Protein AF-A0A4Y3FW91-F1 (afdb_monomer)

Mean predicted aligned error: 18.72 Å

pLDDT: mean 85.09, std 14.17, range [27.62, 98.56]

Nearest PDB structures (foldseek):
  7sqc-assembly1_W1  TM=8.719E-02  e=3.219E+00  Chlamydomonas reinhardtii

Structure (mmCIF, N/CA/C/O backbone):
data_AF-A0A4Y3FW91-F1
#
_entry.id   AF-A0A4Y3FW91-F1
#
loop_
_atom_site.group_PDB
_atom_site.id
_atom_site.type_symbol
_atom_site.label_atom_id
_atom_site.label_alt_id
_atom_site.label_comp_id
_atom_site.label_asym_id
_atom_site.label_entity_id
_atom_site.label_seq_id
_atom_site.pdbx_PDB_ins_code
_atom_site.Cartn_x
_atom_site.Cartn_y
_atom_site.Cartn_z
_atom_site.occupancy
_atom_site.B_iso_or_equiv
_atom_site.auth_seq_id
_atom_site.auth_comp_id
_atom_site.auth_asym_id
_atom_site.auth_atom_id
_atom_site.pdbx_PDB_model_num
ATOM 1 N N . MET A 1 1 ? 51.019 -15.599 -94.701 1.00 34.81 1 MET A N 1
ATOM 2 C CA . MET A 1 1 ? 52.059 -14.638 -94.290 1.00 34.81 1 MET A CA 1
ATOM 3 C C . MET A 1 1 ? 51.343 -13.572 -93.481 1.00 34.81 1 MET A C 1
ATOM 5 O O . MET A 1 1 ? 50.465 -12.952 -94.054 1.00 34.81 1 MET A O 1
ATOM 9 N N . THR A 1 2 ? 51.531 -13.318 -92.194 1.00 36.22 2 THR A N 1
ATOM 10 C CA . THR A 1 2 ? 52.292 -13.896 -91.067 1.00 36.22 2 THR A CA 1
ATOM 11 C C . THR A 1 2 ? 52.089 -12.850 -89.962 1.00 36.22 2 THR A C 1
ATOM 13 O O . THR A 1 2 ? 52.355 -11.680 -90.214 1.00 36.22 2 THR A O 1
ATOM 16 N N . ASP A 1 3 ? 51.582 -13.279 -88.807 1.00 40.41 3 ASP A N 1
ATOM 17 C CA . ASP A 1 3 ? 51.814 -12.746 -87.458 1.00 40.41 3 ASP A CA 1
ATOM 18 C C . ASP A 1 3 ? 51.840 -11.232 -87.194 1.00 40.41 3 ASP A C 1
ATOM 20 O O . ASP A 1 3 ? 52.858 -10.568 -87.379 1.00 40.41 3 ASP A O 1
ATOM 24 N N . SER A 1 4 ? 50.786 -10.740 -86.531 1.00 42.44 4 SER A N 1
ATOM 25 C CA . SER A 1 4 ? 50.918 -9.692 -85.503 1.00 42.44 4 SER A CA 1
ATOM 26 C C . SER A 1 4 ? 49.680 -9.569 -84.602 1.00 42.44 4 SER A C 1
ATOM 28 O O . SER A 1 4 ? 49.011 -8.548 -84.599 1.00 42.44 4 SER A O 1
ATOM 30 N N . PHE A 1 5 ? 49.383 -10.575 -83.772 1.00 35.53 5 PHE A N 1
ATOM 31 C CA . PHE A 1 5 ? 48.575 -10.360 -82.559 1.00 35.53 5 PHE A CA 1
ATOM 32 C C . PHE A 1 5 ? 48.982 -11.368 -81.474 1.00 35.53 5 PHE A C 1
ATOM 34 O O . PHE A 1 5 ? 48.595 -12.533 -81.506 1.00 35.53 5 PHE A O 1
ATOM 41 N N . ARG A 1 6 ? 49.808 -10.920 -80.519 1.00 34.97 6 ARG A N 1
ATOM 42 C CA . ARG A 1 6 ? 50.038 -11.615 -79.244 1.00 34.97 6 ARG A CA 1
ATOM 43 C C . ARG A 1 6 ? 49.071 -11.022 -78.212 1.00 34.97 6 ARG A C 1
ATOM 45 O O . ARG A 1 6 ? 49.166 -9.818 -77.973 1.00 34.97 6 ARG A O 1
ATOM 52 N N . PRO A 1 7 ? 48.161 -11.800 -77.604 1.00 37.38 7 PRO A N 1
ATOM 53 C CA . PRO A 1 7 ? 47.387 -11.317 -76.469 1.00 37.38 7 PRO A CA 1
ATOM 54 C C . PRO A 1 7 ? 48.315 -11.092 -75.268 1.00 37.38 7 PRO A C 1
ATOM 56 O O . PRO A 1 7 ? 49.225 -11.883 -75.013 1.00 37.38 7 PRO A O 1
ATOM 59 N N . LEU A 1 8 ? 48.095 -9.988 -74.551 1.00 34.44 8 LEU A N 1
ATOM 60 C CA . LEU A 1 8 ? 48.742 -9.697 -73.275 1.00 34.44 8 LEU A CA 1
ATOM 61 C C . LEU A 1 8 ? 48.387 -10.814 -72.287 1.00 34.44 8 LEU A C 1
ATOM 63 O O . LEU A 1 8 ? 47.245 -10.930 -71.852 1.00 34.44 8 LEU A O 1
ATOM 67 N N . THR A 1 9 ? 49.369 -11.645 -71.949 1.00 37.00 9 THR A N 1
ATOM 68 C CA . THR A 1 9 ? 49.290 -12.569 -70.818 1.00 37.00 9 THR A CA 1
ATOM 69 C C . THR A 1 9 ? 49.131 -11.757 -69.540 1.00 37.00 9 THR A C 1
ATOM 71 O O . THR A 1 9 ? 49.909 -10.827 -69.305 1.00 37.00 9 THR A O 1
ATOM 74 N N . ALA A 1 10 ? 48.135 -12.108 -68.725 1.00 34.97 10 ALA A N 1
ATOM 75 C CA . ALA A 1 10 ? 47.963 -11.571 -67.385 1.00 34.97 10 ALA A CA 1
ATOM 76 C C . ALA A 1 10 ? 49.301 -11.616 -66.627 1.00 34.97 10 ALA A C 1
ATOM 78 O O . ALA A 1 10 ? 50.032 -12.605 -66.701 1.00 34.97 10 ALA A O 1
ATOM 79 N N . SER A 1 11 ? 49.635 -10.521 -65.942 1.00 42.62 11 SER A N 1
ATOM 80 C CA . SER A 1 11 ? 50.773 -10.457 -65.028 1.00 42.62 11 SER A CA 1
ATOM 81 C C . SER A 1 11 ? 50.636 -11.598 -64.021 1.00 42.62 11 SER A C 1
ATOM 83 O O . SER A 1 11 ? 49.738 -11.601 -63.182 1.00 42.62 11 SER A O 1
ATOM 85 N N . ASN A 1 12 ? 51.491 -12.607 -64.169 1.00 45.09 12 ASN A N 1
ATOM 86 C CA . ASN A 1 12 ? 51.511 -13.782 -63.319 1.00 45.09 12 ASN A CA 1
ATOM 87 C C . ASN A 1 12 ? 52.171 -13.397 -61.987 1.00 45.09 12 ASN A C 1
ATOM 89 O O . ASN A 1 12 ? 53.368 -13.606 -61.796 1.00 45.09 12 ASN A O 1
ATOM 93 N N . TYR A 1 13 ? 51.402 -12.766 -61.096 1.00 42.22 13 TYR A N 1
ATOM 94 C CA . TYR A 1 13 ? 51.836 -12.389 -59.744 1.00 42.22 13 TYR A CA 1
ATOM 95 C C . TYR A 1 13 ? 52.320 -13.621 -58.947 1.00 42.22 13 TYR A C 1
ATOM 97 O O . TYR A 1 13 ? 53.230 -13.512 -58.126 1.00 42.22 13 TYR A O 1
ATOM 105 N N . ASN A 1 14 ? 51.816 -14.816 -59.288 1.00 45.81 14 ASN A N 1
ATOM 106 C CA . ASN A 1 14 ? 52.245 -16.089 -58.706 1.00 45.81 14 ASN A CA 1
ATOM 107 C C . ASN A 1 14 ? 53.683 -16.483 -59.069 1.00 45.81 14 ASN A C 1
ATOM 109 O O . ASN A 1 14 ? 54.344 -17.111 -58.255 1.00 45.81 14 ASN A O 1
ATOM 113 N N . ALA A 1 15 ? 54.230 -16.058 -60.214 1.00 48.12 15 ALA A N 1
ATOM 114 C CA . ALA A 1 15 ? 55.590 -16.448 -60.610 1.00 48.12 15 ALA A CA 1
ATOM 115 C C . ALA A 1 15 ? 56.685 -15.786 -59.747 1.00 48.12 15 ALA A C 1
ATOM 117 O O . ALA A 1 15 ? 57.778 -16.329 -59.591 1.00 48.12 15 ALA A O 1
ATOM 118 N N . GLY A 1 16 ? 56.407 -14.602 -59.187 1.00 53.84 16 GLY A N 1
ATOM 119 C CA . GLY A 1 16 ? 57.301 -13.947 -58.226 1.00 53.84 16 GLY A CA 1
ATOM 120 C C . GLY A 1 16 ? 57.242 -14.596 -56.842 1.00 53.84 16 GLY A C 1
ATOM 121 O O . GLY A 1 16 ? 58.267 -14.719 -56.178 1.00 53.84 16 GLY A O 1
ATOM 122 N N . PHE A 1 17 ? 56.054 -15.051 -56.441 1.00 49.22 17 PHE A N 1
ATOM 123 C CA . PHE A 1 17 ? 55.827 -15.739 -55.173 1.00 49.22 17 PHE A CA 1
ATOM 124 C C . PHE A 1 17 ? 56.384 -17.168 -55.176 1.00 49.22 17 PHE A C 1
ATOM 126 O O . PHE A 1 17 ? 57.053 -17.552 -54.223 1.00 49.22 17 PHE A O 1
ATOM 133 N N . GLU A 1 18 ? 56.202 -17.916 -56.266 1.00 56.44 18 GLU A N 1
ATOM 134 C CA . GLU A 1 18 ? 56.804 -19.242 -56.456 1.00 56.44 18 GLU A CA 1
ATOM 135 C C . GLU A 1 18 ? 58.334 -19.163 -56.408 1.00 56.44 18 GLU A C 1
ATOM 137 O O . GLU A 1 18 ? 58.954 -19.943 -55.694 1.00 56.44 18 GLU A O 1
ATOM 142 N N . ARG A 1 19 ? 58.950 -18.152 -57.045 1.00 60.62 19 ARG A N 1
ATOM 143 C CA . ARG A 1 19 ? 60.401 -17.910 -56.927 1.00 60.62 19 ARG A CA 1
ATOM 144 C C . ARG A 1 19 ? 60.843 -17.561 -55.512 1.00 60.62 19 ARG A C 1
ATOM 146 O O . ARG A 1 19 ? 61.874 -18.044 -55.070 1.00 60.62 19 ARG A O 1
ATOM 153 N N . TYR A 1 20 ? 60.079 -16.740 -54.796 1.00 63.84 20 TYR A N 1
ATOM 154 C CA . TYR A 1 20 ? 60.393 -16.413 -53.406 1.00 63.84 20 TYR A CA 1
ATOM 155 C C . TYR A 1 20 ? 60.282 -17.645 -52.493 1.00 63.84 20 TYR A C 1
ATOM 157 O O . TYR A 1 20 ? 61.147 -17.860 -51.648 1.00 63.84 20 TYR A O 1
ATOM 165 N N . GLN A 1 21 ? 59.262 -18.490 -52.687 1.00 57.19 21 GLN A N 1
ATOM 166 C CA . GLN A 1 21 ? 59.138 -19.765 -51.977 1.00 57.19 21 GLN A CA 1
ATOM 167 C C . GLN A 1 21 ? 60.266 -20.735 -52.340 1.00 57.19 21 GLN A C 1
ATOM 169 O O . GLN A 1 21 ? 60.803 -21.389 -51.450 1.00 57.19 21 GLN A O 1
ATOM 174 N N . GLU A 1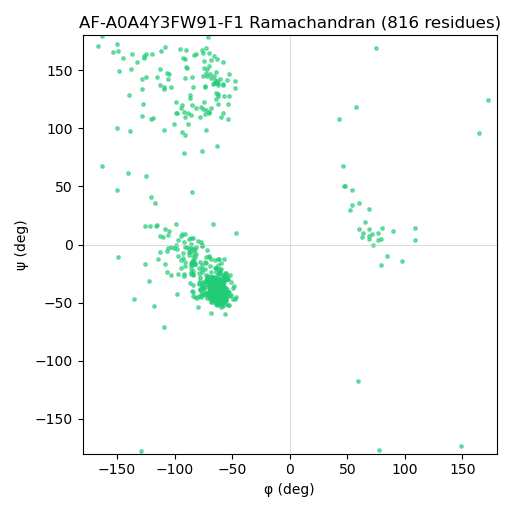 22 ? 60.658 -20.815 -53.611 1.00 66.69 22 GLU A N 1
ATOM 175 C CA . GLU A 1 22 ? 61.807 -21.610 -54.050 1.00 66.69 22 GLU A CA 1
ATOM 176 C C . GLU A 1 22 ? 63.113 -21.104 -53.428 1.00 66.69 22 GLU A C 1
ATOM 178 O O . GLU A 1 22 ? 63.874 -21.921 -52.920 1.00 66.69 22 GLU A O 1
ATOM 183 N N . ASP A 1 23 ? 63.344 -19.790 -53.367 1.00 66.25 23 ASP A N 1
ATOM 184 C CA . ASP A 1 23 ? 64.542 -19.192 -52.762 1.00 66.25 23 ASP A CA 1
ATOM 185 C C . ASP A 1 23 ? 64.594 -19.412 -51.240 1.00 66.25 23 ASP A C 1
ATOM 187 O O . ASP A 1 23 ? 65.653 -19.724 -50.689 1.00 66.25 23 ASP A O 1
ATOM 191 N N . VAL A 1 24 ? 63.455 -19.311 -50.543 1.00 63.94 24 VAL A N 1
ATOM 192 C CA . VAL A 1 24 ? 63.357 -19.607 -49.102 1.00 63.94 24 VAL A CA 1
ATOM 193 C C . VAL A 1 24 ? 63.562 -21.099 -48.839 1.00 63.94 24 VAL A C 1
ATOM 195 O O . VAL A 1 24 ? 64.344 -21.463 -47.960 1.00 63.94 24 VAL A O 1
ATOM 198 N N . ASN A 1 25 ? 62.929 -21.973 -49.624 1.00 64.81 25 ASN A N 1
ATOM 199 C CA . ASN A 1 25 ? 63.102 -23.421 -49.510 1.00 64.81 25 ASN A CA 1
ATOM 200 C C . ASN A 1 25 ? 64.535 -23.845 -49.851 1.00 64.81 25 ASN A C 1
ATOM 202 O O . ASN A 1 25 ? 65.088 -24.722 -49.189 1.00 64.81 25 ASN A O 1
ATOM 206 N N . PHE A 1 26 ? 65.167 -23.193 -50.828 1.00 69.75 26 PHE A N 1
ATOM 207 C CA . PHE A 1 26 ? 66.565 -23.403 -51.185 1.00 69.75 26 PHE A CA 1
ATOM 208 C C . PHE A 1 26 ? 67.512 -22.909 -50.085 1.00 69.75 26 PHE A C 1
ATOM 210 O O . PHE A 1 26 ? 68.466 -23.608 -49.749 1.00 69.75 26 PHE A O 1
ATOM 217 N N . GLY A 1 27 ? 67.224 -21.763 -49.460 1.00 67.81 27 GLY A N 1
ATOM 218 C CA . GLY A 1 27 ? 67.971 -21.252 -48.309 1.00 67.81 27 GLY A CA 1
ATOM 219 C C . GLY A 1 27 ? 67.869 -22.168 -47.086 1.00 67.81 27 GLY A C 1
ATOM 220 O O . GLY A 1 27 ? 68.883 -22.478 -46.461 1.00 67.81 27 GLY A O 1
ATOM 221 N N . ILE A 1 28 ? 66.671 -22.678 -46.784 1.00 60.88 28 ILE A N 1
ATOM 222 C CA . ILE A 1 28 ? 66.444 -23.657 -45.709 1.00 60.88 28 ILE A CA 1
ATOM 223 C C . ILE A 1 28 ? 67.153 -24.977 -46.030 1.00 60.88 28 ILE A C 1
ATOM 225 O O . ILE A 1 28 ? 67.824 -25.535 -45.164 1.00 60.88 28 ILE A O 1
ATOM 229 N N . ALA A 1 29 ? 67.076 -25.453 -47.275 1.00 65.44 29 ALA A N 1
ATOM 230 C CA . ALA A 1 29 ? 67.770 -26.660 -47.713 1.00 65.44 29 ALA A CA 1
ATOM 231 C C . ALA A 1 29 ? 69.299 -26.508 -47.650 1.00 65.44 29 ALA A C 1
ATOM 233 O O . ALA A 1 29 ? 69.969 -27.437 -47.210 1.00 65.44 29 ALA A O 1
ATOM 234 N N . GLN A 1 30 ? 69.859 -25.346 -48.011 1.00 67.19 30 GLN A N 1
ATOM 235 C CA . GLN A 1 30 ? 71.290 -25.060 -47.852 1.00 67.19 30 GLN A CA 1
ATOM 236 C C . GLN A 1 30 ? 71.705 -25.002 -46.385 1.00 67.19 30 GLN A C 1
ATOM 238 O O . GLN A 1 30 ? 72.748 -25.542 -46.025 1.00 67.19 30 GLN A O 1
ATOM 243 N N . MET A 1 31 ? 70.886 -24.392 -45.528 1.00 63.59 31 MET A N 1
ATOM 244 C CA . MET A 1 31 ? 71.171 -24.308 -44.098 1.00 63.59 31 MET A CA 1
ATOM 245 C C . MET A 1 31 ? 71.136 -25.702 -43.450 1.00 63.59 31 MET A C 1
ATOM 247 O O . MET A 1 31 ? 72.038 -26.054 -42.691 1.00 63.59 31 MET A O 1
ATOM 251 N N . LEU A 1 32 ? 70.162 -26.540 -43.823 1.00 59.34 32 LEU A N 1
ATOM 252 C CA . LEU A 1 32 ? 70.063 -27.936 -43.386 1.00 59.34 32 LEU A CA 1
ATOM 253 C C . LEU A 1 32 ? 71.181 -28.816 -43.964 1.00 59.34 32 LEU A C 1
ATOM 255 O O . LEU A 1 32 ? 71.705 -29.665 -43.250 1.00 59.34 32 LEU A O 1
ATOM 259 N N . ALA A 1 33 ? 71.596 -28.589 -45.213 1.00 65.25 33 ALA A N 1
ATOM 260 C CA . ALA A 1 33 ? 72.728 -29.284 -45.824 1.00 65.25 33 ALA A CA 1
ATOM 261 C C . ALA A 1 33 ? 74.061 -28.899 -45.158 1.00 65.25 33 ALA A C 1
ATOM 263 O O . ALA A 1 33 ? 74.860 -29.780 -44.854 1.00 65.25 33 ALA A O 1
ATOM 264 N N . SER A 1 34 ? 74.263 -27.617 -44.826 1.00 61.38 34 SER A N 1
ATOM 265 C CA . SER A 1 34 ? 75.440 -27.162 -44.068 1.00 61.38 34 SER A CA 1
ATOM 266 C C . SER A 1 34 ? 75.467 -27.684 -42.629 1.00 61.38 34 SER A C 1
ATOM 268 O O . SER A 1 34 ? 76.538 -27.912 -42.079 1.00 61.38 34 SER A O 1
ATOM 270 N N . ALA A 1 35 ? 74.297 -27.930 -42.030 1.00 54.00 35 ALA A N 1
ATOM 271 C CA . ALA A 1 35 ? 74.184 -28.544 -40.710 1.00 54.00 35 ALA A CA 1
ATOM 272 C C . ALA A 1 35 ? 74.381 -30.073 -40.746 1.00 54.00 35 ALA A C 1
ATOM 274 O O . ALA A 1 35 ? 74.693 -30.671 -39.718 1.00 54.00 35 ALA A O 1
ATOM 275 N N . ALA A 1 36 ? 74.206 -30.709 -41.911 1.00 53.88 36 ALA A N 1
ATOM 276 C CA . ALA A 1 36 ? 74.364 -32.150 -42.102 1.00 53.88 36 ALA A CA 1
ATOM 277 C C . ALA A 1 36 ? 75.815 -32.586 -42.393 1.00 53.88 36 ALA A C 1
ATOM 279 O O . ALA A 1 36 ? 76.131 -33.753 -42.175 1.00 53.88 36 ALA A O 1
ATOM 280 N N . GLU A 1 37 ? 76.690 -31.681 -42.852 1.00 56.41 37 GLU A N 1
ATOM 281 C CA . GLU A 1 37 ? 78.118 -31.964 -43.104 1.00 56.41 37 GLU A CA 1
ATOM 282 C C . GLU A 1 37 ? 79.014 -31.850 -41.856 1.00 56.41 37 GLU A C 1
ATOM 284 O O . GLU A 1 37 ? 80.169 -32.279 -41.888 1.00 56.41 37 GLU A O 1
ATOM 289 N N . ASP A 1 38 ? 78.502 -31.324 -40.739 1.00 58.03 38 ASP A N 1
ATOM 290 C CA . ASP A 1 38 ? 79.265 -31.209 -39.495 1.00 58.03 38 ASP A CA 1
ATOM 291 C C . ASP A 1 38 ? 79.015 -32.430 -38.586 1.00 58.03 38 ASP A C 1
ATOM 293 O O . ASP A 1 38 ? 78.038 -32.511 -37.837 1.00 58.03 38 ASP A O 1
ATOM 297 N N . ASP A 1 39 ? 79.920 -33.411 -38.650 1.00 53.84 39 ASP A N 1
ATOM 298 C CA . ASP A 1 39 ? 79.868 -34.713 -37.953 1.00 53.84 39 ASP A CA 1
ATOM 299 C C . ASP A 1 39 ? 79.752 -34.608 -36.411 1.00 53.84 39 ASP A C 1
ATOM 301 O O . ASP A 1 39 ? 79.464 -35.590 -35.715 1.00 53.84 39 ASP A O 1
ATOM 305 N N . ARG A 1 40 ? 79.960 -33.411 -35.845 1.00 53.44 40 ARG A N 1
ATOM 306 C CA . ARG A 1 40 ? 79.715 -33.117 -34.423 1.00 53.44 40 ARG A CA 1
ATOM 307 C C . ARG A 1 40 ? 78.243 -32.881 -34.087 1.00 53.44 40 ARG A C 1
ATOM 309 O O . ARG A 1 40 ? 77.854 -33.139 -32.950 1.00 53.44 40 ARG A O 1
ATOM 316 N N . VAL A 1 41 ? 77.421 -32.461 -35.045 1.00 54.47 41 VAL A N 1
ATOM 317 C CA . VAL A 1 41 ? 76.008 -32.125 -34.822 1.00 54.47 41 VAL A CA 1
ATOM 318 C C . VAL A 1 41 ? 75.139 -33.387 -34.751 1.00 54.47 41 VAL A C 1
ATOM 320 O O . VAL A 1 41 ? 74.227 -33.456 -33.933 1.00 54.47 41 VAL A O 1
ATOM 323 N N . GLN A 1 42 ? 75.462 -34.460 -35.482 1.00 52.06 42 GLN A N 1
ATOM 324 C CA . GLN A 1 42 ? 74.634 -35.680 -35.487 1.00 52.06 42 GLN A CA 1
ATOM 325 C C . GLN A 1 42 ? 74.534 -36.419 -34.138 1.00 52.06 42 GLN A C 1
ATOM 327 O O . GLN A 1 42 ? 73.591 -37.187 -33.943 1.00 52.06 42 GLN A O 1
ATOM 332 N N . ARG A 1 43 ? 75.456 -36.208 -33.187 1.00 53.56 43 ARG A N 1
ATOM 333 C CA . ARG A 1 43 ? 75.439 -36.933 -31.897 1.00 53.56 43 ARG A CA 1
ATOM 334 C C . ARG A 1 43 ? 74.690 -36.227 -30.767 1.00 53.56 43 ARG A C 1
ATOM 336 O O . ARG A 1 43 ? 74.395 -36.886 -29.775 1.00 53.56 43 ARG A O 1
ATOM 343 N N . GLU A 1 44 ? 74.324 -34.954 -30.914 1.00 53.31 44 GLU A N 1
ATOM 344 C CA . GLU A 1 44 ? 73.582 -34.213 -29.875 1.00 53.31 44 GLU A CA 1
ATOM 345 C C . GLU A 1 44 ? 72.091 -33.987 -30.196 1.00 53.31 44 GLU A C 1
ATOM 347 O O . GLU A 1 44 ? 71.348 -33.509 -29.342 1.00 53.31 44 GLU A O 1
ATOM 352 N N . LEU A 1 45 ? 71.595 -34.401 -31.370 1.00 49.34 45 LEU A N 1
ATOM 353 C CA . LEU A 1 45 ? 70.210 -34.122 -31.795 1.00 49.34 45 LEU A CA 1
ATOM 354 C C . LEU A 1 45 ? 69.198 -35.262 -31.576 1.00 49.34 45 LEU A C 1
ATOM 356 O O . LEU A 1 45 ? 68.094 -35.221 -32.116 1.00 49.34 45 LEU A O 1
ATOM 360 N N . GLY A 1 46 ? 69.513 -36.240 -30.723 1.00 54.91 46 GLY A N 1
ATOM 361 C CA . GLY A 1 46 ? 68.545 -37.244 -30.251 1.00 54.91 46 GLY A CA 1
ATOM 362 C C . GLY A 1 46 ? 67.255 -36.672 -29.619 1.00 54.91 46 GLY A C 1
ATOM 363 O O . GLY A 1 46 ? 66.206 -37.298 -29.767 1.00 54.91 46 GLY A O 1
ATOM 364 N N . PRO A 1 47 ? 67.261 -35.481 -28.977 1.00 52.12 47 PRO A N 1
ATOM 365 C CA . PRO A 1 47 ? 66.040 -34.843 -28.470 1.00 52.12 47 PRO A CA 1
ATOM 366 C C . PRO A 1 47 ? 65.309 -33.916 -29.467 1.00 52.12 47 PRO A C 1
ATOM 368 O O . PRO A 1 47 ? 64.254 -33.384 -29.125 1.00 52.12 47 PRO A O 1
ATOM 371 N N . LEU A 1 48 ? 65.814 -33.692 -30.691 1.00 48.91 48 LEU A N 1
ATOM 372 C CA . LEU A 1 48 ? 65.245 -32.699 -31.626 1.00 48.91 48 LEU A CA 1
ATOM 373 C C . LEU A 1 48 ? 64.081 -33.187 -32.499 1.00 48.91 48 LEU A C 1
ATOM 375 O O . LEU A 1 48 ? 63.505 -32.385 -33.236 1.00 48.91 48 LEU A O 1
ATOM 379 N N . ALA A 1 49 ? 63.644 -34.440 -32.370 1.00 52.00 49 ALA A N 1
ATOM 380 C CA . ALA A 1 49 ? 62.404 -34.888 -33.013 1.00 52.00 49 ALA A CA 1
ATOM 381 C C . ALA A 1 49 ? 61.180 -34.040 -32.579 1.00 52.00 49 ALA A C 1
ATOM 383 O O . ALA A 1 49 ? 60.251 -33.848 -33.361 1.00 52.00 49 ALA A O 1
ATOM 384 N N . GLY A 1 50 ? 61.212 -33.444 -31.377 1.00 53.97 50 GLY A N 1
ATOM 385 C CA . GLY A 1 50 ? 60.203 -32.482 -30.912 1.00 53.97 50 GLY A CA 1
ATOM 386 C C . GLY A 1 50 ? 60.321 -31.074 -31.516 1.00 53.97 50 GLY A C 1
ATOM 387 O O . GLY A 1 50 ? 59.335 -30.345 -31.550 1.00 53.97 50 GLY A O 1
ATOM 388 N N . LEU A 1 51 ? 61.488 -30.689 -32.043 1.00 51.66 51 LEU A N 1
ATOM 389 C CA . LEU A 1 51 ? 61.715 -29.370 -32.648 1.00 51.66 51 LEU A CA 1
ATOM 390 C C . LEU A 1 51 ? 61.299 -29.328 -34.123 1.00 51.66 51 LEU A C 1
ATOM 392 O O . LEU A 1 51 ? 60.881 -28.277 -34.590 1.00 51.66 51 LEU A O 1
ATOM 396 N N . ALA A 1 52 ? 61.297 -30.469 -34.819 1.00 52.94 52 ALA A N 1
ATOM 397 C CA . ALA A 1 52 ? 60.620 -30.604 -36.111 1.00 52.94 52 ALA A CA 1
ATOM 398 C C . ALA A 1 52 ? 59.090 -30.463 -35.965 1.00 52.94 52 ALA A C 1
ATOM 400 O O . ALA A 1 52 ? 58.459 -29.774 -36.761 1.00 52.94 52 ALA A O 1
ATOM 401 N N . ALA A 1 53 ? 58.498 -31.028 -34.903 1.00 54.69 53 ALA A N 1
ATOM 402 C CA . ALA A 1 53 ? 57.079 -30.836 -34.584 1.00 54.69 53 ALA A CA 1
ATOM 403 C C . ALA A 1 53 ? 56.768 -29.394 -34.131 1.00 54.69 53 ALA A C 1
ATOM 405 O O . ALA A 1 53 ? 55.769 -28.819 -34.555 1.00 54.69 53 ALA A O 1
ATOM 406 N N . PHE A 1 54 ? 57.648 -28.771 -33.337 1.00 60.31 54 PHE A N 1
ATOM 407 C CA . PHE A 1 54 ? 57.540 -27.353 -32.977 1.00 60.31 54 PHE A CA 1
ATOM 408 C C . PHE A 1 54 ? 57.687 -26.440 -34.202 1.00 60.31 54 PHE A C 1
ATOM 410 O O . PHE A 1 54 ? 56.878 -25.541 -34.383 1.00 60.31 54 PHE A O 1
ATOM 417 N N . SER A 1 55 ? 58.658 -26.705 -35.079 1.00 58.34 55 SER A N 1
ATOM 418 C CA . SER A 1 55 ? 58.867 -26.008 -36.355 1.00 58.34 55 SER A CA 1
ATOM 419 C C . SER A 1 55 ? 57.666 -26.150 -37.287 1.00 58.34 55 SER A C 1
ATOM 421 O O . SER A 1 55 ? 57.286 -25.157 -37.900 1.00 58.34 55 SER A O 1
ATOM 423 N N . GLY A 1 56 ? 57.048 -27.334 -37.355 1.00 63.09 56 GLY A N 1
ATOM 424 C CA . GLY A 1 56 ? 55.791 -27.554 -38.070 1.00 63.09 56 GLY A CA 1
ATOM 425 C C . GLY A 1 56 ? 54.655 -26.723 -37.477 1.00 63.09 56 GLY A C 1
ATOM 426 O O . GLY A 1 56 ? 54.055 -25.926 -38.186 1.00 63.09 56 GLY A O 1
ATOM 427 N N . SER A 1 57 ? 54.441 -26.794 -36.158 1.00 65.94 57 SER A N 1
ATOM 428 C CA . SER A 1 57 ? 53.390 -26.021 -35.476 1.00 65.94 57 SER A CA 1
ATOM 429 C C . SER A 1 57 ? 53.608 -24.503 -35.531 1.00 65.94 57 SER A C 1
ATOM 431 O O . SER A 1 57 ? 52.651 -23.742 -35.610 1.00 65.94 57 SER A O 1
ATOM 433 N N . LEU A 1 58 ? 54.863 -24.045 -35.527 1.00 62.75 58 LEU A N 1
ATOM 434 C CA . LEU A 1 58 ? 55.227 -22.638 -35.644 1.00 62.75 58 LEU A CA 1
ATOM 435 C C . LEU A 1 58 ? 55.089 -22.165 -37.091 1.00 62.75 58 LEU A C 1
ATOM 437 O O . LEU A 1 58 ? 54.633 -21.052 -37.305 1.00 62.75 58 LEU A O 1
ATOM 441 N N . SER A 1 59 ? 55.437 -22.992 -38.080 1.00 66.19 59 SER A N 1
ATOM 442 C CA . SER A 1 59 ? 55.215 -22.693 -39.498 1.00 66.19 59 SER A CA 1
ATOM 443 C C . SER A 1 59 ? 53.724 -22.661 -39.828 1.00 66.19 59 SER A C 1
ATOM 445 O O . SER A 1 59 ? 53.282 -21.721 -40.479 1.00 66.19 59 SER A O 1
ATOM 447 N N . GLU A 1 60 ? 52.925 -23.594 -39.307 1.00 72.56 60 GLU A N 1
ATOM 448 C CA . GLU A 1 60 ? 51.461 -23.571 -39.405 1.00 72.56 60 GLU A CA 1
ATOM 449 C C . GLU A 1 60 ? 50.869 -22.358 -38.679 1.00 72.56 60 GLU A C 1
ATOM 451 O O . GLU A 1 60 ? 50.005 -21.675 -39.225 1.00 72.56 60 GLU A O 1
ATOM 456 N N . LEU A 1 61 ? 51.369 -22.017 -37.485 1.00 71.69 61 LEU A N 1
ATOM 457 C CA . LEU A 1 61 ? 50.949 -20.816 -36.765 1.00 71.69 61 LEU A CA 1
ATOM 458 C C . LEU A 1 61 ? 51.293 -19.551 -37.559 1.00 71.69 61 LEU A C 1
ATOM 460 O O . LEU A 1 61 ? 50.410 -18.724 -37.757 1.00 71.69 61 LEU A O 1
ATOM 464 N N . LEU A 1 62 ? 52.528 -19.411 -38.046 1.00 68.31 62 LEU A N 1
ATOM 465 C CA . LEU A 1 62 ? 52.988 -18.264 -38.833 1.00 68.31 62 LEU A CA 1
ATOM 466 C C . LEU A 1 62 ? 52.248 -18.159 -40.167 1.00 68.31 62 LEU A C 1
ATOM 468 O O . LEU A 1 62 ? 51.844 -17.061 -40.530 1.00 68.31 62 LEU A O 1
ATOM 472 N N . THR A 1 63 ? 51.993 -19.279 -40.846 1.00 74.62 63 THR A N 1
ATOM 473 C CA . THR A 1 63 ? 51.180 -19.325 -42.071 1.00 74.62 63 THR A CA 1
ATOM 474 C C . THR A 1 63 ? 49.743 -18.925 -41.759 1.00 74.62 63 THR A C 1
ATOM 476 O O . THR A 1 63 ? 49.198 -18.058 -42.425 1.00 74.62 63 THR A O 1
ATOM 479 N N . SER A 1 64 ? 49.152 -19.429 -40.671 1.00 75.38 64 SER A N 1
ATOM 480 C CA . SER A 1 64 ? 47.800 -19.037 -40.255 1.00 75.38 64 SER A CA 1
ATOM 481 C C . SER A 1 64 ? 47.703 -17.577 -39.799 1.00 75.38 64 SER A C 1
ATOM 483 O O . SER A 1 64 ? 46.626 -16.990 -39.863 1.00 75.38 64 SER A O 1
ATOM 485 N N . VAL A 1 65 ? 48.790 -16.993 -39.280 1.00 73.00 65 VAL A N 1
ATOM 486 C CA . VAL A 1 65 ? 48.872 -15.576 -38.902 1.00 73.00 65 VAL A CA 1
ATOM 487 C C . VAL A 1 65 ? 49.034 -14.718 -40.153 1.00 73.00 65 VAL A C 1
ATOM 489 O O . VAL A 1 65 ? 48.326 -13.725 -40.269 1.00 73.00 65 VAL A O 1
ATOM 492 N N . ALA A 1 66 ? 49.886 -15.125 -41.098 1.00 76.38 66 ALA A N 1
ATOM 493 C CA . ALA A 1 66 ? 50.056 -14.465 -42.389 1.00 76.38 66 ALA A CA 1
ATOM 494 C C . ALA A 1 66 ? 48.757 -14.499 -43.205 1.00 76.38 66 ALA A C 1
ATOM 496 O O . ALA A 1 66 ? 48.267 -13.450 -43.591 1.00 76.38 66 ALA A O 1
ATOM 497 N N . GLU A 1 67 ? 48.110 -15.660 -43.341 1.00 77.62 67 GLU A N 1
ATOM 498 C CA . GLU A 1 67 ? 46.807 -15.790 -44.004 1.00 77.62 67 GLU A CA 1
ATOM 499 C C . GLU A 1 67 ? 45.717 -14.957 -43.318 1.00 77.62 67 GLU A C 1
ATOM 501 O O . GLU A 1 67 ? 44.844 -14.396 -43.982 1.00 77.62 67 GLU A O 1
ATOM 506 N N . ARG A 1 68 ? 45.734 -14.874 -41.979 1.00 78.06 68 ARG A N 1
ATOM 507 C CA . ARG A 1 68 ? 44.811 -14.007 -41.233 1.00 78.06 68 ARG A CA 1
ATOM 508 C C . ARG A 1 68 ? 45.093 -12.532 -41.494 1.00 78.06 68 ARG A C 1
ATOM 510 O O . ARG A 1 68 ? 44.145 -11.763 -41.624 1.00 78.06 68 ARG A O 1
ATOM 517 N N . GLU A 1 69 ? 46.356 -12.136 -41.570 1.00 79.88 69 GLU A N 1
ATOM 518 C CA . GLU A 1 69 ? 46.741 -10.757 -41.859 1.00 79.88 69 GLU A CA 1
ATOM 519 C C . GLU A 1 69 ? 46.427 -10.377 -43.312 1.00 79.88 69 GLU A C 1
ATOM 521 O O . GLU A 1 69 ? 45.842 -9.322 -43.537 1.00 79.88 69 GLU A O 1
ATOM 526 N N . ASP A 1 70 ? 46.683 -11.258 -44.278 1.00 80.81 70 ASP A N 1
ATOM 527 C CA . ASP A 1 70 ? 46.335 -11.059 -45.689 1.00 80.81 70 ASP A CA 1
ATOM 528 C C . ASP A 1 70 ? 44.820 -10.917 -45.866 1.00 80.81 70 ASP A C 1
ATOM 530 O O . ASP A 1 70 ? 44.353 -9.981 -46.517 1.00 80.81 70 ASP A O 1
ATOM 534 N N . LYS A 1 71 ? 44.025 -11.775 -45.207 1.00 80.50 71 LYS A N 1
ATOM 535 C CA . LYS A 1 71 ? 42.556 -11.657 -45.189 1.00 80.50 71 LYS A CA 1
ATOM 536 C C . LYS A 1 71 ? 42.096 -10.332 -44.587 1.00 80.50 71 LYS A C 1
ATOM 538 O O . LYS A 1 71 ? 41.193 -9.702 -45.133 1.00 80.50 71 LYS A O 1
ATOM 543 N N . ARG A 1 72 ? 42.728 -9.875 -43.503 1.00 81.12 72 ARG A N 1
ATOM 544 C CA . ARG A 1 72 ? 42.428 -8.575 -42.881 1.00 81.12 72 ARG A CA 1
ATOM 545 C C . ARG A 1 72 ? 42.803 -7.405 -43.779 1.00 81.12 72 ARG A C 1
ATOM 547 O O . ARG A 1 72 ? 42.034 -6.453 -43.879 1.00 81.12 72 ARG A O 1
ATOM 554 N N . GLN A 1 73 ? 43.959 -7.448 -44.437 1.00 82.31 73 GLN A N 1
ATOM 555 C CA . GLN A 1 73 ? 44.381 -6.405 -45.373 1.00 82.31 73 GLN A CA 1
ATOM 556 C C . GLN A 1 73 ? 43.476 -6.362 -46.603 1.00 82.31 73 GLN A C 1
ATOM 558 O O . GLN A 1 73 ? 43.078 -5.279 -47.033 1.00 82.31 73 GLN A O 1
ATOM 563 N N . TYR A 1 74 ? 43.075 -7.527 -47.110 1.00 84.62 74 TYR A N 1
ATOM 564 C CA . TYR A 1 74 ? 42.090 -7.636 -48.177 1.00 84.62 74 TYR A CA 1
ATOM 565 C C . TYR A 1 74 ? 40.735 -7.051 -47.758 1.00 84.62 74 TYR A C 1
ATOM 567 O O . TYR A 1 74 ? 40.197 -6.187 -48.450 1.00 84.62 74 TYR A O 1
ATOM 575 N N . ALA A 1 75 ? 40.221 -7.433 -46.584 1.00 85.06 75 ALA A N 1
ATOM 576 C CA . ALA A 1 75 ? 38.980 -6.895 -46.029 1.00 85.06 75 ALA A CA 1
ATOM 577 C C . ALA A 1 75 ? 39.050 -5.372 -45.826 1.00 85.06 75 ALA A C 1
ATOM 579 O O . ALA A 1 75 ? 38.106 -4.667 -46.175 1.00 85.06 75 ALA A O 1
ATOM 580 N N . ARG A 1 76 ? 40.187 -4.834 -45.362 1.00 83.94 76 ARG A N 1
ATOM 581 C CA . ARG A 1 76 ? 40.427 -3.381 -45.296 1.00 83.94 76 ARG A CA 1
ATOM 582 C C . ARG A 1 76 ? 40.368 -2.728 -46.677 1.00 83.94 76 ARG A C 1
ATOM 584 O O . ARG A 1 76 ? 39.701 -1.709 -46.832 1.00 83.94 76 ARG A O 1
ATOM 591 N N . GLY A 1 77 ? 40.990 -3.329 -47.691 1.00 84.38 77 GLY A N 1
ATOM 592 C CA . GLY A 1 77 ? 40.897 -2.863 -49.078 1.00 84.38 77 GLY A CA 1
ATOM 593 C C . GLY A 1 77 ? 39.459 -2.863 -49.618 1.00 84.38 77 GLY A C 1
ATOM 594 O O . GLY A 1 77 ? 39.065 -1.952 -50.357 1.00 84.38 77 GLY A O 1
ATOM 595 N N . LEU A 1 78 ? 38.641 -3.836 -49.203 1.00 86.81 78 LEU A N 1
ATOM 596 C CA . LEU A 1 78 ? 37.208 -3.870 -49.499 1.00 86.81 78 LEU A CA 1
ATOM 597 C C . LEU A 1 78 ? 36.433 -2.777 -48.756 1.00 86.81 78 LEU A C 1
ATOM 599 O O . LEU A 1 78 ? 35.618 -2.110 -49.390 1.00 86.81 78 LEU A O 1
ATOM 603 N N . THR A 1 79 ? 36.710 -2.528 -47.473 1.00 88.69 79 THR A N 1
ATOM 604 C CA . THR A 1 79 ? 36.131 -1.408 -46.707 1.00 88.69 79 THR A CA 1
ATOM 605 C C . THR A 1 79 ? 36.469 -0.058 -47.353 1.00 88.69 79 THR A C 1
ATOM 607 O O . THR A 1 79 ? 35.596 0.796 -47.530 1.00 88.69 79 THR A O 1
ATOM 610 N N . ASP A 1 80 ? 37.706 0.121 -47.815 1.00 86.75 80 ASP A N 1
ATOM 611 C CA . ASP A 1 80 ? 38.129 1.325 -48.533 1.00 86.75 80 ASP A CA 1
ATOM 612 C C . ASP A 1 80 ? 37.402 1.497 -49.873 1.00 86.75 80 ASP A C 1
ATOM 614 O O . ASP A 1 80 ? 37.023 2.612 -50.248 1.00 86.75 80 ASP A O 1
ATOM 618 N N . SER A 1 81 ? 37.199 0.398 -50.603 1.00 86.94 81 SER A N 1
ATOM 619 C CA . SER A 1 81 ? 36.432 0.378 -51.857 1.00 86.94 81 SER A CA 1
ATOM 620 C C . SER A 1 81 ? 34.942 0.625 -51.603 1.00 86.94 81 SER A C 1
ATOM 622 O O . SER A 1 81 ? 34.278 1.329 -52.364 1.00 86.94 81 SER A O 1
ATOM 624 N N . PHE A 1 82 ? 34.410 0.118 -50.491 1.00 92.75 82 PHE A N 1
ATOM 625 C CA . PHE A 1 82 ? 33.053 0.385 -50.030 1.00 92.75 82 PHE A CA 1
ATOM 626 C C . PHE A 1 82 ? 32.845 1.871 -49.721 1.00 92.75 82 PHE A C 1
ATOM 628 O O . PHE A 1 82 ? 31.784 2.409 -50.036 1.00 92.75 82 PHE A O 1
ATOM 635 N N . ARG A 1 83 ? 33.844 2.565 -49.170 1.00 90.25 83 ARG A N 1
ATOM 636 C CA . ARG A 1 83 ? 33.759 4.007 -48.889 1.00 90.25 83 ARG A CA 1
ATOM 637 C C . ARG A 1 83 ? 33.935 4.874 -50.132 1.00 90.25 83 ARG A C 1
ATOM 639 O O . ARG A 1 83 ? 33.168 5.810 -50.336 1.00 90.25 83 ARG A O 1
ATOM 646 N N . ARG A 1 84 ? 34.931 4.568 -50.966 1.00 89.56 84 ARG A N 1
ATOM 647 C CA . ARG A 1 84 ? 35.296 5.393 -52.134 1.00 89.56 84 ARG A CA 1
ATOM 648 C C . ARG A 1 84 ? 34.493 5.069 -53.395 1.00 89.56 84 ARG A C 1
ATOM 650 O O . ARG A 1 84 ? 34.472 5.875 -54.322 1.00 89.56 84 ARG A O 1
ATOM 657 N N . GLY A 1 85 ? 33.814 3.923 -53.417 1.00 88.38 85 GLY A N 1
ATOM 658 C CA . GLY A 1 85 ? 33.260 3.346 -54.637 1.00 88.38 85 GLY A CA 1
ATOM 659 C C . GLY A 1 85 ? 34.351 2.723 -55.509 1.00 88.38 85 GLY A C 1
ATOM 660 O O . GLY A 1 85 ? 35.545 2.897 -55.269 1.00 88.38 85 GLY A O 1
ATOM 661 N N . VAL A 1 86 ? 33.928 1.983 -56.531 1.00 89.19 86 VAL A N 1
ATOM 662 C CA . VAL A 1 86 ? 34.839 1.426 -57.537 1.00 89.19 86 VAL A CA 1
ATOM 663 C C . VAL A 1 86 ? 34.974 2.413 -58.692 1.00 89.19 86 VAL A C 1
ATOM 665 O O . VAL A 1 86 ? 34.004 3.094 -59.037 1.00 89.19 86 VAL A O 1
ATOM 668 N N . SER A 1 87 ? 36.168 2.529 -59.281 1.00 91.12 87 SER A N 1
ATOM 669 C CA . SER A 1 87 ? 36.358 3.475 -60.378 1.00 91.12 87 SER A CA 1
ATOM 670 C C . SER A 1 87 ? 35.522 3.065 -61.604 1.00 91.12 87 SER A C 1
ATOM 672 O O . SER A 1 87 ? 35.389 1.869 -61.881 1.00 91.12 87 SER A O 1
ATOM 674 N N . PRO A 1 88 ? 34.985 4.023 -62.388 1.00 89.31 88 PRO A N 1
ATOM 675 C CA . PRO A 1 88 ? 34.179 3.702 -63.568 1.00 89.31 88 PRO A CA 1
ATOM 676 C C . PRO A 1 88 ? 34.897 2.774 -64.554 1.00 89.31 88 PRO A C 1
ATOM 678 O O . PRO A 1 88 ? 34.296 1.841 -65.067 1.00 89.31 88 PRO A O 1
ATOM 681 N N . LYS A 1 89 ? 36.208 2.966 -64.748 1.00 89.00 89 LYS A N 1
ATOM 682 C CA . LYS A 1 89 ? 37.027 2.146 -65.651 1.00 89.00 89 LYS A CA 1
ATOM 683 C C . LYS A 1 89 ? 37.132 0.686 -65.196 1.00 89.00 89 LYS A C 1
ATOM 685 O O . LYS A 1 89 ? 37.098 -0.222 -66.020 1.00 89.00 89 LYS A O 1
ATOM 690 N N . GLU A 1 90 ? 37.289 0.454 -63.896 1.00 85.69 90 GLU A N 1
ATOM 691 C CA . GLU A 1 90 ? 37.326 -0.900 -63.338 1.00 85.69 90 GLU A CA 1
ATOM 692 C C . GLU A 1 90 ? 35.951 -1.573 -63.415 1.00 85.69 90 GLU A C 1
ATOM 694 O O . GLU A 1 90 ? 35.870 -2.762 -63.720 1.00 85.69 90 GLU A O 1
ATOM 699 N N . GLN A 1 91 ? 34.877 -0.809 -63.188 1.00 90.00 91 GLN A N 1
ATOM 700 C CA . GLN A 1 91 ? 33.506 -1.294 -63.335 1.00 90.00 91 GLN A CA 1
ATOM 701 C C . GLN A 1 91 ? 33.194 -1.660 -64.794 1.00 90.00 91 GLN A C 1
ATOM 703 O O . GLN A 1 91 ? 32.680 -2.744 -65.045 1.00 90.00 91 GLN A O 1
ATOM 708 N N . GLU A 1 92 ? 33.584 -0.823 -65.759 1.00 87.44 92 GLU A N 1
ATOM 709 C CA . GLU A 1 92 ? 33.435 -1.096 -67.196 1.00 87.44 92 GLU A CA 1
ATOM 710 C C . GLU A 1 92 ? 34.195 -2.358 -67.626 1.00 87.44 92 GLU A C 1
ATOM 712 O O . GLU A 1 92 ? 33.660 -3.180 -68.371 1.00 87.44 92 GLU A O 1
ATOM 717 N N . ALA A 1 93 ? 35.429 -2.543 -67.141 1.00 86.38 93 ALA A N 1
ATOM 718 C CA . ALA A 1 93 ? 36.220 -3.739 -67.430 1.00 86.38 93 ALA A CA 1
ATOM 719 C C . ALA A 1 93 ? 35.554 -5.012 -66.879 1.00 86.38 93 ALA A C 1
ATOM 721 O O . ALA A 1 93 ? 35.510 -6.041 -67.556 1.00 86.38 93 ALA A O 1
ATOM 722 N N . TYR A 1 94 ? 34.996 -4.934 -65.671 1.00 90.94 94 TYR A N 1
ATOM 723 C CA . TYR A 1 94 ? 34.248 -6.032 -65.071 1.00 90.94 94 TYR A CA 1
ATOM 724 C C . TYR A 1 94 ? 32.945 -6.327 -65.825 1.00 90.94 94 TYR A C 1
ATOM 726 O O . TYR A 1 94 ? 32.687 -7.480 -66.169 1.00 90.94 94 TYR A O 1
ATOM 734 N N . ASP A 1 95 ? 32.156 -5.303 -66.153 1.00 88.81 95 ASP A N 1
ATOM 735 C CA . ASP A 1 95 ? 30.895 -5.448 -66.886 1.00 88.81 95 ASP A CA 1
ATOM 736 C C . ASP A 1 95 ? 31.122 -6.021 -68.300 1.00 88.81 95 ASP A C 1
ATOM 738 O O . ASP A 1 95 ? 30.314 -6.816 -68.799 1.00 88.81 95 ASP A O 1
ATOM 742 N N . ALA A 1 96 ? 32.251 -5.679 -68.935 1.00 88.12 96 ALA A N 1
ATOM 743 C CA . ALA A 1 96 ? 32.692 -6.283 -70.188 1.00 88.12 96 ALA A CA 1
ATOM 744 C C . ALA A 1 96 ? 32.987 -7.785 -70.023 1.00 88.12 96 ALA A C 1
ATOM 746 O O . ALA A 1 96 ? 32.485 -8.585 -70.815 1.00 88.12 96 ALA A O 1
ATOM 747 N N . GLY A 1 97 ? 33.707 -8.180 -68.966 1.00 85.31 97 GLY A N 1
ATOM 748 C CA . GLY A 1 97 ? 33.959 -9.590 -68.643 1.00 85.31 97 GLY A CA 1
ATOM 749 C C . GLY A 1 97 ? 32.674 -10.375 -68.345 1.00 85.31 97 GLY A C 1
ATOM 750 O O . GLY A 1 97 ? 32.468 -11.467 -68.872 1.00 85.31 97 GLY A O 1
ATOM 751 N N . VAL A 1 98 ? 31.740 -9.797 -67.583 1.00 86.06 98 VAL A N 1
ATOM 752 C CA . VAL A 1 98 ? 30.408 -10.386 -67.329 1.00 86.06 98 VAL A CA 1
ATOM 753 C C . VAL A 1 98 ? 29.621 -10.555 -68.636 1.00 86.06 98 VAL A C 1
ATOM 755 O O . VAL A 1 98 ? 28.958 -11.575 -68.845 1.00 86.06 98 VAL A O 1
ATOM 758 N N . SER A 1 99 ? 29.713 -9.586 -69.549 1.00 85.94 99 SER A N 1
ATOM 759 C CA . SER A 1 99 ? 29.084 -9.662 -70.873 1.00 85.94 99 SER A CA 1
ATOM 760 C C . SER A 1 99 ? 29.708 -10.744 -71.759 1.00 85.94 99 SER A C 1
ATOM 762 O O . SER A 1 99 ? 28.995 -11.398 -72.520 1.00 85.94 99 SER A O 1
ATOM 764 N N . GLU A 1 100 ? 31.016 -10.970 -71.652 1.00 83.25 100 GLU A N 1
ATOM 765 C CA . GLU A 1 100 ? 31.723 -12.050 -72.343 1.00 83.25 100 GLU A CA 1
ATOM 766 C C . GLU A 1 100 ? 31.317 -13.434 -71.809 1.00 83.25 100 GLU A C 1
ATOM 768 O O . GLU A 1 100 ? 30.981 -14.317 -72.601 1.00 83.25 100 GLU A O 1
ATOM 773 N N . LEU A 1 101 ? 31.183 -13.601 -70.485 1.00 82.62 101 LEU A N 1
ATOM 774 C CA . LEU A 1 101 ? 30.644 -14.829 -69.873 1.00 82.62 101 LEU A CA 1
ATOM 775 C C . LEU A 1 101 ? 29.228 -15.162 -70.386 1.00 82.62 101 LEU A C 1
ATOM 777 O O . LEU A 1 101 ? 28.908 -16.327 -70.655 1.00 82.62 101 LEU A O 1
ATOM 781 N N . ARG A 1 102 ? 28.381 -14.141 -70.588 1.00 83.69 102 ARG A N 1
ATOM 782 C CA . ARG A 1 102 ? 27.054 -14.305 -71.217 1.00 83.69 102 ARG A CA 1
ATOM 783 C C . ARG A 1 102 ? 27.131 -14.718 -72.684 1.00 83.69 102 ARG A C 1
ATOM 785 O O . ARG A 1 102 ? 26.238 -15.416 -73.153 1.00 83.69 102 ARG A O 1
ATOM 792 N N . ARG A 1 103 ? 28.155 -14.301 -73.430 1.00 81.81 103 ARG A N 1
ATOM 793 C CA . ARG A 1 103 ? 28.334 -14.739 -74.826 1.00 81.81 103 ARG A CA 1
ATOM 794 C C . ARG A 1 103 ? 28.774 -16.198 -74.891 1.00 81.81 103 ARG A C 1
ATOM 796 O O . ARG A 1 103 ? 28.156 -16.965 -75.622 1.00 81.81 103 ARG A O 1
ATOM 803 N N . HIS A 1 104 ? 29.728 -16.602 -74.051 1.00 78.38 104 HIS A N 1
ATOM 804 C CA . HIS A 1 104 ? 30.182 -17.996 -73.962 1.00 78.38 104 HIS A CA 1
ATOM 805 C C . HIS A 1 104 ? 29.077 -18.974 -73.550 1.00 78.38 104 HIS A C 1
ATOM 807 O O . HIS A 1 104 ? 29.070 -20.115 -73.997 1.00 78.38 104 HIS A O 1
ATOM 813 N N . THR A 1 105 ? 28.096 -18.517 -72.769 1.00 77.19 105 THR A N 1
ATOM 814 C CA . THR A 1 105 ? 26.854 -19.264 -72.493 1.00 77.19 105 THR A CA 1
ATOM 815 C C . THR A 1 105 ? 26.134 -19.668 -73.782 1.00 77.19 105 THR A C 1
ATOM 817 O O . THR A 1 105 ? 25.711 -20.811 -73.930 1.00 77.19 105 THR A O 1
ATOM 820 N N . GLY A 1 106 ? 26.032 -18.752 -74.750 1.00 80.56 106 GLY A N 1
ATOM 821 C CA . GLY A 1 106 ? 25.437 -19.045 -76.052 1.00 80.56 106 GLY A CA 1
ATOM 822 C C . GLY A 1 106 ? 26.215 -20.106 -76.829 1.00 80.56 106 GLY A C 1
ATOM 823 O O . GLY A 1 106 ? 25.607 -20.939 -77.495 1.00 80.56 106 GLY A O 1
ATOM 824 N N . ASP A 1 107 ? 27.542 -20.112 -76.715 1.00 82.31 107 ASP A N 1
ATOM 825 C CA . ASP A 1 107 ? 28.395 -21.087 -77.399 1.00 82.31 107 ASP A CA 1
ATOM 826 C C . ASP A 1 107 ? 28.366 -22.467 -76.724 1.00 82.31 107 ASP A C 1
ATOM 828 O O . ASP A 1 107 ? 28.323 -23.482 -77.416 1.00 82.31 107 ASP A O 1
ATOM 832 N N . ILE A 1 108 ? 28.290 -22.520 -75.390 1.00 80.62 108 ILE A N 1
ATOM 833 C CA . ILE A 1 108 ? 28.112 -23.768 -74.630 1.00 80.62 108 ILE A CA 1
ATOM 834 C C . ILE A 1 108 ? 26.736 -24.373 -74.893 1.00 80.62 108 ILE A C 1
ATOM 836 O O . ILE A 1 108 ? 26.640 -25.582 -75.077 1.00 80.62 108 ILE A O 1
ATOM 840 N N . ASN A 1 109 ? 25.684 -23.553 -74.976 1.00 82.81 109 ASN A N 1
ATOM 841 C CA . ASN A 1 109 ? 24.352 -24.037 -75.333 1.00 82.81 109 ASN A CA 1
ATOM 842 C C . ASN A 1 109 ? 24.335 -24.604 -76.754 1.00 82.81 109 ASN A C 1
ATOM 844 O O . ASN A 1 109 ? 23.869 -25.719 -76.939 1.00 82.81 109 ASN A O 1
ATOM 848 N N . LYS A 1 110 ? 24.948 -23.923 -77.733 1.00 86.50 110 LYS A N 1
ATOM 849 C CA . LYS A 1 110 ? 25.105 -24.474 -79.092 1.00 86.50 110 LYS A CA 1
ATOM 850 C C . LYS A 1 110 ? 25.878 -25.795 -79.101 1.00 86.50 110 LYS A C 1
ATOM 852 O O . LYS A 1 110 ? 25.515 -26.701 -79.844 1.00 86.50 110 LYS A O 1
ATOM 857 N N . LEU A 1 111 ? 26.938 -25.912 -78.298 1.00 83.00 111 LEU A N 1
ATOM 858 C CA . LEU A 1 111 ? 27.703 -27.152 -78.169 1.00 83.00 111 LEU A CA 1
ATOM 859 C C . LEU A 1 111 ? 26.850 -28.267 -77.549 1.00 83.00 111 LEU A C 1
ATOM 861 O O . LEU A 1 111 ? 26.805 -29.365 -78.096 1.00 83.00 111 LEU A O 1
ATOM 865 N N . ALA A 1 112 ? 26.138 -27.985 -76.459 1.00 81.31 112 ALA A N 1
ATOM 866 C CA . ALA A 1 112 ? 25.231 -28.931 -75.816 1.00 81.31 112 ALA A CA 1
ATOM 867 C C . ALA A 1 112 ? 24.109 -29.381 -76.767 1.00 81.31 112 ALA A C 1
ATOM 869 O O . ALA A 1 112 ? 23.867 -30.579 -76.890 1.00 81.31 112 ALA A O 1
ATOM 870 N N . ASP A 1 113 ? 23.503 -28.449 -77.507 1.00 86.62 113 ASP A N 1
ATOM 871 C CA . ASP A 1 113 ? 22.484 -28.731 -78.523 1.00 86.62 113 ASP A CA 1
ATOM 872 C C . ASP A 1 113 ? 23.054 -29.592 -79.662 1.00 86.62 113 ASP A C 1
ATOM 874 O O . ASP A 1 113 ? 22.376 -30.483 -80.177 1.00 86.62 113 ASP A O 1
ATOM 878 N N . SER A 1 114 ? 24.320 -29.370 -80.041 1.00 84.75 114 SER A N 1
ATOM 879 C CA . SER A 1 114 ? 25.003 -30.185 -81.052 1.00 84.75 114 SER A CA 1
ATOM 880 C C . SER A 1 114 ? 25.279 -31.615 -80.573 1.00 84.75 114 SER A C 1
ATOM 882 O O . SER A 1 114 ? 25.085 -32.546 -81.349 1.00 84.75 114 SER A O 1
ATOM 884 N N . ILE A 1 115 ? 25.647 -31.805 -79.299 1.00 82.56 115 ILE A N 1
ATOM 885 C CA . ILE A 1 115 ? 25.839 -33.128 -78.675 1.00 82.56 115 ILE A CA 1
ATOM 886 C C . ILE A 1 115 ? 24.498 -33.869 -78.586 1.00 82.56 115 ILE A C 1
ATOM 888 O O . ILE A 1 115 ? 24.410 -35.048 -78.923 1.00 82.56 115 ILE A O 1
ATOM 892 N N . GLU A 1 116 ? 23.436 -33.165 -78.187 1.00 87.00 116 GLU A N 1
ATOM 893 C CA . GLU A 1 116 ? 22.079 -33.713 -78.104 1.00 87.00 116 GLU A CA 1
ATOM 894 C C . GLU A 1 116 ? 21.558 -34.153 -79.480 1.00 87.00 116 GLU A C 1
ATOM 896 O O . GLU A 1 116 ? 20.968 -35.224 -79.608 1.00 87.00 116 GLU A O 1
ATOM 901 N N . SER A 1 117 ? 21.845 -33.361 -80.518 1.00 84.75 117 SER A N 1
ATOM 902 C CA . SER A 1 117 ? 21.441 -33.646 -81.900 1.00 84.75 117 SER A CA 1
ATOM 903 C C . SER A 1 117 ? 22.262 -34.758 -82.562 1.00 84.75 117 SER A C 1
ATOM 905 O O . SER A 1 117 ? 21.732 -35.469 -83.414 1.00 84.75 117 SER A O 1
ATOM 907 N N . ALA A 1 118 ? 23.546 -34.893 -82.216 1.00 82.12 118 ALA A N 1
ATOM 908 C CA . ALA A 1 118 ? 24.449 -35.869 -82.826 1.00 82.12 118 ALA A CA 1
ATOM 909 C C . ALA A 1 118 ? 24.318 -37.268 -82.204 1.00 82.12 118 ALA A C 1
ATOM 911 O O . ALA A 1 118 ? 24.215 -38.247 -82.940 1.00 82.12 118 ALA A O 1
ATOM 912 N N . ASP A 1 119 ? 24.275 -37.353 -80.870 1.00 71.44 119 ASP A N 1
ATOM 913 C CA . ASP A 1 119 ? 24.366 -38.628 -80.147 1.00 71.44 119 ASP A CA 1
ATOM 914 C C . ASP A 1 119 ? 23.062 -39.019 -79.421 1.00 71.44 119 ASP A C 1
ATOM 916 O O . ASP A 1 119 ? 22.963 -40.111 -78.864 1.00 71.44 119 ASP A O 1
ATOM 920 N N . GLY A 1 120 ? 22.042 -38.148 -79.389 1.00 70.81 120 GLY A N 1
ATOM 921 C CA . GLY A 1 120 ? 20.750 -38.416 -78.734 1.00 70.81 120 GLY A CA 1
ATOM 922 C C . GLY A 1 120 ? 20.804 -38.501 -77.200 1.00 70.81 120 GLY A C 1
ATOM 923 O O . GLY A 1 120 ? 19.814 -38.852 -76.554 1.00 70.81 120 GLY A O 1
ATOM 924 N N . HIS A 1 121 ? 21.949 -38.187 -76.587 1.00 75.44 121 HIS A N 1
ATOM 925 C CA . HIS A 1 121 ? 22.166 -38.285 -75.144 1.00 75.44 121 HIS A CA 1
ATOM 926 C C . HIS A 1 121 ? 21.835 -36.972 -74.417 1.00 75.44 121 HIS A C 1
ATOM 928 O O . HIS A 1 121 ? 22.728 -36.238 -73.994 1.00 75.44 121 HIS A O 1
ATOM 934 N N . ALA A 1 122 ? 20.543 -36.717 -74.195 1.00 80.31 122 ALA A N 1
ATOM 935 C CA . ALA A 1 122 ? 20.050 -35.533 -73.473 1.00 80.31 122 ALA A CA 1
ATOM 936 C C . ALA A 1 122 ? 20.648 -35.358 -72.057 1.00 80.31 122 ALA A C 1
ATOM 938 O O . ALA A 1 122 ? 20.799 -34.246 -71.565 1.00 80.31 122 ALA A O 1
ATOM 939 N N . LEU A 1 123 ? 21.044 -36.450 -71.392 1.00 73.88 123 LEU A N 1
ATOM 940 C CA . LEU A 1 123 ? 21.707 -36.381 -70.082 1.00 73.88 123 LEU A CA 1
ATOM 941 C C . LEU A 1 123 ? 23.122 -35.789 -70.162 1.00 73.88 123 LEU A C 1
ATOM 943 O O . LEU A 1 123 ? 23.539 -35.083 -69.249 1.00 73.88 123 LEU A O 1
ATOM 947 N N . VAL A 1 124 ? 23.856 -36.056 -71.246 1.00 79.62 124 VAL A N 1
ATOM 948 C CA . VAL A 1 124 ? 25.222 -35.545 -71.431 1.00 79.62 124 VAL A CA 1
ATOM 949 C C . VAL A 1 124 ? 25.184 -34.079 -71.857 1.00 79.62 124 VAL A C 1
ATOM 951 O O . VAL A 1 124 ? 25.978 -33.291 -71.347 1.00 79.62 124 VAL A O 1
ATOM 954 N N . SER A 1 125 ? 24.239 -33.682 -72.720 1.00 79.81 125 SER A N 1
ATOM 955 C CA . SER A 1 125 ? 24.040 -32.266 -73.062 1.00 79.81 125 SER A CA 1
ATOM 956 C C . SER A 1 125 ? 23.663 -31.449 -71.827 1.00 79.81 125 SER A C 1
ATOM 958 O O . SER A 1 125 ? 24.258 -30.398 -71.588 1.00 79.81 125 SER A O 1
ATOM 960 N N . GLU A 1 126 ? 22.779 -31.971 -70.975 1.00 78.81 126 GLU A N 1
ATOM 961 C CA . GLU A 1 126 ? 22.410 -31.311 -69.722 1.00 78.81 126 GLU A CA 1
ATOM 962 C C . GLU A 1 126 ? 23.580 -31.247 -68.732 1.00 78.81 126 GLU A C 1
ATOM 964 O O . GLU A 1 126 ? 23.793 -30.224 -68.087 1.00 78.81 126 GLU A O 1
ATOM 969 N N . GLN A 1 127 ? 24.417 -32.285 -68.662 1.00 78.75 127 GLN A N 1
ATOM 970 C CA . GLN A 1 127 ? 25.622 -32.266 -67.831 1.00 78.75 127 GLN A CA 1
ATOM 971 C C . GLN A 1 127 ? 26.666 -31.256 -68.338 1.00 78.75 127 GLN A C 1
ATOM 973 O O . GLN A 1 127 ? 27.333 -30.611 -67.529 1.00 78.75 127 GLN A O 1
ATOM 978 N N . VAL A 1 128 ? 26.781 -31.053 -69.656 1.00 78.56 128 VAL A N 1
ATOM 979 C CA . VAL A 1 128 ? 27.616 -29.995 -70.253 1.00 78.56 128 VAL A CA 1
ATOM 980 C C . VAL A 1 128 ? 27.050 -28.604 -69.941 1.00 78.56 128 VAL A C 1
ATOM 982 O O . VAL A 1 128 ? 27.822 -27.708 -69.589 1.00 78.56 128 VAL A O 1
ATOM 985 N N . ARG A 1 129 ? 25.719 -28.430 -69.979 1.00 79.69 129 ARG A N 1
ATOM 986 C CA . ARG A 1 129 ? 25.043 -27.190 -69.550 1.00 79.69 129 ARG A CA 1
ATOM 987 C C . ARG A 1 129 ? 25.183 -26.934 -68.044 1.00 79.69 129 ARG A C 1
ATOM 989 O O . ARG A 1 129 ? 25.286 -25.783 -67.643 1.00 79.69 129 ARG A O 1
ATOM 996 N N . ALA A 1 130 ? 25.214 -27.970 -67.209 1.00 73.12 130 ALA A N 1
ATOM 997 C CA . ALA A 1 130 ? 25.285 -27.825 -65.754 1.00 73.12 130 ALA A CA 1
ATOM 998 C C . ALA A 1 130 ? 26.719 -27.634 -65.227 1.00 73.12 130 ALA A C 1
ATOM 1000 O O . ALA A 1 130 ? 26.953 -26.770 -64.385 1.00 73.12 130 ALA A O 1
ATOM 1001 N N . ASN A 1 131 ? 27.691 -28.409 -65.723 1.00 74.25 131 ASN A N 1
ATOM 1002 C CA . ASN A 1 131 ? 29.029 -28.480 -65.120 1.00 74.25 131 ASN A CA 1
ATOM 1003 C C . ASN A 1 131 ? 30.041 -27.492 -65.710 1.00 74.25 131 ASN A C 1
ATOM 1005 O O . ASN A 1 131 ? 30.988 -27.123 -65.021 1.00 74.25 131 ASN A O 1
ATOM 1009 N N . ASN A 1 132 ? 29.857 -27.051 -66.959 1.00 73.94 132 ASN A N 1
ATOM 1010 C CA . ASN A 1 132 ? 30.847 -26.222 -67.657 1.00 73.94 132 ASN A CA 1
ATOM 1011 C C . ASN A 1 132 ? 30.380 -24.794 -67.925 1.00 73.94 132 ASN A C 1
ATOM 1013 O O . ASN A 1 132 ? 31.065 -24.069 -68.634 1.00 73.94 132 ASN A O 1
ATOM 1017 N N . HIS A 1 133 ? 29.230 -24.382 -67.394 1.00 78.44 133 HIS A N 1
ATOM 1018 C CA . HIS A 1 133 ? 28.605 -23.109 -67.732 1.00 78.44 133 HIS A CA 1
ATOM 1019 C C . HIS A 1 133 ? 29.124 -21.982 -66.822 1.00 78.44 133 HIS A C 1
ATOM 1021 O O . HIS A 1 133 ? 28.685 -21.864 -65.674 1.00 78.44 133 HIS A O 1
ATOM 1027 N N . PRO A 1 134 ? 30.027 -21.096 -67.295 1.00 77.44 134 PRO A N 1
ATOM 1028 C CA . PRO A 1 134 ? 30.665 -20.086 -66.449 1.00 77.44 134 PRO A CA 1
ATOM 1029 C C . PRO A 1 134 ? 29.649 -19.099 -65.871 1.00 77.44 134 PRO A C 1
ATOM 1031 O O . PRO A 1 134 ? 29.812 -18.584 -64.769 1.00 77.44 134 PRO A O 1
ATOM 1034 N N . TRP A 1 135 ? 28.547 -18.879 -66.590 1.00 80.62 135 TRP A N 1
ATOM 1035 C CA . TRP A 1 135 ? 27.440 -18.053 -66.126 1.00 80.62 135 TRP A CA 1
ATOM 1036 C C . TRP A 1 135 ? 26.612 -18.715 -65.016 1.00 80.62 135 TRP A C 1
ATOM 1038 O O . TRP A 1 135 ? 26.034 -18.016 -64.189 1.00 80.62 135 TRP A O 1
ATOM 1048 N N . TYR A 1 136 ? 26.585 -20.050 -64.949 1.00 77.88 136 TYR A N 1
ATOM 1049 C CA . TYR A 1 136 ? 25.948 -20.758 -63.839 1.00 77.88 136 TYR A CA 1
ATOM 1050 C C . TYR A 1 136 ? 26.795 -20.609 -62.570 1.00 77.88 136 TYR A C 1
ATOM 1052 O O . TYR A 1 136 ? 26.265 -20.205 -61.539 1.00 77.88 136 TYR A O 1
ATOM 1060 N N . ALA A 1 137 ? 28.117 -20.801 -62.672 1.00 77.56 137 ALA A N 1
ATOM 1061 C CA . ALA A 1 137 ? 29.053 -20.545 -61.574 1.00 77.56 137 ALA A CA 1
ATOM 1062 C C . ALA A 1 137 ? 29.001 -19.079 -61.097 1.00 77.56 137 ALA A C 1
ATOM 1064 O O . ALA A 1 137 ? 28.929 -18.815 -59.898 1.00 77.56 137 ALA A O 1
ATOM 1065 N N . TYR A 1 138 ? 28.939 -18.117 -62.027 1.00 84.12 138 TYR A N 1
ATOM 1066 C CA . TYR A 1 138 ? 28.717 -16.704 -61.709 1.00 84.12 138 TYR A CA 1
ATOM 1067 C C . TYR A 1 138 ? 27.377 -16.471 -60.991 1.00 84.12 138 TYR A C 1
ATOM 1069 O O . TYR A 1 138 ? 27.320 -15.751 -59.998 1.00 84.12 138 TYR A O 1
ATOM 1077 N N . GLY A 1 139 ? 26.295 -17.104 -61.455 1.00 79.81 139 GLY A N 1
ATOM 1078 C CA . GLY A 1 139 ? 24.981 -17.031 -60.816 1.00 79.81 139 GLY A CA 1
ATOM 1079 C C . GLY A 1 139 ? 24.967 -17.608 -59.397 1.00 79.81 139 GLY A C 1
ATOM 1080 O O . GLY A 1 139 ? 24.392 -16.992 -58.500 1.00 79.81 139 GLY A O 1
ATOM 1081 N N . GLN A 1 140 ? 25.638 -18.742 -59.169 1.00 81.88 140 GLN A N 1
ATOM 1082 C CA . GLN A 1 140 ? 25.825 -19.317 -57.833 1.00 81.88 140 GLN A CA 1
ATOM 1083 C C . GLN A 1 140 ? 26.601 -18.360 -56.923 1.00 81.88 140 GLN A C 1
ATOM 1085 O O . GLN A 1 140 ? 26.153 -18.084 -55.812 1.00 81.88 140 GLN A O 1
ATOM 1090 N N . LEU A 1 141 ? 27.689 -17.772 -57.429 1.00 84.44 141 LEU A N 1
ATOM 1091 C CA . LEU A 1 141 ? 28.487 -16.782 -56.708 1.00 84.44 141 LEU A CA 1
ATOM 1092 C C . LEU A 1 141 ? 27.659 -15.552 -56.309 1.00 84.44 141 LEU A C 1
ATOM 1094 O O . LEU A 1 141 ? 27.654 -15.156 -55.146 1.00 84.44 141 LEU A O 1
ATOM 1098 N N . VAL A 1 142 ? 26.907 -14.972 -57.251 1.00 89.88 142 VAL A N 1
ATOM 1099 C CA . VAL A 1 142 ? 26.006 -13.836 -56.990 1.00 89.88 142 VAL A CA 1
ATOM 1100 C C . VAL A 1 142 ? 24.935 -14.216 -55.967 1.00 89.88 142 VAL A C 1
ATOM 1102 O O . VAL A 1 142 ? 24.668 -13.442 -55.048 1.00 89.88 142 VAL A O 1
ATOM 1105 N N . SER A 1 143 ? 24.337 -15.403 -56.089 1.00 84.38 143 SER A N 1
ATOM 1106 C CA . SER A 1 143 ? 23.325 -15.898 -55.152 1.00 84.38 143 SER A CA 1
ATOM 1107 C C . SER A 1 143 ? 23.885 -16.058 -53.734 1.00 84.38 143 SER A C 1
ATOM 1109 O O . SER A 1 143 ? 23.253 -15.622 -52.768 1.00 84.38 143 SER A O 1
ATOM 1111 N N . ASP A 1 144 ? 25.085 -16.620 -53.592 1.00 87.38 144 ASP A N 1
ATOM 1112 C CA . ASP A 1 144 ? 25.763 -16.782 -52.304 1.00 87.38 144 ASP A CA 1
ATOM 1113 C C . ASP A 1 144 ? 26.111 -15.432 -51.668 1.00 87.38 144 ASP A C 1
ATOM 1115 O O . ASP A 1 144 ? 25.867 -15.220 -50.475 1.00 87.38 144 ASP A O 1
ATOM 1119 N N . VAL A 1 145 ? 26.600 -14.488 -52.475 1.00 91.38 145 VAL A N 1
ATOM 1120 C CA . VAL A 1 145 ? 26.871 -13.108 -52.061 1.00 91.38 145 VAL A CA 1
ATOM 1121 C C . VAL A 1 145 ? 25.587 -12.419 -51.589 1.00 91.38 145 VAL A C 1
ATOM 1123 O O . VAL A 1 145 ? 25.535 -11.893 -50.478 1.00 91.38 145 VAL A O 1
ATOM 1126 N N . GLN A 1 146 ? 24.510 -12.483 -52.374 1.00 90.88 146 GLN A N 1
ATOM 1127 C CA . GLN A 1 146 ? 23.212 -11.904 -52.014 1.00 90.88 146 GLN A CA 1
ATOM 1128 C C . GLN A 1 146 ? 22.587 -12.568 -50.781 1.00 90.88 146 GLN A C 1
ATOM 1130 O O . GLN A 1 146 ? 21.876 -11.910 -50.019 1.00 90.88 146 GLN A O 1
ATOM 1135 N N . ARG A 1 147 ? 22.817 -13.870 -50.566 1.00 90.25 147 ARG A N 1
ATOM 1136 C CA . ARG A 1 147 ? 22.386 -14.567 -49.347 1.00 90.25 147 ARG A CA 1
ATOM 1137 C C . ARG A 1 147 ? 23.103 -13.999 -48.124 1.00 90.25 147 ARG A C 1
ATOM 1139 O O . ARG A 1 147 ? 22.435 -13.686 -47.147 1.00 90.25 147 ARG A O 1
ATOM 1146 N N . ARG A 1 148 ? 24.424 -13.799 -48.189 1.00 92.69 148 ARG A N 1
ATOM 1147 C CA . ARG A 1 148 ? 25.202 -13.182 -47.097 1.00 92.69 148 ARG A CA 1
ATOM 1148 C C . ARG A 1 148 ? 24.773 -11.738 -46.825 1.00 92.69 148 ARG A C 1
ATOM 1150 O O . ARG A 1 148 ? 24.590 -11.371 -45.672 1.00 92.69 148 ARG A O 1
ATOM 1157 N N . VAL A 1 149 ? 24.514 -10.949 -47.869 1.00 93.81 149 VAL A N 1
ATOM 1158 C CA . VAL A 1 149 ? 23.977 -9.579 -47.740 1.00 93.81 149 VAL A CA 1
ATOM 1159 C C . VAL A 1 149 ? 22.632 -9.557 -47.021 1.00 93.81 149 VAL A C 1
ATOM 1161 O O . VAL A 1 149 ? 22.418 -8.721 -46.147 1.00 93.81 149 VAL A O 1
ATOM 1164 N N . ARG A 1 150 ? 21.728 -10.493 -47.339 1.00 92.44 150 ARG A N 1
ATOM 1165 C CA . ARG A 1 150 ? 20.432 -10.616 -46.650 1.00 92.44 150 ARG A CA 1
ATOM 1166 C C . ARG A 1 150 ? 20.573 -10.915 -45.155 1.00 92.44 150 ARG A C 1
ATOM 1168 O O . ARG A 1 150 ? 19.669 -10.579 -44.398 1.00 92.44 150 ARG A O 1
ATOM 1175 N N . LEU A 1 151 ? 21.691 -11.506 -44.734 1.00 94.00 151 LEU A N 1
ATOM 1176 C CA . LEU A 1 151 ? 22.005 -11.777 -43.330 1.00 94.00 151 LEU A CA 1
ATOM 1177 C C . LEU A 1 151 ? 22.718 -10.608 -42.631 1.00 94.00 151 LEU A C 1
ATOM 1179 O O . LEU A 1 151 ? 22.880 -10.655 -41.415 1.00 94.00 151 LEU A O 1
ATOM 1183 N N . PHE A 1 152 ? 23.100 -9.548 -43.353 1.00 97.06 152 PHE A N 1
ATOM 1184 C CA . PHE A 1 152 ? 23.820 -8.414 -42.772 1.00 97.06 152 PHE A CA 1
ATOM 1185 C C . PHE A 1 152 ? 23.091 -7.746 -41.591 1.00 97.06 152 PHE A C 1
ATOM 1187 O O . PHE A 1 152 ? 23.758 -7.458 -40.605 1.00 97.06 152 PHE A O 1
ATOM 1194 N N . PRO A 1 153 ? 21.753 -7.552 -41.587 1.00 96.88 153 PRO A N 1
ATOM 1195 C CA . PRO A 1 153 ? 21.068 -7.016 -40.407 1.00 96.88 153 PRO A CA 1
ATOM 1196 C C . PRO A 1 153 ? 21.214 -7.891 -39.152 1.00 96.88 153 PRO A C 1
ATOM 1198 O O . PRO A 1 153 ? 21.344 -7.362 -38.051 1.00 96.88 153 PRO A O 1
ATOM 1201 N N . ALA A 1 154 ? 21.216 -9.221 -39.307 1.00 93.88 154 ALA A N 1
ATOM 1202 C CA . ALA A 1 154 ? 21.413 -10.148 -38.192 1.00 93.88 154 ALA A CA 1
ATOM 1203 C C . ALA A 1 154 ? 22.867 -10.115 -37.701 1.00 93.88 154 ALA A C 1
ATOM 1205 O O . ALA A 1 154 ? 23.106 -10.025 -36.500 1.00 93.88 154 ALA A O 1
ATOM 1206 N N . PHE A 1 155 ? 23.821 -10.092 -38.637 1.00 97.00 155 PHE A N 1
ATOM 1207 C CA . PHE A 1 155 ? 25.239 -9.900 -38.337 1.00 97.00 155 PHE A CA 1
ATOM 1208 C C . PHE A 1 155 ? 25.490 -8.577 -37.600 1.00 97.00 155 PHE A C 1
ATOM 1210 O O . PHE A 1 155 ? 26.191 -8.551 -36.599 1.00 97.00 155 PHE A O 1
ATOM 1217 N N . LEU A 1 156 ? 24.876 -7.479 -38.045 1.00 97.31 156 LEU A N 1
ATOM 1218 C CA . LEU A 1 156 ? 24.996 -6.171 -37.406 1.00 97.31 156 LEU A CA 1
ATOM 1219 C C . LEU A 1 156 ? 24.448 -6.193 -35.972 1.00 97.31 156 LEU A C 1
ATOM 1221 O O . LEU A 1 156 ? 25.049 -5.603 -35.080 1.00 97.31 156 LEU A O 1
ATOM 1225 N N . ALA A 1 157 ? 23.329 -6.885 -35.734 1.00 94.56 157 ALA A N 1
ATOM 1226 C CA . ALA A 1 157 ? 22.771 -7.046 -34.393 1.00 94.56 157 ALA A CA 1
ATOM 1227 C C . ALA A 1 157 ? 23.703 -7.836 -33.457 1.00 94.56 157 ALA A C 1
ATOM 1229 O O . ALA A 1 157 ? 23.818 -7.494 -32.283 1.00 94.56 157 ALA A O 1
ATOM 1230 N N . GLU A 1 158 ? 24.386 -8.860 -33.970 1.00 94.38 158 GLU A N 1
ATOM 1231 C CA . GLU A 1 158 ? 25.420 -9.594 -33.236 1.00 94.38 158 GLU A CA 1
ATOM 1232 C C . GLU A 1 158 ? 26.644 -8.711 -32.967 1.00 94.38 158 GLU A C 1
ATOM 1234 O O . GLU A 1 158 ? 27.069 -8.571 -31.822 1.00 94.38 158 GLU A O 1
ATOM 1239 N N . ALA A 1 159 ? 27.119 -7.996 -33.986 1.00 96.38 159 ALA A N 1
ATOM 1240 C CA . ALA A 1 159 ? 28.273 -7.117 -33.886 1.00 96.38 159 ALA A CA 1
ATOM 1241 C C . ALA A 1 159 ? 28.085 -5.969 -32.876 1.00 96.38 159 ALA A C 1
ATOM 1243 O O . ALA A 1 159 ? 29.046 -5.570 -32.225 1.00 96.38 159 ALA A O 1
ATOM 1244 N N . LYS A 1 160 ? 26.857 -5.469 -32.671 1.00 96.88 160 LYS A N 1
ATOM 1245 C CA . LYS A 1 160 ? 26.555 -4.502 -31.593 1.00 96.88 160 LYS A CA 1
ATOM 1246 C C . LYS A 1 160 ? 26.870 -5.039 -30.196 1.00 96.88 160 LYS A C 1
ATOM 1248 O O . LYS A 1 160 ? 27.177 -4.250 -29.308 1.00 96.88 160 LYS A O 1
ATOM 1253 N N . ARG A 1 161 ? 26.783 -6.355 -29.996 1.00 95.25 161 ARG A N 1
ATOM 1254 C CA . ARG A 1 161 ? 27.082 -7.006 -28.714 1.00 95.25 161 ARG A CA 1
ATOM 1255 C C . ARG A 1 161 ? 28.574 -7.280 -28.561 1.00 95.25 161 ARG A C 1
ATOM 1257 O O . ARG A 1 161 ? 29.120 -7.066 -27.484 1.00 95.25 161 ARG A O 1
ATOM 1264 N N . ASP A 1 162 ? 29.210 -7.722 -29.642 1.00 95.19 162 ASP A N 1
ATOM 1265 C CA . ASP A 1 162 ? 30.521 -8.370 -29.556 1.00 95.19 162 ASP A CA 1
ATOM 1266 C C . ASP A 1 162 ? 31.687 -7.462 -29.975 1.00 95.19 162 ASP A C 1
ATOM 1268 O O . ASP A 1 162 ? 32.819 -7.649 -29.523 1.00 95.19 162 ASP A O 1
ATOM 1272 N N . VAL A 1 163 ? 31.439 -6.462 -30.826 1.00 96.31 163 VAL A N 1
ATOM 1273 C CA . VAL A 1 163 ? 32.478 -5.543 -31.309 1.00 96.31 163 VAL A CA 1
ATOM 1274 C C . VAL A 1 163 ? 32.642 -4.384 -30.334 1.00 96.31 163 VAL A C 1
ATOM 1276 O O . VAL A 1 163 ? 31.680 -3.695 -29.988 1.00 96.31 163 VAL A O 1
ATOM 1279 N N . THR A 1 164 ? 33.887 -4.142 -29.924 1.00 96.62 164 THR A N 1
ATOM 1280 C CA . THR A 1 164 ? 34.258 -3.053 -29.015 1.00 96.62 164 THR A CA 1
ATOM 1281 C C . THR A 1 164 ? 35.339 -2.175 -29.633 1.00 96.62 164 THR A C 1
ATOM 1283 O O . THR A 1 164 ? 36.237 -2.662 -30.319 1.00 96.62 164 THR A O 1
ATOM 1286 N N . VAL A 1 165 ? 35.273 -0.872 -29.364 1.00 94.94 165 VAL A N 1
ATOM 1287 C CA . VAL A 1 165 ? 36.268 0.109 -29.807 1.00 94.94 165 VAL A CA 1
ATOM 1288 C C . VAL A 1 165 ? 37.229 0.406 -28.668 1.00 94.94 165 VAL A C 1
ATOM 1290 O O . VAL A 1 165 ? 36.810 0.846 -27.600 1.00 94.94 165 VAL A O 1
ATOM 1293 N N . THR A 1 166 ? 38.525 0.194 -28.887 1.00 93.81 166 THR A N 1
ATOM 1294 C CA . THR A 1 166 ? 39.559 0.550 -27.909 1.00 93.81 166 THR A CA 1
ATOM 1295 C C . THR A 1 166 ? 39.957 2.019 -28.065 1.00 93.81 166 THR A C 1
ATOM 1297 O O . THR A 1 166 ? 40.467 2.413 -29.115 1.00 93.81 166 THR A O 1
ATOM 1300 N N . ARG A 1 167 ? 39.778 2.825 -27.013 1.00 89.75 167 ARG A N 1
ATOM 1301 C CA . ARG A 1 167 ? 40.227 4.224 -26.932 1.00 89.75 167 ARG A CA 1
ATOM 1302 C C . ARG A 1 167 ? 40.778 4.518 -25.543 1.00 89.75 167 ARG A C 1
ATOM 1304 O O . ARG A 1 167 ? 40.100 4.254 -24.556 1.00 89.75 167 ARG A O 1
ATOM 1311 N N . GLU A 1 168 ? 41.986 5.086 -25.474 1.00 87.44 168 GLU A N 1
ATOM 1312 C CA . GLU A 1 168 ? 42.630 5.490 -24.207 1.00 87.44 168 GLU A CA 1
ATOM 1313 C C . GLU A 1 168 ? 42.554 4.383 -23.132 1.00 87.44 168 GLU A C 1
ATOM 1315 O O . GLU A 1 168 ? 42.062 4.602 -22.027 1.00 87.44 168 GLU A O 1
ATOM 1320 N N . ASP A 1 169 ? 42.959 3.163 -23.501 1.00 90.75 169 ASP A N 1
ATOM 1321 C CA . ASP A 1 169 ? 42.952 1.952 -22.661 1.00 90.75 169 ASP A CA 1
ATOM 1322 C C . ASP A 1 169 ? 41.571 1.444 -22.197 1.00 90.75 169 ASP A C 1
ATOM 1324 O O . ASP A 1 169 ? 41.483 0.514 -21.392 1.00 90.75 169 ASP A O 1
ATOM 1328 N N . ARG A 1 170 ? 40.471 1.993 -22.727 1.00 89.62 170 ARG A N 1
ATOM 1329 C CA . ARG A 1 170 ? 39.105 1.508 -22.477 1.00 89.62 170 ARG A CA 1
ATOM 1330 C C . ARG A 1 170 ? 38.525 0.846 -23.721 1.00 89.62 170 ARG A C 1
ATOM 1332 O O . ARG A 1 170 ? 38.618 1.391 -24.815 1.00 89.62 170 ARG A O 1
ATOM 1339 N N . ASN A 1 171 ? 37.878 -0.302 -23.535 1.00 95.00 171 ASN A N 1
ATOM 1340 C CA . ASN A 1 171 ? 37.064 -0.942 -24.567 1.00 95.00 171 ASN A CA 1
ATOM 1341 C C . ASN A 1 171 ? 35.621 -0.458 -24.425 1.00 95.00 171 ASN A C 1
ATOM 1343 O O . ASN A 1 171 ? 34.967 -0.734 -23.420 1.00 95.00 171 ASN A O 1
ATOM 1347 N N . LEU A 1 172 ? 35.148 0.283 -25.420 1.00 94.62 172 LEU A N 1
ATOM 1348 C CA . LEU A 1 172 ? 33.797 0.817 -25.492 1.00 94.62 172 LEU A CA 1
ATOM 1349 C C . LEU A 1 172 ? 32.927 -0.141 -26.306 1.00 94.62 172 LEU A C 1
ATOM 1351 O O . LEU A 1 172 ? 33.182 -0.374 -27.487 1.00 94.62 172 LEU A O 1
ATOM 1355 N N . SER A 1 173 ? 31.904 -0.702 -25.672 1.00 95.38 173 SER A N 1
ATOM 1356 C CA . SER A 1 173 ? 30.815 -1.395 -26.373 1.00 95.38 173 SER A CA 1
ATOM 1357 C C . SER A 1 173 ? 29.939 -0.403 -27.145 1.00 95.38 173 SER A C 1
ATOM 1359 O O . SER A 1 173 ? 29.986 0.801 -26.890 1.00 95.38 173 SER A O 1
ATOM 1361 N N . TYR A 1 174 ? 29.110 -0.906 -28.063 1.00 95.88 174 TYR A N 1
ATOM 1362 C CA . TYR A 1 174 ? 28.225 -0.090 -28.901 1.00 95.88 174 TYR A CA 1
ATOM 1363 C C . TYR A 1 174 ? 27.366 0.918 -28.104 1.00 95.88 174 TYR A C 1
ATOM 1365 O O . TYR A 1 174 ? 27.296 2.096 -28.458 1.00 95.88 174 TYR A O 1
ATOM 1373 N N . ASP A 1 175 ? 26.789 0.497 -26.974 1.00 93.12 175 ASP A N 1
ATOM 1374 C CA . ASP A 1 175 ? 25.933 1.346 -26.124 1.00 93.12 175 ASP A CA 1
ATOM 1375 C C . ASP A 1 175 ? 26.718 2.399 -25.313 1.00 93.12 175 ASP A C 1
ATOM 1377 O O . ASP A 1 175 ? 26.151 3.357 -24.770 1.00 93.12 175 ASP A O 1
ATOM 1381 N N . GLN A 1 176 ? 28.040 2.230 -25.221 1.00 93.56 176 GLN A N 1
ATOM 1382 C CA . GLN A 1 176 ? 28.954 3.149 -24.541 1.00 93.56 176 GLN A CA 1
ATOM 1383 C C . GLN A 1 176 ? 29.546 4.200 -25.483 1.00 93.56 176 GLN A C 1
ATOM 1385 O O . GLN A 1 176 ? 30.206 5.123 -25.008 1.00 93.56 176 GLN A O 1
ATOM 1390 N N . LEU A 1 177 ? 29.311 4.097 -26.793 1.00 94.00 177 LEU A N 1
ATOM 1391 C CA . LEU A 1 177 ? 29.815 5.063 -27.762 1.00 94.00 177 LEU A CA 1
ATOM 1392 C C . LEU A 1 177 ? 29.096 6.403 -27.570 1.00 94.00 177 LEU A C 1
ATOM 1394 O O . LEU A 1 177 ? 27.877 6.510 -27.726 1.00 94.00 177 LEU A O 1
ATOM 1398 N N . THR A 1 178 ? 29.857 7.440 -27.225 1.00 89.69 178 THR A N 1
ATOM 1399 C CA . THR A 1 178 ? 29.335 8.801 -27.027 1.00 89.69 178 THR A CA 1
ATOM 1400 C C . THR A 1 178 ? 29.859 9.807 -28.042 1.00 89.69 178 THR A C 1
ATOM 1402 O O . THR A 1 178 ? 29.335 10.911 -28.121 1.00 89.69 178 THR A O 1
ATOM 1405 N N . GLU A 1 179 ? 30.882 9.469 -28.823 1.00 91.62 179 GLU A N 1
ATOM 1406 C CA . GLU A 1 179 ? 31.436 10.371 -29.829 1.00 91.62 179 GLU A CA 1
ATOM 1407 C C . GLU A 1 179 ? 31.231 9.812 -31.236 1.00 91.62 179 GLU A C 1
ATOM 1409 O O . GLU A 1 179 ? 31.335 8.610 -31.475 1.00 91.62 179 GLU A O 1
ATOM 1414 N N . LEU A 1 180 ? 30.976 10.706 -32.198 1.00 90.50 180 LEU A N 1
ATOM 1415 C CA . LEU A 1 180 ? 30.797 10.324 -33.603 1.00 90.50 180 LEU A CA 1
ATOM 1416 C C . LEU A 1 180 ? 32.051 9.638 -34.175 1.00 90.50 180 LEU A C 1
ATOM 1418 O O . LEU A 1 180 ? 31.938 8.768 -35.033 1.00 90.50 180 LEU A O 1
ATOM 1422 N N . GLY A 1 181 ? 33.236 10.018 -33.684 1.00 93.19 181 GLY A N 1
ATOM 1423 C CA . GLY A 1 181 ? 34.497 9.376 -34.050 1.00 93.19 181 GLY A CA 1
ATOM 1424 C C . GLY A 1 181 ? 34.553 7.908 -33.625 1.00 93.19 181 GLY A C 1
ATOM 1425 O O . GLY A 1 181 ? 34.942 7.067 -34.428 1.00 93.19 181 GLY A O 1
ATOM 1426 N N . ASP A 1 182 ? 34.092 7.584 -32.414 1.00 93.94 182 ASP A N 1
ATOM 1427 C CA . ASP A 1 182 ? 34.100 6.205 -31.910 1.00 93.94 182 ASP A CA 1
ATOM 1428 C C . ASP A 1 182 ? 33.093 5.333 -32.664 1.00 93.94 182 ASP A C 1
ATOM 1430 O O . ASP A 1 182 ? 33.397 4.191 -33.002 1.00 93.94 182 ASP A O 1
ATOM 1434 N N . TYR A 1 183 ? 31.925 5.890 -33.007 1.00 95.62 183 TYR A N 1
ATOM 1435 C CA . TYR A 1 183 ? 30.954 5.213 -33.870 1.00 95.62 183 TYR A CA 1
ATOM 1436 C C . TYR A 1 183 ? 31.538 4.882 -35.248 1.00 95.62 183 TYR A C 1
ATOM 1438 O O . TYR A 1 183 ? 31.374 3.763 -35.727 1.00 95.62 183 TYR A O 1
ATOM 1446 N N . ALA A 1 184 ? 32.266 5.815 -35.869 1.00 94.69 184 ALA A N 1
ATOM 1447 C CA . ALA A 1 184 ? 32.897 5.572 -37.166 1.00 94.69 184 ALA A CA 1
ATOM 1448 C C . ALA A 1 184 ? 33.968 4.466 -37.102 1.00 94.69 184 ALA A C 1
ATOM 1450 O O . ALA A 1 184 ? 34.072 3.661 -38.028 1.00 94.69 184 ALA A O 1
ATOM 1451 N N . VAL A 1 185 ? 34.735 4.398 -36.005 1.00 94.81 185 VAL A N 1
ATOM 1452 C CA . VAL A 1 185 ? 35.715 3.323 -35.770 1.00 94.81 185 VAL A CA 1
ATOM 1453 C C . VAL A 1 185 ? 35.017 1.981 -35.541 1.00 94.81 185 VAL A C 1
ATOM 1455 O O . VAL A 1 185 ? 35.458 0.968 -36.083 1.00 94.81 185 VAL A O 1
ATOM 1458 N N . TRP A 1 186 ? 33.917 1.964 -34.783 1.00 96.75 186 TRP A N 1
ATOM 1459 C CA . TRP A 1 186 ? 33.096 0.767 -34.595 1.00 96.75 186 TRP A CA 1
ATOM 1460 C C . TRP A 1 186 ? 32.543 0.265 -35.933 1.00 96.75 186 TRP A C 1
ATOM 1462 O O . TRP A 1 186 ? 32.723 -0.902 -36.274 1.00 96.75 186 TRP A O 1
ATOM 1472 N N . GLU A 1 187 ? 31.945 1.151 -36.734 1.00 96.69 187 GLU A N 1
ATOM 1473 C CA . GLU A 1 187 ? 31.404 0.822 -38.058 1.00 96.69 187 GLU A CA 1
ATOM 1474 C C . GLU A 1 187 ? 32.485 0.222 -38.975 1.00 96.69 187 GLU A C 1
ATOM 1476 O O . GLU A 1 187 ? 32.233 -0.773 -39.656 1.00 96.69 187 GLU A O 1
ATOM 1481 N N . ASP A 1 188 ? 33.710 0.761 -38.943 1.00 94.12 188 ASP A N 1
ATOM 1482 C CA . ASP A 1 188 ? 34.852 0.226 -39.695 1.00 94.12 188 ASP A CA 1
ATOM 1483 C C . ASP A 1 188 ? 35.249 -1.189 -39.275 1.00 94.12 188 ASP A C 1
ATOM 1485 O O . ASP A 1 188 ? 35.572 -2.029 -40.124 1.00 94.12 188 ASP A O 1
ATOM 1489 N N . GLN A 1 189 ? 35.225 -1.476 -37.975 1.00 95.25 189 GLN A N 1
ATOM 1490 C CA . GLN A 1 189 ? 35.503 -2.815 -37.462 1.00 95.25 189 GLN A CA 1
ATOM 1491 C C . GLN A 1 189 ? 34.406 -3.801 -37.874 1.00 95.25 189 GLN A C 1
ATOM 1493 O O . GLN A 1 189 ? 34.719 -4.896 -38.341 1.00 95.25 189 GLN A O 1
ATOM 1498 N N . VAL A 1 190 ? 33.136 -3.397 -37.780 1.00 96.25 190 VAL A N 1
ATOM 1499 C CA . VAL A 1 190 ? 31.990 -4.203 -38.228 1.00 96.25 190 VAL A CA 1
ATOM 1500 C C . VAL A 1 190 ? 32.085 -4.509 -39.723 1.00 96.25 190 VAL A C 1
ATOM 1502 O O . VAL A 1 190 ? 31.917 -5.661 -40.124 1.00 96.25 190 VAL A O 1
ATOM 1505 N N . LEU A 1 191 ? 32.388 -3.505 -40.550 1.00 95.62 191 LEU A N 1
ATOM 1506 C CA . LEU A 1 191 ? 32.570 -3.679 -41.992 1.00 95.62 191 LEU A CA 1
ATOM 1507 C C . LEU A 1 191 ? 33.740 -4.609 -42.309 1.00 95.62 191 LEU A C 1
ATOM 1509 O O . LEU A 1 191 ? 33.598 -5.493 -43.149 1.00 95.62 191 LEU A O 1
ATOM 1513 N N . SER A 1 192 ? 34.865 -4.452 -41.611 1.00 93.12 192 SER A N 1
ATOM 1514 C CA . SER A 1 192 ? 36.033 -5.316 -41.798 1.00 93.12 192 SER A CA 1
ATOM 1515 C C . SER A 1 192 ? 35.697 -6.775 -41.472 1.00 93.12 192 SER A C 1
ATOM 1517 O O . SER A 1 192 ? 35.937 -7.647 -42.302 1.00 93.12 192 SER A O 1
ATOM 1519 N N . LEU A 1 193 ? 35.050 -7.036 -40.329 1.00 94.12 193 LEU A N 1
ATOM 1520 C CA . LEU A 1 193 ? 34.607 -8.381 -39.933 1.00 94.12 193 LEU A CA 1
ATOM 1521 C C . LEU A 1 193 ? 33.583 -8.973 -40.910 1.00 94.12 193 LEU A C 1
ATOM 1523 O O . LEU A 1 193 ? 33.626 -10.162 -41.218 1.00 94.12 193 LEU A O 1
ATOM 1527 N N . PHE A 1 194 ? 32.669 -8.154 -41.433 1.00 96.19 194 PHE A N 1
ATOM 1528 C CA . PHE A 1 194 ? 31.719 -8.609 -42.443 1.00 96.19 194 PHE A CA 1
ATOM 1529 C C . PHE A 1 194 ? 32.422 -8.975 -43.758 1.00 96.19 194 PHE A C 1
ATOM 1531 O O . PHE A 1 194 ? 32.117 -10.010 -44.359 1.00 96.19 194 PHE A O 1
ATOM 1538 N N . PHE A 1 195 ? 33.376 -8.149 -44.204 1.00 94.81 195 PHE A N 1
ATOM 1539 C CA . PHE A 1 195 ? 34.097 -8.351 -45.460 1.00 94.81 195 PHE A CA 1
ATOM 1540 C C . PHE A 1 195 ? 35.127 -9.485 -45.418 1.00 94.81 195 PHE A C 1
ATOM 1542 O O . PHE A 1 195 ? 35.392 -10.075 -46.464 1.00 94.81 195 PHE A O 1
ATOM 1549 N N . GLU A 1 196 ? 35.601 -9.897 -44.238 1.00 92.50 196 GLU A N 1
ATOM 1550 C CA . GLU A 1 196 ? 36.358 -11.152 -44.068 1.00 92.50 196 GLU A CA 1
ATOM 1551 C C . GLU A 1 196 ? 35.573 -12.385 -44.573 1.00 92.50 196 GLU A C 1
ATOM 1553 O O . GLU A 1 196 ? 36.165 -13.381 -44.989 1.00 92.50 196 GLU A O 1
ATOM 1558 N N . GLY A 1 197 ? 34.236 -12.312 -44.618 1.00 90.88 197 GLY A N 1
ATOM 1559 C CA . GLY A 1 197 ? 33.364 -13.355 -45.163 1.00 90.88 197 GLY A CA 1
ATOM 1560 C C . GLY A 1 197 ? 33.308 -13.448 -46.696 1.00 90.88 197 GLY A C 1
ATOM 1561 O O . GLY A 1 197 ? 32.580 -14.305 -47.207 1.00 90.88 197 GLY A O 1
ATOM 1562 N N . PHE A 1 198 ? 34.032 -12.587 -47.421 1.00 91.69 198 PHE A N 1
ATOM 1563 C CA . PHE A 1 198 ? 34.046 -12.495 -48.888 1.00 91.69 198 PHE A CA 1
ATOM 1564 C C . PHE A 1 198 ? 35.476 -12.628 -49.455 1.00 91.69 198 PHE A C 1
ATOM 1566 O O . PHE A 1 198 ? 35.953 -11.708 -50.128 1.00 91.69 198 PHE A O 1
ATOM 1573 N N . PRO A 1 199 ? 36.182 -13.745 -49.192 1.00 88.19 199 PRO A N 1
ATOM 1574 C CA . PRO A 1 199 ? 37.549 -13.928 -49.672 1.00 88.19 199 PRO A CA 1
ATOM 1575 C C . PRO A 1 199 ? 37.594 -13.923 -51.205 1.00 88.19 199 PRO A C 1
ATOM 1577 O O . PRO A 1 199 ? 36.716 -14.490 -51.855 1.00 88.19 199 PRO A O 1
ATOM 1580 N N . ASP A 1 200 ? 38.608 -13.261 -51.764 1.00 87.69 200 ASP A N 1
ATOM 1581 C CA . ASP A 1 200 ? 38.960 -13.278 -53.193 1.00 87.69 200 ASP A CA 1
ATOM 1582 C C . ASP A 1 200 ? 37.879 -12.765 -54.167 1.00 87.69 200 ASP A C 1
ATOM 1584 O O . ASP A 1 200 ? 37.978 -12.950 -55.382 1.00 87.69 200 ASP A O 1
ATOM 1588 N N . LEU A 1 201 ? 36.832 -12.095 -53.668 1.00 90.25 201 LEU A N 1
ATOM 1589 C CA . LEU A 1 201 ? 35.776 -11.549 -54.522 1.00 90.25 201 LEU A CA 1
ATOM 1590 C C . LEU A 1 201 ? 36.122 -10.153 -55.042 1.00 90.25 201 LEU A C 1
ATOM 1592 O O . LEU A 1 201 ? 36.351 -9.256 -54.228 1.00 90.25 201 LEU A O 1
ATOM 1596 N N . PRO A 1 202 ? 36.079 -9.917 -56.368 1.00 89.06 202 PRO A N 1
ATOM 1597 C CA . PRO A 1 202 ? 36.476 -8.639 -56.938 1.00 89.06 202 PRO A CA 1
ATOM 1598 C C . PRO A 1 202 ? 35.575 -7.502 -56.419 1.00 89.06 202 PRO A C 1
ATOM 1600 O O . PRO A 1 202 ? 34.346 -7.664 -56.391 1.00 89.06 202 PRO A O 1
ATOM 1603 N N . PRO A 1 203 ? 36.135 -6.330 -56.060 1.00 89.25 203 PRO A N 1
ATOM 1604 C CA . PRO A 1 203 ? 35.366 -5.200 -55.535 1.00 89.25 203 PRO A CA 1
ATOM 1605 C C . PRO A 1 203 ? 34.191 -4.776 -56.424 1.00 89.25 203 PRO A C 1
ATOM 1607 O O . PRO A 1 203 ? 33.182 -4.307 -55.913 1.00 89.25 203 PRO A O 1
ATOM 1610 N N . GLN A 1 204 ? 34.281 -4.972 -57.743 1.00 92.81 204 GLN A N 1
ATOM 1611 C CA . GLN A 1 204 ? 33.240 -4.651 -58.728 1.00 92.81 204 GLN A CA 1
ATOM 1612 C C . GLN A 1 204 ? 31.982 -5.519 -58.540 1.00 92.81 204 GLN A C 1
ATOM 1614 O O . GLN A 1 204 ? 30.858 -5.016 -58.603 1.00 92.81 204 GLN A O 1
ATOM 1619 N N . LEU A 1 205 ? 32.157 -6.815 -58.246 1.00 91.00 205 LEU A N 1
ATOM 1620 C CA . LEU A 1 205 ? 31.050 -7.729 -57.936 1.00 91.00 205 LEU A CA 1
ATOM 1621 C C . LEU A 1 205 ? 30.353 -7.298 -56.638 1.00 91.00 205 LEU A C 1
ATOM 1623 O O . LEU A 1 205 ? 29.123 -7.242 -56.572 1.00 91.00 205 LEU A O 1
ATOM 1627 N N . LEU A 1 206 ? 31.144 -6.965 -55.612 1.00 92.69 206 LEU A N 1
ATOM 1628 C CA . LEU A 1 206 ? 30.628 -6.500 -54.326 1.00 92.69 206 LEU A CA 1
ATOM 1629 C C . LEU A 1 206 ? 29.961 -5.124 -54.452 1.00 92.69 206 LEU A C 1
ATOM 1631 O O . LEU A 1 206 ? 28.916 -4.894 -53.851 1.00 92.69 206 LEU A O 1
ATOM 1635 N N . ASN A 1 207 ? 30.481 -4.232 -55.292 1.00 92.75 207 ASN A N 1
ATOM 1636 C CA . ASN A 1 207 ? 29.872 -2.935 -55.572 1.00 92.75 207 ASN A CA 1
ATOM 1637 C C . ASN A 1 207 ? 28.464 -3.078 -56.167 1.00 92.75 207 ASN A C 1
ATOM 1639 O O . ASN A 1 207 ? 27.539 -2.403 -55.716 1.00 92.75 207 ASN A O 1
ATOM 1643 N N . ASN A 1 208 ? 28.282 -4.022 -57.094 1.00 92.50 208 ASN A N 1
ATOM 1644 C CA . ASN A 1 208 ? 26.997 -4.267 -57.749 1.00 92.50 208 ASN A CA 1
ATOM 1645 C C . ASN A 1 208 ? 25.954 -4.953 -56.849 1.00 92.50 208 ASN A C 1
ATOM 1647 O O . ASN A 1 208 ? 24.755 -4.738 -57.037 1.00 92.50 208 ASN A O 1
ATOM 1651 N N . HIS A 1 209 ? 26.372 -5.792 -55.893 1.00 93.81 209 HIS A N 1
ATOM 1652 C CA . HIS A 1 209 ? 25.440 -6.671 -55.165 1.00 93.81 209 HIS A CA 1
ATOM 1653 C C . HIS A 1 209 ? 25.473 -6.566 -53.634 1.00 93.81 209 HIS A C 1
ATOM 1655 O O . HIS A 1 209 ? 24.527 -7.013 -52.987 1.00 93.81 209 HIS A O 1
ATOM 1661 N N . VAL A 1 210 ? 26.518 -5.977 -53.050 1.00 94.12 210 VAL A N 1
ATOM 1662 C CA . VAL A 1 210 ? 26.756 -5.918 -51.595 1.00 94.12 210 VAL A CA 1
ATOM 1663 C C . VAL A 1 210 ? 26.758 -4.487 -51.085 1.00 94.12 210 VAL A C 1
ATOM 1665 O O . VAL A 1 210 ? 26.011 -4.168 -50.163 1.00 94.12 210 VAL A O 1
ATOM 1668 N N . PHE A 1 211 ? 27.567 -3.611 -51.686 1.00 95.56 211 PHE A N 1
ATOM 1669 C CA . PHE A 1 211 ? 27.852 -2.292 -51.121 1.00 95.56 211 PHE A CA 1
ATOM 1670 C C . PHE A 1 211 ? 26.591 -1.435 -50.993 1.00 95.56 211 PHE A C 1
ATOM 1672 O O . PHE A 1 211 ? 26.359 -0.862 -49.936 1.00 95.56 211 PHE A O 1
ATOM 1679 N N . GLY A 1 212 ? 25.738 -1.386 -52.021 1.00 95.38 212 GLY A N 1
ATOM 1680 C CA . GLY A 1 212 ? 24.481 -0.628 -51.978 1.00 95.38 212 GLY A CA 1
ATOM 1681 C C . GLY A 1 212 ? 23.558 -1.036 -50.816 1.00 95.38 212 GLY A C 1
ATOM 1682 O O . GLY A 1 212 ? 23.261 -0.195 -49.965 1.00 95.38 212 GLY A O 1
ATOM 1683 N N . PRO A 1 213 ? 23.127 -2.311 -50.733 1.00 96.12 213 PRO A N 1
ATOM 1684 C CA . PRO A 1 213 ? 22.301 -2.795 -49.627 1.00 96.12 213 PRO A CA 1
ATOM 1685 C C . PRO A 1 213 ? 22.926 -2.591 -48.239 1.00 96.12 213 PRO A C 1
ATOM 1687 O O . PRO A 1 213 ? 22.239 -2.133 -47.327 1.00 96.12 213 PRO A O 1
ATOM 1690 N N . VAL A 1 214 ? 24.225 -2.871 -48.082 1.00 96.12 214 VAL A N 1
ATOM 1691 C CA . VAL A 1 214 ? 24.944 -2.701 -46.806 1.00 96.12 214 VAL A CA 1
ATOM 1692 C C . VAL A 1 214 ? 25.004 -1.226 -46.394 1.00 96.12 214 VAL A C 1
ATOM 1694 O O . VAL A 1 214 ? 24.683 -0.914 -45.249 1.00 96.12 214 VAL A O 1
ATOM 1697 N N . ARG A 1 215 ? 25.300 -0.300 -47.324 1.00 96.19 215 ARG A N 1
ATOM 1698 C CA . ARG A 1 215 ? 25.229 1.156 -47.070 1.00 96.19 215 ARG A CA 1
ATOM 1699 C C . ARG A 1 215 ? 23.840 1.577 -46.605 1.00 96.19 215 ARG A C 1
ATOM 1701 O O . ARG A 1 215 ? 23.736 2.399 -45.706 1.00 96.19 215 ARG A O 1
ATOM 1708 N N . GLY A 1 216 ? 22.781 1.020 -47.195 1.00 95.25 216 GLY A N 1
ATOM 1709 C CA . GLY A 1 216 ? 21.406 1.311 -46.785 1.00 95.25 216 GLY A CA 1
ATOM 1710 C C . GLY A 1 216 ? 21.130 0.919 -45.331 1.00 95.25 216 GLY A C 1
ATOM 1711 O O . GLY A 1 216 ? 20.566 1.709 -44.577 1.00 95.25 216 GLY A O 1
ATOM 1712 N N . VAL A 1 217 ? 21.569 -0.275 -44.917 1.00 96.19 217 VAL A N 1
ATOM 1713 C CA . VAL A 1 217 ? 21.420 -0.745 -43.529 1.00 96.19 217 VAL A CA 1
ATOM 1714 C C . VAL A 1 217 ? 22.252 0.107 -42.566 1.00 96.19 217 VAL A C 1
ATOM 1716 O O . VAL A 1 217 ? 21.715 0.563 -41.560 1.00 96.19 217 VAL A O 1
ATOM 1719 N N . LEU A 1 218 ? 23.520 0.381 -42.888 1.00 95.38 218 LEU A N 1
ATOM 1720 C CA . LEU A 1 218 ? 24.398 1.198 -42.043 1.00 95.38 218 LEU A CA 1
ATOM 1721 C C . LEU A 1 218 ? 23.941 2.656 -41.940 1.00 95.38 218 LEU A C 1
ATOM 1723 O O . LEU A 1 218 ? 23.981 3.225 -40.859 1.00 95.38 218 LEU A O 1
ATOM 1727 N N . ALA A 1 219 ? 23.431 3.257 -43.017 1.00 95.25 219 ALA A N 1
ATOM 1728 C CA . ALA A 1 219 ? 22.894 4.617 -42.971 1.00 95.25 219 ALA A CA 1
ATOM 1729 C C . ALA A 1 219 ? 21.662 4.719 -42.054 1.00 95.25 219 ALA A C 1
ATOM 1731 O O . ALA A 1 219 ? 21.531 5.679 -41.289 1.00 95.25 219 ALA A O 1
ATOM 1732 N N . ASN A 1 220 ? 20.772 3.720 -42.100 1.00 94.94 220 ASN A N 1
ATOM 1733 C CA . ASN A 1 220 ? 19.631 3.638 -41.187 1.00 94.94 220 ASN A CA 1
ATOM 1734 C C . ASN A 1 220 ? 20.095 3.456 -39.738 1.00 94.94 220 ASN A C 1
ATOM 1736 O O . ASN A 1 220 ? 19.579 4.118 -38.837 1.00 94.94 220 ASN A O 1
ATOM 1740 N N . GLU A 1 221 ? 21.094 2.601 -39.527 1.00 96.00 221 GLU A N 1
ATOM 1741 C CA . GLU A 1 221 ? 21.684 2.362 -38.215 1.00 96.00 221 GLU A CA 1
ATOM 1742 C C . GLU A 1 221 ? 22.337 3.624 -37.641 1.00 96.00 221 GLU A C 1
ATOM 1744 O O . GLU A 1 221 ? 22.028 4.010 -36.519 1.00 96.00 221 GLU A O 1
ATOM 1749 N N . ALA A 1 222 ? 23.167 4.317 -38.419 1.00 94.44 222 ALA A N 1
ATOM 1750 C CA . ALA A 1 222 ? 23.821 5.557 -38.014 1.00 94.44 222 ALA A CA 1
ATOM 1751 C C . ALA A 1 222 ? 22.801 6.651 -37.680 1.00 94.44 222 ALA A C 1
ATOM 1753 O O . ALA A 1 222 ? 22.972 7.396 -36.714 1.00 94.44 222 ALA A O 1
ATOM 1754 N N . SER A 1 223 ? 21.701 6.729 -38.440 1.00 94.00 223 SER A N 1
ATOM 1755 C CA . SER A 1 223 ? 20.593 7.636 -38.130 1.00 94.00 223 SER A CA 1
ATOM 1756 C C . SER A 1 223 ? 19.919 7.278 -36.803 1.00 94.00 223 SER A C 1
ATOM 1758 O O . SER A 1 223 ? 19.704 8.163 -35.972 1.00 94.00 223 SER A O 1
ATOM 1760 N N . SER A 1 224 ? 19.631 5.992 -36.577 1.00 93.44 224 SER A N 1
ATOM 1761 C CA . SER A 1 224 ? 19.044 5.493 -35.328 1.00 93.44 224 SER A CA 1
ATOM 1762 C C . SER A 1 224 ? 19.954 5.774 -34.131 1.00 93.44 224 SER A C 1
ATOM 1764 O O . SER A 1 224 ? 19.510 6.367 -33.147 1.00 93.44 224 SER A O 1
ATOM 1766 N N . TRP A 1 225 ? 21.239 5.430 -34.234 1.00 94.75 225 TRP A N 1
ATOM 1767 C CA . TRP A 1 225 ? 22.240 5.700 -33.206 1.00 94.75 225 TRP A CA 1
ATOM 1768 C C . TRP A 1 225 ? 22.342 7.195 -32.902 1.00 94.75 225 TRP A C 1
ATOM 1770 O O . TRP A 1 225 ? 22.250 7.599 -31.747 1.00 94.75 225 TRP A O 1
ATOM 1780 N N . ALA A 1 226 ? 22.437 8.048 -33.927 1.00 91.62 226 ALA A N 1
ATOM 1781 C CA . ALA A 1 226 ? 22.524 9.493 -33.738 1.00 91.62 226 ALA A CA 1
ATOM 1782 C C . ALA A 1 226 ? 21.272 10.071 -33.056 1.00 91.62 226 ALA A C 1
ATOM 1784 O O . ALA A 1 226 ? 21.383 11.003 -32.257 1.00 91.62 226 ALA A O 1
ATOM 1785 N N . GLN A 1 227 ? 20.080 9.537 -33.343 1.00 92.31 227 GLN A N 1
ATOM 1786 C CA . GLN A 1 227 ? 18.844 9.929 -32.659 1.00 92.31 227 GLN A CA 1
ATOM 1787 C C . GLN A 1 227 ? 18.851 9.503 -31.187 1.00 92.31 227 GLN A C 1
ATOM 1789 O O . GLN A 1 227 ? 18.574 10.332 -30.318 1.00 92.31 227 GLN A O 1
ATOM 1794 N N . GLN A 1 228 ? 19.216 8.251 -30.902 1.00 89.25 228 GLN A N 1
ATOM 1795 C CA . GLN A 1 228 ? 19.326 7.725 -29.537 1.00 89.25 228 GLN A CA 1
ATOM 1796 C C . GLN A 1 228 ? 20.375 8.491 -28.726 1.00 89.25 228 GLN A C 1
ATOM 1798 O O . GLN A 1 228 ? 20.110 8.923 -27.606 1.00 89.25 228 GLN A O 1
ATOM 1803 N N . HIS A 1 229 ? 21.537 8.748 -29.320 1.00 89.25 229 HIS A N 1
ATOM 1804 C CA . HIS A 1 229 ? 22.614 9.502 -28.701 1.00 89.25 229 HIS A CA 1
ATOM 1805 C C . HIS A 1 229 ? 22.205 10.955 -28.416 1.00 89.25 229 HIS A C 1
ATOM 1807 O O . HIS A 1 229 ? 22.398 11.444 -27.305 1.00 89.25 229 HIS A O 1
ATOM 1813 N N . ARG A 1 230 ? 21.554 11.643 -29.368 1.00 87.69 230 ARG A N 1
ATOM 1814 C CA . ARG A 1 230 ? 20.999 12.990 -29.128 1.00 87.69 230 ARG A CA 1
ATOM 1815 C C . ARG A 1 230 ? 19.979 12.995 -27.995 1.00 87.69 230 ARG A C 1
ATOM 1817 O O . ARG A 1 230 ? 19.974 13.938 -27.209 1.00 87.69 230 ARG A O 1
ATOM 1824 N N . ALA A 1 231 ? 19.126 11.974 -27.913 1.00 88.19 231 ALA A N 1
ATOM 1825 C CA . ALA A 1 231 ? 18.168 11.839 -26.822 1.00 88.19 231 ALA A CA 1
ATOM 1826 C C . ALA A 1 231 ? 18.884 11.646 -25.476 1.00 88.19 231 ALA A C 1
ATOM 1828 O O . ALA A 1 231 ? 18.567 12.352 -24.523 1.00 88.19 231 ALA A O 1
ATOM 1829 N N . LYS A 1 232 ? 19.901 10.778 -25.418 1.00 87.62 232 LYS A N 1
ATOM 1830 C CA . LYS A 1 232 ? 20.723 10.548 -24.222 1.00 87.62 232 LYS A CA 1
ATOM 1831 C C . LYS A 1 232 ? 21.441 11.818 -23.758 1.00 87.62 232 LYS A C 1
ATOM 1833 O O . LYS A 1 232 ? 21.259 12.230 -22.620 1.00 87.62 232 LYS A O 1
ATOM 1838 N N . VAL A 1 233 ? 22.167 12.496 -24.647 1.00 87.31 233 VAL A N 1
ATOM 1839 C CA . VAL A 1 233 ? 22.866 13.755 -24.323 1.00 87.31 233 VAL A CA 1
ATOM 1840 C C . VAL A 1 233 ? 21.883 14.846 -23.904 1.00 87.31 233 VAL A C 1
ATOM 1842 O O . VAL A 1 233 ? 22.180 15.651 -23.023 1.00 87.31 233 VAL A O 1
ATOM 1845 N N . ARG A 1 234 ? 20.694 14.897 -24.519 1.00 89.81 234 ARG A N 1
ATOM 1846 C CA . ARG A 1 234 ? 19.638 15.819 -24.092 1.00 89.81 234 ARG A CA 1
ATOM 1847 C C . ARG A 1 234 ? 19.183 15.513 -22.665 1.00 89.81 234 ARG A C 1
ATOM 1849 O O . ARG A 1 234 ? 19.096 16.453 -21.886 1.00 89.81 234 ARG A O 1
ATOM 1856 N N . LEU A 1 235 ? 18.934 14.248 -22.324 1.00 89.69 235 LEU A N 1
ATOM 1857 C CA . LEU A 1 235 ? 18.565 13.840 -20.964 1.00 89.69 235 LEU A CA 1
ATOM 1858 C C . LEU A 1 235 ? 19.669 14.185 -19.957 1.00 89.69 235 LEU A C 1
ATOM 1860 O O . LEU A 1 235 ? 19.385 14.787 -18.931 1.00 89.69 235 LEU A O 1
ATOM 1864 N N . GLU A 1 236 ? 20.933 13.901 -20.271 1.00 88.88 236 GLU A N 1
ATOM 1865 C CA . GLU A 1 236 ? 22.072 14.257 -19.410 1.00 88.88 236 GLU A CA 1
ATOM 1866 C C . GLU A 1 236 ? 22.153 15.773 -19.166 1.00 88.88 236 GLU A C 1
ATOM 1868 O O . GLU A 1 236 ? 22.352 16.217 -18.037 1.00 88.88 236 GLU A O 1
ATOM 1873 N N . ARG A 1 237 ? 21.934 16.593 -20.202 1.00 92.00 237 ARG A N 1
ATOM 1874 C CA . ARG A 1 237 ? 21.864 18.059 -20.059 1.00 92.00 237 ARG A CA 1
ATOM 1875 C C . ARG A 1 237 ? 20.666 18.511 -19.230 1.00 92.00 237 ARG A C 1
ATOM 1877 O O . ARG A 1 237 ? 20.803 19.458 -18.461 1.00 92.00 237 ARG A O 1
ATOM 1884 N N . GLN A 1 238 ? 19.516 17.854 -19.384 1.00 94.00 238 GLN A N 1
ATOM 1885 C CA . GLN A 1 238 ? 18.323 18.122 -18.581 1.00 94.00 238 GLN A CA 1
ATOM 1886 C C . GLN A 1 238 ? 18.582 17.832 -17.101 1.00 94.00 238 GLN A C 1
ATOM 1888 O O . GLN A 1 238 ? 18.273 18.675 -16.265 1.00 94.00 238 GLN A O 1
ATOM 1893 N N . GLU A 1 239 ? 19.207 16.700 -16.777 1.00 91.81 239 GLU A N 1
ATOM 1894 C CA . GLU A 1 239 ? 19.566 16.350 -15.399 1.00 91.81 239 GLU A CA 1
ATOM 1895 C C . GLU A 1 239 ? 20.602 17.324 -14.819 1.00 91.81 239 GLU A C 1
ATOM 1897 O O . GLU A 1 239 ? 20.386 17.883 -13.748 1.00 91.81 239 GLU A O 1
ATOM 1902 N N . LEU A 1 240 ? 21.654 17.670 -15.567 1.00 92.25 240 LEU A N 1
ATOM 1903 C CA . LEU A 1 240 ? 22.621 18.691 -15.137 1.00 92.25 240 LEU A CA 1
ATOM 1904 C C . LEU A 1 240 ? 21.983 20.078 -14.940 1.00 92.25 240 LEU A C 1
ATOM 1906 O O . LEU A 1 240 ? 22.407 20.853 -14.080 1.00 92.25 240 LEU A O 1
ATOM 1910 N N . ALA A 1 241 ? 20.986 20.438 -15.749 1.00 95.81 241 ALA A N 1
ATOM 1911 C CA . ALA A 1 241 ? 20.222 21.672 -15.586 1.00 95.81 241 ALA A CA 1
ATOM 1912 C C . ALA A 1 241 ? 19.346 21.641 -14.323 1.00 95.81 241 ALA A C 1
ATOM 1914 O O . ALA A 1 241 ? 19.351 22.610 -13.559 1.00 95.81 241 ALA A O 1
ATOM 1915 N N . LYS A 1 242 ? 18.658 20.522 -14.062 1.00 96.88 242 LYS A N 1
ATOM 1916 C CA . LYS A 1 242 ? 17.897 20.293 -12.825 1.00 96.88 242 LYS A CA 1
ATOM 1917 C C . LYS A 1 242 ? 18.799 20.370 -11.592 1.00 96.88 242 LYS A C 1
ATOM 1919 O O . LYS A 1 242 ? 18.473 21.087 -10.649 1.00 96.88 242 LYS A O 1
ATOM 1924 N N . ASP A 1 243 ? 19.962 19.723 -11.625 1.00 94.25 243 ASP A N 1
ATOM 1925 C CA . ASP A 1 243 ? 20.938 19.748 -10.532 1.00 94.25 243 ASP A CA 1
ATOM 1926 C C . ASP A 1 243 ? 21.469 21.157 -10.268 1.00 94.25 243 ASP A C 1
ATOM 1928 O O . ASP A 1 243 ? 21.543 21.592 -9.117 1.00 94.25 243 ASP A O 1
ATOM 1932 N N . ARG A 1 244 ? 21.795 21.915 -11.323 1.00 96.62 244 ARG A N 1
ATOM 1933 C CA . ARG A 1 244 ? 22.198 23.323 -11.187 1.00 96.62 244 ARG A CA 1
ATOM 1934 C C . ARG A 1 244 ? 21.102 24.165 -10.543 1.00 96.62 244 ARG A C 1
ATOM 1936 O O . ARG A 1 244 ? 21.404 24.923 -9.623 1.00 96.62 244 ARG A O 1
ATOM 1943 N N . LEU A 1 245 ? 19.850 24.020 -10.982 1.00 97.25 245 LEU A N 1
ATOM 1944 C CA . LEU A 1 245 ? 18.721 24.748 -10.398 1.00 97.25 245 LEU A CA 1
ATOM 1945 C C . LEU A 1 245 ? 18.499 24.366 -8.932 1.00 97.25 245 LEU A C 1
ATOM 1947 O O . LEU A 1 245 ? 18.331 25.243 -8.087 1.00 97.25 245 LEU A O 1
ATOM 1951 N N . TYR A 1 246 ? 18.548 23.072 -8.617 1.00 97.06 246 TYR A N 1
ATOM 1952 C CA . TYR A 1 246 ? 18.416 22.581 -7.250 1.00 97.06 246 TYR A CA 1
ATOM 1953 C C . TYR A 1 246 ? 19.516 23.136 -6.339 1.00 97.06 246 TYR A C 1
ATOM 1955 O O . TYR A 1 246 ? 19.221 23.683 -5.278 1.00 97.06 246 TYR A O 1
ATOM 1963 N N . ASN A 1 247 ? 20.778 23.068 -6.765 1.00 94.25 247 ASN A N 1
ATOM 1964 C CA . ASN A 1 247 ? 21.900 23.609 -6.000 1.00 94.25 247 ASN A CA 1
ATOM 1965 C C . ASN A 1 247 ? 21.783 25.132 -5.818 1.00 94.25 247 ASN A C 1
ATOM 1967 O O . ASN A 1 247 ? 22.088 25.649 -4.744 1.00 94.25 247 ASN A O 1
ATOM 1971 N N . ALA A 1 248 ? 21.280 25.850 -6.825 1.00 96.56 248 ALA A N 1
ATOM 1972 C CA . ALA A 1 248 ? 21.040 27.288 -6.737 1.00 96.56 248 ALA A CA 1
ATOM 1973 C C . ALA A 1 248 ? 19.907 27.650 -5.759 1.00 96.56 248 ALA A C 1
ATOM 1975 O O . ALA A 1 248 ? 20.015 28.660 -5.063 1.00 96.56 248 ALA A O 1
ATOM 1976 N N . LEU A 1 249 ? 18.861 26.818 -5.652 1.00 96.12 249 LEU A N 1
ATOM 1977 C CA . LEU A 1 249 ? 17.816 26.940 -4.622 1.00 96.12 249 LEU A CA 1
ATOM 1978 C C . LEU A 1 249 ? 18.381 26.774 -3.211 1.00 96.12 249 LEU A C 1
ATOM 1980 O O . LEU A 1 249 ? 17.980 27.501 -2.306 1.00 96.12 249 LEU A O 1
ATOM 1984 N N . GLN A 1 250 ? 19.341 25.869 -3.015 1.00 95.25 250 GLN A N 1
ATOM 1985 C CA . GLN A 1 250 ? 20.000 25.704 -1.713 1.00 95.25 250 GLN A CA 1
ATOM 1986 C C . GLN A 1 250 ? 20.940 26.871 -1.369 1.00 95.25 250 GLN A C 1
ATOM 1988 O O . GLN A 1 250 ? 21.143 27.165 -0.196 1.00 95.25 250 GLN A O 1
ATOM 1993 N N . ALA A 1 251 ? 21.498 27.545 -2.377 1.00 94.25 251 ALA A N 1
ATOM 1994 C CA . ALA A 1 251 ? 22.432 28.658 -2.209 1.00 94.25 251 ALA A CA 1
ATOM 1995 C C . ALA A 1 251 ? 21.772 30.056 -2.235 1.00 94.25 251 ALA A C 1
ATOM 1997 O O . ALA A 1 251 ? 22.493 31.052 -2.291 1.00 94.25 251 ALA A O 1
ATOM 1998 N N . SER A 1 252 ? 20.434 30.147 -2.257 1.00 91.62 252 SER A N 1
ATOM 1999 C CA . SER A 1 252 ? 19.676 31.404 -2.442 1.00 91.62 252 SER A CA 1
ATOM 2000 C C . SER A 1 252 ? 20.101 32.212 -3.685 1.00 91.62 252 SER A C 1
ATOM 2002 O O . SER A 1 252 ? 19.991 33.435 -3.727 1.00 91.62 252 SER A O 1
ATOM 2004 N N . ALA A 1 253 ? 20.574 31.520 -4.727 1.00 94.69 253 ALA A N 1
ATOM 2005 C CA . ALA A 1 253 ? 20.996 32.083 -6.015 1.00 94.69 253 ALA A CA 1
ATOM 2006 C C . ALA A 1 253 ? 20.105 31.602 -7.180 1.00 94.69 253 ALA A C 1
ATOM 2008 O O . ALA A 1 253 ? 20.477 31.679 -8.351 1.00 94.69 253 ALA A O 1
ATOM 2009 N N . ALA A 1 254 ? 18.922 31.063 -6.865 1.00 94.88 254 ALA A N 1
ATOM 2010 C CA . ALA A 1 254 ? 18.051 30.397 -7.830 1.00 94.88 254 ALA A CA 1
ATOM 2011 C C . ALA A 1 254 ? 17.504 31.316 -8.923 1.00 94.88 254 ALA A C 1
ATOM 2013 O O . ALA A 1 254 ? 17.233 30.834 -10.016 1.00 94.88 254 ALA A O 1
ATOM 2014 N N . GLY A 1 255 ? 17.346 32.615 -8.655 1.00 97.19 255 GLY A N 1
ATOM 2015 C CA . GLY A 1 255 ? 16.760 33.555 -9.610 1.00 97.19 255 GLY A CA 1
ATOM 2016 C C . GLY A 1 255 ? 17.544 33.669 -10.917 1.00 97.19 255 GLY A C 1
ATOM 2017 O O . GLY A 1 255 ? 16.963 33.531 -11.992 1.00 97.19 255 GLY A O 1
ATOM 2018 N N . ASP A 1 256 ? 18.865 33.842 -10.832 1.00 96.62 256 ASP A N 1
ATOM 2019 C CA . ASP A 1 256 ? 19.729 33.946 -12.013 1.00 96.62 256 ASP A CA 1
ATOM 2020 C C . ASP A 1 256 ? 19.774 32.629 -12.798 1.00 96.62 256 ASP A C 1
ATOM 2022 O O . ASP A 1 256 ? 19.600 32.628 -14.016 1.00 96.62 256 ASP A O 1
ATOM 2026 N N . VAL A 1 257 ? 19.932 31.496 -12.103 1.00 97.44 257 VAL A N 1
ATOM 2027 C CA . VAL A 1 257 ? 19.973 30.165 -12.735 1.00 97.44 257 VAL A CA 1
ATOM 2028 C C . VAL A 1 257 ? 18.630 29.809 -13.370 1.00 97.44 257 VAL A C 1
ATOM 2030 O O . VAL A 1 257 ? 18.592 29.276 -14.473 1.00 97.44 257 VAL A O 1
ATOM 2033 N N . PHE A 1 258 ? 17.515 30.144 -12.721 1.00 97.69 258 PHE A N 1
ATOM 2034 C CA . PHE A 1 258 ? 16.183 29.961 -13.288 1.00 97.69 258 PHE A CA 1
ATOM 2035 C C . PHE A 1 258 ? 16.021 30.755 -14.589 1.00 97.69 258 PHE A C 1
ATOM 2037 O O . PHE A 1 258 ? 15.539 30.213 -15.581 1.00 97.69 258 PHE A O 1
ATOM 2044 N N . LEU A 1 259 ? 16.436 32.026 -14.613 1.00 97.06 259 LEU A N 1
ATOM 2045 C CA . LEU A 1 259 ? 16.324 32.867 -15.807 1.00 97.06 259 LEU A CA 1
ATOM 2046 C C . LEU A 1 259 ? 17.252 32.412 -16.937 1.00 97.06 259 LEU A C 1
ATOM 2048 O O . LEU A 1 259 ? 16.839 32.463 -18.097 1.00 97.06 259 LEU A O 1
ATOM 2052 N N . ASP A 1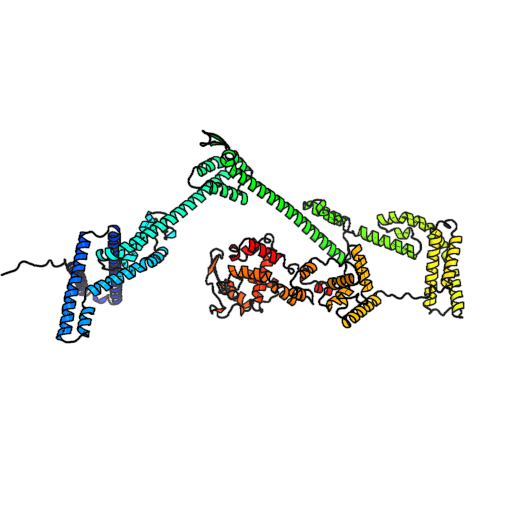 260 ? 18.456 31.941 -16.607 1.00 97.06 260 ASP A N 1
ATOM 2053 C CA . ASP A 1 260 ? 19.374 31.319 -17.565 1.00 97.06 260 ASP A CA 1
ATOM 2054 C C . ASP A 1 260 ? 18.740 30.073 -18.198 1.00 97.06 260 ASP A C 1
ATOM 2056 O O . ASP A 1 260 ? 18.659 29.971 -19.421 1.00 97.06 260 ASP A O 1
ATOM 2060 N N . LEU A 1 261 ? 18.165 29.183 -17.382 1.00 96.62 261 LEU A N 1
ATOM 2061 C CA . LEU A 1 261 ? 17.503 27.964 -17.855 1.00 96.62 261 LEU A CA 1
ATOM 2062 C C . LEU A 1 261 ? 16.240 28.239 -18.675 1.00 96.62 261 LEU A C 1
ATOM 2064 O O . LEU A 1 261 ? 16.026 27.582 -19.687 1.00 96.62 261 LEU A O 1
ATOM 2068 N N . VAL A 1 262 ? 15.418 29.225 -18.297 1.00 95.56 262 VAL A N 1
ATOM 2069 C CA . VAL A 1 262 ? 14.251 29.626 -19.107 1.00 95.56 262 VAL A CA 1
ATOM 2070 C C . VAL A 1 262 ? 14.682 30.206 -20.461 1.00 95.56 262 VAL A C 1
ATOM 2072 O O . VAL A 1 262 ? 13.943 30.100 -21.442 1.00 95.56 262 VAL A O 1
ATOM 2075 N N . GLY A 1 263 ? 15.859 30.834 -20.521 1.00 92.88 263 GLY A N 1
ATOM 2076 C CA . GLY A 1 263 ? 16.459 31.333 -21.757 1.00 92.88 263 GLY A CA 1
ATOM 2077 C C . GLY A 1 263 ? 17.211 30.275 -22.571 1.00 92.88 263 GLY A C 1
ATOM 2078 O O . GLY A 1 263 ? 17.476 30.514 -23.753 1.00 92.88 263 GLY A O 1
ATOM 2079 N N . SER A 1 264 ? 17.557 29.132 -21.972 1.00 94.50 264 SER A N 1
ATOM 2080 C CA . SER A 1 264 ? 18.325 28.063 -22.608 1.00 94.50 264 SER A CA 1
ATOM 2081 C C . SER A 1 264 ? 17.421 27.043 -23.312 1.00 94.50 264 SER A C 1
ATOM 2083 O O . SER A 1 264 ? 16.201 27.024 -23.162 1.00 94.50 264 SER A O 1
ATOM 2085 N N . SER A 1 265 ? 18.020 26.183 -24.140 1.00 92.12 265 SER A N 1
ATOM 2086 C CA . SER A 1 265 ? 17.325 25.045 -24.758 1.00 92.12 265 SER A CA 1
ATOM 2087 C C . SER A 1 265 ? 17.471 23.750 -23.950 1.00 92.12 265 SER A C 1
ATOM 2089 O O . SER A 1 265 ? 17.173 22.677 -24.472 1.00 92.12 265 SER A O 1
ATOM 2091 N N . GLU A 1 266 ? 18.026 23.817 -22.737 1.00 92.94 266 GLU A N 1
ATOM 2092 C CA . GLU A 1 266 ? 18.313 22.634 -21.920 1.00 92.94 266 GLU A CA 1
ATOM 2093 C C . GLU A 1 266 ? 17.045 22.116 -21.245 1.00 92.94 266 GLU A C 1
ATOM 2095 O O . GLU A 1 266 ? 16.780 20.920 -21.305 1.00 92.94 266 GLU A O 1
ATOM 2100 N N . LEU A 1 267 ? 16.228 23.014 -20.688 1.00 94.75 267 LEU A N 1
ATOM 2101 C CA . LEU A 1 267 ? 14.907 22.707 -20.148 1.00 94.75 267 LEU A CA 1
ATOM 2102 C C . LEU A 1 267 ? 13.877 23.665 -20.739 1.00 94.75 267 LEU A C 1
ATOM 2104 O O . LEU A 1 267 ? 14.066 24.877 -20.773 1.00 94.75 267 LEU A O 1
ATOM 2108 N N . SER A 1 268 ? 12.748 23.126 -21.178 1.00 95.81 268 SER A N 1
ATOM 2109 C CA . SER A 1 268 ? 11.588 23.947 -21.498 1.00 95.81 268 SER A CA 1
ATOM 2110 C C . SER A 1 268 ? 10.978 24.525 -20.219 1.00 95.81 268 SER A C 1
ATOM 2112 O O . SER A 1 268 ? 11.055 23.934 -19.143 1.00 95.81 268 SER A O 1
ATOM 2114 N N . ARG A 1 269 ? 10.304 25.674 -20.333 1.00 95.88 269 ARG A N 1
ATOM 2115 C CA . ARG A 1 269 ? 9.596 26.296 -19.202 1.00 95.88 269 ARG A CA 1
ATOM 2116 C C . ARG A 1 269 ? 8.679 25.312 -18.444 1.00 95.88 269 ARG A C 1
ATOM 2118 O O . ARG A 1 269 ? 8.771 25.298 -17.221 1.00 95.88 269 ARG A O 1
ATOM 2125 N N . PRO A 1 270 ? 7.834 24.488 -19.100 1.00 97.12 270 PRO A N 1
ATOM 2126 C CA . PRO A 1 270 ? 7.047 23.475 -18.396 1.00 97.12 270 PRO A CA 1
ATOM 2127 C C . PRO A 1 270 ? 7.905 22.484 -17.601 1.00 97.12 270 PRO A C 1
ATOM 2129 O O . PRO A 1 270 ? 7.611 22.263 -16.433 1.00 97.12 270 PRO A O 1
ATOM 2132 N N . GLU A 1 271 ? 8.999 21.972 -18.179 1.00 95.75 271 GLU A N 1
ATOM 2133 C CA . GLU A 1 271 ? 9.907 21.032 -17.498 1.00 95.75 271 GLU A CA 1
ATOM 2134 C C . GLU A 1 271 ? 10.553 21.656 -16.248 1.00 95.75 271 GLU A C 1
ATOM 2136 O O . GLU A 1 271 ? 10.686 20.978 -15.232 1.00 95.75 271 GLU A O 1
ATOM 2141 N N . ILE A 1 272 ? 10.899 22.950 -16.283 1.00 97.69 272 ILE A N 1
ATOM 2142 C CA . ILE A 1 272 ? 11.423 23.670 -15.109 1.00 97.69 272 ILE A CA 1
ATOM 2143 C C . ILE A 1 272 ? 10.374 23.702 -13.991 1.00 97.69 272 ILE A C 1
ATOM 2145 O O . ILE A 1 272 ? 10.675 23.370 -12.848 1.00 97.69 272 ILE A O 1
ATOM 2149 N N . PHE A 1 273 ? 9.135 24.087 -14.305 1.00 97.88 273 PHE A N 1
ATOM 2150 C CA . PHE A 1 273 ? 8.073 24.181 -13.299 1.00 97.88 273 PHE A CA 1
ATOM 2151 C C . PHE A 1 273 ? 7.605 22.816 -12.788 1.00 97.88 273 PHE A C 1
ATOM 2153 O O . PHE A 1 273 ? 7.292 22.694 -11.605 1.00 97.88 273 PHE A O 1
ATOM 2160 N N . ASP A 1 274 ? 7.586 21.790 -13.638 1.00 96.25 274 ASP A N 1
ATOM 2161 C CA . ASP A 1 274 ? 7.296 20.418 -13.218 1.00 96.25 274 ASP A CA 1
ATOM 2162 C C . ASP A 1 274 ? 8.393 19.885 -12.282 1.00 96.25 274 ASP A C 1
ATOM 2164 O O . ASP A 1 274 ? 8.075 19.263 -11.270 1.00 96.25 274 ASP A O 1
ATOM 2168 N N . PHE A 1 275 ? 9.663 20.221 -12.530 1.00 97.50 275 PHE A N 1
ATOM 2169 C CA . PHE A 1 275 ? 10.752 19.908 -11.603 1.00 97.50 275 PHE A CA 1
ATOM 2170 C C . PHE A 1 275 ? 10.633 20.668 -10.269 1.00 97.50 275 PHE A C 1
ATOM 2172 O O . PHE A 1 275 ? 10.816 20.079 -9.208 1.00 97.50 275 PHE A O 1
ATOM 2179 N N . LEU A 1 276 ? 10.257 21.952 -10.275 1.00 97.88 276 LEU A N 1
ATOM 2180 C CA . LEU A 1 276 ? 10.001 22.694 -9.028 1.00 97.88 276 LEU A CA 1
ATOM 2181 C C . LEU A 1 276 ? 8.850 22.072 -8.213 1.00 97.88 276 LEU A C 1
ATOM 2183 O O . LEU A 1 276 ? 8.940 21.986 -6.988 1.00 97.88 276 LEU A O 1
ATOM 2187 N N . LEU A 1 277 ? 7.795 21.584 -8.875 1.00 97.38 277 LEU A N 1
ATOM 2188 C CA . LEU A 1 277 ? 6.714 20.837 -8.220 1.00 97.38 277 LEU A CA 1
ATOM 2189 C C . LEU A 1 277 ? 7.199 19.503 -7.645 1.00 97.38 277 LEU A C 1
ATOM 2191 O O . LEU A 1 277 ? 6.811 19.140 -6.536 1.00 97.38 277 LEU A O 1
ATOM 2195 N N . GLU A 1 278 ? 8.061 18.783 -8.365 1.00 95.62 278 GLU A N 1
ATOM 2196 C CA . GLU A 1 278 ? 8.710 17.565 -7.867 1.00 95.62 278 GLU A CA 1
ATOM 2197 C C . GLU A 1 278 ? 9.518 17.846 -6.588 1.00 95.62 278 GLU A C 1
ATOM 2199 O O . GLU A 1 278 ? 9.411 17.114 -5.597 1.00 95.62 278 GLU A O 1
ATOM 2204 N N . LEU A 1 279 ? 10.275 18.948 -6.561 1.00 96.38 279 LEU A N 1
ATOM 2205 C CA . LEU A 1 279 ? 11.030 19.364 -5.380 1.00 96.38 279 LEU A CA 1
ATOM 2206 C C . LEU A 1 279 ? 10.117 19.726 -4.197 1.00 96.38 279 LEU A C 1
ATOM 2208 O O . LEU A 1 279 ? 10.418 19.339 -3.069 1.00 96.38 279 LEU A O 1
ATOM 2212 N N . GLN A 1 280 ? 8.988 20.405 -4.427 1.00 97.06 280 GLN A N 1
ATOM 2213 C CA . GLN A 1 280 ? 7.993 20.660 -3.375 1.00 97.06 280 GLN A CA 1
ATOM 2214 C C . GLN A 1 280 ? 7.391 19.356 -2.837 1.00 97.06 280 GLN A C 1
ATOM 2216 O O . GLN A 1 280 ? 7.358 19.144 -1.626 1.00 97.06 280 GLN A O 1
ATOM 2221 N N . ASN A 1 281 ? 6.959 18.457 -3.727 1.00 93.69 281 ASN A N 1
ATOM 2222 C CA . ASN A 1 281 ? 6.316 17.193 -3.354 1.00 93.69 281 ASN A CA 1
ATOM 2223 C C . ASN A 1 281 ? 7.253 16.264 -2.570 1.00 93.69 281 ASN A C 1
ATOM 2225 O O . ASN A 1 281 ? 6.803 15.507 -1.712 1.00 93.69 281 ASN A O 1
ATOM 2229 N N . SER A 1 282 ? 8.556 16.336 -2.845 1.00 93.50 282 SER A N 1
ATOM 2230 C CA . SER A 1 282 ? 9.593 15.608 -2.106 1.00 93.50 282 SER A CA 1
ATOM 2231 C C . SER A 1 282 ? 10.086 16.329 -0.844 1.00 93.50 282 SER A C 1
ATOM 2233 O O . SER A 1 282 ? 10.921 15.781 -0.126 1.00 93.50 282 SER A O 1
ATOM 2235 N N . GLY A 1 283 ? 9.599 17.542 -0.555 1.00 93.81 283 GLY A N 1
ATOM 2236 C CA . GLY A 1 283 ? 10.062 18.366 0.568 1.00 93.81 283 GLY A CA 1
ATOM 2237 C C . GLY A 1 283 ? 11.489 18.907 0.405 1.00 93.81 283 GLY A C 1
ATOM 2238 O O . GLY A 1 283 ? 12.077 19.392 1.368 1.00 93.81 283 GLY A O 1
ATOM 2239 N N . ARG A 1 284 ? 12.059 18.825 -0.804 1.00 95.00 284 ARG A N 1
ATOM 2240 C CA . ARG A 1 284 ? 13.406 19.308 -1.153 1.00 95.00 284 ARG A CA 1
ATOM 2241 C C . ARG A 1 284 ? 13.451 20.803 -1.483 1.00 95.00 284 ARG A C 1
ATOM 2243 O O . ARG A 1 284 ? 14.534 21.348 -1.681 1.00 95.00 284 ARG A O 1
ATOM 2250 N N . MET A 1 285 ? 12.291 21.449 -1.548 1.00 97.12 285 MET A N 1
ATOM 2251 C CA . MET A 1 285 ? 12.138 22.889 -1.716 1.00 97.12 285 MET A CA 1
ATOM 2252 C C . MET A 1 285 ? 11.220 23.437 -0.625 1.00 97.12 285 MET A C 1
ATOM 2254 O O . MET A 1 285 ? 10.069 23.017 -0.506 1.00 97.12 285 MET A O 1
ATOM 2258 N N . SER A 1 286 ? 11.739 24.364 0.175 1.00 96.06 286 SER A N 1
ATOM 2259 C CA . SER A 1 286 ? 11.000 25.000 1.264 1.00 96.06 28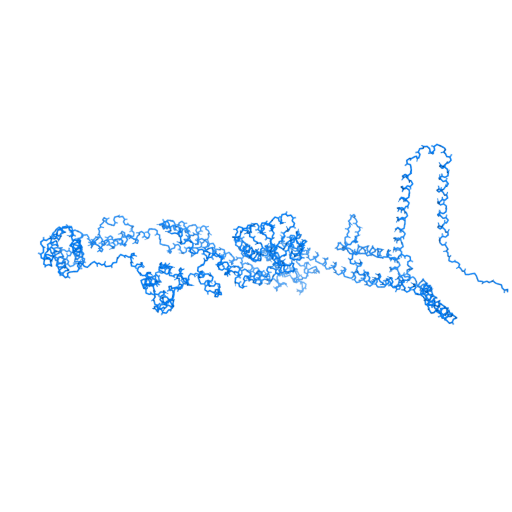6 SER A CA 1
ATOM 2260 C C . SER A 1 286 ? 10.105 26.143 0.773 1.00 96.06 286 SER A C 1
ATOM 2262 O O . SER A 1 286 ? 10.273 26.673 -0.328 1.00 96.06 286 SER A O 1
ATOM 2264 N N . GLU A 1 287 ? 9.163 26.561 1.622 1.00 96.44 287 GLU A N 1
ATOM 2265 C CA . GLU A 1 287 ? 8.347 27.760 1.392 1.00 96.44 287 GLU A CA 1
ATOM 2266 C C . GLU A 1 287 ? 9.218 29.015 1.227 1.00 96.44 287 GLU A C 1
ATOM 2268 O O . GLU A 1 287 ? 8.997 29.802 0.309 1.00 96.44 287 GLU A O 1
ATOM 2273 N N . THR A 1 288 ? 10.264 29.158 2.048 1.00 96.81 288 THR A N 1
ATOM 2274 C CA . THR A 1 288 ? 11.221 30.268 1.951 1.00 96.81 288 THR A CA 1
ATOM 2275 C C . THR A 1 288 ? 11.939 30.274 0.603 1.00 96.81 288 THR A C 1
ATOM 2277 O O . THR A 1 288 ? 12.021 31.318 -0.032 1.00 96.81 288 THR A O 1
ATOM 2280 N N . GLN A 1 289 ? 12.391 29.112 0.118 1.00 97.12 289 GLN A N 1
ATOM 2281 C CA . GLN A 1 289 ? 13.053 29.001 -1.188 1.00 97.12 289 GLN A CA 1
ATOM 2282 C C . GLN A 1 289 ? 12.109 29.354 -2.346 1.00 97.12 289 GLN A C 1
ATOM 2284 O O . GLN A 1 289 ? 12.525 30.012 -3.299 1.00 97.12 289 GLN A O 1
ATOM 2289 N N . LEU A 1 290 ? 10.831 28.960 -2.262 1.00 97.25 290 LEU A N 1
ATOM 2290 C CA . LEU A 1 290 ? 9.817 29.372 -3.237 1.00 97.25 290 LEU A CA 1
ATOM 2291 C C . LEU A 1 290 ? 9.603 30.887 -3.222 1.00 97.25 290 LEU A C 1
ATOM 2293 O O . LEU A 1 290 ? 9.531 31.488 -4.291 1.00 97.25 290 LEU A O 1
ATOM 2297 N N . ALA A 1 291 ? 9.491 31.488 -2.037 1.00 97.06 291 ALA A N 1
ATOM 2298 C CA . ALA A 1 291 ? 9.290 32.925 -1.880 1.00 97.06 291 ALA A CA 1
ATOM 2299 C C . ALA A 1 291 ? 10.496 33.727 -2.397 1.00 97.06 291 ALA A C 1
ATOM 2301 O O . ALA A 1 291 ? 10.318 34.663 -3.169 1.00 97.06 291 ALA A O 1
ATOM 2302 N N . GLU A 1 292 ? 11.721 33.310 -2.063 1.00 96.88 292 GLU A N 1
ATOM 2303 C CA . GLU A 1 292 ? 12.956 33.923 -2.571 1.00 96.88 292 GLU A CA 1
ATOM 2304 C C . GLU A 1 292 ? 13.031 33.872 -4.102 1.00 96.88 292 GLU A C 1
ATOM 2306 O O . GLU A 1 292 ? 13.326 34.882 -4.745 1.00 96.88 292 GLU A O 1
ATOM 2311 N N . LEU A 1 293 ? 12.718 32.717 -4.704 1.00 97.62 293 LEU A N 1
ATOM 2312 C CA . LEU A 1 293 ? 12.673 32.579 -6.159 1.00 97.62 293 LEU A CA 1
ATOM 2313 C C . LEU A 1 293 ? 11.562 33.444 -6.777 1.00 97.62 293 LEU A C 1
ATOM 2315 O O . LEU A 1 293 ? 11.779 34.071 -7.812 1.00 97.62 293 LEU A O 1
ATOM 2319 N N . ALA A 1 294 ? 10.382 33.482 -6.157 1.00 97.88 294 ALA A N 1
ATOM 2320 C CA . ALA A 1 294 ? 9.235 34.262 -6.613 1.00 97.88 294 ALA A CA 1
ATOM 2321 C C . ALA A 1 294 ? 9.522 35.770 -6.632 1.00 97.88 294 ALA A C 1
ATOM 2323 O O . ALA A 1 294 ? 9.204 36.441 -7.620 1.00 97.88 294 ALA A O 1
ATOM 2324 N N . ASP A 1 295 ? 10.149 36.278 -5.570 1.00 97.94 295 ASP A N 1
ATOM 2325 C CA . ASP A 1 295 ? 10.419 37.701 -5.347 1.00 97.94 295 ASP A CA 1
ATOM 2326 C C . ASP A 1 295 ? 11.662 38.213 -6.083 1.00 97.94 295 ASP A C 1
ATOM 2328 O O . ASP A 1 295 ? 11.882 39.429 -6.162 1.00 97.94 295 ASP A O 1
ATOM 2332 N N . PHE A 1 296 ? 12.471 37.315 -6.650 1.00 97.88 296 PHE A N 1
ATOM 2333 C CA . PHE A 1 296 ? 13.654 37.685 -7.415 1.00 97.88 296 PHE A CA 1
ATOM 2334 C C . PHE A 1 296 ? 13.289 38.612 -8.583 1.00 97.88 296 PHE A C 1
ATOM 2336 O O . PHE A 1 296 ? 12.412 38.310 -9.395 1.00 97.88 296 PHE A O 1
ATOM 2343 N N . LYS A 1 297 ? 13.968 39.761 -8.685 1.00 97.81 297 LYS A N 1
ATOM 2344 C CA . LYS A 1 297 ? 13.651 40.813 -9.662 1.00 97.81 297 LYS A CA 1
ATOM 2345 C C . LYS A 1 297 ? 14.623 40.811 -10.830 1.00 97.81 297 LYS A C 1
ATOM 2347 O O . LYS A 1 297 ? 15.831 40.814 -10.630 1.00 97.81 297 LYS A O 1
ATOM 2352 N N . PHE A 1 298 ? 14.098 40.929 -12.046 1.00 97.25 298 PHE A N 1
ATOM 2353 C CA . PHE A 1 298 ? 14.908 40.982 -13.263 1.00 97.25 298 PHE A CA 1
ATOM 2354 C C . PHE A 1 298 ? 14.311 41.911 -14.322 1.00 97.25 298 PHE A C 1
ATOM 2356 O O . PHE A 1 298 ? 13.125 42.241 -14.292 1.00 97.25 298 PHE A O 1
ATOM 2363 N N . SER A 1 299 ? 15.141 42.343 -15.276 1.00 96.62 299 SER A N 1
ATOM 2364 C CA . SER A 1 299 ? 14.693 43.148 -16.418 1.00 96.62 299 SER A CA 1
ATOM 2365 C C . SER A 1 299 ? 14.021 42.255 -17.467 1.00 96.62 299 SER A C 1
ATOM 2367 O O . SER A 1 299 ? 14.675 41.463 -18.148 1.00 96.62 299 SER A O 1
ATOM 2369 N N . HIS A 1 300 ? 12.699 42.374 -17.609 1.00 95.00 300 HIS A N 1
ATOM 2370 C CA . HIS A 1 300 ? 11.917 41.510 -18.489 1.00 95.00 300 HIS A CA 1
ATOM 2371 C C . HIS A 1 300 ? 11.840 42.073 -19.916 1.00 95.00 300 HIS A C 1
ATOM 2373 O O . HIS A 1 300 ? 11.181 43.085 -20.177 1.00 95.00 300 HIS A O 1
ATOM 2379 N N . ARG A 1 301 ? 12.454 41.376 -20.884 1.00 91.38 301 ARG A N 1
ATOM 2380 C CA . ARG A 1 301 ? 12.505 41.816 -22.296 1.00 91.38 301 ARG A CA 1
ATOM 2381 C C . ARG A 1 301 ? 11.122 42.042 -22.915 1.00 91.38 301 ARG A C 1
ATOM 2383 O O . ARG A 1 301 ? 10.919 43.042 -23.590 1.00 91.38 301 ARG A O 1
ATOM 2390 N N . GLY A 1 302 ? 10.148 41.176 -22.625 1.00 89.81 302 GLY A N 1
ATOM 2391 C CA . GLY A 1 302 ? 8.769 41.315 -23.121 1.00 89.81 302 GLY A CA 1
ATOM 2392 C C . GLY A 1 302 ? 7.953 42.455 -22.489 1.00 89.81 302 GLY A C 1
ATOM 2393 O O . GLY A 1 302 ? 6.826 42.686 -22.906 1.00 89.81 302 GLY A O 1
ATOM 2394 N N . GLN A 1 303 ? 8.494 43.160 -21.488 1.00 90.88 303 GLN A N 1
ATOM 2395 C CA . GLN A 1 303 ? 7.854 44.317 -20.848 1.00 90.88 303 GLN A CA 1
ATOM 2396 C C . GLN A 1 303 ? 8.731 45.572 -20.979 1.00 90.88 303 GLN A C 1
ATOM 2398 O O . GLN A 1 303 ? 8.887 46.337 -20.028 1.00 90.88 303 GLN A O 1
ATOM 2403 N N . ASN A 1 304 ? 9.348 45.769 -22.149 1.00 93.19 304 ASN A N 1
ATOM 2404 C CA . ASN A 1 304 ? 10.210 46.920 -22.452 1.00 93.19 304 ASN A CA 1
ATOM 2405 C C . ASN A 1 304 ? 11.357 47.119 -21.440 1.00 93.19 304 ASN A C 1
ATOM 2407 O O . ASN A 1 304 ? 11.726 48.248 -21.127 1.00 93.19 304 ASN A O 1
ATOM 2411 N N . GLY A 1 305 ? 11.900 46.028 -20.890 1.00 93.31 305 GLY A N 1
ATOM 2412 C CA . GLY A 1 305 ? 13.005 46.077 -19.929 1.00 93.31 305 GLY A CA 1
ATOM 2413 C C . GLY A 1 305 ? 12.606 46.495 -18.510 1.00 93.31 305 GLY A C 1
ATOM 2414 O O . GLY A 1 305 ? 13.488 46.725 -17.679 1.00 93.31 305 GLY A O 1
ATOM 2415 N N . LYS A 1 306 ? 11.304 46.574 -18.199 1.00 96.19 306 LYS A N 1
ATOM 2416 C CA . LYS A 1 306 ? 10.825 46.837 -16.838 1.00 96.19 306 LYS A CA 1
ATOM 2417 C C . LYS A 1 306 ? 11.354 45.773 -15.871 1.00 96.19 306 LYS A C 1
ATOM 2419 O O . LYS A 1 306 ? 11.340 44.582 -16.181 1.00 96.19 306 LYS A O 1
ATOM 2424 N N . VAL A 1 307 ? 11.798 46.219 -14.697 1.00 97.06 307 VAL A N 1
ATOM 2425 C CA . VAL A 1 307 ? 12.182 45.333 -13.594 1.00 97.06 307 VAL A CA 1
ATOM 2426 C C . VAL A 1 307 ? 10.913 44.782 -12.944 1.00 97.06 307 VAL A C 1
ATOM 2428 O O . VAL A 1 307 ? 10.108 45.552 -12.417 1.00 97.06 307 VAL A O 1
ATOM 2431 N N . VAL A 1 308 ? 10.725 43.466 -13.006 1.00 97.75 308 VAL A N 1
ATOM 2432 C CA . VAL A 1 308 ? 9.577 42.745 -12.430 1.00 97.75 308 VAL A CA 1
ATOM 2433 C C . VAL A 1 308 ? 10.056 41.530 -11.644 1.00 97.75 308 VAL A C 1
ATOM 2435 O O . VAL A 1 308 ? 11.160 41.042 -11.889 1.00 97.75 308 VAL A O 1
ATOM 2438 N N . ALA A 1 309 ? 9.245 41.058 -10.697 1.00 98.06 309 ALA A N 1
ATOM 2439 C CA . ALA A 1 309 ? 9.511 39.810 -9.990 1.00 98.06 309 ALA A CA 1
ATOM 2440 C C . ALA A 1 309 ? 9.286 38.599 -10.917 1.00 98.06 309 ALA A C 1
ATOM 2442 O O . ALA A 1 309 ? 8.454 38.657 -11.832 1.00 98.06 309 ALA A O 1
ATOM 2443 N N . ILE A 1 310 ? 9.999 37.492 -10.687 1.00 97.62 310 ILE A N 1
ATOM 2444 C CA . ILE A 1 310 ? 9.814 36.237 -11.431 1.00 97.62 310 ILE A CA 1
ATOM 2445 C C . ILE A 1 310 ? 8.359 35.764 -11.323 1.00 97.62 310 ILE A C 1
ATOM 2447 O O . ILE A 1 310 ? 7.751 35.441 -12.347 1.00 97.62 310 ILE A O 1
ATOM 2451 N N . ALA A 1 311 ? 7.761 35.799 -10.131 1.00 97.56 311 ALA A N 1
ATOM 2452 C CA . ALA A 1 311 ? 6.366 35.404 -9.961 1.00 97.56 311 ALA A CA 1
ATOM 2453 C C . ALA A 1 311 ? 5.390 36.283 -10.757 1.00 97.56 311 ALA A C 1
ATOM 2455 O O . ALA A 1 311 ? 4.402 35.768 -11.270 1.00 97.56 311 ALA A O 1
ATOM 2456 N N . ASP A 1 312 ? 5.670 37.575 -10.952 1.00 97.12 312 ASP A N 1
ATOM 2457 C CA . ASP A 1 312 ? 4.824 38.444 -11.781 1.00 97.12 312 ASP A CA 1
ATOM 2458 C C . ASP A 1 312 ? 4.954 38.116 -13.274 1.00 97.12 312 ASP A C 1
ATOM 2460 O O . ASP A 1 312 ? 3.956 38.064 -14.000 1.00 97.12 312 ASP A O 1
ATOM 2464 N N . ALA A 1 313 ? 6.181 37.866 -13.739 1.00 96.69 313 ALA A N 1
ATOM 2465 C CA . ALA A 1 313 ? 6.455 37.482 -15.122 1.00 96.69 313 ALA A CA 1
ATOM 2466 C C . ALA A 1 313 ? 5.845 36.114 -15.481 1.00 96.69 313 ALA A C 1
ATOM 2468 O O . ALA A 1 313 ? 5.345 35.920 -16.593 1.00 96.69 313 ALA A O 1
ATOM 2469 N N . TYR A 1 314 ? 5.836 35.181 -14.525 1.00 96.75 314 TYR A N 1
ATOM 2470 C CA . TYR A 1 314 ? 5.384 33.797 -14.689 1.00 96.75 314 TYR A CA 1
ATOM 2471 C C . TYR A 1 314 ? 4.169 33.465 -13.807 1.00 96.75 314 TYR A C 1
ATOM 2473 O O . TYR A 1 314 ? 4.013 32.337 -13.336 1.00 96.75 314 TYR A O 1
ATOM 2481 N N . LYS A 1 315 ? 3.261 34.436 -13.629 1.00 97.00 315 LYS A N 1
ATOM 2482 C CA . LYS A 1 315 ? 2.135 34.392 -12.674 1.00 97.00 315 LYS A CA 1
ATOM 2483 C C . LYS A 1 315 ? 1.333 33.096 -12.670 1.00 97.00 315 LYS A C 1
ATOM 2485 O O . LYS A 1 315 ? 1.022 32.567 -11.605 1.00 97.00 315 LYS A O 1
ATOM 2490 N N . ARG A 1 316 ? 0.988 32.577 -13.851 1.00 97.19 316 ARG A N 1
ATOM 2491 C CA . ARG A 1 316 ? 0.193 31.344 -13.979 1.00 97.19 316 ARG A CA 1
ATOM 2492 C C . ARG A 1 316 ? 0.904 30.132 -13.368 1.00 97.19 316 ARG A C 1
ATOM 2494 O O . ARG A 1 316 ? 0.253 29.344 -12.692 1.00 97.19 316 ARG A O 1
ATOM 2501 N N . ASP A 1 317 ? 2.206 29.993 -13.592 1.00 97.81 317 ASP A N 1
ATOM 2502 C CA . ASP A 1 317 ? 2.960 28.824 -13.133 1.00 97.81 317 ASP A CA 1
ATOM 2503 C C . ASP A 1 317 ? 3.279 28.921 -11.638 1.00 97.81 317 ASP A C 1
ATOM 2505 O O . ASP A 1 317 ? 3.131 27.940 -10.913 1.00 97.81 317 ASP A O 1
ATOM 2509 N N . PHE A 1 318 ? 3.595 30.120 -11.137 1.00 97.75 318 PHE A N 1
ATOM 2510 C CA . PHE A 1 318 ? 3.755 30.340 -9.694 1.00 97.75 318 PHE A CA 1
ATOM 2511 C C . PHE A 1 318 ? 2.453 30.127 -8.923 1.00 97.75 318 PHE A C 1
ATOM 2513 O O . PHE A 1 318 ? 2.476 29.548 -7.845 1.00 97.75 318 PHE A O 1
ATOM 2520 N N . THR A 1 319 ? 1.300 30.487 -9.496 1.00 97.38 319 THR A N 1
ATOM 2521 C CA . THR A 1 319 ? -0.007 30.158 -8.896 1.00 97.38 319 THR A CA 1
ATOM 2522 C C . THR A 1 319 ? -0.170 28.642 -8.710 1.00 97.38 319 THR A C 1
ATOM 2524 O O . THR A 1 319 ? -0.663 28.201 -7.676 1.00 97.38 319 THR A O 1
ATOM 2527 N N . ARG A 1 320 ? 0.298 27.824 -9.669 1.00 97.25 320 ARG A N 1
ATOM 2528 C CA . ARG A 1 320 ? 0.302 26.353 -9.552 1.00 97.25 320 ARG A CA 1
ATOM 2529 C C . ARG A 1 320 ? 1.243 25.872 -8.437 1.00 97.25 320 ARG A C 1
ATOM 2531 O O . ARG A 1 320 ? 0.847 24.988 -7.685 1.00 97.25 320 ARG A O 1
ATOM 2538 N N . LEU A 1 321 ? 2.436 26.460 -8.301 1.00 97.38 321 LEU A N 1
ATOM 2539 C CA . LEU A 1 321 ? 3.378 26.145 -7.213 1.00 97.38 321 LEU A CA 1
ATOM 2540 C C . LEU A 1 321 ? 2.822 26.504 -5.825 1.00 97.38 321 LEU A C 1
ATOM 2542 O O . LEU A 1 321 ? 2.986 25.726 -4.888 1.00 97.38 321 LEU A O 1
ATOM 2546 N N . TYR A 1 322 ? 2.144 27.648 -5.687 1.00 97.62 322 TYR A N 1
ATOM 2547 C CA . TYR A 1 322 ? 1.514 28.044 -4.422 1.00 97.62 322 TYR A CA 1
ATOM 2548 C C . TYR A 1 322 ? 0.350 27.123 -4.052 1.00 97.62 322 TYR A C 1
ATOM 2550 O O . TYR A 1 322 ? 0.309 26.623 -2.935 1.00 97.62 322 TYR A O 1
ATOM 2558 N N . HIS A 1 323 ? -0.535 26.796 -4.999 1.00 96.31 323 HIS A N 1
ATOM 2559 C CA . HIS A 1 323 ? -1.610 25.833 -4.741 1.00 96.31 323 HIS A CA 1
ATOM 2560 C C . HIS A 1 323 ? -1.090 24.447 -4.342 1.00 96.31 323 HIS A C 1
ATOM 2562 O O . HIS A 1 323 ? -1.696 23.784 -3.503 1.00 96.31 323 HIS A O 1
ATOM 2568 N N . ASN A 1 324 ? 0.024 24.003 -4.930 1.00 95.88 324 ASN A N 1
ATOM 2569 C CA . ASN A 1 324 ? 0.653 22.745 -4.542 1.00 95.88 324 ASN A CA 1
ATOM 2570 C C . ASN A 1 324 ? 1.218 22.810 -3.113 1.00 95.88 324 ASN A C 1
ATOM 2572 O O . ASN A 1 324 ? 1.026 21.874 -2.340 1.00 95.88 324 ASN A O 1
ATOM 2576 N N . LEU A 1 325 ? 1.848 23.927 -2.735 1.00 94.56 325 LEU A N 1
ATOM 2577 C CA . LEU A 1 325 ? 2.324 24.150 -1.369 1.00 94.56 325 LEU A CA 1
ATOM 2578 C C . LEU A 1 325 ? 1.170 24.134 -0.354 1.00 94.56 325 LEU A C 1
ATOM 2580 O O . LEU A 1 325 ? 1.256 23.410 0.638 1.00 94.56 325 LEU A O 1
ATOM 2584 N N . ASP A 1 326 ? 0.072 24.842 -0.636 1.00 94.75 326 ASP A N 1
ATOM 2585 C CA . ASP A 1 326 ? -1.136 24.841 0.202 1.00 94.75 326 ASP A CA 1
ATOM 2586 C C . ASP A 1 326 ? -1.694 23.418 0.369 1.00 94.75 326 ASP A C 1
ATOM 2588 O O . ASP A 1 326 ? -2.059 23.000 1.471 1.00 94.75 326 ASP A O 1
ATOM 2592 N N . ALA A 1 327 ? -1.733 22.640 -0.719 1.00 92.31 327 ALA A N 1
ATOM 2593 C CA . ALA A 1 327 ? -2.192 21.255 -0.694 1.00 92.31 327 ALA A CA 1
ATOM 2594 C C . ALA A 1 327 ? -1.280 20.354 0.158 1.00 92.31 327 ALA A C 1
ATOM 2596 O O . ALA A 1 327 ? -1.785 19.540 0.935 1.00 92.31 327 ALA A O 1
ATOM 2597 N N . ILE A 1 328 ? 0.046 20.517 0.065 1.00 90.00 328 ILE A N 1
ATOM 2598 C CA . ILE A 1 328 ? 1.022 19.791 0.894 1.00 90.00 328 ILE A CA 1
ATOM 2599 C C . ILE A 1 328 ? 0.840 20.143 2.375 1.00 90.00 328 ILE A C 1
ATOM 2601 O O . ILE A 1 328 ? 0.797 19.240 3.214 1.00 90.00 328 ILE A O 1
ATOM 2605 N N . GLN A 1 329 ? 0.698 21.430 2.705 1.00 92.06 329 GLN A N 1
ATOM 2606 C CA . GLN A 1 329 ? 0.496 21.895 4.081 1.00 92.06 329 GLN A CA 1
ATOM 2607 C C . GLN A 1 329 ? -0.825 21.378 4.662 1.00 92.06 329 GLN A C 1
ATOM 2609 O O . GLN A 1 329 ? -0.854 20.858 5.779 1.00 92.06 329 GLN A O 1
ATOM 2614 N N . LEU A 1 330 ? -1.910 21.429 3.885 1.00 92.00 330 LEU A N 1
ATOM 2615 C CA . LEU A 1 330 ? -3.200 20.871 4.281 1.00 92.00 330 LEU A CA 1
ATOM 2616 C C . LEU A 1 330 ? -3.121 19.350 4.485 1.00 92.00 330 LEU A C 1
ATOM 2618 O O . LEU A 1 330 ? -3.673 18.822 5.450 1.00 92.00 330 LEU A O 1
ATOM 2622 N N . ALA A 1 331 ? -2.416 18.632 3.608 1.00 88.12 331 ALA A N 1
ATOM 2623 C CA . ALA A 1 331 ? -2.203 17.195 3.747 1.00 88.12 331 ALA A CA 1
ATOM 2624 C C . ALA A 1 331 ? -1.347 16.845 4.978 1.00 88.12 331 ALA A C 1
ATOM 2626 O O . ALA A 1 331 ? -1.612 15.836 5.631 1.00 88.12 331 ALA A O 1
ATOM 2627 N N . ALA A 1 332 ? -0.342 17.658 5.318 1.00 87.75 332 ALA A N 1
ATOM 2628 C CA . ALA A 1 332 ? 0.433 17.516 6.550 1.00 87.75 332 ALA A CA 1
ATOM 2629 C C . ALA A 1 332 ? -0.447 17.740 7.791 1.00 87.75 332 ALA A C 1
ATOM 2631 O O . ALA A 1 332 ? -0.552 16.841 8.619 1.00 87.75 332 ALA A O 1
ATOM 2632 N N . ALA A 1 333 ? -1.199 18.842 7.847 1.00 89.94 333 ALA A N 1
ATOM 2633 C CA . ALA A 1 333 ? -2.125 19.119 8.947 1.00 89.94 333 ALA A CA 1
ATOM 2634 C C . ALA A 1 333 ? -3.191 18.018 9.113 1.00 89.94 333 ALA A C 1
ATOM 2636 O O . ALA A 1 333 ? -3.542 17.631 10.227 1.00 89.94 333 ALA A O 1
ATOM 2637 N N . ASN A 1 334 ? -3.700 17.469 8.006 1.00 88.31 334 ASN A N 1
ATOM 2638 C CA . ASN A 1 334 ? -4.633 16.344 8.038 1.00 88.31 334 ASN A CA 1
ATOM 2639 C C . ASN A 1 334 ? -3.982 15.052 8.547 1.00 88.31 334 ASN A C 1
ATOM 2641 O O . ASN A 1 334 ? -4.641 14.299 9.264 1.00 88.31 334 ASN A O 1
ATOM 2645 N N . ARG A 1 335 ? -2.716 14.784 8.202 1.00 86.56 335 ARG A N 1
ATOM 2646 C CA . ARG A 1 335 ? -1.962 13.647 8.751 1.00 86.56 335 ARG A CA 1
ATOM 2647 C C . ARG A 1 335 ? -1.750 13.800 10.251 1.00 86.56 335 ARG A C 1
ATOM 2649 O O . ARG A 1 335 ? -2.060 12.859 10.970 1.00 86.56 335 ARG A O 1
ATOM 2656 N N . ASP A 1 336 ? -1.345 14.975 10.718 1.00 85.81 336 ASP A N 1
ATOM 2657 C CA . ASP A 1 336 ? -1.151 15.243 12.147 1.00 85.81 336 ASP A CA 1
ATOM 2658 C C . ASP A 1 336 ? -2.467 15.088 12.922 1.00 85.81 336 ASP A C 1
ATOM 2660 O O . ASP A 1 336 ? -2.514 14.438 13.965 1.00 85.81 336 ASP A O 1
ATOM 2664 N N . ASN A 1 337 ? -3.577 15.598 12.374 1.00 86.62 337 ASN A N 1
ATOM 2665 C CA . ASN A 1 337 ? -4.906 15.405 12.958 1.00 86.62 337 ASN A CA 1
ATOM 2666 C C . ASN A 1 337 ? -5.318 13.924 13.006 1.00 86.62 337 ASN A C 1
ATOM 2668 O O . ASN A 1 337 ? -5.897 13.489 14.001 1.00 86.62 337 ASN A O 1
ATOM 2672 N N . ARG A 1 338 ? -5.025 13.139 11.957 1.00 86.88 338 ARG A N 1
ATOM 2673 C CA . ARG A 1 338 ? -5.288 11.689 11.943 1.00 86.88 338 ARG A CA 1
ATOM 2674 C C . ARG A 1 338 ? -4.411 10.945 12.943 1.00 86.88 338 ARG A C 1
ATOM 2676 O O . ARG A 1 338 ? -4.934 10.100 13.653 1.00 86.88 338 ARG A O 1
ATOM 2683 N N . GLN A 1 339 ? -3.128 11.284 13.044 1.00 87.94 339 GLN A N 1
ATOM 2684 C CA . GLN A 1 339 ? -2.218 10.696 14.028 1.00 87.94 339 GLN A CA 1
ATOM 2685 C C . GLN A 1 339 ? -2.667 11.013 15.455 1.00 87.94 339 GLN A C 1
ATOM 2687 O O . GLN A 1 339 ? -2.721 10.114 16.282 1.00 87.94 339 GLN A O 1
ATOM 2692 N N . GLN A 1 340 ? -3.081 12.251 15.743 1.00 88.25 340 GLN A N 1
ATOM 2693 C CA . GLN A 1 340 ? -3.657 12.600 17.046 1.00 88.25 340 GLN A CA 1
ATOM 2694 C C . GLN A 1 340 ? -4.965 11.856 17.337 1.00 88.25 340 GLN A C 1
ATOM 2696 O O . GLN A 1 340 ? -5.219 11.500 18.487 1.00 88.25 340 GLN A O 1
ATOM 2701 N N . ALA A 1 341 ? -5.817 11.652 16.328 1.00 87.38 341 ALA A N 1
ATOM 2702 C CA . ALA A 1 341 ? -7.042 10.871 16.480 1.00 87.38 341 ALA A CA 1
ATOM 2703 C C . ALA A 1 341 ? -6.724 9.396 16.760 1.00 87.38 341 ALA A C 1
ATOM 2705 O O . ALA A 1 341 ? -7.253 8.837 17.713 1.00 87.38 341 ALA A O 1
ATOM 2706 N N . GLN A 1 342 ? -5.790 8.812 16.009 1.00 90.44 342 GLN A N 1
ATOM 2707 C CA . GLN A 1 342 ? -5.329 7.442 16.203 1.00 90.44 342 GLN A CA 1
ATOM 2708 C C . GLN A 1 342 ? -4.674 7.254 17.574 1.00 90.44 342 GLN A C 1
ATOM 2710 O O . GLN A 1 342 ? -5.044 6.339 18.293 1.00 90.44 342 GLN A O 1
ATOM 2715 N N . MET A 1 343 ? -3.793 8.164 18.001 1.00 91.75 343 MET A N 1
ATOM 2716 C CA . MET A 1 343 ? -3.222 8.143 19.352 1.00 91.75 343 MET A CA 1
ATOM 2717 C C . MET A 1 343 ? -4.308 8.209 20.431 1.00 91.75 343 MET A C 1
ATOM 2719 O O . MET A 1 343 ? -4.192 7.532 21.448 1.00 91.75 343 MET A O 1
ATOM 2723 N N . ALA A 1 344 ? -5.365 9.005 20.231 1.00 92.69 344 ALA A N 1
ATOM 2724 C CA . ALA A 1 344 ? -6.488 9.056 21.164 1.00 92.69 344 ALA A CA 1
ATOM 2725 C C . ALA A 1 344 ? -7.270 7.734 21.200 1.00 92.69 344 ALA A C 1
ATOM 2727 O O . ALA A 1 344 ? -7.643 7.282 22.283 1.00 92.69 344 ALA A O 1
ATOM 2728 N N . ASP A 1 345 ? -7.501 7.116 20.041 1.00 91.50 345 ASP A N 1
ATOM 2729 C CA . ASP A 1 345 ? -8.195 5.834 19.922 1.00 91.50 345 ASP A CA 1
ATOM 2730 C C . ASP A 1 345 ? -7.368 4.682 20.514 1.00 91.50 345 ASP A C 1
ATOM 2732 O O . ASP A 1 345 ? -7.906 3.888 21.285 1.00 91.50 345 ASP A O 1
ATOM 2736 N N . ASP A 1 346 ? -6.059 4.642 20.261 1.00 91.19 346 ASP A N 1
ATOM 2737 C CA . ASP A 1 346 ? -5.118 3.665 20.823 1.00 91.19 346 ASP A CA 1
ATOM 2738 C C . ASP A 1 346 ? -5.013 3.814 22.345 1.00 91.19 346 ASP A C 1
ATOM 2740 O O . ASP A 1 346 ? -5.077 2.834 23.095 1.00 91.19 346 ASP A O 1
ATOM 2744 N N . PHE A 1 347 ? -4.916 5.057 22.825 1.00 96.25 347 PHE A N 1
ATOM 2745 C CA . PHE A 1 347 ? -4.919 5.368 24.251 1.00 96.25 347 PHE A CA 1
ATOM 2746 C C . PHE A 1 347 ? -6.225 4.917 24.914 1.00 96.25 347 PHE A C 1
ATOM 2748 O O . PHE A 1 347 ? -6.215 4.271 25.965 1.00 96.25 347 PHE A O 1
ATOM 2755 N N . ARG A 1 348 ? -7.363 5.198 24.268 1.00 95.00 348 ARG A N 1
ATOM 2756 C CA . ARG A 1 348 ? -8.690 4.763 24.710 1.00 95.00 348 ARG A CA 1
ATOM 2757 C C . ARG A 1 348 ? -8.805 3.238 24.733 1.00 95.00 348 ARG A C 1
ATOM 2759 O O . ARG A 1 348 ? -9.314 2.692 25.712 1.00 95.00 348 ARG A O 1
ATOM 2766 N N . ALA A 1 349 ? -8.344 2.547 23.694 1.00 91.19 349 ALA A N 1
ATOM 2767 C CA . ALA A 1 349 ? -8.366 1.090 23.608 1.00 91.19 349 ALA A CA 1
ATOM 2768 C C . ALA A 1 349 ? -7.523 0.457 24.722 1.00 91.19 349 ALA A C 1
ATOM 2770 O O . ALA A 1 349 ? -8.023 -0.397 25.453 1.00 91.19 349 ALA A O 1
ATOM 2771 N N . THR A 1 350 ? -6.301 0.958 24.921 1.00 93.44 350 THR A N 1
ATOM 2772 C CA . THR A 1 350 ? -5.388 0.521 25.990 1.00 93.44 350 THR A CA 1
ATOM 2773 C C . THR A 1 350 ? -6.027 0.696 27.366 1.00 93.44 350 THR A C 1
ATOM 2775 O O . THR A 1 350 ? -6.029 -0.224 28.188 1.00 93.44 350 THR A O 1
ATOM 2778 N N . PHE A 1 351 ? -6.637 1.860 27.612 1.00 96.06 351 PHE A N 1
ATOM 2779 C CA . PHE A 1 351 ? -7.372 2.110 28.846 1.00 96.06 351 PHE A CA 1
ATOM 2780 C C . PHE A 1 351 ? -8.508 1.094 29.047 1.00 96.06 351 PHE A C 1
ATOM 2782 O O . PHE A 1 351 ? -8.617 0.498 30.120 1.00 96.06 351 PHE A O 1
ATOM 2789 N N . PHE A 1 352 ? -9.356 0.870 28.035 1.00 92.38 352 PHE A N 1
ATOM 2790 C CA . PHE A 1 352 ? -10.495 -0.046 28.157 1.00 92.38 352 PHE A CA 1
ATOM 2791 C C . PHE A 1 352 ? -10.077 -1.509 28.284 1.00 92.38 352 PHE A C 1
ATOM 2793 O O . PHE A 1 352 ? -10.753 -2.267 28.984 1.00 92.38 352 PHE A O 1
ATOM 2800 N N . GLU A 1 353 ? -8.967 -1.907 27.672 1.00 90.44 353 GLU A N 1
ATOM 2801 C CA . GLU A 1 353 ? -8.390 -3.230 27.857 1.00 90.44 353 GLU A CA 1
ATOM 2802 C C . GLU A 1 353 ? -7.959 -3.436 29.313 1.00 90.44 353 GLU A C 1
ATOM 2804 O O . GLU A 1 353 ? -8.394 -4.399 29.950 1.00 90.44 353 GLU A O 1
ATOM 2809 N N . LEU A 1 354 ? -7.176 -2.509 29.871 1.00 88.75 354 LEU A N 1
ATOM 2810 C CA . LEU A 1 354 ? -6.707 -2.578 31.259 1.00 88.75 354 LEU A CA 1
ATOM 2811 C C . LEU A 1 354 ? -7.864 -2.491 32.258 1.00 88.75 354 LEU A C 1
ATOM 2813 O O . LEU A 1 354 ? -7.936 -3.272 33.211 1.00 88.75 354 LEU A O 1
ATOM 2817 N N . HIS A 1 355 ? -8.825 -1.601 32.012 1.00 88.81 355 HIS A N 1
ATOM 2818 C CA . HIS A 1 355 ? -10.060 -1.523 32.787 1.00 88.81 355 HIS A CA 1
ATOM 2819 C C . HIS A 1 355 ? -10.855 -2.841 32.704 1.00 88.81 355 HIS A C 1
ATOM 2821 O O . HIS A 1 355 ? -11.362 -3.335 33.713 1.00 88.81 355 HIS A O 1
ATOM 2827 N N . GLY A 1 356 ? -10.927 -3.467 31.525 1.00 84.88 356 GLY A N 1
ATOM 2828 C CA . GLY A 1 356 ? -11.548 -4.775 31.319 1.00 84.88 356 GLY A CA 1
ATOM 2829 C C . GLY A 1 356 ? -10.828 -5.908 32.055 1.00 84.88 356 GLY A C 1
ATOM 2830 O O . GLY A 1 356 ? -11.483 -6.735 32.689 1.00 84.88 356 GLY A O 1
ATOM 2831 N N . GLN A 1 357 ? -9.493 -5.935 32.029 1.00 86.06 357 GLN A N 1
ATOM 2832 C CA . GLN A 1 357 ? -8.674 -6.885 32.789 1.00 86.06 357 GLN A CA 1
ATOM 2833 C C . GLN A 1 357 ? -8.940 -6.770 34.292 1.00 86.06 357 GLN A C 1
ATOM 2835 O O . GLN A 1 357 ? -9.190 -7.784 34.943 1.00 86.06 357 GLN A O 1
ATOM 2840 N N . ARG A 1 358 ? -8.992 -5.545 34.826 1.00 86.88 358 ARG A N 1
ATOM 2841 C CA . ARG A 1 358 ? -9.340 -5.312 36.234 1.00 86.88 358 ARG A CA 1
ATOM 2842 C C . ARG A 1 358 ? -10.731 -5.811 36.578 1.00 86.88 358 ARG A C 1
ATOM 2844 O O . ARG A 1 358 ? -10.877 -6.532 37.560 1.00 86.88 358 ARG A O 1
ATOM 2851 N N . ARG A 1 359 ? -11.732 -5.521 35.739 1.00 83.31 359 ARG A N 1
ATOM 2852 C CA . ARG A 1 359 ? -13.096 -6.032 35.954 1.00 83.31 359 ARG A CA 1
ATOM 2853 C C . ARG A 1 359 ? -13.146 -7.555 35.989 1.00 83.31 359 ARG A C 1
ATOM 2855 O O . ARG A 1 359 ? -13.872 -8.107 36.808 1.00 83.31 359 ARG A O 1
ATOM 2862 N N . ARG A 1 360 ? -12.354 -8.238 35.155 1.00 80.44 360 ARG A N 1
ATOM 2863 C CA . ARG A 1 360 ? -12.231 -9.708 35.186 1.00 80.44 360 ARG A CA 1
ATOM 2864 C C . ARG A 1 360 ? -11.598 -10.227 36.479 1.00 80.44 360 ARG A C 1
ATOM 2866 O O . ARG A 1 360 ? -11.927 -11.324 36.905 1.00 80.44 360 ARG A O 1
ATOM 2873 N N . GLN A 1 361 ? -10.741 -9.435 37.115 1.00 84.62 361 GLN A N 1
ATOM 2874 C CA . GLN A 1 361 ? -10.141 -9.733 38.419 1.00 84.62 361 GLN A CA 1
ATOM 2875 C C . GLN A 1 361 ? -11.022 -9.291 39.605 1.00 84.62 361 GLN A C 1
ATOM 2877 O O . GLN A 1 361 ? -10.582 -9.357 40.748 1.00 84.62 361 GLN A O 1
ATOM 2882 N N . GLY A 1 362 ? -12.248 -8.812 39.357 1.00 84.19 362 GLY A N 1
ATOM 2883 C CA . GLY A 1 362 ? -13.139 -8.274 40.392 1.00 84.19 362 GLY A CA 1
ATOM 2884 C C . GLY A 1 362 ? -12.783 -6.859 40.865 1.00 84.19 362 GLY A C 1
ATOM 2885 O O . GLY A 1 362 ? -13.429 -6.339 41.769 1.00 84.19 362 GLY A O 1
ATOM 2886 N N . GLY A 1 363 ? -11.783 -6.217 40.257 1.00 83.94 363 GLY A N 1
ATOM 2887 C CA . GLY A 1 363 ? -11.386 -4.841 40.543 1.00 83.94 363 GLY A CA 1
ATOM 2888 C C . GLY A 1 363 ? -12.066 -3.818 39.629 1.00 83.94 363 GLY A C 1
ATOM 2889 O O . GLY A 1 363 ? -12.529 -4.126 38.530 1.00 83.94 363 GLY A O 1
ATOM 2890 N N . ARG A 1 364 ? -12.085 -2.557 40.060 1.00 88.75 364 ARG A N 1
ATOM 2891 C CA . ARG A 1 364 ? -12.459 -1.394 39.238 1.00 88.75 364 ARG A CA 1
ATOM 2892 C C . ARG A 1 364 ? -11.329 -0.368 39.268 1.00 88.75 364 ARG A C 1
ATOM 2894 O O . ARG A 1 364 ? -10.423 -0.474 40.092 1.00 88.75 364 ARG A O 1
ATOM 2901 N N . VAL A 1 365 ? -11.349 0.572 38.330 1.00 90.69 365 VAL A N 1
ATOM 2902 C CA . VAL A 1 365 ? -10.414 1.707 38.331 1.00 90.69 365 VAL A CA 1
ATOM 2903 C C . VAL A 1 365 ? -10.835 2.677 39.432 1.00 90.69 365 VAL A C 1
ATOM 2905 O O . VAL A 1 365 ? -12.029 2.926 39.585 1.00 90.69 365 VAL A O 1
ATOM 2908 N N . SER A 1 366 ? -9.885 3.179 40.216 1.00 91.75 366 SER A N 1
ATOM 2909 C CA . SER A 1 366 ? -10.159 4.196 41.237 1.00 91.75 366 SER A CA 1
ATOM 2910 C C . SER A 1 366 ? -10.192 5.609 40.664 1.00 91.75 366 SER A C 1
ATOM 2912 O O . SER A 1 366 ? -9.649 5.862 39.587 1.00 91.75 366 SER A O 1
ATOM 2914 N N . ASP A 1 367 ? -10.767 6.556 41.404 1.00 88.62 367 ASP A N 1
ATOM 2915 C CA . ASP A 1 367 ? -10.724 7.986 41.059 1.00 88.62 367 ASP A CA 1
ATOM 2916 C C . ASP A 1 367 ? -9.282 8.481 40.832 1.00 88.62 367 ASP A C 1
ATOM 2918 O O . ASP A 1 367 ? -9.000 9.220 39.886 1.00 88.62 367 ASP A O 1
ATOM 2922 N N . ALA A 1 368 ? -8.345 8.036 41.677 1.00 90.75 368 ALA A N 1
ATOM 2923 C CA . ALA A 1 368 ? -6.932 8.399 41.575 1.00 90.75 368 ALA A CA 1
ATOM 2924 C C . ALA A 1 368 ? -6.284 7.843 40.299 1.00 90.75 368 ALA A C 1
ATOM 2926 O O . ALA A 1 368 ? -5.486 8.516 39.651 1.00 90.75 368 ALA A O 1
ATOM 2927 N N . GLU A 1 369 ? -6.637 6.620 39.912 1.00 91.50 369 GLU A N 1
ATOM 2928 C CA . GLU A 1 369 ? -6.142 6.017 38.679 1.00 91.50 369 GLU A CA 1
ATOM 2929 C C . GLU A 1 369 ? -6.754 6.669 37.443 1.00 91.50 369 GLU A C 1
ATOM 2931 O O . GLU A 1 369 ? -6.037 6.924 36.481 1.00 91.50 369 GLU A O 1
ATOM 2936 N N . ALA A 1 370 ? -8.050 6.988 37.467 1.00 92.44 370 ALA A N 1
ATOM 2937 C CA . ALA A 1 370 ? -8.708 7.732 36.397 1.00 92.44 370 ALA A CA 1
ATOM 2938 C C . ALA A 1 370 ? -8.029 9.091 36.144 1.00 92.44 370 ALA A C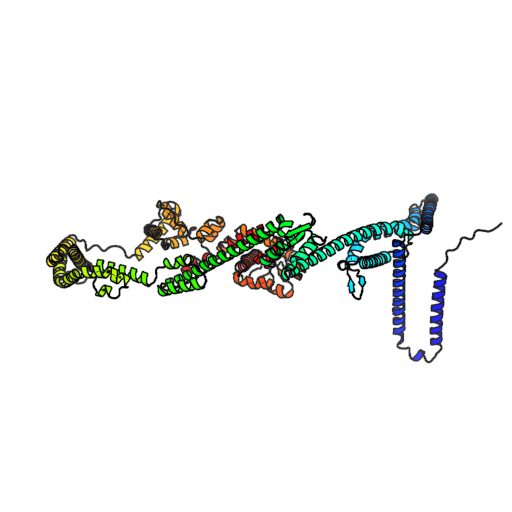 1
ATOM 2940 O O . ALA A 1 370 ? -7.861 9.503 34.994 1.00 92.44 370 ALA A O 1
ATOM 2941 N N . GLU A 1 371 ? -7.594 9.765 37.210 1.00 93.31 371 GLU A N 1
ATOM 2942 C CA . GLU A 1 371 ? -6.816 11.002 37.133 1.00 93.31 371 GLU A CA 1
ATOM 2943 C C . GLU A 1 371 ? -5.395 10.775 36.590 1.00 93.31 371 GLU A C 1
ATOM 2945 O O . GLU A 1 371 ? -4.941 11.542 35.744 1.00 93.31 371 GLU A O 1
ATOM 2950 N N . LEU A 1 372 ? -4.708 9.696 36.987 1.00 95.31 372 LEU A N 1
ATOM 2951 C CA . LEU A 1 372 ? -3.407 9.337 36.403 1.00 95.31 372 LEU A CA 1
ATOM 2952 C C . LEU A 1 372 ? -3.510 9.088 34.892 1.00 95.31 372 LEU A C 1
ATOM 2954 O O . LEU A 1 372 ? -2.674 9.573 34.134 1.00 95.31 372 LEU A O 1
ATOM 2958 N N . TRP A 1 373 ? -4.559 8.395 34.441 1.00 96.00 373 TRP A N 1
ATOM 2959 C CA . TRP A 1 373 ? -4.833 8.210 33.014 1.00 96.00 373 TRP A CA 1
ATOM 2960 C C . TRP A 1 373 ? -5.106 9.538 32.306 1.00 96.00 373 TRP A C 1
ATOM 2962 O O . TRP A 1 373 ? -4.628 9.756 31.198 1.00 96.00 373 TRP A O 1
ATOM 2972 N N . ARG A 1 374 ? -5.817 10.472 32.940 1.00 96.19 374 ARG A N 1
ATOM 2973 C CA . ARG A 1 374 ? -6.023 11.811 32.372 1.00 96.19 374 ARG A CA 1
ATOM 2974 C C . ARG A 1 374 ? -4.695 12.540 32.160 1.00 96.19 374 ARG A C 1
ATOM 2976 O O . ARG A 1 374 ? -4.440 13.019 31.059 1.00 96.19 374 ARG A O 1
ATOM 2983 N N . GLN A 1 375 ? -3.836 12.550 33.177 1.00 96.12 375 GLN A N 1
ATOM 2984 C CA . GLN A 1 375 ? -2.517 13.184 33.112 1.00 96.12 375 GLN A CA 1
ATOM 2985 C C . GLN A 1 375 ? -1.611 12.528 32.066 1.00 96.12 375 GLN A C 1
ATOM 2987 O O . GLN A 1 375 ? -0.865 13.219 31.376 1.00 96.12 375 GLN A O 1
ATOM 2992 N N . GLU A 1 376 ? -1.675 11.204 31.920 1.00 95.88 376 GLU A N 1
ATOM 2993 C CA . GLU A 1 376 ? -0.890 10.493 30.910 1.00 95.88 376 GLU A CA 1
ATOM 2994 C C . GLU A 1 376 ? -1.356 10.824 29.486 1.00 95.88 376 GLU A C 1
ATOM 2996 O O . GLU A 1 376 ? -0.531 11.088 28.613 1.00 95.88 376 GLU A O 1
ATOM 3001 N N . GLY A 1 377 ? -2.669 10.923 29.263 1.00 95.62 377 GLY A N 1
ATOM 3002 C CA . GLY A 1 377 ? -3.219 11.379 27.988 1.00 95.62 377 GLY A CA 1
ATOM 3003 C C . GLY A 1 377 ? -2.801 12.813 27.638 1.00 95.62 377 GLY A C 1
ATOM 3004 O O . GLY A 1 377 ? -2.430 13.091 26.499 1.00 95.62 377 GLY A O 1
ATOM 3005 N N . GLU A 1 378 ? -2.792 13.720 28.618 1.00 95.69 378 GLU A N 1
ATOM 3006 C CA . GLU A 1 378 ? -2.336 15.105 28.426 1.00 95.69 378 GLU A CA 1
ATOM 3007 C C . GLU A 1 378 ? -0.842 15.184 28.070 1.00 95.69 378 GLU A C 1
ATOM 3009 O O . GLU A 1 378 ? -0.466 15.944 27.175 1.00 95.69 378 GLU A O 1
ATOM 3014 N N . LYS A 1 379 ? 0.014 14.360 28.695 1.00 95.94 379 LYS A N 1
ATOM 3015 C CA . LYS A 1 379 ? 1.443 14.263 28.332 1.00 95.94 379 LYS A CA 1
ATOM 3016 C C . LYS A 1 379 ? 1.663 13.761 26.905 1.00 95.94 379 LYS A C 1
ATOM 3018 O O . LYS A 1 379 ? 2.638 14.160 26.275 1.00 95.94 379 LYS A O 1
ATOM 3023 N N . LEU A 1 380 ? 0.762 12.922 26.391 1.00 93.94 380 LEU A N 1
ATOM 3024 C CA . LEU A 1 380 ? 0.765 12.458 24.998 1.00 93.94 380 LEU A CA 1
ATOM 3025 C C . LEU A 1 380 ? 0.234 13.511 24.008 1.00 93.94 380 LEU A C 1
ATOM 3027 O O . LEU A 1 380 ? 0.144 13.240 22.812 1.00 93.94 380 LEU A O 1
ATOM 3031 N N . GLY A 1 381 ? -0.117 14.712 24.479 1.00 95.06 381 GLY A N 1
ATOM 3032 C CA . GLY A 1 381 ? -0.637 15.797 23.646 1.00 95.06 381 GLY A CA 1
ATOM 3033 C C . GLY A 1 381 ? -2.122 15.660 23.300 1.00 95.06 381 GLY A C 1
ATOM 3034 O O . GLY A 1 381 ? -2.602 16.357 22.403 1.00 95.06 381 GLY A O 1
ATOM 3035 N N . LEU A 1 382 ? -2.864 14.784 23.988 1.00 94.62 382 LEU A N 1
ATOM 3036 C CA . LEU A 1 382 ? -4.302 14.631 23.774 1.00 94.62 382 LEU A CA 1
ATOM 3037 C C . LEU A 1 382 ? -5.069 15.814 24.373 1.00 94.62 382 LEU A C 1
ATOM 3039 O O . LEU A 1 382 ? -4.815 16.263 25.491 1.00 94.62 382 LEU A O 1
ATOM 3043 N N . ARG A 1 383 ? -6.052 16.321 23.626 1.00 94.12 383 ARG A N 1
ATOM 3044 C CA . ARG A 1 383 ? -6.916 17.423 24.068 1.00 94.12 383 ARG A CA 1
ATOM 3045 C C . ARG A 1 383 ? -7.935 16.934 25.109 1.00 94.12 383 ARG A C 1
ATOM 3047 O O . ARG A 1 383 ? -8.410 15.802 25.001 1.00 94.12 383 ARG A O 1
ATOM 3054 N N . PRO A 1 384 ? -8.415 17.796 26.028 1.00 94.94 384 PRO A N 1
ATOM 3055 C CA . PRO A 1 384 ? -9.432 17.417 27.017 1.00 94.94 384 PRO A CA 1
ATOM 3056 C C . PRO A 1 384 ? -10.719 16.819 26.425 1.00 94.94 384 PRO A C 1
ATOM 3058 O O . PRO A 1 384 ? -11.356 15.979 27.056 1.00 94.94 384 PRO A O 1
ATOM 3061 N N . SER A 1 385 ? -11.105 17.218 25.206 1.00 94.00 385 SER A N 1
ATOM 3062 C CA . SER A 1 385 ? -12.249 16.633 24.493 1.00 94.00 385 SER A CA 1
ATOM 3063 C C . SER A 1 385 ? -12.020 15.175 24.077 1.00 94.00 385 SER A C 1
ATOM 3065 O O . SER A 1 385 ? -12.970 14.399 24.071 1.00 94.00 385 SER A O 1
ATOM 3067 N N . GLN A 1 386 ? -10.777 14.785 23.774 1.00 94.25 386 GLN A N 1
ATOM 3068 C CA . GLN A 1 386 ? -10.396 13.412 23.413 1.00 94.25 386 GLN A CA 1
ATOM 3069 C C . GLN A 1 386 ? -10.342 12.491 24.644 1.00 94.25 386 GLN A C 1
ATOM 3071 O O . GLN A 1 386 ? -10.542 11.287 24.525 1.00 94.25 386 GLN A O 1
ATOM 3076 N N . LEU A 1 387 ? -10.157 13.060 25.840 1.00 95.94 387 LEU A N 1
ATOM 3077 C CA . LEU A 1 387 ? -10.154 12.349 27.126 1.00 95.94 387 LEU A CA 1
ATOM 3078 C C . LEU A 1 387 ? -11.538 12.289 27.795 1.00 95.94 387 LEU A C 1
ATOM 3080 O O . LEU A 1 387 ? -11.660 11.873 28.948 1.00 95.94 387 LEU A O 1
ATOM 3084 N N . GLY A 1 388 ? -12.598 12.698 27.088 1.00 92.88 388 GLY A N 1
ATOM 3085 C CA . GLY A 1 388 ? -13.961 12.742 27.624 1.00 92.88 388 GLY A CA 1
ATOM 3086 C C . GLY A 1 388 ? -14.469 11.392 28.141 1.00 92.88 388 GLY A C 1
ATOM 3087 O O . GLY A 1 388 ? -15.172 11.366 29.147 1.00 92.88 388 GLY A O 1
ATOM 3088 N N . PHE A 1 389 ? -14.037 10.282 27.529 1.00 92.69 389 PHE A N 1
ATOM 3089 C CA . PHE A 1 389 ? -14.455 8.923 27.901 1.00 92.69 389 PHE A CA 1
ATOM 3090 C C . PHE A 1 389 ? -14.073 8.531 29.338 1.00 92.69 389 PHE A C 1
ATOM 3092 O O . PHE A 1 389 ? -14.720 7.671 29.929 1.00 92.69 389 PHE A O 1
ATOM 3099 N N . LEU A 1 390 ? -13.052 9.168 29.927 1.00 91.62 390 LEU A N 1
ATOM 3100 C CA . LEU A 1 390 ? -12.657 8.941 31.322 1.00 91.62 390 LEU A CA 1
ATOM 3101 C C . LEU A 1 390 ? -13.696 9.463 32.325 1.00 91.62 390 LEU A C 1
ATOM 3103 O O . LEU A 1 390 ? -13.582 9.170 33.507 1.00 91.62 390 LEU A O 1
ATOM 3107 N N . LYS A 1 391 ? -14.681 10.260 31.891 1.00 88.75 391 LYS A N 1
ATOM 3108 C CA . LYS A 1 391 ? -15.798 10.708 32.741 1.00 88.75 391 LYS A CA 1
ATOM 3109 C C . LYS A 1 391 ? -16.955 9.711 32.777 1.00 88.75 391 LYS A C 1
ATOM 3111 O O . LYS A 1 391 ? -17.786 9.800 33.669 1.00 88.75 391 LYS A O 1
ATOM 3116 N N . ASP A 1 392 ? -17.008 8.790 31.817 1.00 88.00 392 ASP A N 1
ATOM 3117 C CA . ASP A 1 392 ? -18.106 7.828 31.677 1.00 88.00 392 ASP A CA 1
ATOM 3118 C C . ASP A 1 392 ? -17.836 6.513 32.434 1.00 88.00 392 ASP A C 1
ATOM 3120 O O . ASP A 1 392 ? -18.661 5.594 32.422 1.00 88.00 392 ASP A O 1
ATOM 3124 N N . ILE A 1 393 ? -16.669 6.387 33.073 1.00 89.25 393 ILE A N 1
ATOM 3125 C CA . ILE A 1 393 ? -16.298 5.201 33.848 1.00 89.25 393 ILE A CA 1
ATOM 3126 C C . ILE A 1 393 ? -16.876 5.294 35.256 1.00 89.25 393 ILE A C 1
ATOM 3128 O O . ILE A 1 393 ? -16.766 6.323 35.906 1.00 89.25 393 ILE A O 1
ATOM 3132 N N . THR A 1 394 ? -17.452 4.193 35.738 1.00 85.81 394 THR A N 1
ATOM 3133 C CA . THR A 1 394 ? -17.846 4.073 37.145 1.00 85.81 394 THR A CA 1
ATOM 3134 C C . THR A 1 394 ? -16.649 3.592 37.951 1.00 85.81 394 THR A C 1
ATOM 3136 O O . THR A 1 394 ? -16.233 2.434 37.786 1.00 85.81 394 THR A O 1
ATOM 3139 N N . THR A 1 395 ? -16.104 4.449 38.809 1.00 89.56 395 THR A N 1
ATOM 3140 C CA . THR A 1 395 ? -14.924 4.109 39.616 1.00 89.56 395 THR A CA 1
ATOM 3141 C C . THR A 1 395 ? -15.258 3.132 40.745 1.00 89.56 395 THR A C 1
ATOM 3143 O O . THR A 1 395 ? -16.425 2.805 40.990 1.00 89.56 395 THR A O 1
ATOM 3146 N N . ILE A 1 396 ? -14.240 2.580 41.415 1.00 85.69 396 ILE A N 1
ATOM 3147 C CA . ILE A 1 396 ? -14.462 1.700 42.571 1.00 85.69 396 ILE A CA 1
ATOM 3148 C C . ILE A 1 396 ? -15.125 2.462 43.720 1.00 85.69 396 ILE A C 1
ATOM 3150 O O . ILE A 1 396 ? -15.997 1.915 44.387 1.00 85.69 396 ILE A O 1
ATOM 3154 N N . GLU A 1 397 ? -14.768 3.729 43.922 1.00 85.25 397 GLU A N 1
ATOM 3155 C CA . GLU A 1 397 ? -15.365 4.591 44.936 1.00 85.25 397 GLU A CA 1
ATOM 3156 C C . GLU A 1 397 ? -16.845 4.852 44.643 1.00 85.25 397 GLU A C 1
ATOM 3158 O O . GLU A 1 397 ? -17.679 4.732 45.543 1.00 85.25 397 GLU A O 1
ATOM 3163 N N . GLU A 1 398 ? -17.184 5.142 43.385 1.00 81.88 398 GLU A N 1
ATOM 3164 C CA . GLU A 1 398 ? -18.569 5.313 42.942 1.00 81.88 398 GLU A CA 1
ATOM 3165 C C . GLU A 1 398 ? -19.370 4.014 43.047 1.00 81.88 398 GLU A C 1
ATOM 3167 O O . GLU A 1 398 ? -20.487 4.016 43.560 1.00 81.88 398 GLU A O 1
ATOM 3172 N N . HIS A 1 399 ? -18.797 2.886 42.626 1.00 79.19 399 HIS A N 1
ATOM 3173 C CA . HIS A 1 399 ? -19.475 1.597 42.701 1.00 79.19 399 HIS A CA 1
ATOM 3174 C C . HIS A 1 399 ? -19.704 1.140 44.141 1.00 79.19 399 HIS A C 1
ATOM 3176 O O . HIS A 1 399 ? -20.810 0.731 44.477 1.00 79.19 399 HIS A O 1
ATOM 3182 N N . ASN A 1 400 ? -18.692 1.256 45.003 1.00 82.12 400 ASN A N 1
ATOM 3183 C CA . ASN A 1 400 ? -18.832 0.958 46.425 1.00 82.12 400 ASN A CA 1
ATOM 3184 C C . ASN A 1 400 ? -19.865 1.888 47.066 1.00 82.12 400 ASN A C 1
ATOM 3186 O O . ASN A 1 400 ? -20.600 1.467 47.953 1.00 82.12 400 ASN A O 1
ATOM 3190 N N . ALA A 1 401 ? -19.948 3.147 46.623 1.00 83.38 401 ALA A N 1
ATOM 3191 C CA . ALA A 1 401 ? -20.989 4.059 47.071 1.00 83.38 401 ALA A CA 1
ATOM 3192 C C . ALA A 1 401 ? -22.391 3.600 46.636 1.00 83.38 401 ALA A C 1
ATOM 3194 O O . ALA A 1 401 ? -23.307 3.634 47.454 1.00 83.38 401 ALA A O 1
ATOM 3195 N N . GLU A 1 402 ? -22.566 3.136 45.398 1.00 82.38 402 GLU A N 1
ATOM 3196 C CA . GLU A 1 402 ? -23.832 2.560 44.922 1.00 82.38 402 GLU A CA 1
ATOM 3197 C C . GLU A 1 402 ? -24.210 1.280 45.683 1.00 82.38 402 GLU A C 1
ATOM 3199 O O . GLU A 1 402 ? -25.320 1.190 46.201 1.00 82.38 402 GLU A O 1
ATOM 3204 N N . GLU A 1 403 ? -23.291 0.321 45.825 1.00 80.06 403 GLU A N 1
ATOM 3205 C CA . GLU A 1 403 ? -23.552 -0.935 46.544 1.00 80.06 403 GLU A CA 1
ATOM 3206 C C . GLU A 1 403 ? -23.858 -0.697 48.023 1.00 80.06 403 GLU A C 1
ATOM 3208 O O . GLU A 1 403 ? -24.755 -1.326 48.585 1.00 80.06 403 GLU A O 1
ATOM 3213 N N . PHE A 1 404 ? -23.149 0.237 48.663 1.00 83.06 404 PHE A N 1
ATOM 3214 C CA . PHE A 1 404 ? -23.424 0.603 50.047 1.00 83.06 404 PHE A CA 1
ATOM 3215 C C . PHE A 1 404 ? -24.779 1.314 50.171 1.00 83.06 404 PHE A C 1
ATOM 3217 O O . PHE A 1 404 ? -25.514 1.061 51.122 1.00 83.06 404 PHE A O 1
ATOM 3224 N N . ASP A 1 405 ? -25.154 2.171 49.215 1.00 86.56 405 ASP A N 1
ATOM 3225 C CA . ASP A 1 405 ? -26.484 2.797 49.167 1.00 86.56 405 ASP A CA 1
ATOM 3226 C C . ASP A 1 405 ? -27.599 1.747 49.043 1.00 86.56 405 ASP A C 1
ATOM 3228 O O . ASP A 1 405 ? -28.587 1.814 49.781 1.00 86.56 405 ASP A O 1
ATOM 3232 N N . ASP A 1 406 ? -27.415 0.752 48.171 1.00 81.69 406 ASP A N 1
ATOM 3233 C CA . ASP A 1 406 ? -28.339 -0.368 47.983 1.00 81.69 406 ASP A CA 1
ATOM 3234 C C . ASP A 1 406 ? -28.413 -1.263 49.226 1.00 81.69 406 ASP A C 1
ATOM 3236 O O . ASP A 1 406 ? -29.511 -1.627 49.657 1.00 81.69 406 ASP A O 1
ATOM 3240 N N . TYR A 1 407 ? -27.273 -1.571 49.854 1.00 84.38 407 TYR A N 1
ATOM 3241 C CA . TYR A 1 407 ? -27.216 -2.295 51.125 1.00 84.38 407 TYR A CA 1
ATOM 3242 C C . TYR A 1 407 ? -28.018 -1.571 52.208 1.00 84.38 407 TYR A C 1
ATOM 3244 O O . TYR A 1 407 ? -28.854 -2.188 52.867 1.00 84.38 407 TYR A O 1
ATOM 3252 N N . LEU A 1 408 ? -27.835 -0.256 52.363 1.00 87.25 408 LEU A N 1
ATOM 3253 C CA . LEU A 1 408 ? -28.586 0.536 53.340 1.00 87.25 408 LEU A CA 1
ATOM 3254 C C . LEU A 1 408 ? -30.084 0.576 53.020 1.00 87.25 408 LEU A C 1
ATOM 3256 O O . LEU A 1 408 ? -30.909 0.528 53.935 1.00 87.25 408 LEU A O 1
ATOM 3260 N N . TRP A 1 409 ? -30.464 0.610 51.741 1.00 87.25 409 TRP A N 1
ATOM 3261 C CA . TRP A 1 409 ? -31.863 0.482 51.330 1.00 87.25 409 TRP A CA 1
ATOM 3262 C C . TRP A 1 409 ? -32.458 -0.876 51.690 1.00 87.25 409 TRP A C 1
ATOM 3264 O O . TRP A 1 409 ? -33.552 -0.922 52.258 1.00 87.25 409 TRP A O 1
ATOM 3274 N N . GLN A 1 410 ? -31.750 -1.968 51.406 1.00 78.31 410 GLN A N 1
ATOM 3275 C CA . GLN A 1 410 ? -32.186 -3.317 51.762 1.00 78.31 410 GLN A CA 1
ATOM 3276 C C . GLN A 1 410 ? -32.272 -3.488 53.278 1.00 78.31 410 GLN A C 1
ATOM 3278 O O . GLN A 1 410 ? -33.271 -4.002 53.781 1.00 78.31 410 GLN A O 1
ATOM 3283 N N . LEU A 1 411 ? -31.276 -2.993 54.015 1.00 81.38 411 LEU A N 1
ATOM 3284 C CA . LEU A 1 411 ? -31.250 -3.017 55.472 1.00 81.38 411 LEU A CA 1
ATOM 3285 C C . LEU A 1 411 ? -32.442 -2.250 56.049 1.00 81.38 411 LEU A C 1
ATOM 3287 O O . LEU A 1 411 ? -33.134 -2.759 56.929 1.00 81.38 411 LEU A O 1
ATOM 3291 N N . ARG A 1 412 ? -32.755 -1.076 55.488 1.00 86.56 412 ARG A N 1
ATOM 3292 C CA . ARG A 1 412 ? -33.936 -0.295 55.867 1.00 86.56 412 ARG A CA 1
ATOM 3293 C C . ARG A 1 412 ? -35.244 -1.009 55.560 1.00 86.56 412 ARG A C 1
ATOM 3295 O O . ARG A 1 412 ? -36.161 -0.943 56.368 1.00 86.56 412 ARG A O 1
ATOM 3302 N N . GLN A 1 413 ? -35.356 -1.670 54.408 1.00 77.62 413 GLN A N 1
ATOM 3303 C CA . GLN A 1 413 ? -36.546 -2.452 54.055 1.00 77.62 413 GLN A CA 1
ATOM 3304 C C . GLN A 1 413 ? -36.707 -3.696 54.937 1.00 77.62 413 GLN A C 1
ATOM 3306 O O . GLN A 1 413 ? -37.831 -4.113 55.214 1.00 77.62 413 GLN A O 1
ATOM 3311 N N . TYR A 1 414 ? -35.594 -4.291 55.368 1.00 73.25 414 TYR A N 1
ATOM 3312 C CA . TYR A 1 414 ? -35.583 -5.506 56.173 1.00 73.25 414 TYR A CA 1
ATOM 3313 C C . TYR A 1 414 ? -35.839 -5.236 57.661 1.00 73.25 414 TYR A C 1
ATOM 3315 O O . TYR A 1 414 ? -36.644 -5.935 58.272 1.00 73.25 414 TYR A O 1
ATOM 3323 N N . ASN A 1 415 ? -35.166 -4.232 58.234 1.00 79.25 415 ASN A N 1
ATOM 3324 C CA . ASN A 1 415 ? -35.269 -3.868 59.652 1.00 79.25 415 ASN A CA 1
ATOM 3325 C C . ASN A 1 415 ? -36.354 -2.818 59.929 1.00 79.25 415 ASN A C 1
ATOM 3327 O O . ASN A 1 415 ? -36.748 -2.623 61.077 1.00 79.25 415 ASN A O 1
ATOM 3331 N N . GLY A 1 416 ? -36.792 -2.091 58.900 1.00 79.69 416 GLY A N 1
ATOM 3332 C CA . GLY A 1 416 ? -37.655 -0.917 59.016 1.00 79.69 416 GLY A CA 1
ATOM 3333 C C . GLY A 1 416 ? -36.903 0.393 59.294 1.00 79.69 416 GLY A C 1
ATOM 3334 O O . GLY A 1 416 ? -37.515 1.461 59.208 1.00 79.69 416 GLY A O 1
ATOM 3335 N N . TYR A 1 417 ? -35.604 0.342 59.600 1.00 88.62 417 TYR A N 1
ATOM 3336 C CA . TYR A 1 417 ? -34.780 1.493 59.976 1.00 88.62 417 TYR A CA 1
ATOM 3337 C C . TYR A 1 417 ? -33.295 1.268 59.647 1.00 88.62 417 TYR A C 1
ATOM 3339 O O . TYR A 1 417 ? -32.872 0.135 59.415 1.00 88.62 417 TYR A O 1
ATOM 3347 N N . VAL A 1 418 ? -32.512 2.348 59.663 1.00 91.56 418 VAL A N 1
ATOM 3348 C CA . VAL A 1 418 ? -31.040 2.343 59.580 1.00 91.56 418 VAL A CA 1
ATOM 3349 C C . VAL A 1 418 ? -30.474 3.170 60.733 1.00 91.56 418 VAL A C 1
ATOM 3351 O O . VAL A 1 418 ? -31.044 4.195 61.104 1.00 91.56 418 VAL A O 1
ATOM 3354 N N . THR A 1 419 ? -29.363 2.732 61.315 1.00 93.25 419 THR A N 1
ATOM 3355 C CA . THR A 1 419 ? -28.718 3.357 62.477 1.00 93.25 419 THR A CA 1
ATOM 3356 C C . THR A 1 419 ? -27.416 4.070 62.113 1.00 93.25 419 THR A C 1
ATOM 3358 O O . THR A 1 419 ? -26.894 3.934 61.007 1.00 93.25 419 THR A O 1
ATOM 3361 N N . SER A 1 420 ? -26.874 4.845 63.056 1.00 91.88 420 SER A N 1
ATOM 3362 C CA . SER A 1 420 ? -25.580 5.518 62.886 1.00 91.88 420 SER A CA 1
ATOM 3363 C C . SER A 1 420 ? -24.431 4.528 62.696 1.00 91.88 420 SER A C 1
ATOM 3365 O O . SER A 1 420 ? -23.514 4.816 61.932 1.00 91.88 420 SER A O 1
ATOM 3367 N N . ASP A 1 421 ? -24.507 3.362 63.341 1.00 90.19 421 ASP A N 1
ATOM 3368 C CA . ASP A 1 421 ? -23.494 2.312 63.225 1.00 90.19 421 ASP A CA 1
ATOM 3369 C C . ASP A 1 421 ? -23.503 1.693 61.818 1.00 90.19 421 ASP A C 1
ATOM 3371 O O . ASP A 1 421 ? -22.443 1.445 61.246 1.00 90.19 421 ASP A O 1
ATOM 3375 N N . ASP A 1 422 ? -24.689 1.537 61.214 1.00 89.56 422 ASP A N 1
ATOM 3376 C CA . ASP A 1 422 ? -24.846 0.979 59.862 1.00 89.56 422 ASP A CA 1
ATOM 3377 C C . ASP A 1 422 ? -24.198 1.861 58.782 1.00 89.56 422 ASP A C 1
ATOM 3379 O O . ASP A 1 422 ? -23.757 1.357 57.751 1.00 89.56 422 ASP A O 1
ATOM 3383 N N . ILE A 1 423 ? -24.117 3.178 59.016 1.00 92.94 423 ILE A N 1
ATOM 3384 C CA . ILE A 1 423 ? -23.495 4.130 58.086 1.00 92.94 423 ILE A CA 1
ATOM 3385 C C . ILE A 1 423 ? -22.074 4.534 58.481 1.00 92.94 423 ILE A C 1
ATOM 3387 O O . ILE A 1 423 ? -21.448 5.281 57.737 1.00 92.94 423 ILE A O 1
ATOM 3391 N N . ALA A 1 424 ? -21.542 4.072 59.617 1.00 88.12 424 ALA A N 1
ATOM 3392 C CA . ALA A 1 424 ? -20.255 4.539 60.143 1.00 88.12 424 ALA A CA 1
ATOM 3393 C C . ALA A 1 424 ? -19.085 4.324 59.164 1.00 88.12 424 ALA A C 1
ATOM 3395 O O . ALA A 1 424 ? -18.158 5.129 59.125 1.00 88.12 424 ALA A O 1
ATOM 3396 N N . ASN A 1 425 ? -19.174 3.279 58.335 1.00 81.88 425 ASN A N 1
ATOM 3397 C CA . ASN A 1 425 ? -18.181 2.933 57.314 1.00 81.88 425 ASN A CA 1
ATOM 3398 C C . ASN A 1 425 ? -18.628 3.287 55.882 1.00 81.88 425 ASN A C 1
ATOM 3400 O O . ASN A 1 425 ? -18.011 2.837 54.918 1.00 81.88 425 ASN A O 1
ATOM 3404 N N . ALA A 1 426 ? -19.709 4.057 55.720 1.00 83.75 426 ALA A N 1
ATOM 3405 C CA . ALA A 1 426 ? -20.217 4.434 54.406 1.00 83.75 426 ALA A CA 1
ATOM 3406 C C . ALA A 1 426 ? -19.249 5.400 53.694 1.00 83.75 426 ALA A C 1
ATOM 3408 O O . ALA A 1 426 ? -18.715 6.313 54.337 1.00 83.75 426 ALA A O 1
ATOM 3409 N N . PRO A 1 427 ? -19.080 5.298 52.361 1.00 86.75 427 PRO A N 1
ATOM 3410 C CA . PRO A 1 427 ? -18.382 6.319 51.582 1.00 86.75 427 PRO A CA 1
ATOM 3411 C C . PRO A 1 427 ? -18.966 7.713 51.842 1.00 86.75 427 PRO A C 1
ATOM 3413 O O . PRO A 1 427 ? -20.170 7.852 52.059 1.00 86.75 427 PRO A O 1
ATOM 3416 N N . SER A 1 428 ? -18.144 8.770 51.812 1.00 80.31 428 SER A N 1
ATOM 3417 C CA . SER A 1 428 ? -18.575 10.101 52.289 1.00 80.31 428 SER A CA 1
ATOM 3418 C C . SER A 1 428 ? -19.816 10.655 51.568 1.00 80.31 428 SER A C 1
ATOM 3420 O O . SER A 1 428 ? -20.634 11.350 52.180 1.00 80.31 428 SER A O 1
ATOM 3422 N N . SER A 1 429 ? -19.981 10.323 50.284 1.00 85.94 429 SER A N 1
ATOM 3423 C CA . SER A 1 429 ? -21.152 10.653 49.466 1.00 85.94 429 SER A CA 1
ATOM 3424 C C . SER A 1 429 ? -22.421 9.979 50.003 1.00 85.94 429 SER A C 1
ATOM 3426 O O . SER A 1 429 ? -23.438 10.646 50.216 1.00 85.94 429 SER A O 1
ATOM 3428 N N . VAL A 1 430 ? -22.342 8.682 50.307 1.00 88.88 430 VAL A N 1
ATOM 3429 C CA . VAL A 1 430 ? -23.426 7.876 50.887 1.00 88.88 430 VAL A CA 1
ATOM 3430 C C . VAL A 1 430 ? -23.717 8.309 52.319 1.00 88.88 430 VAL A C 1
ATOM 3432 O O . VAL A 1 430 ? -24.876 8.537 52.659 1.00 88.88 430 VAL A O 1
ATOM 3435 N N . TYR A 1 431 ? -22.684 8.519 53.139 1.00 88.94 431 TYR A N 1
ATOM 3436 C CA . TYR A 1 431 ? -22.826 8.995 54.515 1.00 88.94 431 TYR A CA 1
ATOM 3437 C C . TYR A 1 431 ? -23.646 10.288 54.567 1.00 88.94 431 TYR A C 1
ATOM 3439 O O . TYR A 1 431 ? -24.657 10.359 55.266 1.00 88.94 431 TYR A O 1
ATOM 3447 N N . LYS A 1 432 ? -23.274 11.300 53.767 1.00 88.75 432 LYS A N 1
ATOM 3448 C CA . LYS A 1 432 ? -24.006 12.578 53.690 1.00 88.75 432 LYS A CA 1
ATOM 3449 C C . LYS A 1 432 ? -25.460 12.382 53.252 1.00 88.75 432 LYS A C 1
ATOM 3451 O O . LYS A 1 432 ? -26.352 13.004 53.826 1.00 88.75 432 LYS A O 1
ATOM 3456 N N . LYS A 1 433 ? -25.703 11.509 52.268 1.00 90.81 433 LYS A N 1
ATOM 3457 C CA . LYS A 1 433 ? -27.046 11.186 51.757 1.00 90.81 433 LYS A CA 1
ATOM 3458 C C . LYS A 1 433 ? -27.924 10.493 52.809 1.00 90.81 433 LYS A C 1
ATOM 3460 O O . LYS A 1 433 ? -29.124 10.764 52.874 1.00 90.81 433 LYS A O 1
ATOM 3465 N N . TRP A 1 434 ? -27.352 9.613 53.629 1.00 92.56 434 TRP A N 1
ATOM 3466 C CA . TRP A 1 434 ? -28.090 8.792 54.595 1.00 92.56 434 TRP A CA 1
ATOM 3467 C C . TRP A 1 434 ? -28.180 9.373 55.999 1.00 92.56 434 TRP A C 1
ATOM 3469 O O . TRP A 1 434 ? -29.113 9.034 56.724 1.00 92.56 434 TRP A O 1
ATOM 3479 N N . TYR A 1 435 ? -27.295 10.294 56.369 1.00 93.00 435 TYR A N 1
ATOM 3480 C CA . TYR A 1 435 ? -27.253 10.889 57.703 1.00 93.00 435 TYR A CA 1
ATOM 3481 C C . TYR A 1 435 ? -28.607 11.460 58.162 1.00 93.00 435 TYR A C 1
ATOM 3483 O O . TYR A 1 435 ? -29.056 11.203 59.280 1.00 93.00 435 TYR A O 1
ATOM 3491 N N . THR A 1 436 ? -29.315 12.182 57.286 1.00 89.88 436 THR A N 1
ATOM 3492 C CA . THR A 1 436 ? -30.647 12.729 57.600 1.00 89.88 436 THR A CA 1
ATOM 3493 C C . THR A 1 436 ? -31.697 11.630 57.791 1.00 89.88 436 THR A C 1
ATOM 3495 O O . THR A 1 436 ? -32.572 11.765 58.643 1.00 89.88 436 THR A O 1
ATOM 3498 N N . ARG A 1 437 ? -31.603 10.522 57.039 1.00 91.62 437 ARG A N 1
ATOM 3499 C CA . ARG A 1 437 ? -32.515 9.373 57.179 1.00 91.62 437 ARG A CA 1
ATOM 3500 C C . ARG A 1 437 ? -32.271 8.630 58.485 1.00 91.62 437 ARG A C 1
ATOM 3502 O O . ARG A 1 437 ? -33.230 8.352 59.187 1.00 91.62 437 ARG A O 1
ATOM 3509 N N . VAL A 1 438 ? -31.009 8.394 58.842 1.00 92.12 438 VAL A N 1
ATOM 3510 C CA . VAL A 1 438 ? -30.631 7.773 60.119 1.00 92.12 438 VAL A CA 1
ATOM 3511 C C . VAL A 1 438 ? -31.163 8.578 61.306 1.00 92.12 438 VAL A C 1
ATOM 3513 O O . VAL A 1 438 ? -31.724 8.006 62.235 1.00 92.12 438 VAL A O 1
ATOM 3516 N N . LYS A 1 439 ? -31.082 9.915 61.259 1.00 90.00 439 LYS A N 1
ATOM 3517 C CA . LYS A 1 439 ? -31.687 10.769 62.297 1.00 90.00 439 LYS A CA 1
ATOM 3518 C C . LYS A 1 439 ? -33.204 10.608 62.407 1.00 90.00 439 LYS A C 1
ATOM 3520 O O . LYS A 1 439 ? -33.727 10.635 63.516 1.00 90.00 439 LYS A O 1
ATOM 3525 N N . ALA A 1 440 ? -33.899 10.462 61.281 1.00 88.12 440 ALA A N 1
ATOM 3526 C CA . ALA A 1 440 ? -35.344 10.230 61.266 1.00 88.12 440 ALA A CA 1
ATOM 3527 C C . ALA A 1 440 ? -35.718 8.815 61.746 1.00 88.12 440 ALA A C 1
ATOM 3529 O O . ALA A 1 440 ? -36.787 8.619 62.316 1.00 88.12 440 ALA A O 1
ATOM 3530 N N . ASP A 1 441 ? -34.829 7.847 61.538 1.00 91.31 441 ASP A N 1
ATOM 3531 C CA . ASP A 1 441 ? -35.007 6.443 61.900 1.00 91.31 441 ASP A CA 1
ATOM 3532 C C . ASP A 1 441 ? -34.612 6.148 63.374 1.00 91.31 441 ASP A C 1
ATOM 3534 O O . ASP A 1 441 ? -35.005 5.122 63.931 1.00 91.31 441 ASP A O 1
ATOM 3538 N N . ASP A 1 442 ? -33.894 7.051 64.054 1.00 89.44 442 ASP A N 1
ATOM 3539 C CA . ASP A 1 442 ? -33.445 6.870 65.446 1.00 89.44 442 ASP A CA 1
ATOM 3540 C C . ASP A 1 442 ? -34.587 6.654 66.471 1.00 89.44 442 ASP A C 1
ATOM 3542 O O . ASP A 1 442 ? -34.500 5.707 67.264 1.00 89.44 442 ASP A O 1
ATOM 3546 N N . PRO A 1 443 ? -35.698 7.426 66.457 1.00 87.62 443 PRO A N 1
ATOM 3547 C CA . PRO A 1 443 ? -36.852 7.152 67.320 1.00 87.62 443 PRO A CA 1
ATOM 3548 C C . PRO A 1 443 ? -37.471 5.769 67.071 1.00 87.62 443 PRO A C 1
ATOM 3550 O O . PRO A 1 443 ? -37.955 5.131 68.006 1.00 87.62 443 PRO A O 1
ATOM 3553 N N . ILE A 1 444 ? -37.418 5.276 65.828 1.00 88.56 444 ILE A N 1
ATOM 3554 C CA . ILE A 1 444 ? -37.945 3.961 65.436 1.00 88.56 444 ILE A CA 1
ATOM 3555 C C . ILE A 1 444 ? -37.105 2.853 66.060 1.00 88.56 444 ILE A C 1
ATOM 3557 O O . ILE A 1 444 ? -37.647 1.956 66.700 1.00 88.56 444 ILE A O 1
ATOM 3561 N N . ASN A 1 445 ? -35.781 2.931 65.916 1.00 89.38 445 ASN A N 1
ATOM 3562 C CA . ASN A 1 445 ? -34.853 1.969 66.507 1.00 89.38 445 ASN A CA 1
ATOM 3563 C C . ASN A 1 445 ? -34.999 1.917 68.036 1.00 89.38 445 ASN A C 1
ATOM 3565 O O . ASN A 1 445 ? -35.061 0.833 68.618 1.00 89.38 445 ASN A O 1
ATOM 3569 N N . ARG A 1 446 ? -35.100 3.085 68.690 1.00 88.38 446 ARG A N 1
ATOM 3570 C CA . ARG A 1 446 ? -35.344 3.170 70.138 1.00 88.38 446 ARG A CA 1
ATOM 3571 C C . ARG A 1 446 ? -36.665 2.510 70.529 1.00 88.38 446 ARG A C 1
ATOM 3573 O O . ARG A 1 446 ? -36.654 1.647 71.404 1.00 88.38 446 ARG A O 1
ATOM 3580 N N . GLY A 1 447 ? -37.754 2.830 69.829 1.00 85.44 447 GLY A N 1
ATOM 3581 C CA . GLY A 1 447 ? -39.060 2.209 70.054 1.00 85.44 447 GLY A CA 1
ATOM 3582 C C . GLY A 1 447 ? -39.040 0.691 69.847 1.00 85.44 447 GLY A C 1
ATOM 3583 O O . GLY A 1 447 ? -39.510 -0.053 70.702 1.00 85.44 447 GLY A O 1
ATOM 3584 N N . ILE A 1 448 ? -38.420 0.192 68.772 1.00 85.25 448 ILE A N 1
ATOM 3585 C CA . ILE A 1 448 ? -38.286 -1.255 68.545 1.00 85.25 448 ILE A CA 1
ATOM 3586 C C . ILE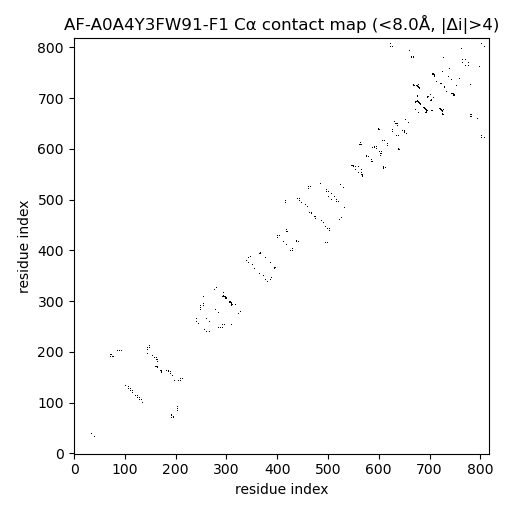 A 1 448 ? -37.512 -1.898 69.694 1.00 85.25 448 ILE A C 1
ATOM 3588 O O . ILE A 1 448 ? -37.967 -2.907 70.220 1.00 85.25 448 ILE A O 1
ATOM 3592 N N . LYS A 1 449 ? -36.379 -1.336 70.134 1.00 87.56 449 LYS A N 1
ATOM 3593 C CA . LYS A 1 449 ? -35.614 -1.890 71.267 1.00 87.56 449 LYS A CA 1
ATOM 3594 C C . LYS A 1 449 ? -36.433 -1.937 72.560 1.00 87.56 449 LYS A C 1
ATOM 3596 O O . LYS A 1 449 ? -36.324 -2.919 73.290 1.00 87.56 449 LYS A O 1
ATOM 3601 N N . GLU A 1 450 ? -37.249 -0.917 72.815 1.00 91.88 450 GLU A N 1
ATOM 3602 C CA . GLU A 1 450 ? -38.120 -0.831 73.990 1.00 91.88 450 GLU A CA 1
ATOM 3603 C C . GLU A 1 450 ? -39.247 -1.878 73.953 1.00 91.88 450 GLU A C 1
ATOM 3605 O O . GLU A 1 450 ? -39.420 -2.634 74.909 1.00 91.88 450 GLU A O 1
ATOM 3610 N N . TYR A 1 451 ? -39.968 -1.991 72.831 1.00 90.81 451 TYR A N 1
ATOM 3611 C CA . TYR A 1 451 ? -41.176 -2.823 72.739 1.00 90.81 451 TYR A CA 1
ATOM 3612 C C . TYR A 1 451 ? -40.938 -4.242 72.213 1.00 90.81 451 TYR A C 1
ATOM 3614 O O . TYR A 1 451 ? -41.815 -5.092 72.348 1.00 90.81 451 TYR A O 1
ATOM 3622 N N . ARG A 1 452 ? -39.767 -4.557 71.638 1.00 89.44 452 ARG A N 1
ATOM 3623 C CA . ARG A 1 452 ? -39.502 -5.846 70.966 1.00 89.44 452 ARG A CA 1
ATOM 3624 C C . ARG A 1 452 ? -39.784 -7.056 71.840 1.00 89.44 452 ARG A C 1
ATOM 3626 O O . ARG A 1 452 ? -40.368 -8.020 71.358 1.00 89.44 452 ARG A O 1
ATOM 3633 N N . LYS A 1 453 ? -39.374 -7.035 73.110 1.00 90.50 453 LYS A N 1
ATOM 3634 C CA . LYS A 1 453 ? -39.571 -8.189 73.999 1.00 90.50 453 LYS A CA 1
ATOM 3635 C C . LYS A 1 453 ? -41.059 -8.458 74.245 1.00 90.50 453 LYS A C 1
ATOM 3637 O O . LYS A 1 453 ? -41.476 -9.614 74.218 1.00 90.50 453 LYS A O 1
ATOM 3642 N N . ASP A 1 454 ? -41.844 -7.400 74.442 1.00 92.31 454 ASP A N 1
ATOM 3643 C CA . ASP A 1 454 ? -43.294 -7.503 74.615 1.00 92.31 454 ASP A CA 1
ATOM 3644 C C . ASP A 1 454 ? -43.976 -7.926 73.304 1.00 92.31 454 ASP A C 1
ATOM 3646 O O . ASP A 1 454 ? -44.742 -8.890 73.278 1.00 92.31 454 ASP A O 1
ATOM 3650 N N . ALA A 1 455 ? -43.590 -7.306 72.185 1.00 92.62 455 ALA A N 1
ATOM 3651 C CA . ALA A 1 455 ? -44.077 -7.638 70.853 1.00 92.62 455 ALA A CA 1
ATOM 3652 C C . ALA A 1 455 ? -43.862 -9.111 70.510 1.00 92.62 455 ALA A C 1
ATOM 3654 O O . ALA A 1 455 ? -44.792 -9.804 70.112 1.00 92.62 455 ALA A O 1
ATOM 3655 N N . GLU A 1 456 ? -42.638 -9.613 70.679 1.00 93.06 456 GLU A N 1
ATOM 3656 C CA . GLU A 1 456 ? -42.296 -10.994 70.360 1.00 93.06 456 GLU A CA 1
ATOM 3657 C C . GLU A 1 456 ? -43.077 -11.989 71.223 1.00 93.06 456 GLU A C 1
ATOM 3659 O O . GLU A 1 456 ? -43.489 -13.029 70.708 1.00 93.06 456 GLU A O 1
ATOM 3664 N N . SER A 1 457 ? -43.327 -11.657 72.494 1.00 92.56 457 SER A N 1
ATOM 3665 C CA . SER A 1 457 ? -44.171 -12.450 73.393 1.00 92.56 457 SER A CA 1
ATOM 3666 C C . SER A 1 457 ? -45.627 -12.486 72.913 1.00 92.56 457 SER A C 1
ATOM 3668 O O . SER A 1 457 ? -46.229 -13.555 72.789 1.00 92.56 457 SER A O 1
ATOM 3670 N N . ARG A 1 458 ? -46.191 -11.328 72.547 1.00 94.81 458 ARG A N 1
ATOM 3671 C CA . ARG A 1 458 ? -47.575 -11.233 72.056 1.00 94.81 458 ARG A CA 1
ATOM 3672 C C . ARG A 1 458 ? -47.746 -11.880 70.682 1.00 94.81 458 ARG A C 1
ATOM 3674 O O . ARG A 1 458 ? -48.741 -12.561 70.460 1.00 94.81 458 ARG A O 1
ATOM 3681 N N . ILE A 1 459 ? -46.777 -11.731 69.779 1.00 94.94 459 ILE A N 1
ATOM 3682 C CA . ILE A 1 459 ? -46.761 -12.386 68.461 1.00 94.94 459 ILE A CA 1
ATOM 3683 C C . ILE A 1 459 ? -46.656 -13.899 68.615 1.00 94.94 459 ILE A C 1
ATOM 3685 O O . ILE A 1 459 ? -47.367 -14.620 67.921 1.00 94.94 459 ILE A O 1
ATOM 3689 N N . LEU A 1 460 ? -45.816 -14.385 69.534 1.00 93.19 460 LEU A N 1
ATOM 3690 C CA . LEU A 1 460 ? -45.754 -15.807 69.860 1.00 93.19 460 LEU A CA 1
ATOM 3691 C C . LEU A 1 460 ? -47.130 -16.315 70.301 1.00 93.19 460 LEU A C 1
ATOM 3693 O O . LEU A 1 460 ? -47.603 -17.300 69.746 1.00 93.19 460 LEU A O 1
ATOM 3697 N N . GLY A 1 461 ? -47.803 -15.598 71.207 1.00 91.12 461 GLY A N 1
ATOM 3698 C CA . GLY A 1 461 ? -49.170 -15.922 71.623 1.00 91.12 461 GLY A CA 1
ATOM 3699 C C . GLY A 1 461 ? -50.179 -15.911 70.467 1.00 91.12 461 GLY A C 1
ATOM 3700 O O . GLY A 1 461 ? -50.990 -16.825 70.363 1.00 91.12 461 GLY A O 1
ATOM 3701 N N . ILE A 1 462 ? -50.102 -14.929 69.559 1.00 94.38 462 ILE A N 1
ATOM 3702 C CA . ILE A 1 462 ? -50.962 -14.839 68.362 1.00 94.38 462 ILE A CA 1
ATOM 3703 C C . ILE A 1 462 ? -50.752 -16.049 67.441 1.00 94.38 462 ILE A C 1
ATOM 3705 O O . ILE A 1 462 ? -51.719 -16.683 67.025 1.00 94.38 462 ILE A O 1
ATOM 3709 N N . VAL A 1 463 ? -49.498 -16.381 67.124 1.00 92.12 463 VAL A N 1
ATOM 3710 C CA . VAL A 1 463 ? -49.164 -17.499 66.229 1.00 92.12 463 VAL A CA 1
ATOM 3711 C C . VAL A 1 463 ? -49.515 -18.841 66.874 1.00 92.12 463 VAL A C 1
ATOM 3713 O O . VAL A 1 463 ? -50.041 -19.717 66.194 1.00 92.12 463 VAL A O 1
ATOM 3716 N N . GLN A 1 464 ? -49.290 -18.996 68.183 1.00 89.25 464 GLN A N 1
ATOM 3717 C CA . GLN A 1 464 ? -49.682 -20.193 68.934 1.00 89.25 464 GLN A CA 1
ATOM 3718 C C . GLN A 1 464 ? -51.197 -20.378 68.980 1.00 89.25 464 GLN A C 1
ATOM 3720 O O . GLN A 1 464 ? -51.664 -21.488 68.743 1.00 89.25 464 GLN A O 1
ATOM 3725 N N . ALA A 1 465 ? -51.958 -19.312 69.245 1.00 87.81 465 ALA A N 1
ATOM 3726 C CA . ALA A 1 465 ? -53.417 -19.365 69.261 1.00 87.81 465 ALA A CA 1
ATOM 3727 C C . ALA A 1 465 ? -53.973 -19.779 67.893 1.00 87.81 465 ALA A C 1
ATOM 3729 O O . ALA A 1 465 ? -54.785 -20.697 67.824 1.00 87.81 465 ALA A O 1
ATOM 3730 N N . GLN A 1 466 ? -53.465 -19.184 66.807 1.00 89.62 466 GLN A N 1
ATOM 3731 C CA . GLN A 1 466 ? -53.884 -19.549 65.452 1.00 89.62 466 GLN A CA 1
ATOM 3732 C C . GLN A 1 466 ? -53.513 -20.990 65.099 1.00 89.62 466 GLN A C 1
ATOM 3734 O O . GLN A 1 466 ? -54.284 -21.711 64.471 1.00 89.62 466 GLN A O 1
ATOM 3739 N N . TYR A 1 467 ? -52.312 -21.420 65.483 1.00 85.81 467 TYR A N 1
ATOM 3740 C CA . TYR A 1 467 ? -51.870 -22.784 65.234 1.00 85.81 467 TYR A CA 1
ATOM 3741 C C . TYR A 1 467 ? -52.735 -23.796 65.997 1.00 85.81 467 TYR A C 1
ATOM 3743 O O . TYR A 1 467 ? -53.123 -24.817 65.430 1.00 85.81 467 TYR A O 1
ATOM 3751 N N . LEU A 1 468 ? -53.064 -23.508 67.259 1.00 83.94 468 LEU A N 1
ATOM 3752 C CA . LEU A 1 468 ? -53.954 -24.331 68.076 1.00 83.94 468 LEU A CA 1
ATOM 3753 C C . LEU A 1 468 ? -55.358 -24.408 67.462 1.00 83.94 468 LEU A C 1
ATOM 3755 O O . LEU A 1 468 ? -55.915 -25.498 67.377 1.00 83.94 468 LEU A O 1
ATOM 3759 N N . GLU A 1 469 ? -55.896 -23.281 66.992 1.00 85.44 469 GLU A N 1
ATOM 3760 C CA . GLU A 1 469 ? -57.193 -23.215 66.309 1.00 85.44 469 GLU A CA 1
ATOM 3761 C C . GLU A 1 469 ? -57.210 -24.057 65.023 1.00 85.44 469 GLU A C 1
ATOM 3763 O O . GLU A 1 469 ? -58.156 -24.805 64.787 1.00 85.44 469 GLU A O 1
ATOM 3768 N N . ASN A 1 470 ? -56.136 -24.006 64.228 1.00 83.62 470 ASN A N 1
ATOM 3769 C CA . ASN A 1 470 ? -56.057 -24.717 62.950 1.00 83.62 470 ASN A CA 1
ATOM 3770 C C . ASN A 1 470 ? -55.741 -26.217 63.091 1.00 83.62 470 ASN A C 1
ATOM 3772 O O . ASN A 1 470 ? -56.182 -27.013 62.266 1.00 83.62 470 ASN A O 1
ATOM 3776 N N . SER A 1 471 ? -54.937 -26.610 64.085 1.00 80.31 471 SER A N 1
ATOM 3777 C CA . SER A 1 471 ? -54.407 -27.981 64.208 1.00 80.31 471 SER A CA 1
ATOM 3778 C C . SER A 1 471 ? -55.024 -28.804 65.342 1.00 80.31 471 SER A C 1
ATOM 3780 O O . SER A 1 471 ? -54.851 -30.022 65.371 1.00 80.31 471 SER A O 1
ATOM 3782 N N . GLY A 1 472 ? -55.700 -28.167 66.305 1.00 81.19 472 GLY A N 1
ATOM 3783 C CA . GLY A 1 472 ? -56.220 -28.814 67.513 1.00 81.19 472 GLY A CA 1
ATOM 3784 C C . GLY A 1 472 ? -55.149 -29.293 68.506 1.00 81.19 472 GLY A C 1
ATOM 3785 O O . GLY A 1 472 ? -55.494 -29.923 69.505 1.00 81.19 472 GLY A O 1
ATOM 3786 N N . ALA A 1 473 ? -53.861 -29.015 68.263 1.00 76.44 473 ALA A N 1
ATOM 3787 C CA . ALA A 1 473 ? -52.745 -29.480 69.087 1.00 76.44 473 ALA A CA 1
ATOM 3788 C C . ALA A 1 473 ? -52.083 -28.340 69.883 1.00 76.44 473 ALA A C 1
ATOM 3790 O O . ALA A 1 473 ? -51.740 -27.288 69.338 1.00 76.44 473 ALA A O 1
ATOM 3791 N N . ASN A 1 474 ? -51.834 -28.577 71.176 1.00 68.88 474 ASN A N 1
ATOM 3792 C CA . ASN A 1 474 ? -51.065 -27.673 72.034 1.00 68.88 474 ASN A CA 1
ATOM 3793 C C . ASN A 1 474 ? -49.578 -27.747 71.677 1.00 68.88 474 ASN A C 1
ATOM 3795 O O . ASN A 1 474 ? -48.888 -28.636 72.159 1.00 68.88 474 ASN A O 1
ATOM 3799 N N . ILE A 1 475 ? -49.122 -26.781 70.871 1.00 62.69 475 ILE A N 1
ATOM 3800 C CA . ILE A 1 475 ? -47.734 -26.528 70.444 1.00 62.69 475 ILE A CA 1
ATOM 3801 C C . ILE A 1 475 ? -47.097 -27.738 69.733 1.00 62.69 475 ILE A C 1
ATOM 3803 O O . ILE A 1 475 ? -46.904 -28.798 70.328 1.00 62.69 475 ILE A O 1
ATOM 3807 N N . PRO A 1 476 ? -46.696 -27.606 68.461 1.00 55.94 476 PRO A N 1
ATOM 3808 C CA . PRO A 1 476 ? -46.038 -28.710 67.797 1.00 55.94 476 PRO A CA 1
ATOM 3809 C C . PRO A 1 476 ? -44.686 -28.986 68.455 1.00 55.94 476 PRO A C 1
ATOM 3811 O O . PRO A 1 476 ? -43.928 -28.068 68.778 1.00 55.94 476 PRO A O 1
ATOM 3814 N N . ASN A 1 477 ? -44.377 -30.272 68.623 1.00 60.19 477 ASN A N 1
ATOM 3815 C CA . ASN A 1 477 ? -43.020 -30.737 68.896 1.00 60.19 477 ASN A CA 1
ATOM 3816 C C . ASN A 1 477 ? -42.072 -30.042 67.894 1.00 60.19 477 ASN A C 1
ATOM 3818 O O . ASN A 1 477 ? -42.469 -29.881 66.742 1.00 60.19 477 ASN A O 1
ATOM 3822 N N . TYR A 1 478 ? -40.876 -29.619 68.325 1.00 50.97 478 TYR A N 1
ATOM 3823 C CA . TYR A 1 478 ? -39.911 -28.677 67.700 1.00 50.97 478 TYR A CA 1
ATOM 3824 C C . TYR A 1 478 ? -39.551 -28.831 66.188 1.00 50.97 478 TYR A C 1
ATOM 3826 O O . TYR A 1 478 ? -38.629 -28.176 65.712 1.00 50.97 478 TYR A O 1
ATOM 3834 N N . GLN A 1 479 ? -40.241 -29.658 65.402 1.00 53.00 479 GLN A N 1
ATOM 3835 C CA . GLN A 1 479 ? -39.917 -30.047 64.028 1.00 53.00 479 GLN A CA 1
ATOM 3836 C C . GLN A 1 479 ? -40.848 -29.494 62.931 1.00 53.00 479 GLN A C 1
ATOM 3838 O O . GLN A 1 479 ? -40.675 -29.857 61.771 1.00 53.00 479 GLN A O 1
ATOM 3843 N N . ILE A 1 480 ? -41.810 -28.611 63.226 1.00 74.50 480 ILE A N 1
ATOM 3844 C CA . ILE A 1 480 ? -42.650 -28.025 62.163 1.00 74.50 480 ILE A CA 1
ATOM 3845 C C . ILE A 1 480 ? -42.014 -26.731 61.644 1.00 74.50 480 ILE A C 1
ATOM 3847 O O . ILE A 1 480 ? -42.220 -25.647 62.192 1.00 74.50 480 ILE A O 1
ATOM 3851 N N . GLU A 1 481 ? -41.238 -26.860 60.563 1.00 76.12 481 GLU A N 1
ATOM 3852 C CA . GLU A 1 481 ? -40.604 -25.759 59.813 1.00 76.12 481 GLU A CA 1
ATOM 3853 C C . GLU A 1 481 ? -41.603 -24.629 59.492 1.00 76.12 481 GLU A C 1
ATOM 3855 O O . GLU A 1 481 ? -41.268 -23.445 59.567 1.00 76.12 481 GLU A O 1
ATOM 3860 N N . GLU A 1 482 ? -42.860 -24.984 59.213 1.00 81.81 482 GLU A N 1
ATOM 3861 C CA . GLU A 1 482 ? -43.939 -24.041 58.914 1.00 81.81 482 GLU A CA 1
ATOM 3862 C C . GLU A 1 482 ? -44.262 -23.109 60.094 1.00 81.81 482 GLU A C 1
ATOM 3864 O O . GLU A 1 482 ? -44.356 -21.897 59.904 1.00 81.81 482 GLU A O 1
ATOM 3869 N N . TYR A 1 483 ? -44.344 -23.628 61.325 1.00 85.50 483 TYR A N 1
ATOM 3870 C CA . TYR A 1 483 ? -44.637 -22.827 62.520 1.00 85.50 483 TYR A CA 1
ATOM 3871 C C . TYR A 1 483 ? -43.558 -21.765 62.755 1.00 85.50 483 TYR A C 1
ATOM 3873 O O . TYR A 1 483 ? -43.856 -20.581 62.930 1.00 85.50 483 TYR A O 1
ATOM 3881 N N . TYR A 1 484 ? -42.287 -22.172 62.705 1.00 85.00 484 TYR A N 1
ATOM 3882 C CA . TYR A 1 484 ? -41.170 -21.245 62.883 1.00 85.00 484 TYR A CA 1
ATOM 3883 C C . TYR A 1 484 ? -41.058 -20.253 61.722 1.00 85.00 484 TYR A C 1
ATOM 3885 O O . TYR A 1 484 ? -40.722 -19.090 61.948 1.00 85.00 484 TYR A O 1
ATOM 3893 N N . THR A 1 485 ? -41.415 -20.668 60.504 1.00 82.62 485 THR A N 1
ATOM 3894 C CA . THR A 1 485 ? -41.492 -19.780 59.337 1.00 82.62 485 THR A CA 1
ATOM 3895 C C . THR A 1 485 ? -42.568 -18.709 59.519 1.00 82.62 485 THR A C 1
ATOM 3897 O O . THR A 1 485 ? -42.295 -17.524 59.309 1.00 82.62 485 THR A O 1
ATOM 3900 N N . VAL A 1 486 ? -43.770 -19.089 59.965 1.00 88.38 486 VAL A N 1
ATOM 3901 C CA . VAL A 1 486 ? -44.871 -18.158 60.261 1.00 88.38 486 VAL A CA 1
ATOM 3902 C C . VAL A 1 486 ? -44.484 -17.203 61.388 1.00 88.38 486 VAL A C 1
ATOM 3904 O O . VAL A 1 486 ? -44.670 -15.995 61.251 1.00 88.38 486 VAL A O 1
ATOM 3907 N N . LEU A 1 487 ? -43.887 -17.713 62.468 1.00 90.56 487 LEU A N 1
ATOM 3908 C CA . LEU A 1 487 ? -43.440 -16.902 63.599 1.00 90.56 487 LEU A CA 1
ATOM 3909 C C . LEU A 1 487 ? -42.364 -15.886 63.190 1.00 90.56 487 LEU A C 1
ATOM 3911 O O . LEU A 1 487 ? -42.464 -14.709 63.540 1.00 90.56 487 LEU A O 1
ATOM 3915 N N . ALA A 1 488 ? -41.357 -16.309 62.423 1.00 85.88 488 ALA A N 1
ATOM 3916 C CA . ALA A 1 488 ? -40.306 -15.421 61.930 1.00 85.88 488 ALA A CA 1
ATOM 3917 C C . ALA A 1 488 ? -40.870 -14.330 61.001 1.00 85.88 488 ALA A C 1
ATOM 3919 O O . ALA A 1 488 ? -40.511 -13.157 61.134 1.00 85.88 488 ALA A O 1
ATOM 3920 N N . ARG A 1 489 ? -41.798 -14.691 60.102 1.00 86.69 489 ARG A N 1
ATOM 3921 C CA . ARG A 1 489 ? -42.492 -13.742 59.214 1.00 86.69 489 ARG A CA 1
ATOM 3922 C C . ARG A 1 489 ? -43.353 -12.755 60.004 1.00 86.69 489 ARG A C 1
ATOM 3924 O O . ARG A 1 489 ? -43.272 -11.558 59.749 1.00 86.69 489 ARG A O 1
ATOM 3931 N N . ALA A 1 490 ? -44.106 -13.226 60.996 1.00 92.12 490 ALA A N 1
ATOM 3932 C CA . ALA A 1 490 ? -44.944 -12.389 61.850 1.00 92.12 490 ALA A CA 1
ATOM 3933 C C . ALA A 1 490 ? -44.121 -11.364 62.649 1.00 92.12 490 ALA A C 1
ATOM 3935 O O . ALA A 1 490 ? -44.478 -10.186 62.680 1.00 92.12 490 ALA A O 1
ATOM 3936 N N . LYS A 1 491 ? -42.980 -11.778 63.224 1.00 92.00 491 LYS A N 1
ATOM 3937 C CA . LYS A 1 491 ? -42.042 -10.865 63.903 1.00 92.00 491 LYS A CA 1
ATOM 3938 C C . LYS A 1 491 ? -41.520 -9.775 62.963 1.00 92.00 491 LYS A C 1
ATOM 3940 O O . LYS A 1 491 ? -41.532 -8.603 63.332 1.00 92.00 491 LYS A O 1
ATOM 3945 N N . ARG A 1 492 ? -41.122 -10.143 61.741 1.00 83.94 492 ARG A N 1
ATOM 3946 C CA . ARG A 1 492 ? -40.637 -9.190 60.728 1.00 83.94 492 ARG A CA 1
ATOM 3947 C C . ARG A 1 492 ? -41.721 -8.201 60.299 1.00 83.94 492 ARG A C 1
ATOM 3949 O O . ARG A 1 492 ? -41.466 -7.008 60.199 1.00 83.94 492 ARG A O 1
ATOM 3956 N N . VAL A 1 493 ? -42.944 -8.679 60.072 1.00 87.69 493 VAL A N 1
ATOM 3957 C CA . VAL A 1 493 ? -44.053 -7.809 59.658 1.00 87.69 493 VAL A CA 1
ATOM 3958 C C . VAL A 1 493 ? -44.437 -6.820 60.757 1.00 87.69 493 VAL A C 1
ATOM 3960 O O . VAL A 1 493 ? -44.708 -5.664 60.445 1.00 87.69 493 VAL A O 1
ATOM 3963 N N . TRP A 1 494 ? -44.390 -7.222 62.033 1.00 94.06 494 TRP A N 1
ATOM 3964 C CA . TRP A 1 494 ? -44.551 -6.271 63.137 1.00 94.06 494 TRP A CA 1
ATOM 3965 C C . TRP A 1 494 ? -43.488 -5.169 63.094 1.00 94.06 494 TRP A C 1
ATOM 3967 O O . TRP A 1 494 ? -43.847 -3.998 63.157 1.00 94.06 494 TRP A O 1
ATOM 3977 N N . GLN A 1 495 ? -42.207 -5.526 62.941 1.00 87.94 495 GLN A N 1
ATOM 3978 C CA . GLN A 1 495 ? -41.114 -4.546 62.876 1.00 87.94 495 GLN A CA 1
ATOM 3979 C C . GLN A 1 495 ? -41.324 -3.541 61.737 1.00 87.94 495 GLN A C 1
ATOM 3981 O O . GLN A 1 495 ? -41.203 -2.335 61.951 1.00 87.94 495 GLN A O 1
ATOM 3986 N N . ASN A 1 496 ? -41.718 -4.025 60.558 1.00 84.38 496 ASN A N 1
ATOM 3987 C CA . ASN A 1 496 ? -41.969 -3.175 59.397 1.00 84.38 496 ASN A CA 1
ATOM 3988 C C . ASN A 1 496 ? -43.173 -2.251 59.606 1.00 84.38 496 ASN A C 1
ATOM 3990 O O . ASN A 1 496 ? -43.049 -1.049 59.390 1.00 84.38 496 ASN A O 1
ATOM 3994 N N . HIS A 1 497 ? -44.305 -2.771 60.090 1.00 90.31 497 HIS A N 1
ATOM 3995 C CA . HIS A 1 497 ? -45.478 -1.936 60.355 1.00 90.31 497 HIS A CA 1
ATOM 3996 C C . HIS A 1 497 ? -45.239 -0.928 61.472 1.00 90.31 497 HIS A C 1
ATOM 3998 O O . HIS A 1 497 ? -45.662 0.215 61.350 1.00 90.31 497 HIS A O 1
ATOM 4004 N N . PHE A 1 498 ? -44.529 -1.311 62.531 1.00 90.88 498 PHE A N 1
ATOM 4005 C CA . PHE A 1 498 ? -44.151 -0.377 63.584 1.00 90.88 498 PHE A CA 1
ATOM 4006 C C . PHE A 1 498 ? -43.307 0.767 63.017 1.00 90.88 498 PHE A C 1
ATOM 4008 O O . PHE A 1 498 ? -43.570 1.937 63.290 1.00 90.88 498 PHE A O 1
ATOM 4015 N N . ALA A 1 499 ? -42.325 0.436 62.177 1.00 85.75 499 ALA A N 1
ATOM 4016 C CA . ALA A 1 499 ? -41.498 1.432 61.524 1.00 85.75 499 ALA A CA 1
ATOM 4017 C C . ALA A 1 499 ? -42.292 2.328 60.562 1.00 85.75 499 ALA A C 1
ATOM 4019 O O . ALA A 1 499 ? -42.065 3.535 60.539 1.00 85.75 499 ALA A O 1
ATOM 4020 N N . ASP A 1 500 ? -43.240 1.779 59.803 1.00 87.88 500 ASP A N 1
ATOM 4021 C CA . ASP A 1 500 ? -44.104 2.548 58.901 1.00 87.88 500 ASP A CA 1
ATOM 4022 C C . ASP A 1 500 ? -45.028 3.507 59.670 1.00 87.88 500 ASP A C 1
ATOM 4024 O O . ASP A 1 500 ? -45.139 4.680 59.310 1.00 87.88 500 ASP A O 1
ATOM 4028 N N . GLU A 1 501 ? -45.632 3.045 60.767 1.00 89.00 501 GLU A N 1
ATOM 4029 C CA . GLU A 1 501 ? -46.479 3.861 61.643 1.00 89.00 501 GLU A CA 1
ATOM 4030 C C . GLU A 1 501 ? -45.674 4.998 62.287 1.00 89.00 501 GLU A C 1
ATOM 4032 O O . GLU A 1 501 ? -46.119 6.148 62.287 1.00 89.00 501 GLU A O 1
ATOM 4037 N N . MET A 1 502 ? -44.450 4.727 62.747 1.00 87.69 502 MET A N 1
ATOM 4038 C CA . MET A 1 502 ? -43.548 5.768 63.248 1.00 87.69 502 MET A CA 1
ATOM 4039 C C . MET A 1 502 ? -43.125 6.748 62.136 1.00 87.69 502 MET A C 1
ATOM 4041 O O . MET A 1 502 ? -43.132 7.959 62.354 1.00 87.69 502 MET A O 1
ATOM 4045 N N . ARG A 1 503 ? -42.821 6.265 60.919 1.00 85.88 503 ARG A N 1
ATOM 4046 C CA . ARG A 1 503 ? -42.444 7.113 59.764 1.00 85.88 503 ARG A CA 1
ATOM 4047 C C . ARG A 1 503 ? -43.589 7.962 59.227 1.00 85.88 503 ARG A C 1
ATOM 4049 O O . ARG A 1 503 ? -43.326 8.997 58.620 1.00 85.88 503 ARG A O 1
ATOM 4056 N N . SER A 1 504 ? -44.839 7.565 59.457 1.00 87.06 504 SER A N 1
ATOM 4057 C CA . SER A 1 504 ? -46.017 8.333 59.036 1.00 87.06 504 SER A CA 1
ATOM 4058 C C . SER A 1 504 ? -46.104 9.723 59.683 1.00 87.06 504 SER A C 1
ATOM 4060 O O . SER A 1 504 ? -46.924 10.542 59.272 1.00 87.06 504 SER A O 1
ATOM 4062 N N . GLY A 1 505 ? -45.296 9.994 60.716 1.00 82.25 505 GLY A N 1
ATOM 4063 C CA . GLY A 1 505 ? -45.343 11.236 61.488 1.00 82.25 505 GLY A CA 1
ATOM 4064 C C . GLY A 1 505 ? -46.467 11.258 62.528 1.00 82.25 505 GLY A C 1
ATOM 4065 O O . GLY A 1 505 ? -46.407 12.037 63.473 1.00 82.25 505 GLY A O 1
ATOM 4066 N N . LYS A 1 506 ? -47.470 10.379 62.399 1.00 86.25 506 LYS A N 1
ATOM 4067 C CA . LYS A 1 506 ? -48.668 10.348 63.250 1.00 86.25 506 LYS A CA 1
ATOM 4068 C C . LYS A 1 506 ? -48.372 9.961 64.700 1.00 86.25 506 LYS A C 1
ATOM 4070 O O . LYS A 1 506 ? -49.041 10.446 65.608 1.00 86.25 506 LYS A O 1
ATOM 4075 N N . TRP A 1 507 ? -47.379 9.098 64.905 1.00 85.00 507 TRP A N 1
ATOM 4076 C CA . TRP A 1 507 ? -47.095 8.478 66.202 1.00 85.00 507 TRP A CA 1
ATOM 4077 C C . TRP A 1 507 ? -45.652 8.679 66.672 1.00 85.00 507 TRP A C 1
ATOM 4079 O O . TRP A 1 507 ? -45.211 7.982 67.582 1.00 85.00 507 TRP A O 1
ATOM 4089 N N . VAL A 1 508 ? -44.914 9.626 66.079 1.00 79.94 508 VAL A N 1
ATOM 4090 C CA . VAL A 1 508 ? -43.500 9.885 66.424 1.00 79.94 508 VAL A CA 1
ATOM 4091 C C . VAL A 1 508 ? -43.329 10.157 67.922 1.00 79.94 508 VAL A C 1
ATOM 4093 O O . VAL A 1 508 ? -42.411 9.617 68.534 1.00 79.94 508 VAL A O 1
ATOM 4096 N N . ASP A 1 509 ? -44.262 10.899 68.525 1.00 83.00 509 ASP A N 1
ATOM 4097 C CA . ASP A 1 509 ? -44.268 11.213 69.963 1.00 83.00 509 ASP A CA 1
ATOM 4098 C C . ASP A 1 509 ? -45.072 10.205 70.807 1.00 83.00 509 ASP A C 1
ATOM 4100 O O . ASP A 1 509 ? -45.237 10.381 72.015 1.00 83.00 509 ASP A O 1
ATOM 4104 N N . LYS A 1 510 ? -45.621 9.156 70.180 1.00 89.25 510 LYS A N 1
ATOM 4105 C CA . LYS A 1 510 ? -46.543 8.192 70.800 1.00 89.25 510 LYS A CA 1
ATOM 4106 C C . LYS A 1 510 ? -46.261 6.752 70.344 1.00 89.25 510 LYS A C 1
ATOM 4108 O O . LYS A 1 510 ? -47.133 6.091 69.773 1.00 89.25 510 LYS A O 1
ATOM 4113 N N . PRO A 1 511 ? -45.060 6.218 70.615 1.00 87.75 511 PRO A N 1
ATOM 4114 C CA . PRO A 1 511 ? -44.634 4.929 70.075 1.00 87.75 511 PRO A CA 1
ATOM 4115 C C . PRO A 1 511 ? -45.481 3.747 70.575 1.00 87.75 511 PRO A C 1
ATOM 4117 O O . PRO A 1 511 ? -45.619 2.754 69.867 1.00 87.75 511 PRO A O 1
ATOM 4120 N N . VAL A 1 512 ? -46.135 3.866 71.736 1.00 90.00 512 VAL A N 1
ATOM 4121 C CA . VAL A 1 512 ? -47.088 2.858 72.235 1.00 90.00 512 VAL A CA 1
ATOM 4122 C C . VAL A 1 512 ? -48.281 2.670 71.282 1.00 90.00 512 VAL A C 1
ATOM 4124 O O . VAL A 1 512 ? -48.752 1.553 71.081 1.00 90.00 512 VAL A O 1
ATOM 4127 N N . GLU A 1 513 ? -48.762 3.744 70.652 1.00 91.25 513 GLU A N 1
ATOM 4128 C CA . GLU A 1 513 ? -49.909 3.684 69.736 1.00 91.25 513 GLU A CA 1
ATOM 4129 C C . GLU A 1 513 ? -49.504 3.051 68.389 1.00 91.25 513 GLU A C 1
ATOM 4131 O O . GLU A 1 513 ? -50.236 2.213 67.857 1.00 91.25 513 GLU A O 1
ATOM 4136 N N . ALA A 1 514 ? -48.297 3.350 67.888 1.00 89.81 514 ALA A N 1
ATOM 4137 C CA . ALA A 1 514 ? -47.706 2.665 66.730 1.00 89.81 514 ALA A CA 1
ATOM 4138 C C . ALA A 1 514 ? -47.471 1.168 66.996 1.00 89.81 514 ALA A C 1
ATOM 4140 O O . ALA A 1 514 ? -47.690 0.323 66.124 1.00 89.81 514 ALA A O 1
ATOM 4141 N N . TYR A 1 515 ? -47.048 0.832 68.216 1.00 93.25 515 TYR A N 1
ATOM 4142 C CA . TYR A 1 515 ? -46.836 -0.537 68.674 1.00 93.25 515 TYR A CA 1
ATOM 4143 C C . TYR A 1 515 ? -48.114 -1.380 68.610 1.00 93.25 515 TYR A C 1
ATOM 4145 O O . TYR A 1 515 ? -48.110 -2.460 68.006 1.00 93.25 515 TYR A O 1
ATOM 4153 N N . GLU A 1 516 ? -49.215 -0.879 69.171 1.00 93.94 516 GLU A N 1
ATOM 4154 C CA . GLU A 1 516 ? -50.503 -1.580 69.150 1.00 93.94 516 GLU A CA 1
ATOM 4155 C C . GLU A 1 516 ? -51.077 -1.693 67.730 1.00 93.94 516 GLU A C 1
ATOM 4157 O O . GLU A 1 516 ? -51.604 -2.746 67.353 1.00 93.94 516 GLU A O 1
ATOM 4162 N N . ALA A 1 517 ? -50.915 -0.655 66.900 1.00 92.38 517 ALA A N 1
ATOM 4163 C CA . ALA A 1 517 ? -51.325 -0.689 65.496 1.00 92.38 517 ALA A CA 1
ATOM 4164 C C . ALA A 1 517 ? -50.584 -1.785 64.703 1.00 92.38 517 ALA A C 1
ATOM 4166 O O . ALA A 1 517 ? -51.208 -2.572 63.982 1.00 92.38 517 ALA A O 1
ATOM 4167 N N . ALA A 1 518 ? -49.266 -1.907 64.890 1.00 93.56 518 ALA A N 1
ATOM 4168 C CA . ALA A 1 518 ? -48.461 -2.939 64.241 1.00 93.56 518 ALA A CA 1
ATOM 4169 C C . ALA A 1 518 ? -48.854 -4.360 64.686 1.00 93.56 518 ALA A C 1
ATOM 4171 O O . ALA A 1 518 ? -48.937 -5.276 63.863 1.00 93.56 518 ALA A O 1
ATOM 4172 N N . LEU A 1 519 ? -49.145 -4.560 65.977 1.00 95.44 519 LEU A N 1
ATOM 4173 C CA . LEU A 1 519 ? -49.617 -5.853 66.486 1.00 95.44 519 LEU A CA 1
ATOM 4174 C C . LEU A 1 519 ? -50.999 -6.232 65.955 1.00 95.44 519 LEU A C 1
ATOM 4176 O O . LEU A 1 519 ? -51.232 -7.403 65.642 1.00 95.44 519 LEU A O 1
ATOM 4180 N N . SER A 1 520 ? -51.899 -5.257 65.816 1.00 94.88 520 SER A N 1
ATOM 4181 C CA . SER A 1 520 ? -53.205 -5.461 65.188 1.00 94.88 520 SER A CA 1
ATOM 4182 C C . SER A 1 520 ? -53.050 -6.012 63.763 1.00 94.88 520 SER A C 1
ATOM 4184 O O . SER A 1 520 ? -53.671 -7.023 63.428 1.00 94.88 520 SER A O 1
ATOM 4186 N N . LYS A 1 521 ? -52.122 -5.460 62.967 1.00 93.75 521 LYS A N 1
ATOM 4187 C CA . LYS A 1 521 ? -51.834 -5.943 61.604 1.00 93.75 521 LYS A CA 1
ATOM 4188 C C . LYS A 1 521 ? -51.230 -7.341 61.551 1.00 93.75 521 LYS A C 1
ATOM 4190 O O . LYS A 1 521 ? -51.575 -8.127 60.661 1.00 93.75 521 LYS A O 1
ATOM 4195 N N . VAL A 1 522 ? -50.356 -7.684 62.499 1.00 94.75 522 VAL A N 1
ATOM 4196 C CA . VAL A 1 522 ? -49.842 -9.057 62.596 1.00 94.75 522 VAL A CA 1
ATOM 4197 C C . VAL A 1 522 ? -50.964 -10.035 62.910 1.00 94.75 522 VAL A C 1
ATOM 4199 O O . VAL A 1 522 ? -51.048 -11.064 62.244 1.00 94.75 522 VAL A O 1
ATOM 4202 N N . ARG A 1 523 ? -51.856 -9.703 63.850 1.00 94.94 523 ARG A N 1
ATOM 4203 C CA . ARG A 1 523 ? -53.014 -10.544 64.182 1.00 94.94 523 ARG A CA 1
ATOM 4204 C C . ARG A 1 523 ? -53.903 -10.790 62.963 1.00 94.94 523 ARG A C 1
ATOM 4206 O O . ARG A 1 523 ? -54.197 -11.942 62.666 1.00 94.94 523 ARG A O 1
ATOM 4213 N N . GLU A 1 524 ? -54.255 -9.736 62.227 1.00 92.81 524 GLU A N 1
ATOM 4214 C CA . GLU A 1 524 ? -55.033 -9.839 60.982 1.00 92.81 524 GLU A CA 1
ATOM 4215 C C . GLU A 1 524 ? -54.355 -10.756 59.947 1.00 92.81 524 GLU A C 1
ATOM 4217 O O . GLU A 1 524 ? -55.004 -11.589 59.318 1.00 92.81 524 GLU A O 1
ATOM 4222 N N . SER A 1 525 ? -53.036 -10.628 59.772 1.00 91.81 525 SER A N 1
ATOM 4223 C CA . SER A 1 525 ? -52.292 -11.366 58.741 1.00 91.81 525 SER A CA 1
ATOM 4224 C C . SER A 1 525 ? -52.045 -12.833 59.095 1.00 91.81 525 SER A C 1
ATOM 4226 O O . SER A 1 525 ? -52.057 -13.683 58.201 1.00 91.81 525 SER A O 1
ATOM 4228 N N . VAL A 1 526 ? -51.837 -13.130 60.383 1.00 92.38 526 VAL A N 1
ATOM 4229 C CA . VAL A 1 526 ? -51.746 -14.504 60.897 1.00 92.38 526 VAL A CA 1
ATOM 4230 C C . VAL A 1 526 ? -53.100 -15.203 60.759 1.00 92.38 526 VAL A C 1
ATOM 4232 O O . VAL A 1 526 ? -53.140 -16.298 60.205 1.00 92.38 526 VAL A O 1
ATOM 4235 N N . ALA A 1 527 ? -54.198 -14.548 61.158 1.00 90.31 527 ALA A N 1
ATOM 4236 C CA . ALA A 1 527 ? -55.553 -15.091 61.019 1.00 90.31 527 ALA A CA 1
ATOM 4237 C C . ALA A 1 527 ? -55.939 -15.360 59.556 1.00 90.31 527 ALA A C 1
ATOM 4239 O O . ALA A 1 527 ? -56.611 -16.338 59.248 1.00 90.31 527 ALA A O 1
ATOM 4240 N N . ALA A 1 528 ? -55.452 -14.533 58.629 1.00 90.31 528 ALA A N 1
ATOM 4241 C CA . ALA A 1 528 ? -55.662 -14.719 57.196 1.00 90.31 528 ALA A CA 1
ATOM 4242 C C . ALA A 1 528 ? -54.730 -15.764 56.540 1.00 90.31 528 ALA A C 1
ATOM 4244 O O . ALA A 1 528 ? -54.753 -15.896 55.316 1.00 90.31 528 ALA A O 1
ATOM 4245 N N . GLY A 1 529 ? -53.862 -16.456 57.293 1.00 87.88 529 GLY A N 1
ATOM 4246 C CA . GLY A 1 529 ? -52.964 -17.488 56.753 1.00 87.88 529 GLY A CA 1
ATOM 4247 C C . GLY A 1 529 ? -51.898 -16.967 55.779 1.00 87.88 529 GLY A C 1
ATOM 4248 O O . GLY A 1 529 ? -51.332 -17.726 54.999 1.00 87.88 529 GLY A O 1
ATOM 4249 N N . ARG A 1 530 ? -51.582 -15.665 55.789 1.00 85.75 530 ARG A N 1
ATOM 4250 C CA . ARG A 1 530 ? -50.702 -15.050 54.772 1.00 85.75 530 ARG A CA 1
ATOM 4251 C C . ARG A 1 530 ? -49.231 -15.466 54.873 1.00 85.75 530 ARG A C 1
ATOM 4253 O O . ARG A 1 530 ? -48.443 -15.150 53.985 1.00 85.75 530 ARG A O 1
ATOM 4260 N N . TYR A 1 531 ? -48.844 -16.147 55.950 1.00 83.75 531 TYR A N 1
ATOM 4261 C CA . TYR A 1 531 ? -47.451 -16.478 56.246 1.00 83.75 531 TYR A CA 1
ATOM 4262 C C . TYR A 1 531 ? -47.076 -17.950 56.036 1.00 83.75 531 TYR A C 1
ATOM 4264 O O . TYR A 1 531 ? -45.887 -18.245 56.128 1.00 83.75 531 TYR A O 1
ATOM 4272 N N . SER A 1 532 ? -48.013 -18.848 55.718 1.00 74.06 532 SER A N 1
ATOM 4273 C CA . SER A 1 532 ? -47.752 -20.288 55.516 1.00 74.06 532 SER A CA 1
ATOM 4274 C C . SER A 1 532 ? -47.306 -20.653 54.093 1.00 74.06 532 SER A C 1
ATOM 4276 O O . SER A 1 532 ? -46.584 -21.627 53.906 1.00 74.06 532 SER A O 1
ATOM 4278 N N . ASN A 1 533 ? -47.624 -19.844 53.076 1.00 65.44 533 ASN A N 1
ATOM 4279 C CA . ASN A 1 533 ? -47.247 -20.162 51.693 1.00 65.44 533 ASN A CA 1
ATOM 4280 C C . ASN A 1 533 ? -45.722 -20.025 51.475 1.00 65.44 533 ASN A C 1
ATOM 4282 O O . ASN A 1 533 ? -45.148 -18.929 51.580 1.00 65.44 533 ASN A O 1
ATOM 4286 N N . ARG A 1 534 ? -45.041 -21.147 51.196 1.00 48.50 534 ARG A N 1
ATOM 4287 C CA . ARG A 1 534 ? -43.663 -21.185 50.671 1.00 48.50 534 ARG A CA 1
ATOM 4288 C C . ARG A 1 534 ? -43.701 -20.524 49.287 1.00 48.50 534 ARG A C 1
ATOM 4290 O O . ARG A 1 534 ? -44.524 -20.890 48.460 1.00 48.50 534 ARG A O 1
ATOM 4297 N N . ARG A 1 535 ? -42.874 -19.504 49.049 1.00 47.16 535 ARG A N 1
ATOM 4298 C CA . ARG A 1 535 ? -42.729 -18.932 47.703 1.00 47.16 535 ARG A CA 1
ATOM 4299 C C . ARG A 1 535 ? -41.857 -19.886 46.887 1.00 47.16 535 ARG A C 1
ATOM 4301 O O . ARG A 1 535 ? -40.708 -20.099 47.265 1.00 47.16 535 ARG A O 1
ATOM 4308 N N . ASP A 1 536 ? -42.408 -20.433 45.810 1.00 41.25 536 ASP A N 1
ATOM 4309 C CA . ASP A 1 536 ? -41.667 -21.085 44.731 1.00 41.25 536 ASP A CA 1
ATOM 4310 C C . ASP A 1 536 ? -40.661 -20.094 44.130 1.00 41.25 536 ASP A C 1
ATOM 4312 O O . ASP A 1 536 ? -41.092 -19.099 43.557 1.00 41.25 536 ASP A O 1
ATOM 4316 N N . SER A 1 537 ? -39.353 -20.334 44.290 1.00 41.91 537 SER A N 1
ATOM 4317 C CA . SER A 1 537 ? -38.296 -19.991 43.314 1.00 41.91 537 SER A CA 1
ATOM 4318 C C . SER A 1 537 ? -36.906 -20.054 43.964 1.00 41.91 537 SER A C 1
ATOM 4320 O O . SER A 1 537 ? -36.447 -19.069 44.546 1.00 41.91 537 SER A O 1
ATOM 4322 N N . ASP A 1 538 ? -36.207 -21.181 43.820 1.00 48.44 538 ASP A N 1
ATOM 4323 C CA . ASP A 1 538 ? -34.741 -21.153 43.779 1.00 48.44 538 ASP A CA 1
ATOM 4324 C C . ASP A 1 538 ? -34.344 -20.767 42.333 1.00 48.44 538 ASP A C 1
ATOM 4326 O O . ASP A 1 538 ? -34.736 -21.471 41.388 1.00 48.44 538 ASP A O 1
ATOM 4330 N N . PRO A 1 539 ? -33.663 -19.627 42.108 1.00 54.53 539 PRO A N 1
ATOM 4331 C CA . PRO A 1 539 ? -33.391 -19.088 40.772 1.00 54.53 539 PRO A CA 1
ATOM 4332 C C . PRO A 1 539 ? -32.694 -20.069 39.817 1.00 54.53 539 PRO A C 1
ATOM 4334 O O . PRO A 1 539 ? -32.932 -20.025 38.610 1.00 54.53 539 PRO A O 1
ATOM 4337 N N . ASN A 1 540 ? -31.878 -20.988 40.343 1.00 63.25 540 ASN A N 1
ATOM 4338 C CA . ASN A 1 540 ? -31.053 -21.879 39.522 1.00 63.25 540 ASN A CA 1
ATOM 4339 C C . ASN A 1 540 ? -31.860 -23.029 38.883 1.00 63.25 540 ASN A C 1
ATOM 4341 O O . ASN A 1 540 ? -31.614 -23.421 37.744 1.00 63.25 540 ASN A O 1
ATOM 4345 N N . ILE A 1 541 ? -32.891 -23.525 39.576 1.00 71.88 541 ILE A N 1
ATOM 4346 C CA . ILE A 1 541 ? -33.789 -24.567 39.045 1.00 71.88 541 ILE A CA 1
ATOM 4347 C C . ILE A 1 541 ? -34.650 -24.001 37.910 1.00 71.88 541 ILE A C 1
ATOM 4349 O O . ILE A 1 541 ? -34.868 -24.662 36.894 1.00 71.88 541 ILE A O 1
ATOM 4353 N N . THR A 1 542 ? -35.091 -22.751 38.056 1.00 76.25 542 THR A N 1
ATOM 4354 C CA . THR A 1 542 ? -35.944 -22.075 37.068 1.00 76.25 542 THR A CA 1
ATOM 4355 C C . THR A 1 542 ? -35.213 -21.893 35.736 1.00 76.25 542 THR A C 1
ATOM 4357 O O . THR A 1 542 ? -35.781 -22.161 34.680 1.00 76.25 542 THR A O 1
ATOM 4360 N N . ALA A 1 543 ? -33.931 -21.511 35.766 1.00 78.00 543 ALA A N 1
ATOM 4361 C CA . ALA A 1 543 ? -33.120 -21.358 34.558 1.00 78.00 543 ALA A CA 1
ATOM 4362 C C . ALA A 1 543 ? -32.951 -22.683 33.786 1.00 78.00 543 ALA A C 1
ATOM 4364 O O . ALA A 1 543 ? -33.083 -22.703 32.561 1.00 78.00 543 ALA A O 1
ATOM 4365 N N . ILE A 1 544 ? -32.729 -23.799 34.493 1.00 78.69 544 ILE A N 1
ATOM 4366 C CA . ILE A 1 544 ? -32.616 -25.135 33.881 1.00 78.69 544 ILE A CA 1
ATOM 4367 C C . ILE A 1 544 ? -33.951 -25.569 33.267 1.00 78.69 544 ILE A C 1
ATOM 4369 O O . ILE A 1 544 ? -33.978 -26.031 32.127 1.00 78.69 544 ILE A O 1
ATOM 4373 N N . GLN A 1 545 ? -35.062 -25.388 33.987 1.00 85.88 545 GLN A N 1
ATOM 4374 C CA . GLN A 1 545 ? -36.399 -25.717 33.479 1.00 85.88 545 GLN A CA 1
ATOM 4375 C C . GLN A 1 545 ? -36.751 -24.898 32.232 1.00 85.88 545 GLN A C 1
ATOM 4377 O O . GLN A 1 545 ? -37.330 -25.428 31.286 1.00 85.88 545 GLN A O 1
ATOM 4382 N N . ASN A 1 546 ? -36.375 -23.622 32.207 1.00 90.69 546 ASN A N 1
ATOM 4383 C CA . ASN A 1 546 ? -36.576 -22.740 31.064 1.00 90.69 546 ASN A CA 1
ATOM 4384 C C . ASN A 1 546 ? -35.771 -23.184 29.836 1.00 90.69 546 ASN A C 1
ATOM 4386 O O . ASN A 1 546 ? -36.327 -23.260 28.745 1.00 90.69 546 ASN A O 1
ATOM 4390 N N . LEU A 1 547 ? -34.499 -23.559 30.010 1.00 90.31 547 LEU A N 1
ATOM 4391 C CA . LEU A 1 547 ? -33.690 -24.108 28.918 1.00 90.31 547 LEU A CA 1
ATOM 4392 C C . LEU A 1 547 ? -34.251 -25.446 28.406 1.00 90.31 547 LEU A C 1
ATOM 4394 O O . LEU A 1 547 ? -34.287 -25.677 27.201 1.00 90.31 547 LEU A O 1
ATOM 4398 N N . GLN A 1 548 ? -34.720 -26.319 29.303 1.00 89.38 548 GLN A N 1
ATOM 4399 C CA . GLN A 1 548 ? -35.353 -27.586 28.921 1.00 89.38 548 GLN A CA 1
ATOM 4400 C C . GLN A 1 548 ? -36.631 -27.366 28.103 1.00 89.38 548 GLN A C 1
ATOM 4402 O O . GLN A 1 548 ? -36.811 -28.032 27.085 1.00 89.38 548 GLN A O 1
ATOM 4407 N N . LYS A 1 549 ? -37.483 -26.414 28.505 1.00 94.44 549 LYS A N 1
ATOM 4408 C CA . LYS A 1 549 ? -38.675 -26.019 27.736 1.00 94.44 549 LYS A CA 1
ATOM 4409 C C . LYS A 1 549 ? -38.304 -25.481 26.356 1.00 94.44 549 LYS A C 1
ATOM 4411 O O . LYS A 1 549 ? -38.900 -25.906 25.370 1.00 94.44 549 LYS A O 1
ATOM 4416 N N . ALA A 1 550 ? -37.286 -24.626 26.286 1.00 94.81 550 ALA A N 1
ATOM 4417 C CA . ALA A 1 550 ? -36.852 -24.025 25.033 1.00 94.81 550 ALA A CA 1
ATOM 4418 C C . ALA A 1 550 ? -36.310 -25.075 24.051 1.00 94.81 550 ALA A C 1
ATOM 4420 O O . ALA A 1 550 ? -36.684 -25.086 22.880 1.00 94.81 550 ALA A O 1
ATOM 4421 N N . ASN A 1 551 ? -35.494 -26.011 24.543 1.00 90.00 551 ASN A N 1
ATOM 4422 C CA . ASN A 1 551 ? -34.985 -27.124 23.743 1.00 90.00 551 ASN A CA 1
ATOM 4423 C C . ASN A 1 551 ? -36.098 -28.073 23.281 1.00 90.00 551 ASN A C 1
ATOM 4425 O O . ASN A 1 551 ? -36.072 -28.520 22.139 1.00 90.00 551 ASN A O 1
ATOM 4429 N N . ALA A 1 552 ? -37.071 -28.380 24.147 1.00 93.06 552 ALA A N 1
ATOM 4430 C CA . ALA A 1 552 ? -38.207 -29.224 23.778 1.00 93.06 552 ALA A CA 1
ATOM 4431 C C . ALA A 1 552 ? -39.037 -28.586 22.654 1.00 93.06 552 ALA A C 1
ATOM 4433 O O . ALA A 1 552 ? -39.373 -29.267 21.690 1.00 93.06 552 ALA A O 1
ATOM 4434 N N . ALA A 1 553 ? -39.285 -27.276 22.734 1.00 94.62 553 ALA A N 1
ATOM 4435 C CA . ALA A 1 553 ? -40.015 -26.548 21.704 1.00 94.62 553 ALA A CA 1
ATOM 4436 C C . ALA A 1 553 ? -39.263 -26.501 20.362 1.00 94.62 553 ALA A C 1
ATOM 4438 O O . ALA A 1 553 ? -39.869 -26.733 19.325 1.00 94.62 553 ALA A O 1
ATOM 4439 N N . LEU A 1 554 ? -37.943 -26.272 20.372 1.00 90.62 554 LEU A N 1
ATOM 4440 C CA . LEU A 1 554 ? -37.122 -26.283 19.149 1.00 90.62 554 LEU A CA 1
ATOM 4441 C C . LEU A 1 554 ? -36.995 -27.674 18.511 1.00 90.62 554 LEU A C 1
ATOM 4443 O O . LEU A 1 554 ? -36.787 -27.780 17.305 1.00 90.62 554 LEU A O 1
ATOM 4447 N N . LEU A 1 555 ? -37.084 -28.741 19.310 1.00 88.94 555 LEU A N 1
ATOM 4448 C CA . LEU A 1 555 ? -37.123 -30.116 18.805 1.00 88.94 555 LEU A CA 1
ATOM 4449 C C . LEU A 1 555 ? -38.467 -30.450 18.148 1.00 88.94 555 LEU A C 1
ATOM 4451 O O . LEU A 1 555 ? -38.489 -31.205 17.179 1.00 88.94 555 LEU A O 1
ATOM 4455 N N . GLU A 1 556 ? -39.565 -29.920 18.688 1.00 95.31 556 GLU A N 1
ATOM 4456 C CA . GLU A 1 556 ? -40.915 -30.111 18.149 1.00 95.31 556 GLU A CA 1
ATOM 4457 C C . GLU A 1 556 ? -41.148 -29.275 16.88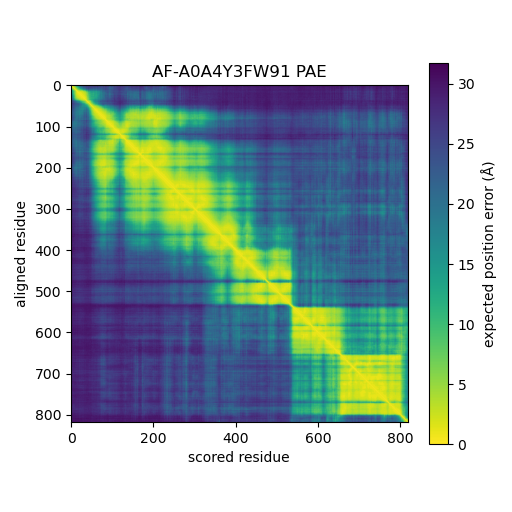2 1.00 95.31 556 GLU A C 1
ATOM 4459 O O . GLU A 1 556 ? -41.658 -29.794 15.890 1.00 95.31 556 GLU A O 1
ATOM 4464 N N . ASP A 1 557 ? -40.715 -28.012 16.893 1.00 95.62 557 ASP A N 1
ATOM 4465 C CA . ASP A 1 557 ? -40.795 -27.085 15.767 1.00 95.62 557 ASP A CA 1
ATOM 4466 C C . ASP A 1 557 ? -39.499 -26.259 15.655 1.00 95.62 557 ASP A C 1
ATOM 4468 O O . ASP A 1 557 ? -39.337 -25.246 16.339 1.00 95.62 557 ASP A O 1
ATOM 4472 N N . PRO A 1 558 ? -38.559 -26.648 14.776 1.00 91.69 558 PRO A N 1
ATOM 4473 C CA . PRO A 1 558 ? -37.328 -25.892 14.565 1.00 91.69 558 PRO A CA 1
ATOM 4474 C C . PRO A 1 558 ? -37.549 -24.457 14.063 1.00 91.69 558 PRO A C 1
ATOM 4476 O O . PRO A 1 558 ? -36.679 -23.609 14.266 1.00 91.69 558 PRO A O 1
ATOM 4479 N N . ASP A 1 559 ? -38.683 -24.170 13.411 1.00 93.62 559 ASP A N 1
ATOM 4480 C CA . ASP A 1 559 ? -38.996 -22.844 12.865 1.00 93.62 559 ASP A CA 1
ATOM 4481 C C . ASP A 1 559 ? -39.673 -21.923 13.893 1.00 93.62 559 ASP A C 1
ATOM 4483 O O . ASP A 1 559 ? -39.846 -20.725 13.645 1.00 93.62 559 ASP A O 1
ATOM 4487 N N . ILE A 1 560 ? -39.972 -22.430 15.098 1.00 95.50 560 ILE A N 1
ATOM 4488 C CA . ILE A 1 560 ? -40.539 -21.633 16.194 1.00 95.50 560 ILE A CA 1
ATOM 4489 C C . ILE A 1 560 ? -39.667 -20.418 16.529 1.00 95.50 560 ILE A C 1
ATOM 4491 O O . ILE A 1 560 ? -40.184 -19.383 16.940 1.00 95.50 560 ILE A O 1
ATOM 4495 N N . VAL A 1 561 ? -38.350 -20.502 16.293 1.00 92.56 561 VAL A N 1
ATOM 4496 C CA . VAL A 1 561 ? -37.419 -19.384 16.486 1.00 92.56 561 VAL A CA 1
ATOM 4497 C C . VAL A 1 561 ? -37.797 -18.157 15.652 1.00 92.56 561 VAL A C 1
ATOM 4499 O O . VAL A 1 561 ? -37.611 -17.041 16.134 1.00 92.56 561 VAL A O 1
ATOM 4502 N N . ASN A 1 562 ? -38.356 -18.354 14.451 1.00 91.81 562 ASN A N 1
ATOM 4503 C CA . ASN A 1 562 ? -38.761 -17.296 13.523 1.00 91.81 562 ASN A CA 1
ATOM 4504 C C . ASN A 1 562 ? -40.224 -16.864 13.702 1.00 91.81 562 ASN A C 1
ATOM 4506 O O . ASN A 1 562 ? -40.570 -15.732 13.356 1.00 91.81 562 ASN A O 1
ATOM 4510 N N . THR A 1 563 ? -41.089 -17.756 14.189 1.00 93.44 563 THR A N 1
ATOM 4511 C CA . THR A 1 563 ? -42.551 -17.585 14.130 1.00 93.44 563 THR A CA 1
ATOM 4512 C C . THR A 1 563 ? -43.192 -17.235 15.473 1.00 93.44 563 THR A C 1
ATOM 4514 O O . THR A 1 563 ? -44.259 -16.618 15.486 1.00 93.44 563 THR A O 1
ATOM 4517 N N . ALA A 1 564 ? -42.555 -17.569 16.601 1.00 96.69 564 ALA A N 1
ATOM 4518 C CA . ALA A 1 564 ? -43.090 -17.318 17.936 1.00 96.69 564 ALA A CA 1
ATOM 4519 C C . ALA A 1 564 ? -41.992 -17.097 18.995 1.00 96.69 564 ALA A C 1
ATOM 4521 O O . ALA A 1 564 ? -40.795 -17.255 18.758 1.00 96.69 564 ALA A O 1
ATOM 4522 N N . ILE A 1 565 ? -42.403 -16.709 20.205 1.00 97.38 565 ILE A N 1
ATOM 4523 C CA . ILE A 1 565 ? -41.507 -16.717 21.366 1.00 97.38 565 ILE A CA 1
ATOM 4524 C C . ILE A 1 565 ? -41.325 -18.178 21.797 1.00 97.38 565 ILE A C 1
ATOM 4526 O O . ILE A 1 565 ? -42.305 -18.867 22.075 1.00 97.38 565 ILE A O 1
ATOM 4530 N N . ILE A 1 566 ? -40.079 -18.645 21.840 1.00 96.94 566 ILE A N 1
ATOM 4531 C CA . ILE A 1 566 ? -39.685 -19.976 22.291 1.00 96.94 566 ILE A CA 1
ATOM 4532 C C . ILE A 1 566 ? -40.075 -20.120 23.775 1.00 96.94 566 ILE A C 1
ATOM 4534 O O . ILE A 1 566 ? -39.569 -19.369 24.611 1.00 96.94 566 ILE A O 1
ATOM 4538 N N . PRO A 1 567 ? -40.916 -21.099 24.144 1.00 97.19 567 PRO A N 1
ATOM 4539 C CA . PRO A 1 567 ? -41.291 -21.333 25.534 1.00 97.19 567 PRO A CA 1
ATOM 4540 C C . PRO A 1 567 ? -40.077 -21.478 26.461 1.00 97.19 567 PRO A C 1
ATOM 4542 O O . PRO A 1 567 ? -39.197 -22.301 26.221 1.00 97.19 567 PRO A O 1
ATOM 4545 N N . GLY A 1 568 ? -40.037 -20.708 27.548 1.00 94.94 568 GLY A N 1
ATOM 4546 C CA . GLY A 1 568 ? -38.924 -20.672 28.502 1.00 94.94 568 GLY A CA 1
ATOM 4547 C C . GLY A 1 568 ? -37.928 -19.526 28.281 1.00 94.94 568 GLY A C 1
ATOM 4548 O O . GLY A 1 568 ? -37.147 -19.228 29.187 1.00 94.94 568 GLY A O 1
ATOM 4549 N N . THR A 1 569 ? -37.944 -18.837 27.135 1.00 96.81 569 THR A N 1
ATOM 4550 C CA . THR A 1 569 ? -37.073 -17.666 26.902 1.00 96.81 569 THR A CA 1
ATOM 4551 C C . THR A 1 569 ? -37.678 -16.354 27.404 1.00 96.81 569 THR A C 1
ATOM 4553 O O . THR A 1 569 ? -36.981 -15.339 27.428 1.00 96.81 569 THR A O 1
ATOM 4556 N N . GLU A 1 570 ? -38.930 -16.341 27.873 1.00 96.50 570 GLU A N 1
ATOM 4557 C CA . GLU A 1 570 ? -39.657 -15.123 28.251 1.00 96.50 570 GLU A CA 1
ATOM 4558 C C . GLU A 1 570 ? -38.923 -14.288 29.318 1.00 96.50 570 GLU A C 1
ATOM 4560 O O . GLU A 1 570 ? -38.827 -13.066 29.151 1.00 96.50 570 GLU A O 1
ATOM 4565 N N . PRO A 1 571 ? -38.333 -14.883 30.380 1.00 95.12 571 PRO A N 1
ATOM 4566 C CA . PRO A 1 571 ? -37.565 -14.116 31.361 1.00 95.12 571 PRO A CA 1
ATOM 4567 C C . PRO A 1 571 ? -36.301 -13.492 30.762 1.00 95.12 571 PRO A C 1
ATOM 4569 O O . PRO A 1 571 ? -35.991 -12.338 31.050 1.00 95.12 571 PRO A O 1
ATOM 4572 N N . ALA A 1 572 ? -35.604 -14.226 29.890 1.00 94.56 572 ALA A N 1
ATOM 4573 C CA . ALA A 1 572 ? -34.405 -13.741 29.212 1.00 94.56 572 ALA A CA 1
ATOM 4574 C C . ALA A 1 572 ? -34.735 -12.627 28.207 1.00 94.56 572 ALA A C 1
ATOM 4576 O O . ALA A 1 572 ? -33.984 -11.666 28.066 1.00 94.56 572 ALA A O 1
ATOM 4577 N N . LEU A 1 573 ? -35.884 -12.713 27.534 1.00 95.38 573 LEU A N 1
ATOM 4578 C CA . LEU A 1 573 ? -36.382 -11.664 26.649 1.00 95.38 573 LEU A CA 1
ATOM 4579 C C . LEU A 1 573 ? -36.699 -10.371 27.418 1.00 95.38 573 LEU A C 1
ATOM 4581 O O . LEU A 1 573 ? -36.315 -9.282 26.986 1.00 95.38 573 LEU A O 1
ATOM 4585 N N . ALA A 1 574 ? -37.338 -10.484 28.586 1.00 93.56 574 ALA A N 1
ATOM 4586 C CA . ALA A 1 574 ? -37.572 -9.344 29.472 1.00 93.56 574 ALA A CA 1
ATOM 4587 C C . ALA A 1 574 ? -36.252 -8.730 29.978 1.00 93.56 574 ALA A C 1
ATOM 4589 O O . ALA A 1 574 ? -36.133 -7.506 30.095 1.00 93.56 574 ALA A O 1
ATOM 4590 N N . GLU A 1 575 ? -35.245 -9.568 30.237 1.00 91.88 575 GLU A N 1
ATOM 4591 C CA . GLU A 1 575 ? -33.901 -9.132 30.616 1.00 91.88 575 GLU A CA 1
ATOM 4592 C C . GLU A 1 575 ? -33.237 -8.319 29.498 1.00 91.88 575 GLU A C 1
ATOM 4594 O O . GLU A 1 575 ? -32.765 -7.209 29.746 1.00 91.88 575 GLU A O 1
ATOM 4599 N N . ILE A 1 576 ? -33.297 -8.803 28.254 1.00 91.25 576 ILE A N 1
ATOM 4600 C CA . ILE A 1 576 ? -32.809 -8.079 27.073 1.00 91.25 576 ILE A CA 1
ATOM 4601 C C . ILE A 1 576 ? -33.515 -6.728 26.918 1.00 91.25 576 ILE A C 1
ATOM 4603 O O . ILE A 1 576 ? -32.860 -5.716 26.655 1.00 91.25 576 ILE A O 1
ATOM 4607 N N . GLU A 1 577 ? -34.834 -6.663 27.120 1.00 89.75 577 GLU A N 1
ATOM 4608 C CA . GLU A 1 577 ? -35.571 -5.397 27.031 1.00 89.75 577 GLU A CA 1
ATOM 4609 C C . GLU A 1 577 ? -35.123 -4.400 28.114 1.00 89.75 577 GLU A C 1
ATOM 4611 O O . GLU A 1 577 ? -34.992 -3.199 27.843 1.00 89.75 577 GLU A O 1
ATOM 4616 N N . LYS A 1 578 ? -34.833 -4.888 29.327 1.00 86.69 578 LYS A N 1
ATOM 4617 C CA . LYS A 1 578 ? -34.274 -4.074 30.415 1.00 86.69 578 LYS A CA 1
ATOM 4618 C C . LYS A 1 578 ? -32.864 -3.584 30.074 1.00 86.69 578 LYS A C 1
ATOM 4620 O O . LYS A 1 578 ? -32.573 -2.405 30.277 1.00 86.69 578 LYS A O 1
ATOM 4625 N N . MET A 1 579 ? -32.018 -4.445 29.511 1.00 83.06 579 MET A N 1
ATOM 4626 C CA . MET A 1 579 ? -30.650 -4.104 29.103 1.00 83.06 579 MET A CA 1
ATOM 4627 C C . MET A 1 579 ? -30.608 -3.087 27.964 1.00 83.06 579 MET A C 1
ATOM 4629 O O . MET A 1 579 ? -29.793 -2.166 27.978 1.00 83.06 579 MET A O 1
ATOM 4633 N N . ARG A 1 580 ? -31.544 -3.176 27.014 1.00 82.75 580 ARG A N 1
ATOM 4634 C CA . ARG A 1 580 ? -31.680 -2.189 25.936 1.00 82.75 580 ARG A CA 1
ATOM 4635 C C . ARG A 1 580 ? -31.896 -0.775 26.479 1.00 82.75 580 ARG A C 1
ATOM 4637 O O . ARG A 1 580 ? -31.417 0.187 25.892 1.00 82.75 580 ARG A O 1
ATOM 4644 N N . ARG A 1 581 ? -32.609 -0.642 27.604 1.00 78.88 581 ARG A N 1
ATOM 4645 C CA . ARG A 1 581 ? -32.842 0.652 28.265 1.00 78.88 581 ARG A CA 1
ATOM 4646 C C . ARG A 1 581 ? -31.633 1.134 29.070 1.00 78.88 581 ARG A C 1
ATOM 4648 O O . ARG A 1 581 ? -31.488 2.337 29.238 1.00 78.88 581 ARG A O 1
ATOM 4655 N N . SER A 1 582 ? -30.792 0.227 29.572 1.00 77.19 582 SER A N 1
ATOM 4656 C CA . SER A 1 582 ? -29.626 0.573 30.400 1.00 77.19 582 SER A CA 1
ATOM 4657 C C . SER A 1 582 ? -28.332 0.784 29.606 1.00 77.19 582 SER A C 1
ATOM 4659 O O . SER A 1 582 ? -27.366 1.299 30.163 1.00 77.19 582 SER A O 1
ATOM 4661 N N . GLY A 1 583 ? -28.276 0.357 28.339 1.00 73.44 583 GLY A N 1
ATOM 4662 C CA . GLY A 1 583 ? -27.080 0.450 27.490 1.00 73.44 583 GLY A CA 1
ATOM 4663 C C . GLY A 1 583 ? -25.954 -0.526 27.860 1.00 73.44 583 GLY A C 1
ATOM 4664 O O . GLY A 1 583 ? -24.921 -0.546 27.196 1.00 73.44 583 GLY A O 1
ATOM 4665 N N . ARG A 1 584 ? -26.134 -1.362 28.894 1.00 67.56 584 ARG A N 1
ATOM 4666 C CA . ARG A 1 584 ? -25.190 -2.422 29.280 1.00 67.56 584 ARG A CA 1
ATOM 4667 C C . ARG A 1 584 ? -25.706 -3.750 28.744 1.00 67.56 584 ARG A C 1
ATOM 4669 O O . ARG A 1 584 ? -26.661 -4.301 29.285 1.00 67.56 584 ARG A O 1
ATOM 4676 N N . PHE A 1 585 ? -25.092 -4.230 27.668 1.00 74.25 585 PHE A N 1
ATOM 4677 C CA . PHE A 1 585 ? -25.548 -5.418 26.959 1.00 74.25 585 PHE A CA 1
ATOM 4678 C C . PHE A 1 585 ? -24.755 -6.657 27.392 1.00 74.25 585 PHE A C 1
ATOM 4680 O O . PHE A 1 585 ? -23.560 -6.756 27.125 1.00 74.25 585 PHE A O 1
ATOM 4687 N N . GLN A 1 586 ? -25.419 -7.601 28.059 1.00 82.06 586 GLN A N 1
ATOM 4688 C CA . GLN A 1 586 ? -24.884 -8.932 28.336 1.00 82.06 586 GLN A CA 1
ATOM 4689 C C . GLN A 1 586 ? -25.916 -9.957 27.875 1.00 82.06 586 GLN A C 1
ATOM 4691 O O . GLN A 1 586 ? -26.994 -10.059 28.444 1.00 82.06 586 GLN A O 1
ATOM 4696 N N . MET A 1 587 ? -25.617 -10.694 26.809 1.00 89.81 587 MET A N 1
ATOM 4697 C CA . MET A 1 587 ? -26.576 -11.647 26.252 1.00 89.81 587 MET A CA 1
ATOM 4698 C C . MET A 1 587 ? -26.911 -12.740 27.291 1.00 89.81 587 MET A C 1
ATOM 4700 O O . MET A 1 587 ? -25.986 -13.356 27.827 1.00 89.81 587 MET A O 1
ATOM 4704 N N . PRO A 1 588 ? -28.198 -13.005 27.595 1.00 92.38 588 PRO A N 1
ATOM 4705 C CA . PRO A 1 588 ? -28.571 -14.076 28.513 1.00 92.38 588 PRO A CA 1
ATOM 4706 C C . PRO A 1 588 ? -28.053 -15.442 28.051 1.00 92.38 588 PRO A C 1
ATOM 4708 O O . PRO A 1 588 ? -28.175 -15.798 26.878 1.00 92.38 588 PRO A O 1
ATOM 4711 N N . GLN A 1 589 ? -27.536 -16.241 28.992 1.00 87.06 589 GLN A N 1
ATOM 4712 C CA . GLN A 1 589 ? -26.884 -17.526 28.694 1.00 87.06 589 GLN A CA 1
ATOM 4713 C C . GLN A 1 589 ? -27.769 -18.526 27.935 1.00 87.06 589 GLN A C 1
ATOM 4715 O O . GLN A 1 589 ? -27.274 -19.314 27.132 1.00 87.06 589 GLN A O 1
ATOM 4720 N N . ILE A 1 590 ? -29.092 -18.463 28.123 1.00 93.38 590 ILE A N 1
ATOM 4721 C CA . ILE A 1 590 ? -30.022 -19.333 27.395 1.00 93.38 590 ILE A CA 1
ATOM 4722 C C . ILE A 1 590 ? -29.852 -19.206 25.872 1.00 93.38 590 ILE A C 1
ATOM 4724 O O . ILE A 1 590 ? -29.878 -20.218 25.184 1.00 93.38 590 ILE A O 1
ATOM 4728 N N . TYR A 1 591 ? -29.576 -18.012 25.336 1.00 94.56 591 TYR A N 1
ATOM 4729 C CA . TYR A 1 591 ? -29.424 -17.815 23.890 1.00 94.56 591 TYR A CA 1
ATOM 4730 C C . TYR A 1 591 ? -28.122 -18.395 23.329 1.00 94.56 591 TYR A C 1
ATOM 4732 O O . TYR A 1 591 ? -28.124 -18.890 22.205 1.00 94.56 591 TYR A O 1
ATOM 4740 N N . PHE A 1 592 ? -27.031 -18.401 24.101 1.00 87.56 592 PHE A N 1
ATOM 4741 C CA . PHE A 1 592 ? -25.793 -19.080 23.700 1.00 87.56 592 PHE A CA 1
ATOM 4742 C C . PHE A 1 592 ? -25.987 -20.594 23.639 1.00 87.56 592 PHE A C 1
ATOM 4744 O O . PHE A 1 592 ? -25.621 -21.223 22.649 1.00 87.56 592 PHE A O 1
ATOM 4751 N N . ARG A 1 593 ? -26.649 -21.167 24.652 1.00 89.00 593 ARG A N 1
ATOM 4752 C CA . ARG A 1 593 ? -26.978 -22.600 24.685 1.00 89.00 593 ARG A CA 1
ATOM 4753 C C . ARG A 1 593 ? -27.876 -23.019 23.525 1.00 89.00 593 ARG A C 1
ATOM 4755 O O . ARG A 1 593 ? -27.646 -24.064 22.929 1.00 89.00 593 ARG A O 1
ATOM 4762 N N . LEU A 1 594 ? -28.864 -22.196 23.175 1.00 90.25 594 LEU A N 1
ATOM 4763 C CA . LEU A 1 594 ? -29.719 -22.449 22.014 1.00 90.25 594 LEU A CA 1
ATOM 4764 C C . LEU A 1 594 ? -28.941 -22.341 20.686 1.00 90.25 594 LEU A C 1
ATOM 4766 O O . LEU A 1 594 ? -29.224 -23.080 19.744 1.00 90.25 594 LEU A O 1
ATOM 4770 N N . ALA A 1 595 ? -27.930 -21.469 20.613 1.00 89.94 595 ALA A N 1
ATOM 4771 C CA . ALA A 1 595 ? -27.108 -21.290 19.418 1.00 89.94 595 ALA A CA 1
ATOM 4772 C C . ALA A 1 595 ? -26.154 -22.469 19.137 1.00 89.94 595 ALA A C 1
ATOM 4774 O O . ALA A 1 595 ? -25.913 -22.768 17.969 1.00 89.94 595 ALA A O 1
ATOM 4775 N N . GLU A 1 596 ? -25.657 -23.184 20.160 1.00 82.62 596 GLU A N 1
ATOM 4776 C CA . GLU A 1 596 ? -24.713 -24.320 20.021 1.00 82.62 596 GLU A CA 1
ATOM 4777 C C . GLU A 1 596 ? -25.210 -25.429 19.058 1.00 82.62 596 GLU A C 1
ATOM 4779 O O . GLU A 1 596 ? -24.412 -26.134 18.424 1.00 82.62 596 GLU A O 1
ATOM 4784 N N . GLY A 1 597 ? -26.532 -25.572 18.911 1.00 79.56 597 GLY A N 1
ATOM 4785 C CA . GLY A 1 597 ? -27.179 -26.545 18.026 1.00 79.56 597 GLY A CA 1
ATOM 4786 C C . GLY A 1 597 ? -27.739 -25.983 16.717 1.00 79.56 597 GLY A C 1
ATOM 4787 O O . GLY A 1 597 ? -28.259 -26.759 15.917 1.00 79.56 597 GLY A O 1
ATOM 4788 N N . SER A 1 598 ? -27.653 -24.673 16.480 1.00 85.81 598 SER A N 1
ATOM 4789 C CA . SER A 1 598 ? -28.403 -23.993 15.415 1.00 85.81 598 SER A CA 1
ATOM 4790 C C . SER A 1 598 ? -27.498 -23.308 14.385 1.00 85.81 598 SER A C 1
ATOM 4792 O O . SER A 1 598 ? -26.317 -23.081 14.632 1.00 85.81 598 SER A O 1
ATOM 4794 N N . ALA A 1 599 ? -28.059 -22.947 13.225 1.00 84.44 599 ALA A N 1
ATOM 4795 C CA . ALA A 1 599 ? -27.388 -22.125 12.208 1.00 84.44 599 ALA A CA 1
ATOM 4796 C C . ALA A 1 599 ? -27.315 -20.626 12.563 1.00 84.44 599 ALA A C 1
ATOM 4798 O O . ALA A 1 599 ? -26.764 -19.840 11.791 1.00 84.44 599 ALA A O 1
ATOM 4799 N N . TYR A 1 600 ? -27.874 -20.239 13.707 1.00 89.50 600 TYR A N 1
ATOM 4800 C CA . TYR A 1 600 ? -28.029 -18.865 14.161 1.00 89.50 600 TYR A CA 1
ATOM 4801 C C . TYR A 1 600 ? -27.052 -18.550 15.296 1.00 89.50 600 TYR A C 1
ATOM 4803 O O . TYR A 1 600 ? -26.742 -19.416 16.117 1.00 89.50 600 TYR A O 1
ATOM 4811 N N . THR A 1 601 ? -26.593 -17.300 15.380 1.00 90.00 601 THR A N 1
ATOM 4812 C CA . THR A 1 601 ? -25.858 -16.828 16.563 1.00 90.00 601 THR A CA 1
ATOM 4813 C C . THR A 1 601 ? -26.811 -16.562 17.735 1.00 90.00 601 THR A C 1
ATOM 4815 O O . THR A 1 601 ? -28.029 -16.474 17.569 1.00 90.00 601 THR A O 1
ATOM 4818 N N . ALA A 1 602 ? -26.281 -16.382 18.949 1.00 90.81 602 ALA A N 1
ATOM 4819 C CA . ALA A 1 602 ? -27.108 -16.007 20.100 1.00 90.81 602 ALA A CA 1
ATOM 4820 C C . ALA A 1 602 ? -27.866 -14.684 19.858 1.00 90.81 602 ALA A C 1
ATOM 4822 O O . ALA A 1 602 ? -29.024 -14.545 20.255 1.00 90.81 602 ALA A O 1
ATOM 4823 N N . ALA A 1 603 ? -27.238 -13.729 19.160 1.00 91.25 603 ALA A N 1
ATOM 4824 C CA . ALA A 1 603 ? -27.859 -12.459 18.793 1.00 91.25 603 ALA A CA 1
ATOM 4825 C C . ALA A 1 603 ? -28.927 -12.607 17.709 1.00 91.25 603 ALA A C 1
ATOM 4827 O O . ALA A 1 603 ? -29.940 -11.909 17.765 1.00 91.25 603 ALA A O 1
ATOM 4828 N N . ASP A 1 604 ? -28.739 -13.522 16.755 1.00 93.06 604 ASP A N 1
ATOM 4829 C CA . ASP A 1 604 ? -29.782 -13.887 15.797 1.00 93.06 604 ASP A CA 1
ATOM 4830 C C . ASP A 1 604 ? -31.031 -14.397 16.527 1.00 93.06 604 ASP A C 1
ATOM 4832 O O . ASP A 1 604 ? -32.115 -13.847 16.331 1.00 93.06 604 ASP A O 1
ATOM 4836 N N . ILE A 1 605 ? -30.876 -15.385 17.419 1.00 94.44 605 ILE A N 1
ATOM 4837 C CA . ILE A 1 605 ? -31.985 -15.968 18.195 1.00 94.44 605 ILE A CA 1
ATOM 4838 C C . ILE A 1 605 ? -32.672 -14.890 19.034 1.00 94.44 605 ILE A C 1
ATOM 4840 O O . ILE A 1 605 ? -33.886 -14.725 18.941 1.00 94.44 605 ILE A O 1
ATOM 4844 N N . ALA A 1 606 ? -31.916 -14.090 19.786 1.00 94.94 606 ALA A N 1
ATOM 4845 C CA . ALA A 1 606 ? -32.472 -12.995 20.576 1.00 94.94 606 ALA A CA 1
ATOM 4846 C C . ALA A 1 606 ? -33.257 -11.978 19.726 1.00 94.94 606 ALA A C 1
ATOM 4848 O O . ALA A 1 606 ? -34.351 -11.558 20.108 1.00 94.94 606 ALA A O 1
ATOM 4849 N N . ASN A 1 607 ? -32.736 -11.598 18.556 1.00 94.88 607 ASN A N 1
ATOM 4850 C CA . ASN A 1 607 ? -33.408 -10.666 17.651 1.00 94.88 607 ASN A CA 1
ATOM 4851 C C . ASN A 1 607 ? -34.679 -11.245 17.040 1.00 94.88 607 ASN A C 1
ATOM 4853 O O . ASN A 1 607 ? -35.655 -10.513 16.873 1.00 94.88 607 ASN A O 1
ATOM 4857 N N . MET A 1 608 ? -34.696 -12.537 16.725 1.00 95.31 608 MET A N 1
ATOM 4858 C CA . MET A 1 608 ? -35.908 -13.204 16.259 1.00 95.31 608 MET A CA 1
ATOM 4859 C C . MET A 1 608 ? -36.975 -13.254 17.360 1.00 95.31 608 MET A C 1
ATOM 4861 O O . MET A 1 608 ? -38.128 -12.922 17.104 1.00 95.31 608 MET A O 1
ATOM 4865 N N . GLN A 1 609 ? -36.580 -13.526 18.607 1.00 96.06 609 GLN A N 1
ATOM 4866 C CA . GLN A 1 609 ? -37.486 -13.512 19.762 1.00 96.06 609 GLN A CA 1
ATOM 4867 C C . GLN A 1 609 ? -38.041 -12.113 20.065 1.00 96.06 609 GLN A C 1
ATOM 4869 O O . GLN A 1 609 ? -39.226 -11.964 20.363 1.00 96.06 609 GLN A O 1
ATOM 4874 N N . LEU A 1 610 ? -37.222 -11.065 19.920 1.00 94.94 610 LEU A N 1
ATOM 4875 C CA . LEU A 1 610 ? -37.686 -9.678 20.009 1.00 94.94 610 LEU A CA 1
ATOM 4876 C C . LEU A 1 610 ? -38.709 -9.351 18.920 1.00 94.94 610 LEU A C 1
ATOM 4878 O O . LEU A 1 610 ? -39.757 -8.787 19.229 1.00 94.94 610 LEU A O 1
ATOM 4882 N N . ARG A 1 611 ? -38.450 -9.747 17.668 1.00 95.56 611 ARG A N 1
ATOM 4883 C CA . ARG A 1 611 ? -39.391 -9.538 16.556 1.00 95.56 611 ARG A CA 1
ATOM 4884 C C . ARG A 1 611 ? -40.703 -10.285 16.778 1.00 95.56 611 ARG A C 1
ATOM 4886 O O . ARG A 1 611 ? -41.760 -9.685 16.606 1.00 95.56 611 ARG A O 1
ATOM 4893 N N . ALA A 1 612 ? -40.643 -11.542 17.220 1.00 94.44 612 ALA A N 1
ATOM 4894 C CA . ALA A 1 612 ? -41.823 -12.335 17.562 1.00 94.44 612 ALA A CA 1
ATOM 4895 C C . ALA A 1 612 ? -42.653 -11.683 18.685 1.00 94.44 612 ALA A C 1
ATOM 4897 O O . ALA A 1 612 ? -43.878 -11.759 18.684 1.00 94.44 612 ALA A O 1
ATOM 4898 N N . ALA A 1 613 ? -41.999 -10.966 19.604 1.00 95.00 613 ALA A N 1
ATOM 4899 C CA . ALA A 1 613 ? -42.650 -10.177 20.648 1.00 95.00 613 ALA A CA 1
ATOM 4900 C C . ALA A 1 613 ? -43.096 -8.765 20.208 1.00 95.00 613 ALA A C 1
ATOM 4902 O O . ALA A 1 613 ? -43.536 -7.972 21.046 1.00 95.00 613 ALA A O 1
ATOM 4903 N N . GLY A 1 614 ? -42.961 -8.412 18.924 1.00 95.38 614 GLY A N 1
ATOM 4904 C CA . GLY A 1 614 ? -43.296 -7.084 18.402 1.00 95.38 614 GLY A CA 1
ATOM 4905 C C . GLY A 1 614 ? -42.352 -5.975 18.882 1.00 95.38 614 GLY A C 1
ATOM 4906 O O . GLY A 1 614 ? -42.775 -4.834 19.073 1.00 95.38 614 GLY A O 1
ATOM 4907 N N . LYS A 1 615 ? -41.083 -6.306 19.140 1.00 94.12 615 LYS A N 1
ATOM 4908 C CA . LYS A 1 615 ? -40.043 -5.384 19.612 1.00 94.12 615 LYS A CA 1
ATOM 4909 C C . LYS A 1 615 ? -38.972 -5.178 18.540 1.00 94.12 615 LYS A C 1
ATOM 4911 O O . LYS A 1 615 ? -38.683 -6.067 17.743 1.00 94.12 615 LYS A O 1
ATOM 4916 N N . GLU A 1 616 ? -38.348 -4.003 18.565 1.00 91.88 616 GLU A N 1
ATOM 4917 C CA . GLU A 1 616 ? -37.195 -3.698 17.709 1.00 91.88 616 GLU A CA 1
ATOM 4918 C C . GLU A 1 616 ? -36.002 -4.616 18.030 1.00 91.88 616 GLU A C 1
ATOM 4920 O O . GLU A 1 616 ? -35.740 -4.867 19.215 1.00 91.88 616 GLU A O 1
ATOM 4925 N N . PRO A 1 617 ? -35.254 -5.071 17.008 1.00 92.31 617 PRO A N 1
ATOM 4926 C CA . PRO A 1 617 ? -34.071 -5.891 17.199 1.00 92.31 617 PRO A CA 1
ATOM 4927 C C . PRO A 1 617 ? -32.938 -5.097 17.860 1.00 92.31 617 PRO A C 1
ATOM 4929 O O . PRO A 1 617 ? -32.861 -3.868 17.816 1.00 92.31 617 PRO A O 1
ATOM 4932 N N . LEU A 1 618 ? -32.019 -5.834 18.461 1.00 88.88 618 LEU A N 1
ATOM 4933 C CA . LEU A 1 618 ? -30.747 -5.349 18.959 1.00 88.88 618 LEU A CA 1
ATOM 4934 C C . LEU A 1 618 ? -29.810 -5.024 17.802 1.00 88.88 618 LEU A C 1
ATOM 4936 O O . LEU A 1 618 ? -29.747 -5.742 16.798 1.00 88.88 618 LEU A O 1
ATOM 4940 N N . ILE A 1 619 ? -29.008 -3.981 18.005 1.00 85.06 619 ILE A N 1
ATOM 4941 C CA . ILE A 1 619 ? -27.833 -3.721 17.182 1.00 85.06 619 ILE A CA 1
ATOM 4942 C C . ILE A 1 619 ? -26.807 -4.802 17.526 1.00 85.06 619 ILE A C 1
ATOM 4944 O O . ILE A 1 619 ? -26.317 -4.861 18.654 1.00 85.06 619 ILE A O 1
ATOM 4948 N N . LYS A 1 620 ? -26.513 -5.674 16.560 1.00 83.88 620 LYS A N 1
ATOM 4949 C CA . LYS A 1 620 ? -25.468 -6.694 16.691 1.00 83.88 620 LYS A CA 1
ATOM 4950 C C . LYS A 1 620 ? -24.091 -6.051 16.860 1.00 83.88 620 LYS A C 1
ATOM 4952 O O . LYS A 1 620 ? -23.898 -4.895 16.474 1.00 83.88 620 LYS A O 1
ATOM 4957 N N . SER A 1 621 ? -23.122 -6.798 17.387 1.00 76.25 621 SER A N 1
ATOM 4958 C CA . SER A 1 621 ? -21.730 -6.330 17.421 1.00 76.25 621 SER A CA 1
ATOM 4959 C C . SER A 1 621 ? -21.228 -6.018 16.005 1.00 76.25 621 SER A C 1
ATOM 4961 O O . SER A 1 621 ? -21.766 -6.523 15.017 1.00 76.25 621 SER A O 1
ATOM 4963 N N . ASN A 1 622 ? -20.199 -5.174 15.890 1.00 68.69 622 ASN A N 1
ATOM 4964 C CA . ASN A 1 622 ? -19.651 -4.810 14.581 1.00 68.69 622 ASN A CA 1
ATOM 4965 C C . ASN A 1 622 ? -19.187 -6.055 13.799 1.00 68.69 622 ASN A C 1
ATOM 4967 O O . ASN A 1 622 ? -19.445 -6.164 12.605 1.00 68.69 622 ASN A O 1
ATOM 4971 N N . ASP A 1 623 ? -18.600 -7.034 14.492 1.00 68.12 623 ASP A N 1
ATOM 4972 C CA . ASP A 1 623 ? -18.151 -8.294 13.898 1.00 68.12 623 ASP A CA 1
ATOM 4973 C C . ASP A 1 623 ? -19.308 -9.123 13.319 1.00 68.12 623 ASP A C 1
ATOM 4975 O O . ASP A 1 623 ? -19.245 -9.570 12.174 1.00 68.12 623 ASP A O 1
ATOM 4979 N N . GLU A 1 624 ? -20.415 -9.281 14.052 1.00 77.06 624 GLU A N 1
ATOM 4980 C CA . GLU A 1 624 ? -21.586 -9.999 13.535 1.00 77.06 624 GLU A CA 1
ATOM 4981 C C . GLU A 1 624 ? -22.247 -9.262 12.360 1.00 77.06 624 GLU A C 1
ATOM 4983 O O . GLU A 1 624 ? -22.705 -9.902 11.414 1.00 77.06 624 GLU A O 1
ATOM 4988 N N . GLN A 1 625 ? -22.261 -7.923 12.375 1.00 80.19 625 GLN A N 1
ATOM 4989 C CA . GLN A 1 625 ? -22.744 -7.132 11.238 1.00 80.19 625 GLN A CA 1
ATOM 4990 C C . GLN A 1 625 ? -21.868 -7.316 9.994 1.00 80.19 625 GLN A C 1
ATOM 4992 O O . GLN A 1 625 ? -22.382 -7.290 8.876 1.00 80.19 625 GLN A O 1
ATOM 4997 N N . ILE A 1 626 ? -20.555 -7.492 10.166 1.00 70.44 626 ILE A N 1
ATOM 4998 C CA . ILE A 1 626 ? -19.638 -7.796 9.066 1.00 70.44 626 ILE A CA 1
ATOM 4999 C C . ILE A 1 626 ? -19.938 -9.188 8.501 1.00 70.44 626 ILE A C 1
ATOM 5001 O O . ILE A 1 626 ? -20.003 -9.333 7.279 1.00 70.44 626 ILE A O 1
ATOM 5005 N N . VAL A 1 627 ? -20.166 -10.189 9.362 1.00 78.00 627 VAL A N 1
ATOM 5006 C CA . VAL A 1 627 ? -20.560 -11.543 8.936 1.00 78.00 627 VAL A CA 1
ATOM 5007 C C . VAL A 1 627 ? -21.884 -11.504 8.171 1.00 78.00 627 VAL A C 1
ATOM 5009 O O . VAL A 1 627 ? -21.979 -12.105 7.108 1.00 78.00 627 VAL A O 1
ATOM 5012 N N . ASP A 1 628 ? -22.880 -10.750 8.640 1.00 82.31 628 ASP A N 1
ATOM 5013 C CA . ASP A 1 628 ? -24.187 -10.608 7.977 1.00 82.31 628 ASP A CA 1
ATOM 5014 C C . ASP A 1 628 ? -24.121 -10.015 6.559 1.00 82.31 628 ASP A C 1
ATOM 5016 O O . ASP A 1 628 ? -25.043 -10.221 5.769 1.00 82.31 628 ASP A O 1
ATOM 5020 N N . ARG A 1 629 ? -23.053 -9.279 6.227 1.00 80.06 629 ARG A N 1
ATOM 5021 C CA . ARG A 1 629 ? -22.840 -8.692 4.892 1.00 80.06 629 ARG A CA 1
ATOM 5022 C C . ARG A 1 629 ? -22.125 -9.633 3.920 1.00 80.06 629 ARG A C 1
ATOM 5024 O O . ARG A 1 629 ? -22.026 -9.301 2.743 1.00 80.06 629 ARG A O 1
ATOM 5031 N N . GLN A 1 630 ? -21.614 -10.772 4.390 1.00 79.69 630 GLN A N 1
ATOM 5032 C CA . GLN A 1 630 ? -20.917 -11.741 3.541 1.00 79.69 630 GLN A CA 1
ATOM 5033 C C . GLN A 1 630 ? -21.891 -12.546 2.671 1.00 79.69 630 GLN A C 1
ATOM 5035 O O . GLN A 1 630 ? -23.091 -12.599 2.947 1.00 79.69 630 GLN A O 1
ATOM 5040 N N . ASP A 1 631 ? -21.370 -13.228 1.650 1.00 77.69 631 ASP A N 1
ATOM 5041 C CA . ASP A 1 631 ? -22.146 -14.181 0.847 1.00 77.69 631 ASP A CA 1
ATOM 5042 C C . ASP A 1 631 ? -22.808 -15.256 1.744 1.00 77.69 631 ASP A C 1
ATOM 5044 O O . ASP A 1 631 ? -22.170 -15.716 2.700 1.00 77.69 631 ASP A O 1
ATOM 5048 N N . PRO A 1 632 ? -24.056 -15.696 1.474 1.00 83.06 632 PRO A N 1
ATOM 5049 C CA . PRO A 1 632 ? -24.752 -16.697 2.289 1.00 83.06 632 PRO A CA 1
ATOM 5050 C C . PRO A 1 632 ? -23.947 -17.975 2.567 1.00 83.06 632 PRO A C 1
ATOM 5052 O O . PRO A 1 632 ? -24.067 -18.559 3.648 1.00 83.06 632 PRO A O 1
ATOM 5055 N N . LEU A 1 633 ? -23.091 -18.403 1.634 1.00 76.50 633 LEU A N 1
ATOM 5056 C CA . LEU A 1 633 ? -22.222 -19.562 1.825 1.00 76.50 633 LEU A CA 1
ATOM 5057 C C . LEU A 1 633 ? -21.141 -19.291 2.884 1.00 76.50 633 LEU A C 1
ATOM 5059 O O . LEU A 1 633 ? -20.888 -20.138 3.743 1.00 76.50 633 LEU A O 1
ATOM 5063 N N . ILE A 1 634 ? -20.555 -18.092 2.873 1.00 77.94 634 ILE A N 1
ATOM 5064 C CA . ILE A 1 634 ? -19.585 -17.621 3.874 1.00 77.94 634 ILE A CA 1
ATOM 5065 C C . ILE A 1 634 ? -20.276 -17.456 5.232 1.00 77.94 634 ILE A C 1
ATOM 5067 O O . ILE A 1 634 ? -19.750 -17.913 6.247 1.00 77.94 634 ILE A O 1
ATOM 5071 N N . GLN A 1 635 ? -21.490 -16.896 5.258 1.00 84.31 635 GLN A N 1
ATOM 5072 C CA . GLN A 1 635 ? -22.289 -16.797 6.482 1.00 84.31 635 GLN A CA 1
ATOM 5073 C C . GLN A 1 635 ? -22.529 -18.166 7.112 1.00 84.31 635 GLN A C 1
ATOM 5075 O O . GLN A 1 635 ? -22.321 -18.331 8.310 1.00 84.31 635 GLN A O 1
ATOM 5080 N N . GLY A 1 636 ? -22.909 -19.169 6.315 1.00 82.50 636 GLY A N 1
ATOM 5081 C CA . GLY A 1 636 ? -23.111 -20.528 6.809 1.00 82.50 636 GLY A CA 1
ATOM 5082 C C . GLY A 1 636 ? -21.845 -21.117 7.436 1.00 82.50 636 GLY A C 1
ATOM 5083 O O . GLY A 1 636 ? -21.914 -21.806 8.455 1.00 82.50 636 GLY A O 1
ATOM 5084 N N . LEU A 1 637 ? -20.673 -20.828 6.868 1.00 81.19 637 LEU A N 1
ATOM 5085 C CA . LEU A 1 637 ? -19.386 -21.277 7.399 1.00 81.19 637 LEU A CA 1
ATOM 5086 C C . LEU A 1 637 ? -19.020 -20.593 8.724 1.00 81.19 637 LEU A C 1
ATOM 5088 O O . LEU A 1 637 ? -18.511 -21.276 9.613 1.00 81.19 637 LEU A O 1
ATOM 5092 N N . LEU A 1 638 ? -19.321 -19.299 8.865 1.00 83.12 638 LEU A 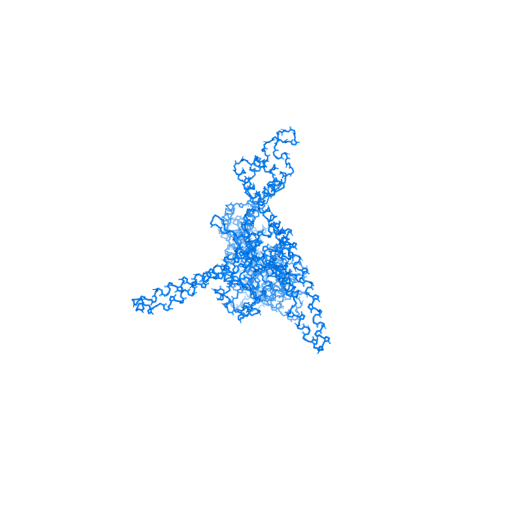N 1
ATOM 5093 C CA . LEU A 1 638 ? -18.969 -18.491 10.038 1.00 83.12 638 LEU A CA 1
ATOM 5094 C C . LEU A 1 638 ? -19.992 -18.561 11.183 1.00 83.12 638 LEU A C 1
ATOM 5096 O O . LEU A 1 638 ? -19.597 -18.499 12.342 1.00 83.12 638 LEU A O 1
ATOM 5100 N N . LYS A 1 639 ? -21.289 -18.708 10.891 1.00 84.56 639 LYS A N 1
ATOM 5101 C CA . LYS A 1 639 ? -22.357 -18.740 11.909 1.00 84.56 639 LYS A CA 1
ATOM 5102 C C . LYS A 1 639 ? -22.566 -20.131 12.503 1.00 84.56 639 LYS A C 1
ATOM 5104 O O . LYS A 1 639 ? -22.747 -20.269 13.708 1.00 84.56 639 LYS A O 1
ATOM 5109 N N . PHE A 1 640 ? -22.507 -21.179 11.679 1.00 82.25 640 PHE A N 1
ATOM 5110 C CA . PHE A 1 640 ? -22.737 -22.549 12.140 1.00 82.25 640 PHE A CA 1
ATOM 5111 C C . PHE A 1 640 ? -21.429 -23.215 12.568 1.00 82.25 640 PHE A C 1
ATOM 5113 O O . PHE A 1 640 ? -20.614 -23.569 11.710 1.00 82.25 640 PHE A O 1
ATOM 5120 N N . ARG A 1 641 ? -21.265 -23.436 13.882 1.00 80.00 641 ARG A N 1
ATOM 5121 C CA . ARG A 1 641 ? -20.122 -24.143 14.495 1.00 80.00 641 ARG A CA 1
ATOM 5122 C C . ARG A 1 641 ? -18.789 -23.651 13.932 1.00 80.00 641 ARG A C 1
ATOM 5124 O O . ARG A 1 641 ? -18.127 -24.381 13.195 1.00 80.00 641 ARG A O 1
ATOM 5131 N N . ASN A 1 642 ? -18.430 -22.405 14.233 1.00 71.19 642 ASN A N 1
ATOM 5132 C CA . ASN A 1 642 ? -17.238 -21.750 13.696 1.00 71.19 642 ASN A CA 1
ATOM 5133 C C . ASN A 1 642 ? -15.949 -22.473 14.138 1.00 71.19 642 ASN A C 1
ATOM 5135 O O . ASN A 1 642 ? -15.337 -22.148 15.148 1.00 71.19 642 ASN A O 1
ATOM 5139 N N . THR A 1 643 ? -15.563 -23.510 13.397 1.00 72.50 643 THR A N 1
ATOM 5140 C CA . THR A 1 643 ? -14.277 -24.202 13.554 1.00 72.50 643 THR A CA 1
ATOM 5141 C C . THR A 1 643 ? -13.226 -23.527 12.675 1.00 72.50 643 THR A C 1
ATOM 5143 O O . THR A 1 643 ? -13.590 -23.116 11.568 1.00 72.50 643 THR A O 1
ATOM 5146 N N . PRO A 1 644 ? -11.928 -23.566 13.031 1.00 61.69 644 PRO A N 1
ATOM 5147 C CA . PRO A 1 644 ? -10.856 -22.989 12.209 1.00 61.69 644 PRO A CA 1
ATOM 5148 C C . PRO A 1 644 ? -10.900 -23.407 10.727 1.00 61.69 644 PRO A C 1
ATOM 5150 O O . PRO A 1 644 ? -10.680 -22.599 9.827 1.00 61.69 644 PRO A O 1
ATOM 5153 N N . ARG A 1 645 ? -11.270 -24.666 10.436 1.00 58.53 645 ARG A N 1
ATOM 5154 C CA . ARG A 1 645 ? -11.424 -25.170 9.057 1.00 58.53 645 ARG A CA 1
ATOM 5155 C C . ARG A 1 645 ? -12.577 -24.514 8.292 1.00 58.53 645 ARG A C 1
ATOM 5157 O O . ARG A 1 645 ? -12.471 -24.340 7.081 1.00 58.53 645 ARG A O 1
ATOM 5164 N N . ARG A 1 646 ? -13.693 -24.210 8.960 1.00 74.50 646 ARG A N 1
ATOM 5165 C CA . ARG A 1 646 ? -14.849 -23.538 8.341 1.00 74.50 646 ARG A CA 1
ATOM 5166 C C . ARG A 1 646 ? -14.564 -22.063 8.150 1.00 74.50 646 ARG A C 1
ATOM 5168 O O . ARG A 1 646 ? -14.832 -21.571 7.062 1.00 74.50 646 ARG A O 1
ATOM 5175 N N . THR A 1 647 ? -13.938 -21.421 9.136 1.00 69.06 647 THR A N 1
ATOM 5176 C CA . THR A 1 647 ? -13.425 -20.057 9.006 1.00 69.06 647 THR A CA 1
ATOM 5177 C C . THR A 1 647 ? -12.530 -19.971 7.776 1.00 69.06 647 THR A C 1
ATOM 5179 O O . THR A 1 647 ? -12.835 -19.226 6.861 1.00 69.06 647 THR A O 1
ATOM 5182 N N . TYR A 1 648 ? -11.542 -20.856 7.638 1.00 62.03 648 TYR A N 1
ATOM 5183 C CA . TYR A 1 648 ? -10.683 -20.887 6.453 1.00 62.03 648 TYR A CA 1
ATOM 5184 C C . TYR A 1 648 ? -11.449 -21.023 5.123 1.00 62.03 648 TYR A C 1
ATOM 5186 O O . TYR A 1 648 ? -11.216 -20.254 4.194 1.00 62.03 648 TYR A O 1
ATOM 5194 N N . ARG A 1 649 ? -12.401 -21.963 5.025 1.00 64.12 649 ARG A N 1
ATOM 5195 C CA . ARG A 1 649 ? -13.231 -22.114 3.812 1.00 64.12 649 ARG A CA 1
ATOM 5196 C C . ARG A 1 649 ? -14.025 -20.849 3.495 1.00 64.12 649 ARG A C 1
ATOM 5198 O O . ARG A 1 649 ? -14.228 -20.550 2.326 1.00 64.12 649 ARG A O 1
ATOM 5205 N N . ALA A 1 650 ? -14.477 -20.132 4.522 1.00 70.56 650 ALA A N 1
ATOM 5206 C CA . ALA A 1 650 ? -15.210 -18.883 4.363 1.00 70.56 650 ALA A CA 1
ATOM 5207 C C . ALA A 1 650 ? -14.305 -17.787 3.783 1.00 70.56 650 ALA A C 1
ATOM 5209 O O . ALA A 1 650 ? -14.781 -16.942 3.037 1.00 70.56 650 ALA A O 1
ATOM 5210 N N . ALA A 1 651 ? -13.006 -17.843 4.090 1.00 63.78 651 ALA A N 1
ATOM 5211 C CA . ALA A 1 651 ? -12.003 -16.932 3.559 1.00 63.78 651 ALA A CA 1
ATOM 5212 C C . ALA A 1 651 ? -11.844 -17.206 2.064 1.00 63.78 651 ALA A C 1
ATOM 5214 O O . ALA A 1 651 ? -12.184 -16.364 1.247 1.00 63.78 651 ALA A O 1
ATOM 5215 N N . VAL A 1 652 ? -11.478 -18.439 1.711 1.00 59.03 652 VAL A N 1
ATOM 5216 C CA . VAL A 1 652 ? -11.206 -18.832 0.318 1.00 59.03 652 VAL A CA 1
ATOM 5217 C C . VAL A 1 652 ? -12.425 -18.661 -0.595 1.00 59.03 652 VAL A C 1
ATOM 5219 O O . VAL A 1 652 ? -12.284 -18.362 -1.776 1.00 59.03 652 VAL A O 1
ATOM 5222 N N . ALA A 1 653 ? -13.639 -18.838 -0.066 1.00 65.56 653 ALA A N 1
ATOM 5223 C CA . ALA A 1 653 ? -14.871 -18.630 -0.824 1.00 65.56 653 ALA A CA 1
ATOM 5224 C C . ALA A 1 653 ? -15.158 -17.149 -1.143 1.00 65.56 653 ALA A C 1
ATOM 5226 O O . ALA A 1 653 ? -16.053 -16.862 -1.942 1.00 65.56 653 ALA A O 1
ATOM 5227 N N . ASN A 1 654 ? -14.423 -16.208 -0.543 1.00 72.62 654 ASN A N 1
ATOM 5228 C CA . ASN A 1 654 ? -14.570 -14.789 -0.814 1.00 72.62 654 ASN A CA 1
ATOM 5229 C C . ASN A 1 654 ? -13.982 -14.445 -2.193 1.00 72.62 654 ASN A C 1
ATOM 5231 O O . ASN A 1 654 ? -12.772 -14.505 -2.413 1.00 72.62 654 ASN A O 1
ATOM 5235 N N . ARG A 1 655 ? -14.854 -14.065 -3.136 1.00 70.50 655 ARG A N 1
ATOM 5236 C CA . ARG A 1 655 ? -14.472 -13.714 -4.516 1.00 70.50 655 ARG A CA 1
ATOM 5237 C C . ARG A 1 655 ? -13.445 -12.582 -4.575 1.00 70.50 655 ARG A C 1
ATOM 5239 O O . ARG A 1 655 ? -12.606 -12.588 -5.474 1.00 70.50 655 ARG A O 1
ATOM 5246 N N . ASP A 1 656 ? -13.477 -11.680 -3.601 1.00 80.00 656 ASP A N 1
ATOM 5247 C CA . ASP A 1 656 ? -12.546 -10.560 -3.496 1.00 80.00 656 ASP A CA 1
ATOM 5248 C C . ASP A 1 656 ? -11.108 -11.056 -3.228 1.00 80.00 656 ASP A C 1
ATOM 5250 O O . ASP A 1 656 ? -10.158 -10.566 -3.836 1.00 80.00 656 ASP A O 1
ATOM 5254 N N . GLN A 1 657 ? -10.928 -12.110 -2.420 1.00 83.00 657 GLN A N 1
ATOM 5255 C CA . GLN A 1 657 ? -9.603 -12.711 -2.191 1.00 83.00 657 GLN A CA 1
ATOM 5256 C C . GLN A 1 657 ? -9.035 -13.334 -3.457 1.00 83.00 657 GLN A C 1
ATOM 5258 O O . GLN A 1 657 ? -7.851 -13.181 -3.748 1.00 83.00 657 GLN A O 1
ATOM 5263 N N . LYS A 1 658 ? -9.877 -14.029 -4.230 1.00 86.50 658 LYS A N 1
ATOM 5264 C CA . LYS A 1 658 ? -9.433 -14.613 -5.494 1.00 86.50 658 LYS A CA 1
ATOM 5265 C C . LYS A 1 658 ? -8.938 -13.520 -6.438 1.00 86.50 658 LYS A C 1
ATOM 5267 O O . LYS A 1 658 ? -7.876 -13.681 -7.027 1.00 86.50 658 LYS A O 1
ATOM 5272 N N . TRP A 1 659 ? -9.673 -12.414 -6.552 1.00 91.94 659 TRP A N 1
ATOM 5273 C CA . TRP A 1 659 ? -9.234 -11.271 -7.348 1.00 91.94 659 TRP A CA 1
ATOM 5274 C C . TRP A 1 659 ? -7.887 -10.726 -6.850 1.00 91.94 659 TRP A C 1
ATOM 5276 O O . TRP A 1 659 ? -6.965 -10.586 -7.646 1.00 91.94 659 TRP A O 1
ATOM 5286 N N . PHE A 1 660 ? -7.731 -10.519 -5.538 1.00 92.38 660 PHE A N 1
ATOM 5287 C CA . PHE A 1 660 ? -6.476 -10.054 -4.933 1.00 92.38 660 PHE A CA 1
ATOM 5288 C C . PHE A 1 660 ? -5.290 -10.965 -5.294 1.00 92.38 660 PHE A C 1
ATOM 5290 O O . PHE A 1 660 ? -4.241 -10.498 -5.738 1.00 92.38 660 PHE A O 1
ATOM 5297 N N . LEU A 1 661 ? -5.476 -12.276 -5.148 1.00 93.75 661 LEU A N 1
ATOM 5298 C CA . LEU A 1 661 ? -4.469 -13.286 -5.461 1.00 93.75 661 LEU A CA 1
ATOM 5299 C C . LEU A 1 661 ? -4.173 -13.365 -6.966 1.00 93.75 661 LEU A C 1
ATOM 5301 O O . LEU A 1 661 ? -3.018 -13.511 -7.365 1.00 93.75 661 LEU A O 1
ATOM 5305 N N . ASP A 1 662 ? -5.196 -13.230 -7.811 1.00 95.12 662 ASP A N 1
ATOM 5306 C CA . ASP A 1 662 ? -5.042 -13.199 -9.264 1.00 95.12 662 ASP A CA 1
ATOM 5307 C C . ASP A 1 662 ? -4.195 -11.997 -9.716 1.00 95.12 662 ASP A C 1
ATOM 5309 O O . ASP A 1 662 ? -3.366 -12.163 -10.610 1.00 95.12 662 ASP A O 1
ATOM 5313 N N . ILE A 1 663 ? -4.337 -10.825 -9.082 1.00 96.00 663 ILE A N 1
ATOM 5314 C CA . ILE A 1 663 ? -3.508 -9.643 -9.377 1.00 96.00 663 ILE A CA 1
ATOM 5315 C C . ILE A 1 663 ? -2.033 -9.896 -9.042 1.00 96.00 663 ILE A C 1
ATOM 5317 O O . ILE A 1 663 ? -1.174 -9.616 -9.875 1.00 96.00 663 ILE A O 1
ATOM 5321 N N . ILE A 1 664 ? -1.721 -10.476 -7.875 1.00 95.44 664 ILE A N 1
ATOM 5322 C CA . ILE A 1 664 ? -0.328 -10.819 -7.530 1.00 95.44 664 ILE A CA 1
ATOM 5323 C C . ILE A 1 664 ? 0.231 -11.817 -8.545 1.00 95.44 664 ILE A C 1
ATOM 5325 O O . ILE A 1 664 ? 1.297 -11.603 -9.115 1.00 95.44 664 ILE A O 1
ATOM 5329 N N . ALA A 1 665 ? -0.509 -12.894 -8.807 1.00 96.00 665 ALA A N 1
ATOM 5330 C CA . ALA A 1 665 ? -0.071 -13.942 -9.717 1.00 96.00 665 ALA A CA 1
ATOM 5331 C C . ALA A 1 665 ? 0.191 -13.417 -11.135 1.00 96.00 665 ALA A C 1
ATOM 5333 O O . ALA A 1 665 ? 1.165 -13.836 -11.763 1.00 96.00 665 ALA A O 1
ATOM 5334 N N . ARG A 1 666 ? -0.662 -12.506 -11.627 1.00 95.50 666 ARG A N 1
ATOM 5335 C CA . ARG A 1 666 ? -0.538 -11.879 -12.949 1.00 95.50 666 ARG A CA 1
ATOM 5336 C C . ARG A 1 666 ? 0.819 -11.211 -13.126 1.00 95.50 666 ARG A C 1
ATOM 5338 O O . ARG A 1 666 ? 1.451 -11.408 -14.159 1.00 95.50 666 ARG A O 1
ATOM 5345 N N . GLU A 1 667 ? 1.254 -10.459 -12.120 1.00 93.69 667 GLU A N 1
ATOM 5346 C CA . GLU A 1 667 ? 2.504 -9.701 -12.186 1.00 93.69 667 GLU A CA 1
ATOM 5347 C C . GLU A 1 667 ? 3.743 -10.540 -11.833 1.00 93.69 667 GLU A C 1
ATOM 5349 O O . GLU A 1 667 ? 4.839 -10.226 -12.292 1.00 93.69 667 GLU A O 1
ATOM 5354 N N . GLU A 1 668 ? 3.592 -11.598 -11.030 1.00 90.75 668 GLU A N 1
ATOM 5355 C CA . GLU A 1 668 ? 4.728 -12.364 -10.497 1.00 90.75 668 GLU A CA 1
ATOM 5356 C C . GLU A 1 668 ? 5.056 -13.640 -11.290 1.00 90.75 668 GLU A C 1
ATOM 5358 O O . GLU A 1 668 ? 6.226 -13.960 -11.494 1.00 90.75 668 GLU A O 1
ATOM 5363 N N . SER A 1 669 ? 4.054 -14.421 -11.711 1.00 92.69 669 SER A N 1
ATOM 5364 C CA . SER A 1 669 ? 4.301 -15.828 -12.085 1.00 92.69 669 SER A CA 1
ATOM 5365 C C . SER A 1 669 ? 3.398 -16.414 -13.168 1.00 92.69 669 SER A C 1
ATOM 5367 O O . SER A 1 669 ? 3.674 -17.514 -13.653 1.00 92.69 669 SER A O 1
ATOM 5369 N N . GLN A 1 670 ? 2.319 -15.734 -13.569 1.00 87.88 670 GLN A N 1
ATOM 5370 C CA . GLN A 1 670 ? 1.304 -16.327 -14.448 1.00 87.88 670 GLN A CA 1
ATOM 5371 C C . GLN A 1 670 ? 1.880 -16.763 -15.804 1.00 87.88 670 GLN A C 1
ATOM 5373 O O . GLN A 1 670 ? 1.479 -17.798 -16.335 1.00 87.88 670 GLN A O 1
ATOM 5378 N N . ALA A 1 671 ? 2.865 -16.033 -16.332 1.00 87.50 671 ALA A N 1
ATOM 5379 C CA . ALA A 1 671 ? 3.568 -16.391 -17.566 1.00 87.50 671 ALA A CA 1
ATOM 5380 C C . ALA A 1 671 ? 4.542 -17.581 -17.415 1.00 87.50 671 ALA A C 1
ATOM 5382 O O . ALA A 1 671 ? 5.017 -18.108 -18.418 1.00 87.50 671 ALA A O 1
ATOM 5383 N N . TYR A 1 672 ? 4.827 -18.016 -16.184 1.00 88.31 672 TYR A N 1
ATOM 5384 C CA . TYR A 1 672 ? 5.885 -18.973 -15.844 1.00 88.31 672 TYR A CA 1
ATOM 5385 C C . TYR A 1 672 ? 5.364 -20.238 -15.143 1.00 88.31 672 TYR A C 1
ATOM 5387 O O . TYR A 1 672 ? 6.142 -20.979 -14.559 1.00 88.31 672 TYR A O 1
ATOM 5395 N N . GLY A 1 673 ? 4.057 -20.513 -15.205 1.00 91.19 673 GLY A N 1
ATOM 5396 C CA . GLY A 1 673 ? 3.465 -21.746 -14.660 1.00 91.19 673 GLY A CA 1
ATOM 5397 C C . GLY A 1 673 ? 2.617 -21.569 -13.401 1.00 91.19 673 GLY A C 1
ATOM 5398 O O . GLY A 1 673 ? 2.113 -22.556 -12.872 1.00 91.19 673 GLY A O 1
ATOM 5399 N N . GLY A 1 674 ? 2.409 -20.336 -12.925 1.00 95.88 674 GLY A N 1
ATOM 5400 C CA . GLY A 1 674 ? 1.534 -20.068 -11.781 1.00 95.88 674 GLY A CA 1
ATOM 5401 C C . GLY A 1 674 ? 1.998 -20.803 -10.521 1.00 95.88 674 GLY A C 1
ATOM 5402 O O . GLY A 1 674 ? 3.095 -20.550 -10.035 1.00 95.88 674 GLY A O 1
ATOM 5403 N N . TYR A 1 675 ? 1.179 -21.717 -9.993 1.00 97.88 675 TYR A N 1
ATOM 5404 C CA . TYR A 1 675 ? 1.487 -22.475 -8.770 1.00 97.88 675 TYR A CA 1
ATOM 5405 C C . TYR A 1 675 ? 2.744 -23.349 -8.859 1.00 97.88 675 TYR A C 1
ATOM 5407 O O . TYR A 1 675 ? 3.339 -23.651 -7.826 1.00 97.88 675 TYR A O 1
ATOM 5415 N N . ASP A 1 676 ? 3.183 -23.695 -10.069 1.00 98.12 676 ASP A N 1
ATOM 5416 C CA . ASP A 1 676 ? 4.391 -24.485 -10.314 1.00 98.12 676 ASP A CA 1
ATOM 5417 C C . ASP A 1 676 ? 5.569 -23.646 -10.845 1.00 98.12 676 ASP A C 1
ATOM 5419 O O . ASP A 1 676 ? 6.604 -24.207 -11.225 1.00 98.12 676 ASP A O 1
ATOM 5423 N N . ALA A 1 677 ? 5.435 -22.314 -10.855 1.00 97.81 677 ALA A N 1
ATOM 5424 C CA . ALA A 1 677 ? 6.484 -21.395 -11.283 1.00 97.81 677 ALA A CA 1
ATOM 5425 C C . ALA A 1 677 ? 7.662 -21.365 -10.303 1.00 97.81 677 ALA A C 1
ATOM 5427 O O . ALA A 1 677 ? 7.485 -21.430 -9.085 1.00 97.81 677 ALA A O 1
ATOM 5428 N N . PHE A 1 678 ? 8.873 -21.177 -10.817 1.00 97.81 678 PHE A N 1
ATOM 5429 C CA . PHE A 1 678 ? 10.059 -20.931 -9.997 1.00 97.81 678 PHE A CA 1
ATOM 5430 C C . PHE A 1 678 ? 11.075 -20.051 -10.715 1.00 97.81 678 PHE A C 1
ATOM 5432 O O . PHE A 1 678 ? 11.007 -19.886 -11.930 1.00 97.81 678 PHE A O 1
ATOM 5439 N N . ASN A 1 679 ? 12.051 -19.541 -9.965 1.00 96.75 679 ASN A N 1
ATOM 5440 C CA . ASN A 1 679 ? 13.315 -19.032 -10.487 1.00 96.75 679 ASN A CA 1
ATOM 5441 C C . ASN A 1 679 ? 14.491 -19.493 -9.606 1.00 96.75 679 ASN A C 1
ATOM 5443 O O . ASN A 1 679 ? 14.303 -19.958 -8.481 1.00 96.75 679 ASN A O 1
ATOM 5447 N N . ARG A 1 680 ? 15.713 -19.388 -10.130 1.00 96.94 680 ARG A N 1
ATOM 5448 C CA . ARG A 1 680 ? 16.963 -19.841 -9.489 1.00 96.94 680 ARG A CA 1
ATOM 5449 C C . ARG A 1 680 ? 17.849 -18.685 -9.016 1.00 96.94 680 ARG A C 1
ATOM 5451 O O . ARG A 1 680 ? 19.028 -18.872 -8.728 1.00 96.94 680 ARG A O 1
ATOM 5458 N N . GLY A 1 681 ? 17.298 -17.476 -8.971 1.00 94.06 681 GLY A N 1
ATOM 5459 C CA . GLY A 1 681 ? 17.988 -16.270 -8.534 1.00 94.06 681 GLY A CA 1
ATOM 5460 C C . GLY A 1 681 ? 17.478 -15.035 -9.260 1.00 94.06 681 GLY A C 1
ATOM 5461 O O . GLY A 1 681 ? 16.531 -15.094 -10.045 1.00 94.06 681 GLY A O 1
ATOM 5462 N N . GLY A 1 682 ? 18.138 -13.908 -9.025 1.00 89.06 682 GLY A N 1
ATOM 5463 C CA . GLY A 1 682 ? 17.864 -12.693 -9.772 1.00 89.06 682 GLY A CA 1
ATOM 5464 C C . GLY A 1 682 ? 18.922 -11.613 -9.595 1.00 89.06 682 GLY A C 1
ATOM 5465 O O . GLY A 1 682 ? 19.810 -11.715 -8.749 1.00 89.06 682 GLY A O 1
ATOM 5466 N N . ALA A 1 683 ? 18.805 -10.571 -10.408 1.00 85.06 683 ALA A N 1
ATOM 5467 C CA . ALA A 1 683 ? 19.593 -9.347 -10.357 1.00 85.06 683 ALA A CA 1
ATOM 5468 C C . ALA A 1 683 ? 18.686 -8.113 -10.373 1.00 85.06 683 ALA A C 1
ATOM 5470 O O . ALA A 1 683 ? 17.458 -8.221 -10.324 1.00 85.06 683 ALA A O 1
ATOM 5471 N N . ASP A 1 684 ? 19.300 -6.929 -10.371 1.00 80.81 684 ASP A N 1
ATOM 5472 C CA . ASP A 1 684 ? 18.606 -5.638 -10.337 1.00 80.81 684 ASP A CA 1
ATOM 5473 C C . ASP A 1 684 ? 17.636 -5.559 -9.165 1.00 80.81 684 ASP A C 1
ATOM 5475 O O . ASP A 1 684 ? 16.459 -5.228 -9.299 1.00 80.81 684 ASP A O 1
ATOM 5479 N N . ASN A 1 685 ? 18.137 -5.957 -7.993 1.00 79.75 685 ASN A N 1
ATOM 5480 C CA . ASN A 1 685 ? 17.367 -6.064 -6.763 1.00 79.75 685 ASN A CA 1
ATOM 5481 C C . ASN A 1 685 ? 16.218 -7.100 -6.854 1.00 79.75 685 ASN A C 1
ATOM 5483 O O . ASN A 1 685 ? 15.467 -7.220 -5.912 1.00 79.75 685 ASN A O 1
ATOM 5487 N N . GLY A 1 686 ? 16.072 -7.896 -7.914 1.00 76.06 686 GLY A N 1
ATOM 5488 C CA . GLY A 1 686 ? 14.962 -8.842 -8.109 1.00 76.06 686 GLY A CA 1
ATOM 5489 C C . GLY A 1 686 ? 13.977 -8.422 -9.203 1.00 76.06 686 GLY A C 1
ATOM 5490 O O . GLY A 1 686 ? 12.876 -8.958 -9.260 1.00 76.06 686 GLY A O 1
ATOM 5491 N N . TYR A 1 687 ? 14.344 -7.456 -10.053 1.00 81.31 687 TYR A N 1
ATOM 5492 C CA . TYR A 1 687 ? 13.588 -7.134 -11.272 1.00 81.31 687 TYR A CA 1
ATOM 5493 C C . TYR A 1 687 ? 13.957 -8.007 -12.469 1.00 81.31 687 TYR A C 1
ATOM 5495 O O . TYR A 1 687 ? 13.188 -8.077 -13.424 1.00 81.31 687 TYR A O 1
ATOM 5503 N N . THR A 1 688 ? 15.097 -8.687 -12.395 1.00 85.06 688 THR A N 1
ATOM 5504 C CA . THR A 1 688 ? 15.562 -9.607 -13.427 1.00 85.06 688 THR A CA 1
ATOM 5505 C C . THR A 1 688 ? 15.682 -10.986 -12.798 1.00 85.06 688 THR A C 1
ATOM 5507 O O . THR A 1 688 ? 16.557 -11.200 -11.965 1.00 85.06 688 THR A O 1
ATOM 5510 N N . ALA A 1 689 ? 14.789 -11.912 -13.148 1.00 90.69 689 ALA A N 1
ATOM 5511 C CA . ALA A 1 689 ? 14.834 -13.286 -12.655 1.00 90.69 689 ALA A CA 1
ATOM 5512 C C . ALA A 1 689 ? 15.773 -14.149 -13.514 1.00 90.69 689 ALA A C 1
ATOM 5514 O O . ALA A 1 689 ? 15.844 -13.988 -14.733 1.00 90.69 689 ALA A O 1
ATOM 5515 N N . TYR A 1 690 ? 16.480 -15.085 -12.883 1.00 93.50 690 TYR A N 1
ATOM 5516 C CA . TYR A 1 690 ? 17.368 -16.035 -13.547 1.00 93.50 690 TYR A CA 1
ATOM 5517 C C . TYR A 1 690 ? 16.824 -17.452 -13.445 1.00 93.50 690 TYR A C 1
ATOM 5519 O O . TYR A 1 690 ? 16.379 -17.878 -12.382 1.00 93.50 690 TYR A O 1
ATOM 5527 N N . GLY A 1 691 ? 16.896 -18.203 -14.547 1.00 94.19 691 GLY A N 1
ATOM 5528 C CA . GLY A 1 691 ? 16.459 -19.600 -14.576 1.00 94.19 691 GLY A CA 1
ATOM 5529 C C . GLY A 1 691 ? 14.979 -19.778 -14.238 1.00 94.19 691 GLY A C 1
ATOM 5530 O O . GLY A 1 691 ? 14.640 -20.734 -13.545 1.00 94.19 691 GLY A O 1
ATOM 5531 N N . SER A 1 692 ? 14.127 -18.841 -14.664 1.00 94.75 692 SER A N 1
ATOM 5532 C CA . SER A 1 692 ? 12.680 -18.960 -14.492 1.00 94.75 692 SER A CA 1
ATOM 5533 C C . SER A 1 692 ? 12.134 -20.152 -15.278 1.00 94.75 692 SER A C 1
ATOM 5535 O O . SER A 1 692 ? 12.540 -20.363 -16.421 1.00 94.75 692 SER A O 1
ATOM 5537 N N . GLY A 1 693 ? 11.206 -20.904 -14.692 1.00 95.56 693 GLY A N 1
ATOM 5538 C CA . GLY A 1 693 ? 10.634 -22.095 -15.320 1.00 95.56 693 GLY A CA 1
ATOM 5539 C C . GLY A 1 693 ? 9.330 -22.551 -14.675 1.00 95.56 693 GLY A C 1
ATOM 5540 O O . GLY A 1 693 ? 8.860 -21.952 -13.707 1.00 95.56 693 GLY A O 1
ATOM 5541 N N . ASN A 1 694 ? 8.770 -23.629 -15.225 1.00 97.38 694 ASN A N 1
ATOM 5542 C CA . ASN A 1 694 ? 7.541 -24.269 -14.777 1.00 97.38 694 ASN A CA 1
ATOM 5543 C C . ASN A 1 694 ? 7.836 -25.723 -14.387 1.00 97.38 694 ASN A C 1
ATOM 5545 O O . ASN A 1 694 ? 8.025 -26.594 -15.237 1.00 97.38 694 ASN A O 1
ATOM 5549 N N . SER A 1 695 ? 7.820 -26.014 -13.089 1.00 95.81 695 SER A N 1
ATOM 5550 C CA . SER A 1 695 ? 8.138 -27.352 -12.575 1.00 95.81 695 SER A CA 1
ATOM 5551 C C . SER A 1 695 ? 7.173 -28.445 -13.060 1.00 95.81 695 SER A C 1
ATOM 5553 O O . SER A 1 695 ? 7.586 -29.593 -13.210 1.00 95.81 695 SER A O 1
ATOM 5555 N N . ALA A 1 696 ? 5.928 -28.102 -13.413 1.00 94.44 696 ALA A N 1
ATOM 5556 C CA . ALA A 1 696 ? 4.978 -29.040 -14.017 1.00 94.44 696 ALA A CA 1
ATOM 5557 C C . ALA A 1 696 ? 5.311 -29.397 -15.480 1.00 94.44 696 ALA A C 1
ATOM 5559 O O . ALA A 1 696 ? 4.807 -30.392 -15.999 1.00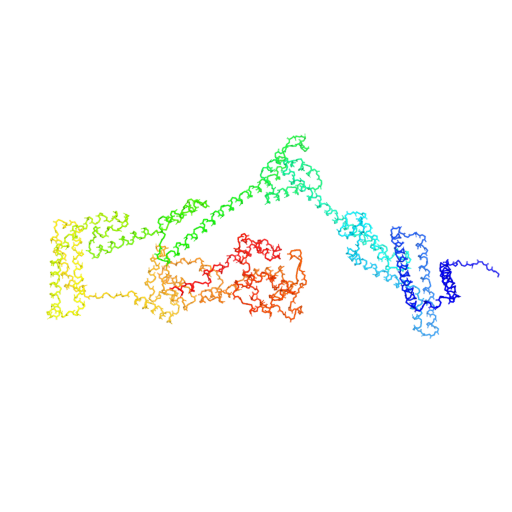 94.44 696 ALA A O 1
ATOM 5560 N N . ALA A 1 697 ? 6.173 -28.620 -16.146 1.00 93.94 697 ALA A N 1
ATOM 5561 C CA . ALA A 1 697 ? 6.646 -28.884 -17.506 1.00 93.94 697 ALA A CA 1
ATOM 5562 C C . ALA A 1 697 ? 7.888 -29.800 -17.558 1.00 93.94 697 ALA A C 1
ATOM 5564 O O . ALA A 1 697 ? 8.421 -30.043 -18.639 1.00 93.94 697 ALA A O 1
ATOM 5565 N N . GLY A 1 698 ? 8.332 -30.331 -16.411 1.00 91.75 698 GLY A N 1
ATOM 5566 C CA . GLY A 1 698 ? 9.499 -31.216 -16.314 1.00 91.75 698 GLY A CA 1
ATOM 5567 C C . GLY A 1 698 ? 10.829 -30.492 -16.087 1.00 91.75 698 GLY A C 1
ATOM 5568 O O . GLY A 1 698 ? 11.881 -31.120 -16.174 1.00 91.75 698 GLY A O 1
ATOM 5569 N N . ASP A 1 699 ? 10.796 -29.194 -15.772 1.00 91.56 699 ASP A N 1
ATOM 5570 C CA . ASP A 1 699 ? 11.996 -28.407 -15.451 1.00 91.56 699 ASP A CA 1
ATOM 5571 C C . ASP A 1 699 ? 12.632 -28.799 -14.100 1.00 91.56 699 ASP A C 1
ATOM 5573 O O . ASP A 1 699 ? 13.798 -28.486 -13.837 1.00 91.56 699 ASP A O 1
ATOM 5577 N N . LEU A 1 700 ? 11.856 -29.479 -13.247 1.00 94.06 700 LEU A N 1
ATOM 5578 C CA . LEU A 1 700 ? 12.276 -30.132 -12.009 1.00 94.06 700 LEU A CA 1
ATOM 5579 C C . LEU A 1 700 ? 11.827 -31.602 -12.036 1.00 94.06 700 LEU A C 1
ATOM 5581 O O . LEU A 1 700 ? 10.932 -31.990 -12.783 1.00 94.06 700 LEU A O 1
ATOM 5585 N N . ASP A 1 701 ? 12.427 -32.421 -11.178 1.00 94.25 701 ASP A N 1
ATOM 5586 C CA . ASP A 1 701 ? 12.092 -33.839 -10.986 1.00 94.25 701 ASP A CA 1
ATOM 5587 C C . ASP A 1 701 ? 10.674 -34.072 -10.437 1.00 94.25 701 ASP A C 1
ATOM 5589 O O . ASP A 1 701 ? 10.125 -35.163 -10.598 1.00 94.25 701 ASP A O 1
ATOM 5593 N N . LYS A 1 702 ? 10.069 -33.056 -9.810 1.00 96.00 702 LYS A N 1
ATOM 5594 C CA . LYS A 1 702 ? 8.663 -33.061 -9.394 1.00 96.00 702 LYS A CA 1
ATOM 5595 C C . LYS A 1 702 ? 8.054 -31.650 -9.441 1.00 96.00 702 LYS A C 1
ATOM 5597 O O . LYS A 1 702 ? 8.777 -30.683 -9.190 1.00 96.00 702 LYS A O 1
ATOM 5602 N N . PRO A 1 703 ? 6.741 -31.518 -9.712 1.00 97.94 703 PRO A N 1
ATOM 5603 C CA . PRO A 1 703 ? 6.037 -30.242 -9.605 1.00 97.94 703 PRO A CA 1
ATOM 5604 C C . PRO A 1 703 ? 6.098 -29.689 -8.178 1.00 97.94 703 PRO A C 1
ATOM 5606 O O . PRO A 1 703 ? 5.990 -30.452 -7.213 1.00 97.94 703 PRO A O 1
ATOM 5609 N N . ILE A 1 704 ? 6.233 -28.371 -8.038 1.00 97.81 704 ILE A N 1
ATOM 5610 C CA . ILE A 1 704 ? 6.286 -27.678 -6.741 1.00 97.81 704 ILE A CA 1
ATOM 5611 C C . ILE A 1 704 ? 5.021 -27.944 -5.923 1.00 97.81 704 ILE A C 1
ATOM 5613 O O . ILE A 1 704 ? 5.114 -28.211 -4.727 1.00 97.81 704 ILE A O 1
ATOM 5617 N N . THR A 1 705 ? 3.857 -27.971 -6.570 1.00 97.88 705 THR A N 1
ATOM 5618 C CA . THR A 1 705 ? 2.567 -28.284 -5.929 1.00 97.88 705 THR A CA 1
ATOM 5619 C C . THR A 1 705 ? 2.486 -29.694 -5.335 1.00 97.88 705 THR A C 1
ATOM 5621 O O . THR A 1 705 ? 1.622 -29.966 -4.504 1.00 97.88 705 THR A O 1
ATOM 5624 N N . SER A 1 706 ? 3.386 -30.597 -5.738 1.00 97.81 706 SER A N 1
ATOM 5625 C CA . SER A 1 706 ? 3.488 -31.967 -5.220 1.00 97.81 706 SER A CA 1
ATOM 5626 C C . SER A 1 706 ? 4.580 -32.138 -4.154 1.00 97.81 706 SER A C 1
ATOM 5628 O O . SER A 1 706 ? 4.770 -33.248 -3.658 1.00 97.81 706 SER A O 1
ATOM 5630 N N . MET A 1 707 ? 5.319 -31.078 -3.814 1.00 98.31 707 MET A N 1
ATOM 5631 C CA . MET A 1 707 ? 6.340 -31.092 -2.762 1.00 98.31 707 MET A CA 1
ATOM 5632 C C . MET A 1 707 ? 5.735 -30.722 -1.406 1.00 98.31 707 MET A C 1
ATOM 5634 O O . MET A 1 707 ? 4.772 -29.960 -1.344 1.00 98.31 707 MET A O 1
ATOM 5638 N N . THR A 1 708 ? 6.319 -31.194 -0.305 1.00 98.56 708 THR A N 1
ATOM 5639 C CA . THR A 1 708 ? 6.013 -30.629 1.019 1.00 98.56 708 THR A CA 1
ATOM 5640 C C . THR A 1 708 ? 6.675 -29.265 1.200 1.00 98.56 708 THR A C 1
ATOM 5642 O O . THR A 1 708 ? 7.677 -28.948 0.553 1.00 98.56 708 THR A O 1
ATOM 5645 N N . ILE A 1 709 ? 6.154 -28.449 2.115 1.00 98.31 709 ILE A N 1
ATOM 5646 C CA . ILE A 1 709 ? 6.755 -27.157 2.476 1.00 98.31 709 ILE A CA 1
ATOM 5647 C C . ILE A 1 709 ? 8.218 -27.339 2.912 1.00 98.31 709 ILE A C 1
ATOM 5649 O O . ILE A 1 709 ? 9.083 -26.558 2.519 1.00 98.31 709 ILE A O 1
ATOM 5653 N N . GLY A 1 710 ? 8.519 -28.391 3.680 1.00 97.94 710 GLY A N 1
ATOM 5654 C CA . GLY A 1 710 ? 9.879 -28.719 4.110 1.00 97.94 710 GLY A CA 1
ATOM 5655 C C . GLY A 1 710 ? 10.817 -29.040 2.944 1.00 97.94 710 GLY A C 1
ATOM 5656 O O . GLY A 1 710 ? 11.963 -28.591 2.937 1.00 97.94 710 GLY A O 1
ATOM 5657 N N . GLU A 1 711 ? 10.330 -29.754 1.929 1.00 98.19 711 GLU A N 1
ATOM 5658 C CA . GLU A 1 711 ? 11.101 -30.040 0.714 1.00 98.19 711 GLU A CA 1
ATOM 5659 C C . GLU A 1 711 ? 11.371 -28.776 -0.109 1.00 98.19 711 GLU A C 1
ATOM 5661 O O . GLU A 1 711 ? 12.488 -28.591 -0.597 1.00 98.19 711 GLU A O 1
ATOM 5666 N N . VAL A 1 712 ? 10.379 -27.887 -0.230 1.00 98.19 712 VAL A N 1
ATOM 5667 C CA . VAL A 1 712 ? 10.533 -26.589 -0.905 1.00 98.19 712 VAL A CA 1
ATOM 5668 C C . VAL A 1 712 ? 11.586 -25.732 -0.199 1.00 98.19 712 VAL A C 1
ATOM 5670 O O . VAL A 1 712 ? 12.486 -25.211 -0.858 1.00 98.19 712 VAL A O 1
ATOM 5673 N N . ILE A 1 713 ? 11.532 -25.644 1.136 1.00 98.19 713 ILE A N 1
ATOM 5674 C CA . ILE A 1 713 ? 12.520 -24.920 1.953 1.00 98.19 713 ILE A CA 1
ATOM 5675 C C . ILE A 1 713 ? 13.932 -25.479 1.739 1.00 98.19 713 ILE A C 1
ATOM 5677 O O . ILE A 1 713 ? 14.887 -24.710 1.641 1.00 98.19 713 ILE A O 1
ATOM 5681 N N . GLU A 1 714 ? 14.091 -26.802 1.671 1.00 97.75 714 GLU A N 1
ATOM 5682 C CA . GLU A 1 714 ? 15.405 -27.421 1.473 1.00 97.75 714 GLU A CA 1
ATOM 5683 C C . GLU A 1 714 ? 15.978 -27.114 0.082 1.00 97.75 714 GLU A C 1
ATOM 5685 O O . GLU A 1 714 ? 17.145 -26.739 -0.050 1.00 97.75 714 GLU A O 1
ATOM 5690 N N . ARG A 1 715 ? 15.144 -27.171 -0.960 1.00 97.38 715 ARG A N 1
ATOM 5691 C CA . ARG A 1 715 ? 15.542 -26.800 -2.329 1.00 97.38 715 ARG A CA 1
ATOM 5692 C C . ARG A 1 715 ? 15.878 -25.324 -2.461 1.00 97.38 715 ARG A C 1
ATOM 5694 O O . ARG A 1 715 ? 16.809 -24.964 -3.179 1.00 97.38 715 ARG A O 1
ATOM 5701 N N . GLN A 1 716 ? 15.190 -24.475 -1.708 1.00 97.62 716 GLN A N 1
ATOM 5702 C CA . GLN A 1 716 ? 15.457 -23.044 -1.634 1.00 97.62 716 GLN A CA 1
ATOM 5703 C C . GLN A 1 716 ? 16.827 -22.674 -1.037 1.00 97.62 716 GLN A C 1
ATOM 5705 O O . GLN A 1 716 ? 17.279 -21.537 -1.169 1.00 97.62 716 GLN A O 1
ATOM 5710 N N . LYS A 1 717 ? 17.519 -23.624 -0.396 1.00 95.75 717 LYS A N 1
ATOM 5711 C CA . LYS A 1 717 ? 18.895 -23.432 0.089 1.00 95.75 717 LYS A CA 1
ATOM 5712 C C . LYS A 1 717 ? 19.955 -23.648 -0.990 1.00 95.75 717 LYS A C 1
ATOM 5714 O O . LYS A 1 717 ? 21.105 -23.278 -0.765 1.00 95.75 717 LYS A O 1
ATOM 5719 N N . SER A 1 718 ? 19.611 -24.292 -2.106 1.00 93.50 718 SER A N 1
ATOM 5720 C CA . SER A 1 718 ? 20.601 -24.798 -3.066 1.00 93.50 718 SER A CA 1
ATOM 5721 C C . SER A 1 718 ? 20.272 -24.512 -4.529 1.00 93.50 718 SER A C 1
ATOM 5723 O O . SER A 1 718 ? 21.157 -24.070 -5.258 1.00 93.50 718 SER A O 1
ATOM 5725 N N . GLU A 1 719 ? 19.037 -24.759 -4.967 1.00 95.56 719 GLU A N 1
ATOM 5726 C CA . GLU A 1 719 ? 18.681 -24.758 -6.392 1.00 95.56 719 GLU A CA 1
ATOM 5727 C C . GLU A 1 719 ? 17.566 -23.767 -6.753 1.00 95.56 719 GLU A C 1
ATOM 5729 O O . GLU A 1 719 ? 17.558 -23.244 -7.867 1.00 95.56 719 GLU A O 1
ATOM 5734 N N . LEU A 1 720 ? 16.633 -23.501 -5.833 1.00 97.12 720 LEU A N 1
ATOM 5735 C CA . LEU A 1 720 ? 15.519 -22.574 -6.042 1.00 97.12 720 LEU A CA 1
ATOM 5736 C C . LEU A 1 720 ? 15.773 -21.276 -5.281 1.00 97.12 720 LEU A C 1
ATOM 5738 O O . LEU A 1 720 ? 16.346 -21.280 -4.197 1.00 97.12 720 LEU A O 1
ATOM 5742 N N . TRP A 1 721 ? 15.315 -20.159 -5.832 1.00 96.69 721 TRP A N 1
ATOM 5743 C CA . TRP A 1 721 ? 15.282 -18.891 -5.116 1.00 96.69 721 TRP A CA 1
ATOM 5744 C C . TRP A 1 721 ? 13.841 -18.516 -4.797 1.00 96.69 721 TRP A C 1
ATOM 5746 O O . TRP A 1 721 ? 13.434 -18.645 -3.646 1.00 96.69 721 TRP A O 1
ATOM 5756 N N . ALA A 1 722 ? 13.040 -18.142 -5.796 1.00 97.19 722 ALA A N 1
ATOM 5757 C CA . ALA A 1 722 ? 11.613 -17.889 -5.606 1.00 97.19 722 ALA A CA 1
ATOM 5758 C C . ALA A 1 722 ? 10.755 -19.020 -6.186 1.00 97.19 722 ALA A C 1
ATOM 5760 O O . ALA A 1 722 ? 11.082 -19.568 -7.240 1.00 97.19 722 ALA A O 1
ATOM 5761 N N . VAL A 1 723 ? 9.661 -19.368 -5.505 1.00 98.00 723 VAL A N 1
ATOM 5762 C CA . VAL A 1 723 ? 8.804 -20.514 -5.854 1.00 98.00 723 VAL A CA 1
ATOM 5763 C C . VAL A 1 723 ? 7.317 -20.199 -5.733 1.00 98.00 723 VAL A C 1
ATOM 5765 O O . VAL A 1 723 ? 6.887 -19.392 -4.904 1.00 98.00 723 VAL A O 1
ATOM 5768 N N . GLY A 1 724 ? 6.529 -20.890 -6.548 1.00 97.88 724 GLY A N 1
ATOM 5769 C CA . GLY A 1 724 ? 5.078 -20.860 -6.532 1.00 97.88 724 GLY A CA 1
ATOM 5770 C C . GLY A 1 724 ? 4.460 -19.622 -7.178 1.00 97.88 724 GLY A C 1
ATOM 5771 O O . GLY A 1 724 ? 5.134 -18.712 -7.676 1.00 97.88 724 GLY A O 1
ATOM 5772 N N . ARG A 1 725 ? 3.130 -19.566 -7.105 1.00 97.75 725 ARG A N 1
ATOM 5773 C CA . ARG A 1 725 ? 2.288 -18.542 -7.735 1.00 97.75 725 ARG A CA 1
ATOM 5774 C C . ARG A 1 725 ? 2.600 -17.124 -7.267 1.00 97.75 725 ARG A C 1
ATOM 5776 O O . ARG A 1 725 ? 2.392 -16.167 -8.007 1.00 97.75 725 ARG A O 1
ATOM 5783 N N . TYR A 1 726 ? 3.128 -16.994 -6.059 1.00 97.81 726 TYR A N 1
ATOM 5784 C CA . TYR A 1 726 ? 3.393 -15.711 -5.410 1.00 97.81 726 TYR A CA 1
ATOM 5785 C C . TYR A 1 726 ? 4.885 -15.480 -5.153 1.00 97.81 726 TYR A C 1
ATOM 5787 O O . TYR A 1 726 ? 5.227 -14.616 -4.351 1.00 97.81 726 TYR A O 1
ATOM 5795 N N . GLN A 1 727 ? 5.747 -16.271 -5.811 1.00 97.19 727 GLN A N 1
ATOM 5796 C CA . GLN A 1 727 ? 7.208 -16.136 -5.817 1.00 97.19 727 GLN A CA 1
ATOM 5797 C C . GLN A 1 727 ? 7.810 -15.964 -4.408 1.00 97.19 727 GLN A C 1
ATOM 5799 O O . GLN A 1 727 ? 8.606 -15.062 -4.153 1.00 97.19 727 GLN A O 1
ATOM 5804 N N . PHE A 1 728 ? 7.444 -16.849 -3.475 1.00 97.88 728 PHE A N 1
ATOM 5805 C CA . PHE A 1 728 ? 8.015 -16.843 -2.126 1.00 97.88 728 PHE A CA 1
ATOM 5806 C C . PHE A 1 728 ? 9.510 -17.149 -2.184 1.00 97.88 728 PHE A C 1
ATOM 5808 O O . PHE A 1 728 ? 9.900 -18.139 -2.795 1.00 97.88 728 PHE A O 1
ATOM 5815 N N . ILE A 1 729 ? 10.339 -16.332 -1.531 1.00 96.81 729 ILE A N 1
ATOM 5816 C CA . ILE A 1 729 ? 11.789 -16.548 -1.392 1.00 96.81 729 ILE A CA 1
ATOM 5817 C C . ILE A 1 729 ? 12.089 -17.244 -0.051 1.00 96.81 729 ILE A C 1
ATOM 5819 O O . ILE A 1 729 ? 11.197 -17.296 0.803 1.00 96.81 729 ILE A O 1
ATOM 5823 N N . PRO A 1 730 ? 13.316 -17.750 0.199 1.00 97.38 730 PRO A N 1
ATOM 5824 C CA . PRO A 1 730 ? 13.573 -18.603 1.361 1.00 97.38 730 PRO A CA 1
ATOM 5825 C C . PRO A 1 730 ? 13.234 -17.910 2.689 1.00 97.38 730 PRO A C 1
ATOM 5827 O O . PRO A 1 730 ? 12.647 -18.507 3.590 1.00 97.38 730 PRO A O 1
ATOM 5830 N N . THR A 1 731 ? 13.557 -16.618 2.800 1.00 96.56 731 THR A N 1
ATOM 5831 C CA . THR A 1 731 ? 13.290 -15.820 4.002 1.00 96.56 731 THR A CA 1
ATOM 5832 C C . THR A 1 731 ? 11.802 -15.563 4.203 1.00 96.56 731 THR A C 1
ATOM 5834 O O . THR A 1 731 ? 11.292 -15.782 5.298 1.00 96.56 731 THR A O 1
ATOM 5837 N N . THR A 1 732 ? 11.078 -15.148 3.160 1.00 96.19 732 THR A N 1
ATOM 5838 C CA . THR A 1 732 ? 9.657 -14.802 3.292 1.00 96.19 732 THR A CA 1
ATOM 5839 C C . THR A 1 732 ? 8.793 -16.034 3.532 1.00 96.19 732 THR A C 1
ATOM 5841 O O . THR A 1 732 ? 7.832 -15.950 4.298 1.00 96.19 732 THR A O 1
ATOM 5844 N N . LEU A 1 733 ? 9.157 -17.192 2.972 1.00 97.12 733 LEU A N 1
ATOM 5845 C CA . LEU A 1 733 ? 8.486 -18.459 3.255 1.00 97.12 733 LEU A CA 1
ATOM 5846 C C . LEU A 1 733 ? 8.666 -18.864 4.729 1.00 97.12 733 LEU A C 1
ATOM 5848 O O . LEU A 1 733 ? 7.682 -19.098 5.431 1.00 97.12 733 LEU A O 1
ATOM 5852 N N . LEU A 1 734 ? 9.907 -18.869 5.231 1.00 96.75 734 LEU A N 1
ATOM 5853 C CA . LEU A 1 734 ? 10.213 -19.226 6.622 1.00 96.75 734 LEU A CA 1
ATOM 5854 C C . LEU A 1 734 ? 9.579 -18.271 7.639 1.00 96.75 734 LEU A C 1
ATOM 5856 O O . LEU A 1 734 ? 9.059 -18.721 8.657 1.00 96.75 734 LEU A O 1
ATOM 5860 N N . GLU A 1 735 ? 9.590 -16.967 7.362 1.00 93.75 735 GLU A N 1
ATOM 5861 C CA . GLU A 1 735 ? 8.946 -15.961 8.213 1.00 93.75 735 GLU A CA 1
ATOM 5862 C C . GLU A 1 735 ? 7.426 -16.129 8.266 1.00 93.75 735 GLU A C 1
ATOM 5864 O O . GLU A 1 735 ? 6.813 -15.832 9.285 1.00 93.75 735 GLU A O 1
ATOM 5869 N N . THR A 1 736 ? 6.802 -16.575 7.174 1.00 92.75 736 THR A N 1
ATOM 5870 C CA . THR A 1 736 ? 5.337 -16.646 7.076 1.00 92.75 736 THR A CA 1
ATOM 5871 C C . THR A 1 736 ? 4.784 -17.926 7.695 1.00 92.75 736 THR A C 1
ATOM 5873 O O . THR A 1 736 ? 3.718 -17.885 8.309 1.00 92.75 736 THR A O 1
ATOM 5876 N N . LEU A 1 737 ? 5.508 -19.048 7.589 1.00 93.25 737 LEU A N 1
ATOM 5877 C CA . LEU A 1 737 ? 5.052 -20.377 8.013 1.00 93.25 737 LEU A CA 1
ATOM 5878 C C . LEU A 1 737 ? 4.430 -20.412 9.431 1.00 93.25 737 LEU A C 1
ATOM 5880 O O . LEU A 1 737 ? 3.310 -20.921 9.540 1.00 93.25 737 LEU A O 1
ATOM 5884 N N . PRO A 1 738 ? 5.026 -19.816 10.489 1.00 87.31 738 PRO A N 1
ATOM 5885 C CA . PRO A 1 738 ? 4.467 -19.850 11.849 1.00 87.31 738 PRO A CA 1
ATOM 5886 C C . PRO A 1 738 ? 3.069 -19.231 11.984 1.00 87.31 738 PRO A C 1
ATOM 5888 O O . PRO A 1 738 ? 2.349 -19.533 12.932 1.00 87.31 738 PRO A O 1
ATOM 5891 N N . TYR A 1 739 ? 2.679 -18.373 11.040 1.00 79.31 739 TYR A N 1
ATOM 5892 C CA . TYR A 1 739 ? 1.406 -17.653 11.049 1.00 79.31 739 TYR A CA 1
ATOM 5893 C C . TYR A 1 739 ? 0.324 -18.330 10.198 1.00 79.31 739 TYR A C 1
ATOM 5895 O O . TYR A 1 739 ? -0.838 -17.935 10.254 1.00 79.31 739 TYR A O 1
ATOM 5903 N N . THR A 1 740 ? 0.688 -19.345 9.410 1.00 78.19 740 THR A N 1
ATOM 5904 C CA . THR A 1 740 ? -0.240 -20.033 8.495 1.00 78.19 740 THR A CA 1
ATOM 5905 C C . THR A 1 740 ? -1.059 -21.135 9.169 1.00 78.19 740 THR A C 1
ATOM 5907 O O . THR A 1 740 ? -2.112 -21.520 8.661 1.00 78.19 740 THR A O 1
ATOM 5910 N N . GLY A 1 741 ? -0.571 -21.674 10.293 1.00 77.50 741 GLY A N 1
ATOM 5911 C CA . GLY A 1 741 ? -1.108 -22.895 10.903 1.00 77.50 741 GLY A CA 1
ATOM 5912 C C . GLY A 1 741 ? -0.789 -24.180 10.124 1.00 77.50 741 GLY A C 1
ATOM 5913 O O . GLY A 1 741 ? -1.340 -25.229 10.454 1.00 77.50 741 GLY A O 1
ATOM 5914 N N . LEU A 1 742 ? 0.071 -24.097 9.103 1.00 83.81 742 LEU A N 1
ATOM 5915 C CA . LEU A 1 742 ? 0.636 -25.236 8.381 1.00 83.81 742 LEU A CA 1
ATOM 5916 C C . LEU A 1 742 ? 1.952 -25.677 9.034 1.00 83.81 742 LEU A C 1
ATOM 5918 O O . LEU A 1 742 ? 2.608 -24.922 9.755 1.00 83.81 742 LEU A O 1
ATOM 5922 N N . SER A 1 743 ? 2.333 -26.915 8.762 1.00 92.25 743 SER A N 1
ATOM 5923 C CA . SER A 1 743 ? 3.576 -27.555 9.176 1.00 92.25 743 SER A CA 1
ATOM 5924 C C . SER A 1 743 ? 4.485 -27.815 7.972 1.00 92.25 743 SER A C 1
ATOM 5926 O O . SER A 1 743 ? 4.055 -27.746 6.824 1.00 92.25 743 SER A O 1
ATOM 5928 N N . ALA A 1 744 ? 5.756 -28.139 8.217 1.00 96.44 744 ALA A N 1
ATOM 5929 C CA . ALA A 1 744 ? 6.690 -28.479 7.142 1.00 96.44 744 ALA A CA 1
ATOM 5930 C C . ALA A 1 744 ? 6.312 -29.771 6.381 1.00 96.44 744 ALA A C 1
ATOM 5932 O O . ALA A 1 744 ? 6.760 -29.954 5.250 1.00 96.44 744 ALA A O 1
ATOM 5933 N N . ASP A 1 745 ? 5.489 -30.638 6.979 1.00 96.69 745 ASP A N 1
ATOM 5934 C CA . ASP A 1 745 ? 5.034 -31.897 6.377 1.00 96.69 745 ASP A CA 1
ATOM 5935 C C . ASP A 1 745 ? 3.816 -31.711 5.456 1.00 96.69 745 ASP A C 1
ATOM 5937 O O . ASP A 1 745 ? 3.476 -32.616 4.692 1.00 96.69 745 ASP A O 1
ATOM 5941 N N . ASP A 1 746 ? 3.156 -30.549 5.503 1.00 94.94 746 ASP A N 1
ATOM 5942 C CA . ASP A 1 746 ? 2.040 -30.244 4.612 1.00 94.94 746 ASP A CA 1
ATOM 5943 C C . ASP A 1 746 ? 2.540 -29.976 3.183 1.00 94.94 746 ASP A C 1
ATOM 5945 O O . ASP A 1 746 ? 3.637 -29.451 2.969 1.00 94.94 746 ASP A O 1
ATOM 5949 N N . LEU A 1 747 ? 1.724 -30.333 2.187 1.00 97.38 747 LEU A N 1
ATOM 5950 C CA . LEU A 1 747 ? 2.017 -30.050 0.780 1.00 97.38 747 LEU A CA 1
ATOM 5951 C C . LEU A 1 747 ? 2.033 -28.543 0.519 1.00 97.38 747 LEU A C 1
ATOM 5953 O O . LEU A 1 747 ? 1.183 -27.809 1.019 1.00 97.38 747 LEU A O 1
ATOM 5957 N N . PHE A 1 748 ? 2.954 -28.090 -0.330 1.00 97.81 748 PHE A N 1
ATOM 5958 C CA . PHE A 1 748 ? 2.982 -26.728 -0.863 1.00 97.81 748 PHE A CA 1
ATOM 5959 C C . PHE A 1 748 ? 2.075 -26.592 -2.100 1.00 97.81 748 PHE A C 1
ATOM 5961 O O . PHE A 1 748 ? 2.447 -26.023 -3.130 1.00 97.81 748 PHE A O 1
ATOM 5968 N N . ASP A 1 749 ? 0.871 -27.157 -1.985 1.00 96.38 749 ASP A N 1
ATOM 5969 C CA . ASP A 1 749 ? -0.166 -27.158 -3.012 1.00 96.38 749 ASP A CA 1
ATOM 5970 C C . ASP A 1 749 ? -0.789 -25.761 -3.212 1.00 96.38 749 ASP A C 1
ATOM 5972 O O . ASP A 1 749 ? -0.436 -24.787 -2.539 1.00 96.38 749 ASP A O 1
ATOM 5976 N N . GLU A 1 750 ? -1.732 -25.642 -4.150 1.00 95.12 750 GLU A N 1
ATOM 5977 C CA . GLU A 1 750 ? -2.396 -24.368 -4.472 1.00 95.12 750 GLU A CA 1
ATOM 5978 C C . GLU A 1 750 ? -2.987 -23.691 -3.226 1.00 95.12 750 GLU A C 1
ATOM 5980 O O . GLU A 1 750 ? -2.853 -22.484 -3.012 1.00 95.12 750 GLU A O 1
ATOM 5985 N N . ARG A 1 751 ? -3.588 -24.502 -2.351 1.00 89.50 751 ARG A N 1
ATOM 5986 C CA . ARG A 1 751 ? -4.232 -24.053 -1.122 1.00 89.50 751 ARG A CA 1
ATOM 5987 C C . ARG A 1 751 ? -3.207 -23.509 -0.130 1.00 89.50 751 ARG A C 1
ATOM 5989 O O . ARG A 1 751 ? -3.448 -22.464 0.481 1.00 89.50 751 ARG A O 1
ATOM 5996 N N . ALA A 1 752 ? -2.100 -24.220 0.068 1.00 90.44 752 ALA A N 1
ATOM 5997 C CA . ALA A 1 752 ? -1.023 -23.771 0.937 1.00 90.44 752 ALA A CA 1
ATOM 5998 C C . ALA A 1 752 ? -0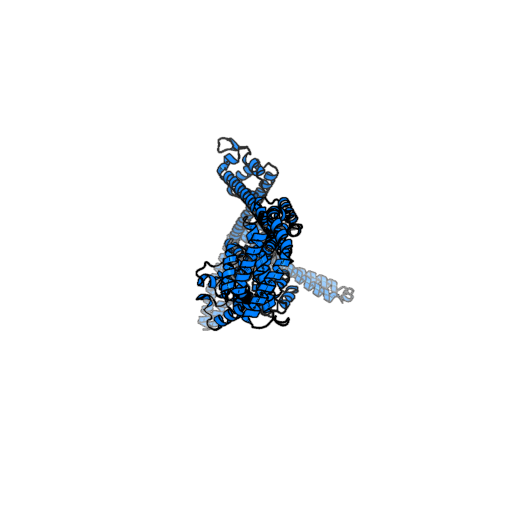.440 -22.450 0.426 1.00 90.44 752 ALA A C 1
ATOM 6000 O O . ALA A 1 752 ? -0.329 -21.499 1.197 1.00 90.44 752 ALA A O 1
ATOM 6001 N N . GLN A 1 753 ? -0.158 -22.342 -0.872 1.00 97.19 753 GLN A N 1
ATOM 6002 C CA . GLN A 1 753 ? 0.385 -21.120 -1.467 1.00 97.19 753 GLN A CA 1
ATOM 6003 C C . GLN A 1 753 ? -0.545 -19.909 -1.283 1.00 97.19 753 GLN A C 1
ATOM 6005 O O . GLN A 1 753 ? -0.071 -18.829 -0.923 1.00 97.19 753 GLN A O 1
ATOM 6010 N N . ASP A 1 754 ? -1.859 -20.083 -1.450 1.00 93.50 754 ASP A N 1
ATOM 6011 C CA . ASP A 1 754 ? -2.850 -19.022 -1.208 1.00 93.50 754 ASP A CA 1
ATOM 6012 C C . ASP A 1 754 ? -2.879 -18.590 0.268 1.00 93.50 754 ASP A C 1
ATOM 6014 O O . ASP A 1 754 ? -2.927 -17.394 0.569 1.00 93.50 754 ASP A O 1
ATOM 6018 N N . ILE A 1 755 ? -2.795 -19.550 1.203 1.00 84.25 755 ILE A N 1
ATOM 6019 C CA . ILE A 1 755 ? -2.677 -19.263 2.644 1.00 84.25 755 ILE A CA 1
ATOM 6020 C C . ILE A 1 755 ? -1.430 -18.431 2.913 1.00 84.25 755 ILE A C 1
ATOM 6022 O O . ILE A 1 755 ? -1.506 -17.427 3.621 1.00 84.25 755 ILE A O 1
ATOM 6026 N N . PHE A 1 756 ? -0.288 -18.843 2.370 1.00 93.31 756 PHE A N 1
ATOM 6027 C CA . PHE A 1 756 ? 0.965 -18.116 2.508 1.00 93.31 756 PHE A CA 1
ATOM 6028 C C . PHE A 1 756 ? 0.838 -16.680 1.985 1.00 93.31 756 PHE A C 1
ATOM 6030 O O . PHE A 1 756 ? 1.175 -15.749 2.716 1.00 93.31 756 PHE A O 1
ATOM 6037 N N . ALA A 1 757 ? 0.299 -16.471 0.780 1.00 94.88 757 ALA A N 1
ATOM 6038 C CA . ALA A 1 757 ? 0.158 -15.139 0.188 1.00 94.88 757 ALA A CA 1
ATOM 6039 C C . ALA A 1 757 ? -0.745 -14.215 1.008 1.00 94.88 757 ALA A C 1
ATOM 6041 O O . ALA A 1 757 ? -0.334 -13.108 1.360 1.00 94.88 757 ALA A O 1
ATOM 6042 N N . LEU A 1 758 ? -1.937 -14.680 1.389 1.00 90.06 758 LEU A N 1
ATOM 6043 C CA . LEU A 1 758 ? -2.847 -13.893 2.224 1.00 90.06 758 LEU A CA 1
ATOM 6044 C C . LEU A 1 758 ? -2.222 -13.592 3.592 1.00 90.06 758 LEU A C 1
ATOM 6046 O O . LEU A 1 758 ? -2.287 -12.464 4.075 1.00 90.06 758 LEU A O 1
ATOM 6050 N N . THR A 1 759 ? -1.556 -14.573 4.206 1.00 85.88 759 THR A N 1
ATOM 6051 C CA . THR A 1 759 ? -0.891 -14.397 5.507 1.00 85.88 759 THR A CA 1
ATOM 6052 C C . THR A 1 759 ? 0.236 -13.372 5.406 1.00 85.88 759 THR A C 1
ATOM 6054 O O . THR A 1 759 ? 0.350 -12.485 6.252 1.00 85.88 759 THR A O 1
ATOM 6057 N N . ARG A 1 760 ? 1.038 -13.427 4.339 1.00 93.31 760 ARG A N 1
ATOM 6058 C CA . ARG A 1 760 ? 2.138 -12.491 4.119 1.00 93.31 760 ARG A CA 1
ATOM 6059 C C . ARG A 1 760 ? 1.652 -11.072 3.828 1.00 93.31 760 ARG A C 1
ATOM 6061 O O . ARG A 1 760 ? 2.207 -10.127 4.387 1.00 93.31 760 ARG A O 1
ATOM 6068 N N . ALA A 1 761 ? 0.585 -10.918 3.044 1.00 92.31 761 ALA A N 1
ATOM 6069 C CA . ALA A 1 761 ? -0.039 -9.622 2.776 1.00 92.31 761 ALA A CA 1
ATOM 6070 C C . ALA A 1 761 ? -0.455 -8.940 4.083 1.00 92.31 761 ALA A C 1
ATOM 6072 O O . ALA A 1 761 ? -0.163 -7.765 4.300 1.00 92.31 761 ALA A O 1
ATOM 6073 N N . ARG A 1 762 ? -1.057 -9.710 4.997 1.00 82.38 762 ARG A N 1
ATOM 6074 C CA . ARG A 1 762 ? -1.473 -9.231 6.322 1.00 82.38 762 ARG A CA 1
ATOM 6075 C C . ARG A 1 762 ? -0.297 -8.782 7.172 1.00 82.38 762 ARG A C 1
ATOM 6077 O O . ARG A 1 762 ? -0.340 -7.690 7.728 1.00 82.38 762 ARG A O 1
ATOM 6084 N N . LEU A 1 763 ? 0.758 -9.597 7.247 1.00 84.81 763 LEU A N 1
ATOM 6085 C CA . LEU A 1 763 ? 1.968 -9.234 7.989 1.00 84.81 763 LEU A CA 1
ATOM 6086 C C . LEU A 1 763 ? 2.550 -7.913 7.480 1.00 84.81 763 LEU A C 1
ATOM 6088 O O . LEU A 1 763 ? 3.005 -7.104 8.278 1.00 84.81 763 LEU A O 1
ATOM 6092 N N . ARG A 1 764 ? 2.503 -7.667 6.167 1.00 88.88 764 ARG A N 1
ATOM 6093 C CA . ARG A 1 764 ? 3.016 -6.428 5.572 1.00 88.88 764 ARG A CA 1
ATOM 6094 C C . ARG A 1 764 ? 2.136 -5.218 5.825 1.00 88.88 764 ARG A C 1
ATOM 6096 O O . ARG A 1 764 ? 2.676 -4.173 6.169 1.00 88.88 764 ARG A O 1
ATOM 6103 N N . VAL A 1 765 ? 0.820 -5.364 5.703 1.00 84.81 765 VAL A N 1
ATOM 6104 C CA . VAL A 1 765 ? -0.124 -4.267 5.962 1.00 84.81 765 VAL A CA 1
ATOM 6105 C C . VAL A 1 765 ? -0.182 -3.909 7.452 1.00 84.81 765 VAL A C 1
ATOM 6107 O O . VAL A 1 765 ? -0.342 -2.744 7.794 1.00 84.81 765 VAL A O 1
ATOM 6110 N N . GLY A 1 766 ? 0.016 -4.883 8.347 1.00 76.12 766 GLY A N 1
ATOM 6111 C CA . GLY A 1 766 ? 0.019 -4.671 9.799 1.00 76.12 766 GLY A CA 1
ATOM 6112 C C . GLY A 1 766 ? 1.327 -4.126 10.391 1.00 76.12 766 GLY A C 1
ATOM 6113 O O . GLY A 1 766 ? 1.362 -3.808 11.579 1.00 76.12 766 GLY A O 1
ATOM 6114 N N . MET A 1 767 ? 2.413 -4.025 9.616 1.00 78.75 767 MET A N 1
ATOM 6115 C CA . MET A 1 767 ? 3.671 -3.439 10.098 1.00 78.75 767 MET A CA 1
ATOM 6116 C C . MET A 1 767 ? 3.567 -1.904 10.185 1.00 78.75 767 MET A C 1
ATOM 6118 O O . MET A 1 767 ? 2.953 -1.290 9.313 1.00 78.75 767 MET A O 1
ATOM 6122 N N . PRO A 1 768 ? 4.207 -1.247 11.174 1.00 67.44 768 PRO A N 1
ATOM 6123 C CA . PRO A 1 768 ? 4.262 0.215 11.238 1.00 67.44 768 PRO A CA 1
ATOM 6124 C C . PRO A 1 768 ? 4.803 0.828 9.933 1.00 67.44 768 PRO A C 1
ATOM 6126 O O . PRO A 1 768 ? 5.917 0.516 9.510 1.00 67.44 768 PRO A O 1
ATOM 6129 N N . GLY A 1 769 ? 4.009 1.687 9.282 1.00 69.56 769 GLY A N 1
ATOM 6130 C CA . GLY A 1 769 ? 4.321 2.285 7.972 1.00 69.56 769 GLY A CA 1
ATOM 6131 C C . GLY A 1 769 ? 4.073 1.375 6.757 1.00 69.56 769 GLY A C 1
ATOM 6132 O O . GLY A 1 769 ? 4.405 1.750 5.629 1.00 69.56 769 GLY A O 1
ATOM 6133 N N . GLY A 1 770 ? 3.520 0.180 6.982 1.00 65.00 770 GLY A N 1
ATOM 6134 C CA . GLY A 1 770 ? 3.137 -0.811 5.977 1.00 65.00 770 GLY A CA 1
ATOM 6135 C C . GLY A 1 770 ? 1.654 -0.787 5.595 1.00 65.00 770 GLY A C 1
ATOM 6136 O O . GLY A 1 770 ? 1.279 -1.459 4.638 1.00 65.00 770 GLY A O 1
ATOM 6137 N N . ASP A 1 771 ? 0.841 0.049 6.245 1.00 66.88 771 ASP A N 1
ATOM 6138 C CA . ASP A 1 771 ? -0.602 0.280 6.031 1.00 66.88 771 ASP A CA 1
ATOM 6139 C C . ASP A 1 771 ? -0.948 0.929 4.673 1.00 66.88 771 ASP A C 1
ATOM 6141 O O . ASP A 1 771 ? -2.033 1.468 4.456 1.00 66.88 771 ASP A O 1
ATOM 6145 N N . THR A 1 772 ? -0.015 0.873 3.726 1.00 80.56 772 THR A N 1
ATOM 6146 C CA . THR A 1 772 ? -0.111 1.462 2.396 1.00 80.56 772 THR A CA 1
ATOM 6147 C C . THR A 1 772 ? 0.165 0.407 1.333 1.00 80.56 772 THR A C 1
ATOM 6149 O O . THR A 1 772 ? 0.835 -0.599 1.571 1.00 80.56 772 THR A O 1
ATOM 6152 N N . ALA A 1 773 ? -0.261 0.677 0.098 1.00 84.38 773 ALA A N 1
ATOM 6153 C CA . ALA A 1 773 ? 0.013 -0.182 -1.056 1.00 84.38 773 ALA A CA 1
ATOM 6154 C C . ALA A 1 773 ? 1.517 -0.430 -1.247 1.00 84.38 773 ALA A C 1
ATOM 6156 O O . ALA A 1 773 ? 1.926 -1.448 -1.799 1.00 84.38 773 ALA A O 1
ATOM 6157 N N . LYS A 1 774 ? 2.353 0.484 -0.742 1.00 85.69 774 LYS A N 1
ATOM 6158 C CA . LYS A 1 774 ? 3.808 0.364 -0.740 1.00 85.69 774 LYS A CA 1
ATOM 6159 C C . LYS A 1 774 ? 4.288 -0.875 0.019 1.00 85.69 774 LYS A C 1
ATOM 6161 O O . LYS A 1 774 ? 5.255 -1.487 -0.417 1.00 85.69 774 LYS A O 1
ATOM 6166 N N . GLY A 1 775 ? 3.619 -1.271 1.106 1.00 86.62 775 GLY A N 1
ATOM 6167 C CA . GLY A 1 775 ? 3.937 -2.498 1.842 1.00 86.62 775 GLY A CA 1
ATOM 6168 C C . GLY A 1 775 ? 3.775 -3.748 0.974 1.00 86.62 775 GLY A C 1
ATOM 6169 O O . GLY A 1 775 ? 4.673 -4.587 0.935 1.00 86.62 775 GLY A O 1
ATOM 6170 N N . LEU A 1 776 ? 2.679 -3.818 0.212 1.00 91.88 776 LEU A N 1
ATOM 6171 C CA . LEU A 1 776 ? 2.410 -4.905 -0.736 1.00 91.88 776 LEU A CA 1
ATOM 6172 C C . LEU A 1 776 ? 3.378 -4.874 -1.930 1.00 91.88 776 LEU A C 1
ATOM 6174 O O . LEU A 1 776 ? 3.913 -5.912 -2.296 1.00 91.88 776 LEU A O 1
ATOM 6178 N N . VAL A 1 777 ? 3.668 -3.693 -2.491 1.00 91.62 777 VAL A N 1
ATOM 6179 C CA . VAL A 1 777 ? 4.623 -3.524 -3.610 1.00 91.62 777 VAL A CA 1
ATOM 6180 C C . VAL A 1 777 ? 6.058 -3.884 -3.215 1.00 91.62 777 VAL A C 1
ATOM 6182 O O . VAL A 1 777 ? 6.823 -4.388 -4.034 1.00 91.62 777 VAL A O 1
ATOM 6185 N N . ASN A 1 778 ? 6.444 -3.628 -1.965 1.00 88.56 778 ASN A N 1
ATOM 6186 C CA . ASN A 1 778 ? 7.757 -4.021 -1.460 1.00 88.56 778 ASN A CA 1
ATOM 6187 C C . ASN A 1 778 ? 7.881 -5.541 -1.283 1.00 88.56 778 ASN A C 1
ATOM 6189 O O . ASN A 1 778 ? 8.992 -6.062 -1.360 1.00 88.56 778 ASN A O 1
ATOM 6193 N N . GLU A 1 779 ? 6.770 -6.231 -1.015 1.00 93.62 779 GLU A N 1
ATOM 6194 C CA . GLU A 1 779 ? 6.737 -7.689 -0.895 1.00 93.62 779 GLU A CA 1
ATOM 6195 C C . GLU A 1 779 ? 6.713 -8.362 -2.266 1.00 93.62 779 GLU A C 1
ATOM 6197 O O . GLU A 1 779 ? 7.580 -9.178 -2.564 1.00 93.62 779 GLU A O 1
ATOM 6202 N N . TRP A 1 780 ? 5.758 -7.969 -3.106 1.00 94.44 780 TRP A N 1
ATOM 6203 C CA . TRP A 1 780 ? 5.587 -8.464 -4.466 1.00 94.44 780 TRP A CA 1
ATOM 6204 C C . TRP A 1 780 ? 5.953 -7.363 -5.444 1.00 94.44 780 TRP A C 1
ATOM 6206 O O . TRP A 1 780 ? 5.177 -6.445 -5.725 1.00 94.44 780 TRP A O 1
ATOM 6216 N N . ARG A 1 781 ? 7.185 -7.436 -5.943 1.00 89.75 781 ARG A N 1
ATOM 6217 C CA . ARG A 1 781 ? 7.788 -6.402 -6.789 1.00 89.75 781 ARG A CA 1
ATOM 6218 C C . ARG A 1 781 ? 7.038 -6.200 -8.095 1.00 89.75 781 ARG A C 1
ATOM 6220 O O . ARG A 1 781 ? 7.029 -5.076 -8.602 1.00 89.75 781 ARG A O 1
ATOM 6227 N N . GLY A 1 782 ? 6.416 -7.249 -8.628 1.00 90.00 782 GLY A N 1
ATOM 6228 C CA . GLY A 1 782 ? 5.558 -7.193 -9.805 1.00 90.00 782 GLY A CA 1
ATOM 6229 C C . GLY A 1 782 ? 4.396 -6.219 -9.617 1.00 90.00 782 GLY A C 1
ATOM 6230 O O . GLY A 1 782 ? 4.046 -5.490 -10.542 1.00 90.00 782 GLY A O 1
ATOM 6231 N N . LEU A 1 783 ? 3.887 -6.058 -8.389 1.00 93.88 783 LEU A N 1
ATOM 6232 C CA . LEU A 1 783 ? 2.801 -5.116 -8.110 1.00 93.88 783 LEU A CA 1
ATOM 6233 C C . LEU A 1 783 ? 3.171 -3.658 -8.384 1.00 93.88 783 LEU A C 1
ATOM 6235 O O . LEU A 1 783 ? 2.273 -2.824 -8.455 1.00 93.88 783 LEU A O 1
ATOM 6239 N N . LYS A 1 784 ? 4.445 -3.295 -8.599 1.00 92.31 784 LYS A N 1
ATOM 6240 C CA . LYS A 1 784 ? 4.771 -1.943 -9.082 1.00 92.31 784 LYS A CA 1
ATOM 6241 C C . LYS A 1 784 ? 4.055 -1.619 -10.401 1.00 92.31 784 LYS A C 1
ATOM 6243 O O . LYS A 1 784 ? 3.720 -0.454 -10.606 1.00 92.31 784 LYS A O 1
ATOM 6248 N N . PHE A 1 785 ? 3.785 -2.635 -11.224 1.00 92.38 785 PHE A N 1
ATOM 6249 C CA . PHE A 1 785 ? 3.108 -2.532 -12.515 1.00 92.38 785 PHE A CA 1
ATOM 6250 C C . PHE A 1 785 ? 1.575 -2.553 -12.419 1.00 92.38 785 PHE A C 1
ATOM 6252 O O . PHE A 1 785 ? 0.916 -2.126 -13.363 1.00 92.38 785 PHE A O 1
ATOM 6259 N N . ALA A 1 786 ? 1.006 -2.960 -11.278 1.00 93.00 786 ALA A N 1
ATOM 6260 C CA . ALA A 1 786 ? -0.426 -2.824 -11.032 1.00 93.00 786 ALA A CA 1
ATOM 6261 C C . ALA A 1 786 ? -0.836 -1.339 -10.987 1.00 93.00 786 ALA A C 1
ATOM 6263 O O . ALA A 1 786 ? -0.065 -0.463 -10.567 1.00 93.00 786 ALA A O 1
ATOM 6264 N N . THR A 1 787 ? -2.063 -1.048 -11.407 1.00 94.81 787 THR A N 1
ATOM 6265 C CA . THR A 1 787 ? -2.634 0.308 -11.388 1.00 94.81 787 THR A CA 1
ATOM 6266 C C . THR A 1 787 ? -2.810 0.828 -9.957 1.00 94.81 787 THR A C 1
ATOM 6268 O O . THR A 1 787 ? -2.762 0.064 -8.988 1.00 94.81 787 THR A O 1
ATOM 6271 N N . ALA A 1 788 ? -2.972 2.145 -9.795 1.00 90.31 788 ALA A N 1
ATOM 6272 C CA . ALA A 1 788 ? -3.223 2.731 -8.477 1.00 90.31 788 ALA A CA 1
ATOM 6273 C C . ALA A 1 788 ? -4.559 2.230 -7.902 1.00 90.31 788 ALA A C 1
ATOM 6275 O O . ALA A 1 788 ? -4.629 1.868 -6.732 1.00 90.31 788 ALA A O 1
ATOM 6276 N N . GLU A 1 789 ? -5.575 2.111 -8.755 1.00 90.31 789 GLU A N 1
ATOM 6277 C CA . GLU A 1 789 ? -6.904 1.615 -8.408 1.00 90.31 789 GLU A CA 1
ATOM 6278 C C . GLU A 1 789 ? -6.864 0.150 -7.957 1.00 90.31 789 GLU A C 1
ATOM 6280 O O . GLU A 1 789 ? -7.480 -0.200 -6.953 1.00 90.31 789 GLU A O 1
ATOM 6285 N N . GLU A 1 790 ? -6.105 -0.707 -8.652 1.00 94.38 790 GLU A N 1
ATOM 6286 C CA . GLU A 1 790 ? -5.915 -2.101 -8.232 1.00 94.38 790 GLU A CA 1
ATOM 6287 C C . GLU A 1 790 ? -5.235 -2.177 -6.861 1.00 94.38 790 GLU A C 1
ATOM 6289 O O . GLU A 1 790 ? -5.659 -2.939 -5.999 1.00 94.38 790 GLU A O 1
ATOM 6294 N N . LYS A 1 791 ? -4.207 -1.359 -6.622 1.00 93.88 791 LYS A N 1
ATOM 6295 C CA . LYS A 1 791 ? -3.494 -1.322 -5.339 1.00 93.88 791 LYS A CA 1
ATOM 6296 C C . LYS A 1 791 ? -4.387 -0.870 -4.181 1.00 93.88 791 LYS A C 1
ATOM 6298 O O . LYS A 1 791 ? -4.328 -1.463 -3.103 1.00 93.88 791 LYS A O 1
ATOM 6303 N N . ASP A 1 792 ? -5.210 0.151 -4.396 1.00 89.69 792 ASP A N 1
ATOM 6304 C CA . ASP A 1 792 ? -6.158 0.638 -3.391 1.00 89.69 792 ASP A CA 1
ATOM 6305 C C . ASP A 1 792 ? -7.238 -0.408 -3.095 1.00 89.69 792 ASP A C 1
ATOM 6307 O O . ASP A 1 792 ? -7.579 -0.650 -1.935 1.00 89.69 792 ASP A O 1
ATOM 6311 N N . GLU A 1 793 ? -7.724 -1.095 -4.128 1.00 90.81 793 GLU A N 1
ATOM 6312 C CA . GLU A 1 793 ? -8.684 -2.183 -3.976 1.00 90.81 793 GLU A CA 1
ATOM 6313 C C . GLU A 1 793 ? -8.071 -3.384 -3.244 1.00 90.81 793 GLU A C 1
ATOM 6315 O O . GLU A 1 793 ? -8.703 -3.959 -2.361 1.00 90.81 793 GLU A O 1
ATOM 6320 N N . MET A 1 794 ? -6.806 -3.718 -3.510 1.00 92.06 794 MET A N 1
ATOM 6321 C CA . MET A 1 794 ? -6.083 -4.745 -2.759 1.00 92.06 794 MET A CA 1
ATOM 6322 C C . MET A 1 794 ? -6.008 -4.411 -1.263 1.00 92.06 794 MET A C 1
ATOM 6324 O O . MET A 1 794 ? -6.262 -5.282 -0.429 1.00 92.06 794 MET A O 1
ATOM 6328 N N . LEU A 1 795 ? -5.711 -3.156 -0.905 1.00 89.38 795 LEU A N 1
ATOM 6329 C CA . LEU A 1 795 ? -5.741 -2.713 0.493 1.00 89.38 795 LEU A CA 1
ATOM 6330 C C . LEU A 1 795 ? -7.146 -2.780 1.077 1.00 89.38 795 LEU A C 1
ATOM 6332 O O . LEU A 1 795 ? -7.300 -3.190 2.225 1.00 89.38 795 LEU A O 1
ATOM 6336 N N . ARG A 1 796 ? -8.171 -2.387 0.312 1.00 87.38 796 ARG A N 1
ATOM 6337 C CA . ARG A 1 796 ? -9.567 -2.485 0.745 1.00 87.38 796 ARG A CA 1
ATOM 6338 C C . ARG A 1 796 ? -9.923 -3.930 1.060 1.00 87.38 796 ARG A C 1
ATOM 6340 O O . ARG A 1 796 ? -10.509 -4.172 2.105 1.00 87.38 796 ARG A O 1
ATOM 6347 N N . ILE A 1 797 ? -9.568 -4.870 0.188 1.00 85.75 797 ILE A N 1
ATOM 6348 C CA . ILE A 1 797 ? -9.883 -6.293 0.343 1.00 85.75 797 ILE A CA 1
ATOM 6349 C C . ILE A 1 797 ? -9.178 -6.867 1.561 1.00 85.75 797 ILE A C 1
ATOM 6351 O O . ILE A 1 797 ? -9.846 -7.478 2.391 1.00 85.75 797 ILE A O 1
ATOM 6355 N N . ILE A 1 798 ? -7.874 -6.605 1.709 1.00 84.56 798 ILE A N 1
ATOM 6356 C CA . ILE A 1 798 ? -7.129 -7.033 2.893 1.00 84.56 798 ILE A CA 1
ATOM 6357 C C . ILE A 1 798 ? -7.758 -6.412 4.145 1.00 84.56 798 ILE A C 1
ATOM 6359 O O . ILE A 1 798 ? -8.183 -7.153 5.015 1.00 84.56 798 ILE A O 1
ATOM 6363 N N . ASN A 1 799 ? -7.948 -5.092 4.216 1.00 76.88 799 ASN A N 1
ATOM 6364 C CA . ASN A 1 799 ? -8.479 -4.418 5.410 1.00 76.88 799 ASN A CA 1
ATOM 6365 C C . ASN A 1 799 ? -9.956 -4.726 5.725 1.00 76.88 799 ASN A C 1
ATOM 6367 O O . ASN A 1 799 ? -10.361 -4.649 6.883 1.00 76.88 799 ASN A O 1
ATOM 6371 N N . ALA A 1 800 ? -10.779 -5.049 4.724 1.00 69.81 800 ALA A N 1
ATOM 6372 C CA . ALA A 1 800 ? -12.194 -5.393 4.896 1.00 69.81 800 ALA A CA 1
ATOM 6373 C C . ALA A 1 800 ? -12.410 -6.858 5.299 1.00 69.81 800 ALA A C 1
ATOM 6375 O O . ALA A 1 800 ? -13.547 -7.285 5.519 1.00 69.81 800 ALA A O 1
ATOM 6376 N N . GLU A 1 801 ? -11.338 -7.641 5.367 1.00 66.56 801 GLU A N 1
ATOM 6377 C CA . GLU A 1 801 ? -11.411 -9.070 5.572 1.00 66.56 801 GLU A CA 1
ATOM 6378 C C . GLU A 1 801 ? -11.818 -9.391 7.027 1.00 66.56 801 GLU A C 1
ATOM 6380 O O . GLU A 1 801 ? -11.067 -9.112 7.965 1.00 66.56 801 GLU A O 1
ATOM 6385 N N . PRO A 1 802 ? -12.990 -10.022 7.258 1.00 52.00 802 PRO A N 1
ATOM 6386 C CA . PRO A 1 802 ? -13.549 -10.238 8.603 1.00 52.00 802 PRO A CA 1
ATOM 6387 C C . PRO A 1 802 ? -12.649 -11.061 9.538 1.00 52.00 802 PRO A C 1
ATOM 6389 O O . PRO A 1 802 ? -12.857 -11.094 10.750 1.00 52.00 802 PRO A O 1
ATOM 6392 N N . MET A 1 803 ? -11.657 -11.747 8.966 1.00 51.59 803 MET A N 1
ATOM 6393 C CA . MET A 1 803 ? -10.695 -12.599 9.665 1.00 51.59 803 MET A CA 1
ATOM 6394 C C . MET A 1 803 ? -9.504 -11.842 10.250 1.00 51.59 803 MET A C 1
ATOM 6396 O O . MET A 1 803 ? -8.682 -12.465 10.917 1.00 51.59 803 MET A O 1
ATOM 6400 N N . LEU A 1 804 ? -9.398 -10.529 10.020 1.00 50.91 804 LEU A N 1
ATOM 6401 C CA . LEU A 1 804 ? -8.318 -9.696 10.563 1.00 50.91 804 LEU A CA 1
ATOM 6402 C C . LEU A 1 804 ? -8.524 -9.244 12.006 1.00 50.91 804 LEU A C 1
ATOM 6404 O O . LEU A 1 804 ? -7.642 -8.605 12.571 1.00 50.91 804 LEU A O 1
ATOM 6408 N N . ASN A 1 805 ? -9.648 -9.595 12.628 1.00 48.41 805 ASN A N 1
ATOM 6409 C CA . ASN A 1 805 ? -9.821 -9.436 14.063 1.00 48.41 805 ASN A CA 1
ATOM 6410 C C . ASN A 1 805 ? -9.544 -10.802 14.721 1.00 48.41 805 ASN A C 1
ATOM 6412 O O . ASN A 1 805 ? -10.330 -11.727 14.505 1.00 48.41 805 ASN A O 1
ATOM 6416 N N . PRO A 1 806 ? -8.471 -10.981 15.519 1.00 41.72 806 PRO A N 1
ATOM 6417 C CA . PRO A 1 806 ? -8.204 -12.230 16.246 1.00 41.72 806 PRO A CA 1
ATOM 6418 C C . PRO A 1 806 ? -9.406 -12.706 17.083 1.00 41.72 806 PRO A C 1
ATOM 6420 O O . PRO A 1 806 ? -9.600 -13.903 17.283 1.00 41.72 806 PRO A O 1
ATOM 6423 N N . ILE A 1 807 ? -10.263 -11.764 17.496 1.00 38.38 807 ILE A N 1
ATOM 6424 C CA . ILE A 1 807 ? -11.556 -11.998 18.153 1.00 38.38 807 ILE A CA 1
ATOM 6425 C C . ILE A 1 807 ? -12.518 -12.847 17.298 1.00 38.38 807 ILE A C 1
ATOM 6427 O O . ILE A 1 807 ? -13.241 -13.674 17.848 1.00 38.38 807 ILE A O 1
ATOM 6431 N N . ASN A 1 808 ? -12.488 -12.730 15.968 1.00 42.88 808 ASN A N 1
ATOM 6432 C CA . ASN A 1 808 ? -13.402 -13.430 15.051 1.00 42.88 808 ASN A CA 1
ATOM 6433 C C . ASN A 1 808 ? -12.973 -14.866 14.730 1.00 42.88 808 ASN A C 1
ATOM 6435 O O . ASN A 1 808 ? -13.778 -15.661 14.235 1.00 42.88 808 ASN A O 1
ATOM 6439 N N . LEU A 1 809 ? -11.726 -15.222 15.048 1.00 45.72 809 LEU A N 1
ATOM 6440 C CA . LEU A 1 809 ? -11.242 -16.597 14.959 1.00 45.72 809 LEU A CA 1
ATOM 6441 C C . LEU A 1 809 ? -11.598 -17.421 16.208 1.00 45.72 809 LEU A C 1
ATOM 6443 O O . LEU A 1 809 ? -11.543 -18.646 16.133 1.00 45.72 809 LEU A O 1
ATOM 6447 N N . LEU A 1 810 ? -11.967 -16.795 17.340 1.00 50.09 810 LEU A N 1
ATOM 6448 C CA . LEU A 1 810 ? -12.106 -17.486 18.632 1.00 50.09 810 LEU A CA 1
ATOM 6449 C C . LEU A 1 810 ? -13.155 -16.915 19.635 1.00 50.09 810 LEU A C 1
ATOM 6451 O O . LEU A 1 810 ? -12.835 -16.838 20.822 1.00 50.09 810 LEU A O 1
ATOM 6455 N N . PRO A 1 811 ? -14.422 -16.584 19.292 1.00 43.75 811 PRO A N 1
ATOM 6456 C CA . PRO A 1 811 ? -15.390 -16.212 20.336 1.00 43.75 811 PRO A CA 1
ATOM 6457 C C . PRO A 1 811 ? -15.731 -17.380 21.282 1.00 43.75 811 PRO A C 1
ATOM 6459 O O . PRO A 1 811 ? -15.842 -17.193 22.488 1.00 43.75 811 PRO A O 1
ATOM 6462 N N . GLN A 1 812 ? -15.860 -18.604 20.753 1.00 40.41 812 GLN A N 1
ATOM 6463 C CA . GLN A 1 812 ? -16.349 -19.758 21.527 1.00 40.41 812 GLN A CA 1
ATOM 6464 C C . GLN A 1 812 ? -15.262 -20.466 22.358 1.00 40.41 812 GLN A C 1
ATOM 6466 O O . GLN A 1 812 ? -15.582 -21.053 23.385 1.00 40.41 812 GLN A O 1
ATOM 6471 N N . LEU A 1 813 ? -13.985 -20.382 21.964 1.00 34.94 813 LEU A N 1
ATOM 6472 C CA . LEU A 1 813 ? -12.866 -20.973 22.721 1.00 34.94 813 LEU A CA 1
ATOM 6473 C C . LEU A 1 813 ? -12.474 -20.127 23.947 1.00 34.94 813 LEU A C 1
ATOM 6475 O O . LEU A 1 813 ? -12.088 -20.681 24.970 1.00 34.94 813 LEU A O 1
ATOM 6479 N N . LEU A 1 814 ? -12.651 -18.801 23.886 1.00 37.47 814 LEU A N 1
ATOM 6480 C CA . LEU A 1 814 ? -12.384 -17.896 25.013 1.00 37.47 814 LEU A CA 1
ATOM 6481 C C . LEU A 1 814 ? -13.464 -17.931 26.110 1.00 37.47 814 LEU A C 1
ATOM 6483 O O . LEU A 1 814 ? -13.207 -17.473 27.225 1.00 37.47 814 LEU A O 1
ATOM 6487 N N . GLU A 1 815 ? -14.660 -18.450 25.815 1.00 39.56 815 GLU A N 1
ATOM 6488 C CA . GLU A 1 815 ? -15.732 -18.623 26.805 1.00 39.56 815 GLU A CA 1
ATOM 6489 C C . GLU A 1 815 ? -15.790 -20.035 27.395 1.00 39.56 815 GLU A C 1
ATOM 6491 O O . GLU A 1 815 ? -16.228 -20.171 28.529 1.00 39.56 815 GLU A O 1
ATOM 6496 N N . SER A 1 816 ? -15.313 -21.074 26.697 1.00 32.91 816 SER A N 1
ATOM 6497 C CA . SER A 1 816 ? -15.248 -22.434 27.259 1.00 32.91 816 SER A CA 1
ATOM 6498 C C . SER A 1 816 ? -14.074 -22.662 28.223 1.00 32.91 816 SER A C 1
ATOM 6500 O O . SER A 1 816 ? -14.064 -23.663 28.934 1.00 32.91 816 SER A O 1
ATOM 6502 N N . GLU A 1 817 ? -13.079 -21.766 28.226 1.00 27.62 817 GLU A N 1
ATOM 6503 C CA . GLU A 1 817 ? -11.941 -21.766 29.166 1.00 27.62 817 GLU A CA 1
ATOM 6504 C C . GLU A 1 817 ? -12.138 -20.816 30.372 1.00 27.62 817 GLU A C 1
ATOM 6506 O O . GLU A 1 817 ? -11.242 -20.685 31.208 1.00 27.62 817 GLU A O 1
ATOM 6511 N N . ARG A 1 818 ? -13.306 -20.166 30.485 1.00 30.58 818 ARG A N 1
ATOM 6512 C CA . ARG A 1 818 ? -13.771 -19.445 31.685 1.00 30.58 818 ARG A CA 1
ATOM 6513 C C . ARG A 1 818 ? -14.870 -20.231 32.383 1.00 30.58 818 ARG A C 1
ATOM 6515 O O . ARG A 1 818 ? -14.992 -20.046 33.615 1.00 30.58 818 ARG A O 1
#

Sequence (818 aa):
MTDSFRPLTASNYNAGFERYQEDVNFGIAQMLASAAEDDRVQRELGPLAGLAAFSGSLSELLTSVAEREDKRQYARGLTDSFRRGVSPKEQEAYDAGVSELRRHTGDINKLADSIESADGHALVSEQVRANNHPWYAYGQLVSDVQRRVRLFPAFLAEAKRDVTVTREDRNLSYDQLTELGDYAVWEDQVLSLFFEGFPDLPPQLLNNHVFGPVRGVLANEASSWAQQHRAKVRLERQELAKDRLYNALQASAAGDVFLDLVGSSELSRPEIFDFLLELQNSGRMSETQLAELADFKFSHRGQNGKVVAIADAYKRDFTRLYHNLDAIQLAAANRDNRQQAQMADDFRATFFELHGQRRRQGGRVSDAEAELWRQEGEKLGLRPSQLGFLKDITTIEEHNAEEFDDYLWQLRQYNGYVTSDDIANAPSSVYKKWYTRVKADDPINRGIKEYRKDAESRILGIVQAQYLENSGANIPNYQIEEYYTVLARAKRVWQNHFADEMRSGKWVDKPVEAYEAALSKVRESVAAGRYSNRRDSDPNITAIQNLQKANAALLEDPDIVNTAIIPGTEPALAEIEKMRRSGRFQMPQIYFRLAEGSAYTAADIANMQLRAAGKEPLIKSNDEQIVDRQDPLIQGLLKFRNTPRRTYRAAVANRDQKWFLDIIAREESQAYGGYDAFNRGGADNGYTAYGSGNSAAGDLDKPITSMTIGEVIERQKSELWAVGRYQFIPTTLLETLPYTGLSADDLFDERAQDIFALTRARLRVGMPGGDTAKGLVNEWRGLKFATAEEKDEMLRIINAEPMLNPINLLPQLLESER

Foldseek 3Di:
DDDDDDDDDPDPPVVVVVVVVVVVVVVVVVVVVVCVPPPVNVVPCPVCVVVVVVVVVVVVVVVVVVVVVVLLVVLLVLLVCLVPPDDPVVLVVVVVVLVVLVVVLVVLLVVLVVCCVPPVCNVVSVCSNQPVRVVVVVVVVLVVLLVLLVCLVVLVVVLLAVQFADDPNDTHHNVRDQDPVSVVVSVSVSSSVSSSVPPPDDSSSCSVRPSVSNCVSVVVVSVVSVVVSVVVVLVVLLVVLLVVLLVCLVVLNNQVSVVVQCVDPSDDPVRNLVSLLVCLVVVSHDPVSLVSNQQDWFQDVVVVRDIDGPCVVVVVSSVVVVVSNVVVVVVVVVVVVVVLLVLLVVLVVVVVVVQVVQVVVVAHAAPVNLVVSVVVCVVVVHDVVSSVVSVVGQGPLNVQLVVLLVVQVVVCQQQVADAPVSCVPHRPVNSVVCVVRNVLRVLLVVLCVVCVVVLLVVLLVLLQVLCCVVPVDRDDDPPDPQSVQLSVVLSRQLSNQLSVLCSVVPCVVPSVVSNVVSSVVSSVCSNVVVRRDDDDDPPVVLLVVLLVQQVVQCVVPVCCLQAAQRRSCVVQLVVQVVCVVVVNDDRDPSLCVVQLPDLAHSLRSSQSNCVNVVHHGDDDDPLVVLLVPADPQLSSLQRHPVALVSPLVSQVPPPLLVLLLVLLLVLFDVVAAAFQWFFQDADPLRPGTHRIHGVVVVSDPHGLQAAFQLRVLVCLVPGTAFHHSNGDGNVLSVVQCVVLPDDSRHGSHPSVVSSSLLSSLLVQCPDVVSVALVSVCVRRVSCVPPDPVSSVSSSVSSVSRSVSPVCSSDVPPVVVVD

Secondary structure (DSSP, 8-state):
------------HHHHHHHHHHHHHHHHHHHHHHHHS-TTTTTT-TTTHHHHHHHHHHHHHHHHHHHHHHHHHHHHHHHHHHHH---HHHHHHHHHHHHHHHHHHHHHHHHHHHHHHHH--HHHHHHHHHHS-HHHHHHHHHHHHHHHHHTHHHHHHHHHHH--EEETTEEE-GGG--SHHHHHHHHHHHHHHHHTTSTT--HHHHIIIIIHHHHHHHHHHHHHHHHHHHHHHHHHHHHHHHHHHHHHHHTT-HHHHHHHHHHSSSS-HHHHHHHHHHHHHTT-S-HHHHHHHHH-EEEEGGGTTEEEEHHHHTHHHHHHHHHHHHHHHHHHHHHHHHHHHHHHHHHHHHHHHHHHHHHHTT----HHHHHHHHHHHHHTT--TTTTGGGGS---HHHHHHHHHHHHHHHHHHHHS---HHHHTTS-HHHHHHHHHHHHHHHHHHHHHHHHHHHHHHHHHHHHHHHHHHHH-SSS--TT-HHHHHHHHHHHHHHHHHHHHHHHTSTTTT-HHHHHHHHHHHHHHHHHTTTTS------HHHHHHHHHHHHHHHHHH-TTHHHHSPPTT-HHHHHHHHHHHHHS-----HHHHHHHTTSSS-HHHHHHHHHHHTT-PPP---HHHHHHHTS-HHHHHHHHSS--HHHHHHHHHT-HHHHHHHHHHHHHHTGGGTGGGEE-S-EEGGGTEESS-EEGGGTTSSS-GGGSBHHHHHHHTTTT-SSBTTTTB-HHHHHHHHHHHT--TTSB--HHHHHHHHHHHHHHHHTSTT-SSHHHHHHHSGGGGGS-HHHHHHHHHHHHT-GGGSHHHH-TTHHHHT-

Solvent-accessible surface area (backbone atoms only — not comparable to full-atom values): 44854 Å² total; per-residue (Å²): 140,79,90,91,83,80,79,86,74,76,84,62,67,60,62,60,50,51,48,51,50,49,52,50,53,48,51,51,49,49,53,52,50,60,55,66,71,40,81,75,51,74,77,72,50,83,75,44,72,60,51,58,54,47,50,50,54,49,48,51,49,51,49,54,48,49,54,50,46,52,44,49,54,49,11,44,54,48,45,52,36,62,73,71,49,75,55,68,70,60,41,50,55,49,54,50,52,54,52,49,38,57,50,51,45,56,53,48,49,52,49,23,53,48,45,28,71,73,71,66,41,59,70,57,21,47,46,49,57,66,74,69,32,65,50,54,56,48,49,51,52,51,50,53,51,44,53,54,49,71,42,41,69,60,52,50,60,50,40,49,74,72,47,60,39,78,52,96,96,39,74,35,42,55,92,65,56,84,46,74,69,53,47,54,53,40,52,52,52,52,47,28,61,57,38,54,74,51,75,94,60,58,67,57,60,40,51,77,61,37,42,60,65,52,50,53,54,50,52,53,48,53,51,50,51,53,51,54,49,51,51,49,55,47,50,55,43,31,51,54,50,51,51,50,40,52,52,21,47,76,67,77,47,27,44,64,50,48,54,50,39,62,72,40,90,59,40,54,65,67,58,51,53,52,48,53,47,50,29,44,77,70,66,76,43,52,72,66,49,51,50,56,38,32,63,31,70,44,67,35,72,94,56,84,50,44,74,42,31,44,31,70,78,42,41,74,59,44,52,51,51,51,52,50,49,53,50,52,53,50,51,48,55,51,48,53,52,48,51,53,49,48,53,43,49,52,52,49,49,53,50,51,51,54,50,49,54,33,47,76,71,76,41,61,51,38,68,70,52,52,49,50,52,50,54,53,40,46,75,73,69,49,52,74,79,71,55,49,69,69,73,76,59,77,26,38,65,56,46,51,28,52,53,51,46,50,49,51,50,50,44,25,70,67,60,37,39,46,51,70,74,79,41,70,83,43,47,71,72,40,30,65,70,41,50,66,53,26,63,69,23,44,66,44,54,52,45,46,68,69,45,42,70,59,49,52,52,52,50,49,50,50,51,50,52,51,46,29,72,75,66,77,48,87,69,80,69,99,76,54,66,61,60,56,47,28,48,55,50,44,54,45,51,26,41,36,40,27,26,50,38,33,69,66,62,82,19,65,95,38,53,70,60,22,47,54,54,15,49,52,54,36,50,55,39,58,74,65,53,72,53,68,72,78,80,91,73,64,72,69,61,53,55,53,52,20,48,52,41,30,52,51,44,43,71,77,37,70,61,37,53,71,72,31,67,51,50,52,42,61,68,52,53,53,48,51,58,53,25,68,75,66,76,59,85,73,85,55,66,64,36,50,63,59,21,78,82,36,74,40,44,34,66,51,51,52,30,30,34,28,46,47,68,76,38,81,62,73,86,67,55,73,68,57,54,54,46,71,70,45,58,72,71,34,31,52,24,54,42,33,76,61,39,72,72,33,44,50,52,31,50,72,67,33,66,63,56,53,51,48,52,49,55,50,20,62,52,62,16,51,93,32,51,24,50,23,9,36,21,52,41,60,41,82,96,63,79,40,74,34,75,64,38,29,19,74,78,62,78,38,100,57,33,47,42,78,29,29,39,45,54,52,54,56,39,33,74,77,64,35,31,29,39,29,28,74,50,42,32,58,66,59,46,62,70,38,41,84,77,59,81,64,57,52,83,40,55,36,22,69,68,45,50,52,45,48,50,56,50,44,49,49,58,32,40,71,36,94,90,11,76,43,56,61,28,52,28,71,72,42,62,38,49,69,76,51,52,72,66,55,38,54,47,42,50,48,49,62,75,66,37,75,75,77,41,75,64,68,72,42,66,69,64,66,56,75,78,103

Radius of gyration: 53.85 Å; Cα contacts (8 Å, |Δi|>4): 745; chains: 1; bounding box: 137×86×169 Å